Protein AF-0000000069296517 (afdb_homodimer)

InterPro domains:
  IPR014030 Beta-ketoacyl synthase-like, N-terminal domain [PF00109] (339-591)
  IPR014031 Beta-ketoacyl synthase, C-terminal domain [PF02801] (610-728)
  IPR016039 Thiolase-like [G3DSA:3.40.47.10] (337-783)
  IPR016039 Thiolase-like [SSF53901] (339-593)
  IPR016039 Thiolase-like [SSF53901] (563-756)
  IPR020841 Polyketide synthase, beta-ketoacyl synthase domain [PS52004] (337-777)
  IPR020841 Polyketide synthase, beta-ketoacyl synthase domain [SM00825] (340-751)
  IPR050091 Polyketide and Nonribosomal Peptide Biosynthesis Enzymes [PTHR43775] (225-770)

Structure (mmCIF, N/CA/C/O backbone):
data_AF-0000000069296517-model_v1
#
loop_
_entity.id
_entity.type
_entity.pdbx_description
1 polymer 'Ketosynthase family 3 (KS3) domain-containing protein'
#
loop_
_atom_site.group_PDB
_atom_site.id
_atom_site.type_symbol
_atom_site.label_atom_id
_atom_site.label_alt_id
_atom_site.label_comp_id
_atom_site.label_asym_id
_atom_site.label_entity_id
_atom_site.label_seq_id
_atom_site.pdbx_PDB_ins_code
_atom_site.Cartn_x
_atom_site.Cartn_y
_atom_site.Cartn_z
_atom_site.occupancy
_atom_site.B_iso_or_equiv
_atom_site.auth_seq_id
_atom_site.auth_comp_id
_atom_site.auth_asym_id
_atom_site.auth_atom_id
_atom_site.pdbx_PDB_model_num
ATOM 1 N N . MET A 1 1 ? -37.844 25.188 22.344 1 18.52 1 MET A N 1
ATOM 2 C CA . MET A 1 1 ? -36.875 25.047 21.25 1 18.52 1 MET A CA 1
ATOM 3 C C . MET A 1 1 ? -37.094 26.125 20.203 1 18.52 1 MET A C 1
ATOM 5 O O . MET A 1 1 ? -38.156 26.188 19.578 1 18.52 1 MET A O 1
ATOM 9 N N . CYS A 1 2 ? -36.5 27.344 20.469 1 19.42 2 CYS A N 1
ATOM 10 C CA . CYS A 1 2 ? -36.688 28.625 19.797 1 19.42 2 CYS A CA 1
ATOM 11 C C . CYS A 1 2 ? -36.219 28.547 18.344 1 19.42 2 CYS A C 1
ATOM 13 O O . CYS A 1 2 ? -35.25 27.875 18.047 1 19.42 2 CYS A O 1
ATOM 15 N N . ARG A 1 3 ? -37.156 28.672 17.469 1 21.28 3 ARG A N 1
ATOM 16 C CA . ARG A 1 3 ? -37 28.641 16.016 1 21.28 3 ARG A CA 1
ATOM 17 C C . ARG A 1 3 ? -36.062 29.75 15.547 1 21.28 3 ARG A C 1
ATOM 19 O O . ARG A 1 3 ? -36.438 30.922 15.547 1 21.28 3 ARG A O 1
ATOM 26 N N . SER A 1 4 ? -34.844 29.766 15.977 1 22.08 4 SER A N 1
ATOM 27 C CA . SER A 1 4 ? -34.094 30.922 15.516 1 22.08 4 SER A CA 1
ATOM 28 C C . SER A 1 4 ? -33.812 30.844 14.023 1 22.08 4 SER A C 1
ATOM 30 O O . SER A 1 4 ? -33.219 29.875 13.555 1 22.08 4 SER A O 1
ATOM 32 N N . THR A 1 5 ? -34.719 31.266 13.148 1 23.8 5 THR A N 1
ATOM 33 C CA . THR A 1 5 ? -34.562 31.391 11.703 1 23.8 5 THR A CA 1
ATOM 34 C C . THR A 1 5 ? -33.469 32.375 11.336 1 23.8 5 THR A C 1
ATOM 36 O O . THR A 1 5 ? -33.344 32.812 10.195 1 23.8 5 THR A O 1
ATOM 39 N N . ARG A 1 6 ? -32.375 32.531 12.062 1 23.83 6 ARG A N 1
ATOM 40 C CA . ARG A 1 6 ? -31.547 33.688 11.719 1 23.83 6 ARG A CA 1
ATOM 41 C C . ARG A 1 6 ? -30.75 33.406 10.445 1 23.83 6 ARG A C 1
ATOM 43 O O . ARG A 1 6 ? -29.625 32.938 10.508 1 23.83 6 ARG A O 1
ATOM 50 N N . THR A 1 7 ? -31.109 32.938 9.406 1 24.09 7 THR A N 1
ATOM 51 C CA . THR A 1 7 ? -29.969 32.812 8.516 1 24.09 7 THR A CA 1
ATOM 52 C C . THR A 1 7 ? -29.234 34.156 8.406 1 24.09 7 THR A C 1
ATOM 54 O O . THR A 1 7 ? -28.078 34.281 8.789 1 24.09 7 THR A O 1
ATOM 57 N N . GLY A 1 8 ? -28.828 34.719 7.145 1 23.69 8 GLY A N 1
ATOM 58 C CA . GLY A 1 8 ? -28.156 35.938 6.668 1 23.69 8 GLY A CA 1
ATOM 59 C C . GLY A 1 8 ? -28.781 37.219 7.172 1 23.69 8 GLY A C 1
ATOM 60 O O . GLY A 1 8 ? -29.781 37.188 7.902 1 23.69 8 GLY A O 1
ATOM 61 N N . ALA A 1 9 ? -28.562 38.625 6.586 1 23 9 ALA A N 1
ATOM 62 C CA . ALA A 1 9 ? -29.422 39.781 6.84 1 23 9 ALA A CA 1
ATOM 63 C C . ALA A 1 9 ? -30.891 39.406 6.762 1 23 9 ALA A C 1
ATOM 65 O O . ALA A 1 9 ? -31.484 39.406 5.676 1 23 9 ALA A O 1
ATOM 66 N N . ALA A 1 10 ? -31.328 38.312 7.035 1 21.94 10 ALA A N 1
ATOM 67 C CA . ALA A 1 10 ? -32.781 38.062 6.883 1 21.94 10 ALA A CA 1
ATOM 68 C C . ALA A 1 10 ? -33.562 39.188 7.531 1 21.94 10 ALA A C 1
ATOM 70 O O . ALA A 1 10 ? -33.281 39.594 8.664 1 21.94 10 ALA A O 1
ATOM 71 N N . GLU A 1 11 ? -34.219 40.156 6.691 1 23 11 GLU A N 1
ATOM 72 C CA . GLU A 1 11 ? -35.406 40.938 7.039 1 23 11 GLU A CA 1
ATOM 73 C C . GLU A 1 11 ? -36.344 40.188 7.98 1 23 11 GLU A C 1
ATOM 75 O O . GLU A 1 11 ? -36.562 38.969 7.801 1 23 11 GLU A O 1
ATOM 80 N N . LEU A 1 12 ? -36.375 40.5 9.289 1 23.28 12 LEU A N 1
ATOM 81 C CA . LEU A 1 12 ? -37.375 40.25 10.297 1 23.28 12 LEU A CA 1
ATOM 82 C C . LEU A 1 12 ? -38.75 40.125 9.656 1 23.28 12 LEU A C 1
ATOM 84 O O . LEU A 1 12 ? -39.438 41.125 9.398 1 23.28 12 LEU A O 1
ATOM 88 N N . ALA A 1 13 ? -38.812 39.438 8.438 1 23.42 13 ALA A N 1
ATOM 89 C CA . ALA A 1 13 ? -40.188 39.438 7.926 1 23.42 13 ALA A CA 1
ATOM 90 C C . ALA A 1 13 ? -41.156 38.969 8.984 1 23.42 13 ALA A C 1
ATOM 92 O O . ALA A 1 13 ? -41.094 37.844 9.469 1 23.42 13 ALA A O 1
ATOM 93 N N . TRP A 1 14 ? -41.594 39.969 9.867 1 21.88 14 TRP A N 1
ATOM 94 C CA . TRP A 1 14 ? -42.812 40 10.633 1 21.88 14 TRP A CA 1
ATOM 95 C C . TRP A 1 14 ? -43.969 39.438 9.812 1 21.88 14 TRP A C 1
ATOM 97 O O . TRP A 1 14 ? -44.344 39.969 8.766 1 21.88 14 TRP A O 1
ATOM 107 N N . THR A 1 15 ? -43.969 38.156 9.43 1 24.09 15 THR A N 1
ATOM 108 C CA . THR A 1 15 ? -45.312 37.875 8.906 1 24.09 15 THR A CA 1
ATOM 109 C C . THR A 1 15 ? -46.375 38.281 9.914 1 24.09 15 THR A C 1
ATOM 111 O O . THR A 1 15 ? -46.406 37.781 11.047 1 24.09 15 THR A O 1
ATOM 114 N N . PRO A 1 16 ? -46.906 39.5 9.875 1 22.8 16 PRO A N 1
ATOM 115 C CA . PRO A 1 16 ? -48.062 39.906 10.688 1 22.8 16 PRO A CA 1
ATOM 116 C C . PRO A 1 16 ? -49.094 38.781 10.875 1 22.8 16 PRO A C 1
ATOM 118 O O . PRO A 1 16 ? -49.25 37.969 9.992 1 22.8 16 PRO A O 1
ATOM 121 N N . CYS A 1 17 ? -49.125 38.281 12.109 1 21.25 17 CYS A N 1
ATOM 122 C CA . CYS A 1 17 ? -50.312 37.531 12.398 1 21.25 17 CYS A CA 1
ATOM 123 C C . CYS A 1 17 ? -51.531 38.094 11.664 1 21.25 17 CYS A C 1
ATOM 125 O O . CYS A 1 17 ? -51.781 39.312 11.719 1 21.25 17 CYS A O 1
ATOM 127 N N . ARG A 1 18 ? -51.812 37.625 10.461 1 22.52 18 ARG A N 1
ATOM 128 C CA . ARG A 1 18 ? -53.031 37.969 9.773 1 22.52 18 ARG A CA 1
ATOM 129 C C . ARG A 1 18 ? -54.219 38.062 10.742 1 22.52 18 ARG A C 1
ATOM 131 O O . ARG A 1 18 ? -54.656 37.031 11.266 1 22.52 18 ARG A O 1
ATOM 138 N N . SER A 1 19 ? -54.031 38.969 11.82 1 19.86 19 SER A N 1
ATOM 139 C CA . SER A 1 19 ? -55.312 39.312 12.438 1 19.86 19 SER A CA 1
ATOM 140 C C . SER A 1 19 ? -56.406 39.469 11.383 1 19.86 19 SER A C 1
ATOM 142 O O . SER A 1 19 ? -56.25 40.25 10.43 1 19.86 19 SER A O 1
ATOM 144 N N . ASN A 1 20 ? -57.031 38.344 11.062 1 21.66 20 ASN A N 1
ATOM 145 C CA . ASN A 1 20 ? -58.312 38.406 10.398 1 21.66 20 ASN A CA 1
ATOM 146 C C . ASN A 1 20 ? -59.219 39.5 11 1 21.66 20 ASN A C 1
ATOM 148 O O . ASN A 1 20 ? -59.906 39.25 11.977 1 21.66 20 ASN A O 1
ATOM 152 N N . ILE A 1 21 ? -58.469 40.688 11.305 1 19.72 21 ILE A N 1
ATOM 153 C CA . ILE A 1 21 ? -59.469 41.719 11.602 1 19.72 21 ILE A CA 1
ATOM 154 C C . ILE A 1 21 ? -60.5 41.781 10.477 1 19.72 21 ILE A C 1
ATOM 156 O O . ILE A 1 21 ? -60.125 42.031 9.32 1 19.72 21 ILE A O 1
ATOM 160 N N . ASN A 1 22 ? -61.469 40.969 10.672 1 20.16 22 ASN A N 1
ATOM 161 C CA . ASN A 1 22 ? -62.688 41 9.914 1 20.16 22 ASN A CA 1
ATOM 162 C C . ASN A 1 22 ? -63.156 42.469 9.719 1 20.16 22 ASN A C 1
ATOM 164 O O . ASN A 1 22 ? -63.625 43.094 10.664 1 20.16 22 ASN A O 1
ATOM 168 N N . ASN A 1 23 ? -62.156 43.312 9.062 1 20.17 23 ASN A N 1
ATOM 169 C CA . ASN A 1 23 ? -62.781 44.562 8.672 1 20.17 23 ASN A CA 1
ATOM 170 C C . ASN A 1 23 ? -64.062 44.344 7.891 1 20.17 23 ASN A C 1
ATOM 172 O O . ASN A 1 23 ? -64.062 43.719 6.82 1 20.17 23 ASN A O 1
ATOM 176 N N . SER A 1 24 ? -65.062 44.094 8.602 1 20.62 24 SER A N 1
ATOM 177 C CA . SER A 1 24 ? -66.438 44.188 8.047 1 20.62 24 SER A CA 1
ATOM 178 C C . SER A 1 24 ? -66.625 45.469 7.215 1 20.62 24 SER A C 1
ATOM 180 O O . SER A 1 24 ? -67.625 46.156 7.352 1 20.62 24 SER A O 1
ATOM 182 N N . ASN A 1 25 ? -65.438 45.875 6.457 1 19.34 25 ASN A N 1
ATOM 183 C CA . ASN A 1 25 ? -65.688 47.031 5.598 1 19.34 25 ASN A CA 1
ATOM 184 C C . ASN A 1 25 ? -66.938 46.75 4.719 1 19.34 25 ASN A C 1
ATOM 186 O O . ASN A 1 25 ? -67.062 45.656 4.152 1 19.34 25 ASN A O 1
ATOM 190 N N . ASN A 1 26 ? -67.938 47.5 4.988 1 19.67 26 ASN A N 1
ATOM 191 C CA . ASN A 1 26 ? -69.188 47.844 4.242 1 19.67 26 ASN A CA 1
ATOM 192 C C . ASN A 1 26 ? -68.875 48.125 2.777 1 19.67 26 ASN A C 1
ATOM 194 O O . ASN A 1 26 ? -67.75 48.5 2.438 1 19.67 26 ASN A O 1
ATOM 198 N N . ASN A 1 27 ? -69.75 47.844 1.812 1 19.52 27 ASN A N 1
ATOM 199 C CA . ASN A 1 27 ? -69.938 47.688 0.381 1 19.52 27 ASN A CA 1
ATOM 200 C C . ASN A 1 27 ? -69.562 48.938 -0.391 1 19.52 27 ASN A C 1
ATOM 202 O O . ASN A 1 27 ? -69.875 49.062 -1.572 1 19.52 27 ASN A O 1
ATOM 206 N N . SER A 1 28 ? -69.188 50.094 0.372 1 20.52 28 SER A N 1
ATOM 207 C CA . SER A 1 28 ? -69.562 51.094 -0.639 1 20.52 28 SER A CA 1
ATOM 208 C C . SER A 1 28 ? -68.625 51.031 -1.847 1 20.52 28 SER A C 1
ATOM 210 O O . SER A 1 28 ? -67.625 50.281 -1.823 1 20.52 28 SER A O 1
ATOM 212 N N . ASN A 1 29 ? -68.188 52.219 -2.344 1 21.2 29 ASN A N 1
ATOM 213 C CA . ASN A 1 29 ? -68.062 52.781 -3.682 1 21.2 29 ASN A CA 1
ATOM 214 C C . ASN A 1 29 ? -66.75 52.344 -4.336 1 21.2 29 ASN A C 1
ATOM 216 O O . ASN A 1 29 ? -65.75 52.094 -3.646 1 21.2 29 ASN A O 1
ATOM 220 N N . ASN A 1 30 ? -66.688 51.906 -5.668 1 22.06 30 ASN A N 1
ATOM 221 C CA . ASN A 1 30 ? -65.938 51.125 -6.66 1 22.06 30 ASN A CA 1
ATOM 222 C C . ASN A 1 30 ? -64.5 51.594 -6.82 1 22.06 30 ASN A C 1
ATOM 224 O O . ASN A 1 30 ? -63.656 50.812 -7.23 1 22.06 30 ASN A O 1
ATOM 228 N N . ASN A 1 31 ? -64.25 52.938 -6.887 1 21.8 31 ASN A N 1
ATOM 229 C CA . ASN A 1 31 ? -63.375 53.312 -8.008 1 21.8 31 ASN A CA 1
ATOM 230 C C . ASN A 1 31 ? -61.906 53.094 -7.691 1 21.8 31 ASN A C 1
ATOM 232 O O . ASN A 1 31 ? -61.156 52.562 -8.523 1 21.8 31 ASN A O 1
ATOM 236 N N . ASN A 1 32 ? -61.219 53.938 -6.754 1 22.22 32 ASN A N 1
ATOM 237 C CA . ASN A 1 32 ? -59.906 54.5 -6.965 1 22.22 32 ASN A CA 1
ATOM 238 C C . ASN A 1 32 ? -58.812 53.562 -6.398 1 22.22 32 ASN A C 1
ATOM 240 O O . ASN A 1 32 ? -58.469 53.656 -5.219 1 22.22 32 ASN A O 1
ATOM 244 N N . ASN A 1 33 ? -58.719 52.25 -6.699 1 23.66 33 ASN A N 1
ATOM 245 C CA . ASN A 1 33 ? -58.062 51.219 -5.91 1 23.66 33 ASN A CA 1
ATOM 246 C C . ASN A 1 33 ? -56.562 51.219 -6.07 1 23.66 33 ASN A C 1
ATOM 248 O O . ASN A 1 33 ? -55.875 50.281 -5.656 1 23.66 33 ASN A O 1
ATOM 252 N N . ASN A 1 34 ? -56 52.062 -7.031 1 25.16 34 ASN A N 1
ATOM 253 C CA . ASN A 1 34 ? -54.656 51.719 -7.496 1 25.16 34 ASN A CA 1
ATOM 254 C C . ASN A 1 34 ? -53.594 52.031 -6.445 1 25.16 34 ASN A C 1
ATOM 256 O O . ASN A 1 34 ? -52.438 51.562 -6.555 1 25.16 34 ASN A O 1
ATOM 260 N N . ASN A 1 35 ? -53.75 53.125 -5.574 1 25 35 ASN A N 1
ATOM 261 C CA . ASN A 1 35 ? -52.625 53.75 -4.906 1 25 35 ASN A CA 1
ATOM 262 C C . ASN A 1 35 ? -52.156 52.938 -3.705 1 25 35 ASN A C 1
ATOM 264 O O . ASN A 1 35 ? -51.281 53.375 -2.943 1 25 35 ASN A O 1
ATOM 268 N N . ASN A 1 36 ? -52.875 51.844 -3.283 1 27.33 36 ASN A N 1
ATOM 269 C CA . ASN A 1 36 ? -52.688 51.375 -1.91 1 27.33 36 ASN A CA 1
ATOM 270 C C . ASN A 1 36 ? -51.5 50.406 -1.784 1 27.33 36 ASN A C 1
ATOM 272 O O . ASN A 1 36 ? -51.281 49.844 -0.713 1 27.33 36 ASN A O 1
ATOM 276 N N . ASN A 1 37 ? -50.938 49.969 -2.941 1 30.92 37 ASN A N 1
ATOM 277 C CA . ASN A 1 37 ? -50 48.875 -2.779 1 30.92 37 ASN A CA 1
ATOM 278 C C . ASN A 1 37 ? -48.656 49.344 -2.25 1 30.92 37 ASN A C 1
ATOM 280 O O . ASN A 1 37 ? -47.844 48.562 -1.763 1 30.92 37 ASN A O 1
ATOM 284 N N . ASN A 1 38 ? -48.219 50.688 -2.58 1 31.02 38 ASN A N 1
ATOM 285 C CA . ASN A 1 38 ? -46.875 51.125 -2.24 1 31.02 38 ASN A CA 1
ATOM 286 C C . ASN A 1 38 ? -46.719 51.344 -0.737 1 31.02 38 ASN A C 1
ATOM 288 O O . ASN A 1 38 ? -45.594 51.469 -0.239 1 31.02 38 ASN A O 1
ATOM 292 N N . ASN A 1 39 ? -47.812 51.625 -0.039 1 29.39 39 ASN A N 1
ATOM 293 C CA . ASN A 1 39 ? -47.656 52.031 1.358 1 29.39 39 ASN A CA 1
ATOM 294 C C . ASN A 1 39 ? -47.406 50.812 2.258 1 29.39 39 ASN A C 1
ATOM 296 O O . ASN A 1 39 ? -47.062 50.969 3.434 1 29.39 39 ASN A O 1
ATOM 300 N N . LYS A 1 40 ? -47.719 49.625 1.886 1 34.75 40 LYS A N 1
ATOM 301 C CA . LYS A 1 40 ? -47.562 48.438 2.758 1 34.75 40 LYS A CA 1
ATOM 302 C C . LYS A 1 40 ? -46.125 48 2.84 1 34.75 40 LYS A C 1
ATOM 304 O O . LYS A 1 40 ? -45.656 47.5 3.885 1 34.75 40 LYS A O 1
ATOM 309 N N . GLN A 1 41 ? -45.344 48.094 1.809 1 34.84 41 GLN A N 1
ATOM 310 C CA . GLN A 1 41 ? -43.969 47.656 1.841 1 34.84 41 GLN A CA 1
ATOM 311 C C . GLN A 1 41 ? -43.125 48.594 2.734 1 34.84 41 GLN A C 1
ATOM 313 O O . GLN A 1 41 ? -42.219 48.125 3.42 1 34.84 41 GLN A O 1
ATOM 318 N N . LEU A 1 42 ? -43.406 49.906 2.875 1 36.59 42 LEU A N 1
ATOM 319 C CA . LEU A 1 42 ? -42.656 50.875 3.656 1 36.59 42 LEU A CA 1
ATOM 320 C C . LEU A 1 42 ? -42.906 50.656 5.148 1 36.59 42 LEU A C 1
ATOM 322 O O . LEU A 1 42 ? -41.969 50.812 5.957 1 36.59 42 LEU A O 1
ATOM 326 N N . THR A 1 43 ? -44 50.188 5.57 1 39.34 43 THR A N 1
ATOM 327 C CA . THR A 1 43 ? -44.344 50.062 6.984 1 39.34 43 THR A CA 1
ATOM 328 C C . THR A 1 43 ? -43.656 48.812 7.57 1 39.34 43 THR A C 1
ATOM 330 O O . THR A 1 43 ? -43.188 48.844 8.711 1 39.34 43 THR A O 1
ATOM 333 N N . THR A 1 44 ? -43.594 47.75 6.922 1 43.47 44 THR A N 1
ATOM 334 C CA . THR A 1 44 ? -42.938 46.531 7.422 1 43.47 44 THR A CA 1
ATOM 335 C C . THR A 1 44 ? -41.438 46.75 7.543 1 43.47 44 THR A C 1
ATOM 337 O O . THR A 1 44 ? -40.812 46.281 8.5 1 43.47 44 THR A O 1
ATOM 340 N N . THR A 1 45 ? -40.844 47.531 6.656 1 47.75 45 THR A N 1
ATOM 341 C CA . THR A 1 45 ? -39.438 47.812 6.711 1 47.75 45 THR A CA 1
ATOM 342 C C . THR A 1 45 ? -39.125 48.781 7.863 1 47.75 45 THR A C 1
ATOM 344 O O . THR A 1 45 ? -38.094 48.594 8.555 1 47.75 45 THR A O 1
ATOM 347 N N . LYS A 1 46 ? -40.062 49.75 8.086 1 49.12 46 LYS A N 1
ATOM 348 C CA . LYS A 1 46 ? -39.812 50.719 9.156 1 49.12 46 LYS A CA 1
ATOM 349 C C . LYS A 1 46 ? -39.969 50.094 10.531 1 49.12 46 LYS A C 1
ATOM 351 O O . LYS A 1 46 ? -39.156 50.344 11.438 1 49.12 46 LYS A O 1
ATOM 356 N N . THR A 1 47 ? -40.969 49.25 10.641 1 48.66 47 THR A N 1
ATOM 357 C CA . THR A 1 47 ? -41.156 48.562 11.906 1 48.66 47 THR A CA 1
ATOM 358 C C . THR A 1 47 ? -40 47.594 12.188 1 48.66 47 THR A C 1
ATOM 360 O O . THR A 1 47 ? -39.5 47.5 13.32 1 48.66 47 THR A O 1
ATOM 363 N N . THR A 1 48 ? -39.531 47.031 11.195 1 54.88 48 THR A N 1
ATOM 364 C CA . THR A 1 48 ? -38.406 46.125 11.375 1 54.88 48 THR A CA 1
ATOM 365 C C . THR A 1 48 ? -37.125 46.906 11.75 1 54.88 48 THR A C 1
ATOM 367 O O . THR A 1 48 ? -36.344 46.438 12.586 1 54.88 48 THR A O 1
ATOM 370 N N . THR A 1 49 ? -37.062 48.031 11.156 1 58.22 49 THR A N 1
ATOM 371 C CA . THR A 1 49 ? -35.906 48.844 11.469 1 58.22 49 THR A CA 1
ATOM 372 C C . THR A 1 49 ? -35.969 49.375 12.898 1 58.22 49 THR A C 1
ATOM 374 O O . THR A 1 49 ? -34.969 49.406 13.602 1 58.22 49 THR A O 1
ATOM 377 N N . ILE A 1 50 ? -37.188 49.812 13.281 1 56.66 50 ILE A N 1
ATOM 378 C CA . ILE A 1 50 ? -37.344 50.312 14.633 1 56.66 50 ILE A CA 1
ATOM 379 C C . ILE A 1 50 ? -37.062 49.188 15.641 1 56.66 50 ILE A C 1
ATOM 381 O O . ILE A 1 50 ? -36.406 49.406 16.672 1 56.66 50 ILE A O 1
ATOM 385 N N . ILE A 1 51 ? -37.562 48.094 15.305 1 59.94 51 ILE A N 1
ATOM 386 C CA . ILE A 1 51 ? -37.312 46.969 16.188 1 59.94 51 ILE A CA 1
ATOM 387 C C . ILE A 1 51 ? -35.812 46.656 16.25 1 59.94 51 ILE A C 1
ATOM 389 O O . ILE A 1 51 ? -35.281 46.438 17.344 1 59.94 51 ILE A O 1
ATOM 393 N N . LEU A 1 52 ? -35.219 46.844 15.188 1 65.12 52 LEU A N 1
ATOM 394 C CA . LEU A 1 52 ? -33.781 46.531 15.156 1 65.12 52 LEU A CA 1
ATOM 395 C C . LEU A 1 52 ? -32.969 47.562 15.906 1 65.12 52 LEU A C 1
ATOM 397 O O . LEU A 1 52 ? -32.031 47.219 16.625 1 65.12 52 LEU A O 1
ATOM 401 N N . ASP A 1 53 ? -33.406 48.781 15.672 1 67.38 53 ASP A N 1
ATOM 402 C CA . ASP A 1 53 ? -32.75 49.875 16.391 1 67.38 53 ASP A CA 1
ATOM 403 C C . ASP A 1 53 ? -32.938 49.719 17.906 1 67.38 53 ASP A C 1
ATOM 405 O O . ASP A 1 53 ? -31.984 49.906 18.672 1 67.38 53 ASP A O 1
ATOM 409 N N . THR A 1 54 ? -34.062 49.375 18.25 1 66.56 54 THR A N 1
ATOM 410 C CA . THR A 1 54 ? -34.375 49.156 19.672 1 66.56 54 THR A CA 1
ATOM 411 C C . THR A 1 54 ? -33.562 48 20.234 1 66.56 54 THR A C 1
ATOM 413 O O . THR A 1 54 ? -33.062 48.062 21.344 1 66.56 54 THR A O 1
ATOM 416 N N . LEU A 1 55 ? -33.5 47.031 19.484 1 72.38 55 LEU A N 1
ATOM 417 C CA . LEU A 1 55 ? -32.719 45.844 19.938 1 72.38 55 LEU A CA 1
ATOM 418 C C . LEU A 1 55 ? -31.25 46.188 20.094 1 72.38 55 LEU A C 1
ATOM 420 O O . LEU A 1 55 ? -30.594 45.719 21.031 1 72.38 55 LEU A O 1
ATOM 424 N N . GLN A 1 56 ? -30.812 47.062 19.234 1 73.75 56 GLN A N 1
ATOM 425 C CA . GLN A 1 56 ? -29.422 47.5 19.359 1 73.75 56 GLN A CA 1
ATOM 426 C C . GLN A 1 56 ? -29.203 48.312 20.625 1 73.75 56 GLN A C 1
ATOM 428 O O . GLN A 1 56 ? -28.172 48.156 21.297 1 73.75 56 GLN A O 1
ATOM 433 N N . GLU A 1 57 ? -30.172 49.094 20.875 1 75.06 57 GLU A N 1
ATOM 434 C CA . GLU A 1 57 ? -30.094 49.906 22.094 1 75.06 57 GLU A CA 1
ATOM 435 C C . GLU A 1 57 ? -30.141 49 23.328 1 75.06 57 GLU A C 1
ATOM 437 O O . GLU A 1 57 ? -29.438 49.25 24.312 1 75.06 57 GLU A O 1
ATOM 442 N N . LEU A 1 58 ? -30.859 48 23.234 1 76.19 58 LEU A N 1
ATOM 443 C CA . LEU A 1 58 ? -30.969 47.094 24.359 1 76.19 58 LEU A CA 1
ATOM 444 C C . LEU A 1 58 ? -29.672 46.281 24.516 1 76.19 58 LEU A C 1
ATOM 446 O O . LEU A 1 58 ? -29.25 46 25.641 1 76.19 58 LEU A O 1
ATOM 450 N N . ASP A 1 59 ? -29.047 45.969 23.469 1 82.25 59 ASP A N 1
ATOM 451 C CA . ASP A 1 59 ? -27.734 45.312 23.516 1 82.25 59 ASP A CA 1
ATOM 452 C C . ASP A 1 59 ? -26.719 46.188 24.25 1 82.25 59 ASP A C 1
ATOM 454 O O . ASP A 1 59 ? -25.953 45.688 25.078 1 82.25 59 ASP A O 1
ATOM 458 N N . GLU A 1 60 ? -26.812 47.469 23.922 1 78.88 60 GLU A N 1
ATOM 459 C CA . GLU A 1 60 ? -25.891 48.406 24.562 1 78.88 60 GLU A CA 1
ATOM 460 C C . GLU A 1 60 ? -26.203 48.531 26.047 1 78.88 60 GLU A C 1
ATOM 462 O O . GLU A 1 60 ? -25.297 48.625 26.875 1 78.88 60 GLU A O 1
ATOM 467 N N . LEU A 1 61 ? -27.391 48.562 26.344 1 75.56 61 LEU A N 1
ATOM 468 C CA . LEU A 1 61 ? -27.812 48.656 27.734 1 75.56 61 LEU A CA 1
ATOM 469 C C . LEU A 1 61 ? -27.359 47.438 28.531 1 75.56 61 LEU A C 1
ATOM 471 O O . LEU A 1 61 ? -26.875 47.594 29.656 1 75.56 61 LEU A O 1
ATOM 475 N N . THR A 1 62 ? -27.531 46.344 27.922 1 79.75 62 THR A N 1
ATOM 476 C CA . THR A 1 62 ? -27.141 45.125 28.625 1 79.75 62 THR A CA 1
ATOM 477 C C . THR A 1 62 ? -25.625 45.094 28.844 1 79.75 62 THR A C 1
ATOM 479 O O . THR A 1 62 ? -25.156 44.625 29.875 1 79.75 62 THR A O 1
ATOM 482 N N . ALA A 1 63 ? -24.906 45.594 27.922 1 80.25 63 ALA A N 1
ATOM 483 C CA . ALA A 1 63 ? -23.453 45.688 28.078 1 80.25 63 ALA A CA 1
ATOM 484 C C . ALA A 1 63 ? -23.094 46.531 29.281 1 80.25 63 ALA A C 1
ATOM 486 O O . ALA A 1 63 ? -22.172 46.219 30.031 1 80.25 63 ALA A O 1
ATOM 487 N N . ARG A 1 64 ? -23.891 47.562 29.484 1 76.31 64 ARG A N 1
ATOM 488 C CA . ARG A 1 64 ? -23.641 48.438 30.609 1 76.31 64 ARG A CA 1
ATOM 489 C C . ARG A 1 64 ? -24 47.781 31.922 1 76.31 64 ARG A C 1
ATOM 491 O O . ARG A 1 64 ? -23.312 47.969 32.938 1 76.31 64 ARG A O 1
ATOM 498 N N . ILE A 1 65 ? -25 47.031 31.812 1 76.69 65 ILE A N 1
ATOM 499 C CA . ILE A 1 65 ? -25.422 46.312 33 1 76.69 65 ILE A CA 1
ATOM 500 C C . ILE A 1 65 ? -24.359 45.281 33.406 1 76.69 65 ILE A C 1
ATOM 502 O O . ILE A 1 65 ? -24.031 45.156 34.594 1 76.69 65 ILE A O 1
ATOM 506 N N . VAL A 1 66 ? -23.812 44.625 32.469 1 80.62 66 VAL A N 1
ATOM 507 C CA . VAL A 1 66 ? -22.797 43.594 32.719 1 80.62 66 VAL A CA 1
ATOM 508 C C . VAL A 1 66 ? -21.531 44.25 33.281 1 80.62 66 VAL A C 1
ATOM 510 O O . VAL A 1 66 ? -20.906 43.719 34.188 1 80.62 66 VAL A O 1
ATOM 513 N N . GLU A 1 67 ? -21.203 45.375 32.688 1 78.38 67 GLU A N 1
ATOM 514 C CA . GLU A 1 67 ? -20.047 46.125 33.219 1 78.38 67 GLU A CA 1
ATOM 515 C C . GLU A 1 67 ? -20.25 46.5 34.688 1 78.38 67 GLU A C 1
ATOM 517 O O . GLU A 1 67 ? -19.344 46.375 35.5 1 78.38 67 GLU A O 1
ATOM 522 N N . ALA A 1 68 ? -21.469 46.906 34.969 1 76.44 68 ALA A N 1
ATOM 523 C CA . ALA A 1 68 ? -21.781 47.344 36.312 1 76.44 68 ALA A CA 1
ATOM 524 C C . ALA A 1 68 ? -21.828 46.156 37.281 1 76.44 68 ALA A C 1
ATOM 526 O O . ALA A 1 68 ? -21.453 46.25 38.438 1 76.44 68 ALA A O 1
ATOM 527 N N . ALA A 1 69 ? -22.219 45.094 36.688 1 76.25 69 ALA A N 1
ATOM 528 C CA . ALA A 1 69 ? -22.406 43.906 37.5 1 76.25 69 ALA A CA 1
ATOM 529 C C . ALA A 1 69 ? -21.141 43.062 37.562 1 76.25 69 ALA A C 1
ATOM 531 O O . ALA A 1 69 ? -21.094 42.031 38.219 1 76.25 69 ALA A O 1
ATOM 532 N N . SER A 1 70 ? -20.125 43.406 36.812 1 79.12 70 SER A N 1
ATOM 533 C CA . SER A 1 70 ? -18.906 42.625 36.625 1 79.12 70 SER A CA 1
ATOM 534 C C . SER A 1 70 ? -18.312 42.156 37.969 1 79.12 70 SER A C 1
ATOM 536 O O . SER A 1 70 ? -17.953 41 38.125 1 79.12 70 SER A O 1
ATOM 538 N N . PRO A 1 71 ? -18.234 43.094 38.969 1 76.44 71 PRO A N 1
ATOM 539 C CA . PRO A 1 71 ? -17.688 42.625 40.25 1 76.44 71 PRO A CA 1
ATOM 540 C C . PRO A 1 71 ? -18.562 41.562 40.906 1 76.44 71 PRO A C 1
ATOM 542 O O . PRO A 1 71 ? -18.031 40.594 41.5 1 76.44 71 PRO A O 1
ATOM 545 N N . PHE A 1 72 ? -19.797 41.75 40.812 1 75.94 72 PHE A N 1
ATOM 546 C CA . PHE A 1 72 ? -20.75 40.781 41.375 1 75.94 72 PHE A CA 1
ATOM 547 C C . PHE A 1 72 ? -20.656 39.469 40.625 1 75.94 72 PHE A C 1
ATOM 549 O O . PHE A 1 72 ? -20.688 38.406 41.25 1 75.94 72 PHE A O 1
ATOM 556 N N . LEU A 1 73 ? -20.562 39.469 39.344 1 79.44 73 LEU A N 1
ATOM 557 C CA . LEU A 1 73 ? -20.5 38.25 38.531 1 79.44 73 LEU A CA 1
ATOM 558 C C . LEU A 1 73 ? -19.219 37.469 38.812 1 79.44 73 LEU A C 1
ATOM 560 O O . LEU A 1 73 ? -19.234 36.25 38.875 1 79.44 73 LEU A O 1
ATOM 564 N N . ALA A 1 74 ? -18.172 38.188 38.938 1 76.88 74 ALA A N 1
ATOM 565 C CA . ALA A 1 74 ? -16.891 37.562 39.25 1 76.88 74 ALA A CA 1
ATOM 566 C C . ALA A 1 74 ? -16.922 36.906 40.625 1 76.88 74 ALA A C 1
ATOM 568 O O . ALA A 1 74 ? -16.438 35.781 40.781 1 76.88 74 ALA A O 1
ATOM 569 N N . ASP A 1 75 ? -17.562 37.562 41.531 1 74.12 75 ASP A N 1
ATOM 570 C CA . ASP A 1 75 ? -17.562 37.094 42.938 1 74.12 75 ASP A CA 1
ATOM 571 C C . ASP A 1 75 ? -18.594 36 43.125 1 74.12 75 ASP A C 1
ATOM 573 O O . ASP A 1 75 ? -18.297 34.969 43.75 1 74.12 75 ASP A O 1
ATOM 577 N N . THR A 1 76 ? -19.719 36.188 42.531 1 73.75 76 THR A N 1
ATOM 578 C CA . THR A 1 76 ? -20.844 35.312 42.844 1 73.75 76 THR A CA 1
ATOM 579 C C . THR A 1 76 ? -20.938 34.188 41.812 1 73.75 76 THR A C 1
ATOM 581 O O . THR A 1 76 ? -21.219 33.031 42.156 1 73.75 76 THR A O 1
ATOM 584 N N . CYS A 1 77 ? -20.672 34.531 40.594 1 73.81 77 CYS A N 1
ATOM 585 C CA . CYS A 1 77 ? -20.859 33.562 39.531 1 73.81 77 CYS A CA 1
ATOM 586 C C . CYS A 1 77 ? -19.531 33 39.031 1 73.81 77 CYS A C 1
ATOM 588 O O . CYS A 1 77 ? -19.5 32.094 38.219 1 73.81 77 CYS A O 1
ATOM 590 N N . HIS A 1 78 ? -18.453 33.594 39.562 1 75.44 78 HIS A N 1
ATOM 591 C CA . HIS A 1 78 ? -17.109 33.188 39.156 1 75.44 78 HIS A CA 1
ATOM 592 C C . HIS A 1 78 ? -16.969 33.219 37.656 1 75.44 78 HIS A C 1
ATOM 594 O O . HIS A 1 78 ? -16.453 32.25 37.062 1 75.44 78 HIS A O 1
ATOM 600 N N . PHE A 1 79 ? -17.484 34.281 37.094 1 77.69 79 PHE A N 1
ATOM 601 C CA . PHE A 1 79 ? -17.484 34.406 35.656 1 77.69 79 PHE A CA 1
ATOM 602 C C . PHE A 1 79 ? -17.047 35.781 35.219 1 77.69 79 PHE A C 1
ATOM 604 O O . PHE A 1 79 ? -17.578 36.781 35.688 1 77.69 79 PHE A O 1
ATOM 611 N N . GLU A 1 80 ? -15.977 35.75 34.406 1 79.25 80 GLU A N 1
ATOM 612 C CA . GLU A 1 80 ? -15.578 37 33.719 1 79.25 80 GLU A CA 1
ATOM 613 C C . GLU A 1 80 ? -16.062 37.031 32.281 1 79.25 80 GLU A C 1
ATOM 615 O O . GLU A 1 80 ? -15.75 36.125 31.5 1 79.25 80 GLU A O 1
ATOM 620 N N . VAL A 1 81 ? -16.844 38.062 31.984 1 79.5 81 VAL A N 1
ATOM 621 C CA . VAL A 1 81 ? -17.484 38.156 30.688 1 79.5 81 VAL A CA 1
ATOM 622 C C . VAL A 1 81 ? -16.453 38.562 29.625 1 79.5 81 VAL A C 1
ATOM 624 O O . VAL A 1 81 ? -15.758 39.562 29.797 1 79.5 81 VAL A O 1
ATOM 627 N N . GLY A 1 82 ? -16.297 37.781 28.656 1 77.94 82 GLY A N 1
ATOM 628 C CA . GLY A 1 82 ? -15.445 38.094 27.516 1 77.94 82 GLY A CA 1
ATOM 629 C C . GLY A 1 82 ? -16.203 38.719 26.359 1 77.94 82 GLY A C 1
ATOM 630 O O . GLY A 1 82 ? -15.82 39.781 25.844 1 77.94 82 GLY A O 1
ATOM 631 N N . ALA A 1 83 ? -17.312 38 25.938 1 78.88 83 ALA A N 1
ATOM 632 C CA . ALA A 1 83 ? -18.109 38.469 24.812 1 78.88 83 ALA A CA 1
ATOM 633 C C . ALA A 1 83 ? -19.594 38.281 25.062 1 78.88 83 ALA A C 1
ATOM 635 O O . ALA A 1 83 ? -20 37.406 25.844 1 78.88 83 ALA A O 1
ATOM 636 N N . GLN A 1 84 ? -20.375 39.25 24.453 1 81.06 84 GLN A N 1
ATOM 637 C CA . GLN A 1 84 ? -21.844 39.219 24.5 1 81.06 84 GLN A CA 1
ATOM 638 C C . GLN A 1 84 ? -22.438 39 23.125 1 81.06 84 GLN A C 1
ATOM 640 O O . GLN A 1 84 ? -21.938 39.531 22.125 1 81.06 84 GLN A O 1
ATOM 645 N N . THR A 1 85 ? -23.469 38.188 23.141 1 78 85 THR A N 1
ATOM 646 C CA . THR A 1 85 ? -24.188 38.031 21.875 1 78 85 THR A CA 1
ATOM 647 C C . THR A 1 85 ? -25.188 39.156 21.672 1 78 85 THR A C 1
ATOM 649 O O . THR A 1 85 ? -25.5 39.875 22.609 1 78 85 THR A O 1
ATOM 652 N N . ALA A 1 86 ? -25.688 39.156 20.375 1 77.5 86 ALA A N 1
ATOM 653 C CA . ALA A 1 86 ? -26.859 40 20.125 1 77.5 86 ALA A CA 1
ATOM 654 C C . ALA A 1 86 ? -28.094 39.406 20.797 1 77.5 86 ALA A C 1
ATOM 656 O O . ALA A 1 86 ? -28.172 38.188 21.031 1 77.5 86 ALA A O 1
ATOM 657 N N . CYS A 1 87 ? -28.953 40.281 21.188 1 82 87 CYS A N 1
ATOM 658 C CA . CYS A 1 87 ? -30.172 39.844 21.859 1 82 87 CYS A CA 1
ATOM 659 C C . CYS A 1 87 ? -31.062 39.031 20.906 1 82 87 CYS A C 1
ATOM 661 O O . CYS A 1 87 ? -31.125 39.344 19.703 1 82 87 CYS A O 1
ATOM 663 N N . LEU A 1 88 ? -31.703 38.031 21.438 1 79.44 88 LEU A N 1
ATOM 664 C CA . LEU A 1 88 ? -32.688 37.219 20.703 1 79.44 88 LEU A CA 1
ATOM 665 C C . LEU A 1 88 ? -34.094 37.469 21.234 1 79.44 88 LEU A C 1
ATOM 667 O O . LEU A 1 88 ? -34.344 37.344 22.438 1 79.44 88 LEU A O 1
ATOM 671 N N . LEU A 1 89 ? -34.906 37.938 20.281 1 78.44 89 LEU A N 1
ATOM 672 C CA . LEU A 1 89 ? -36.312 38.062 20.625 1 78.44 89 LEU A CA 1
ATOM 673 C C . LEU A 1 89 ? -37.062 36.75 20.297 1 78.44 89 LEU A C 1
ATOM 675 O O . LEU A 1 89 ? -37.031 36.312 19.156 1 78.44 89 LEU A O 1
ATOM 679 N N . HIS A 1 90 ? -37.562 36.156 21.281 1 76.81 90 HIS A N 1
ATOM 680 C CA . HIS A 1 90 ? -38.312 34.938 20.969 1 76.81 90 HIS A CA 1
ATOM 681 C C . HIS A 1 90 ? -39.656 34.938 21.688 1 76.81 90 HIS A C 1
ATOM 683 O O . HIS A 1 90 ? -39.812 35.562 22.75 1 76.81 90 HIS A O 1
ATOM 689 N N . GLU A 1 91 ? -40.625 34.375 21.016 1 73.94 91 GLU A N 1
ATOM 690 C CA . GLU A 1 91 ? -41.969 34.25 21.531 1 73.94 91 GLU A CA 1
ATOM 691 C C . GLU A 1 91 ? -42.125 33 22.406 1 73.94 91 GLU A C 1
ATOM 693 O O . GLU A 1 91 ? -41.594 31.938 22.078 1 73.94 91 GLU A O 1
ATOM 698 N N . THR A 1 92 ? -42.719 33.312 23.531 1 67 92 THR A N 1
ATOM 699 C CA . THR A 1 92 ? -43.031 32.156 24.391 1 67 92 THR A CA 1
ATOM 700 C C . THR A 1 92 ? -44.312 31.453 23.906 1 67 92 THR A C 1
ATOM 702 O O . THR A 1 92 ? -45.062 32 23.125 1 67 92 THR A O 1
ATOM 705 N N . GLY A 1 93 ? -44.5 29.969 23.875 1 60.94 93 GLY A N 1
ATOM 706 C CA . GLY A 1 93 ? -45.688 29.219 23.453 1 60.94 93 GLY A CA 1
ATOM 707 C C . GLY A 1 93 ? -45.406 27.734 23.266 1 60.94 93 GLY A C 1
ATOM 708 O O . GLY A 1 93 ? -44.281 27.281 23.422 1 60.94 93 GLY A O 1
ATOM 709 N N . ALA A 1 94 ? -46.594 26.969 22.969 1 55.31 94 ALA A N 1
ATOM 710 C CA . ALA A 1 94 ? -46.531 25.516 22.828 1 55.31 94 ALA A CA 1
ATOM 711 C C . ALA A 1 94 ? -45.688 25.109 21.625 1 55.31 94 ALA A C 1
ATOM 713 O O . ALA A 1 94 ? -45.906 25.609 20.516 1 55.31 94 ALA A O 1
ATOM 714 N N . TRP A 1 95 ? -44.594 24.781 21.906 1 53.28 95 TRP A N 1
ATOM 715 C CA . TRP A 1 95 ? -43.781 24.156 20.875 1 53.28 95 TRP A CA 1
ATOM 716 C C . TRP A 1 95 ? -44.406 22.891 20.344 1 53.28 95 TRP A C 1
ATOM 718 O O . TRP A 1 95 ? -44.781 22 21.125 1 53.28 95 TRP A O 1
ATOM 728 N N . ASP A 1 96 ? -44.938 22.844 19.094 1 52.72 96 ASP A N 1
ATOM 729 C CA . ASP A 1 96 ? -45.406 21.641 18.406 1 52.72 96 ASP A CA 1
ATOM 730 C C . ASP A 1 96 ? -44.312 21.062 17.531 1 52.72 96 ASP A C 1
ATOM 732 O O . ASP A 1 96 ? -43.938 21.656 16.516 1 52.72 96 ASP A O 1
ATOM 736 N N . SER A 1 97 ? -43.688 20.109 18 1 54.56 97 SER A N 1
ATOM 737 C CA . SER A 1 97 ? -42.594 19.438 17.297 1 54.56 97 SER A CA 1
ATOM 738 C C . SER A 1 97 ? -42.969 19.094 15.867 1 54.56 97 SER A C 1
ATOM 740 O O . SER A 1 97 ? -42.094 18.891 15.016 1 54.56 97 SER A O 1
ATOM 742 N N . ARG A 1 98 ? -44.281 18.938 15.648 1 51.34 98 ARG A N 1
ATOM 743 C CA . ARG A 1 98 ? -44.781 18.516 14.328 1 51.34 98 ARG A CA 1
ATOM 744 C C . ARG A 1 98 ? -44.625 19.656 13.32 1 51.34 98 ARG A C 1
ATOM 746 O O . ARG A 1 98 ? -44.531 19.406 12.117 1 51.34 98 ARG A O 1
ATOM 753 N N . VAL A 1 99 ? -44.656 20.844 13.828 1 50.53 99 VAL A N 1
ATOM 754 C CA . VAL A 1 99 ? -44.688 21.969 12.914 1 50.53 99 VAL A CA 1
ATOM 755 C C . VAL A 1 99 ? -43.344 22.734 13.031 1 50.53 99 VAL A C 1
ATOM 757 O O . VAL A 1 99 ? -43.094 23.672 12.266 1 50.53 99 VAL A O 1
ATOM 760 N N . ALA A 1 100 ? -42.562 22.453 13.969 1 59.12 100 ALA A N 1
ATOM 761 C CA . ALA A 1 100 ? -41.281 23.141 14.125 1 59.12 100 ALA A CA 1
ATOM 762 C C . ALA A 1 100 ? -40.406 22.953 12.891 1 59.12 100 ALA A C 1
ATOM 764 O O . ALA A 1 100 ? -40.375 21.859 12.312 1 59.12 100 ALA A O 1
ATOM 765 N N . PRO A 1 101 ? -39.938 24.141 12.484 1 64.06 101 PRO A N 1
ATOM 766 C CA . PRO A 1 101 ? -39 23.969 11.367 1 64.06 101 PRO A CA 1
ATOM 767 C C . PRO A 1 101 ? -37.844 23.031 11.703 1 64.06 101 PRO A C 1
ATOM 769 O O . PRO A 1 101 ? -37.375 23.016 12.852 1 64.06 101 PRO A O 1
ATOM 772 N N . PRO A 1 102 ? -37.531 22.266 10.797 1 68.56 102 PRO A N 1
ATOM 773 C CA . PRO A 1 102 ? -36.406 21.375 11.062 1 68.56 102 PRO A CA 1
ATOM 774 C C . PRO A 1 102 ? -35.125 22.125 11.328 1 68.56 102 PRO A C 1
ATOM 776 O O . PRO A 1 102 ? -34.906 23.219 10.805 1 68.56 102 PRO A O 1
ATOM 779 N N . LEU A 1 103 ? -34.375 21.641 12.242 1 73.62 103 LEU A N 1
ATOM 780 C CA . LEU A 1 103 ? -33.031 22.156 12.516 1 73.62 103 LEU A CA 1
ATOM 781 C C . LEU A 1 103 ? -32.156 22.109 11.266 1 73.62 103 LEU A C 1
ATOM 783 O O . LEU A 1 103 ? -32.188 21.125 10.516 1 73.62 103 LEU A O 1
ATOM 787 N N . THR A 1 104 ? -31.531 23.219 10.961 1 73.62 104 THR A N 1
ATOM 788 C CA . THR A 1 104 ? -30.641 23.281 9.812 1 73.62 104 THR A CA 1
ATOM 789 C C . THR A 1 104 ? -29.188 23.422 10.266 1 73.62 104 THR A C 1
ATOM 791 O O . THR A 1 104 ? -28.922 23.719 11.43 1 73.62 104 THR A O 1
ATOM 794 N N . GLU A 1 105 ? -28.312 23.234 9.367 1 75.88 105 GLU A N 1
ATOM 795 C CA . GLU A 1 105 ? -26.875 23.375 9.648 1 75.88 105 GLU A CA 1
ATOM 796 C C . GLU A 1 105 ? -26.547 24.812 10.055 1 75.88 105 GLU A C 1
ATOM 798 O O . GLU A 1 105 ? -25.688 25.031 10.906 1 75.88 105 GLU A O 1
ATOM 803 N N . VAL A 1 106 ? -27.203 25.75 9.508 1 72.88 106 VAL A N 1
ATOM 804 C CA . VAL A 1 106 ? -27 27.156 9.836 1 72.88 106 VAL A CA 1
ATOM 805 C C . VAL A 1 106 ? -27.422 27.422 11.273 1 72.88 106 VAL A C 1
ATOM 807 O O . VAL A 1 106 ? -26.75 28.172 11.992 1 72.88 106 VAL A O 1
ATOM 810 N N . ASP A 1 107 ? -28.469 26.766 11.656 1 74 107 ASP A N 1
ATOM 811 C CA . ASP A 1 107 ? -28.922 26.891 13.039 1 74 107 ASP A CA 1
ATOM 812 C C . ASP A 1 107 ? -27.875 26.359 14.016 1 74 107 ASP A C 1
ATOM 814 O O . ASP A 1 107 ? -27.562 27.016 15.016 1 74 107 ASP A O 1
ATOM 818 N N . VAL A 1 108 ? -27.438 25.297 13.703 1 79.31 108 VAL A N 1
ATOM 819 C CA . VAL A 1 108 ? -26.484 24.641 14.594 1 79.31 108 VAL A CA 1
ATOM 820 C C . VAL A 1 108 ? -25.188 25.422 14.648 1 79.31 108 VAL A C 1
ATOM 822 O O . VAL A 1 108 ? -24.578 25.578 15.711 1 79.31 108 VAL A O 1
ATOM 825 N N . GLN A 1 109 ? -24.766 25.938 13.547 1 74.62 109 GLN A N 1
ATOM 826 C CA . GLN A 1 109 ? -23.562 26.75 13.484 1 74.62 109 GLN A CA 1
ATOM 827 C C . GLN A 1 109 ? -23.688 28 14.367 1 74.62 109 GLN A C 1
ATOM 829 O O . GLN A 1 109 ? -22.703 28.453 14.953 1 74.62 109 GLN A O 1
ATOM 834 N N . PHE A 1 110 ? -24.797 28.438 14.383 1 71.81 110 PHE A N 1
ATOM 835 C CA . PHE A 1 110 ? -25.016 29.641 15.172 1 71.81 110 PHE A CA 1
ATOM 836 C C . PHE A 1 110 ? -25.156 29.297 16.656 1 71.81 110 PHE A C 1
ATOM 838 O O . PHE A 1 110 ? -24.516 29.922 17.5 1 71.81 110 PHE A O 1
ATOM 845 N N . TRP A 1 111 ? -25.859 28.266 16.969 1 75.25 111 TRP A N 1
ATOM 846 C CA . TRP A 1 111 ? -26.266 28.031 18.359 1 75.25 111 TRP A CA 1
ATOM 847 C C . TRP A 1 111 ? -25.234 27.203 19.094 1 75.25 111 TRP A C 1
ATOM 849 O O . TRP A 1 111 ? -25.016 27.375 20.297 1 75.25 111 TRP A O 1
ATOM 859 N N . LEU A 1 112 ? -24.672 26.266 18.469 1 77.81 112 LEU A N 1
ATOM 860 C CA . LEU A 1 112 ? -23.812 25.312 19.172 1 77.81 112 LEU A CA 1
ATOM 861 C C . LEU A 1 112 ? -22.672 26.047 19.859 1 77.81 112 LEU A C 1
ATOM 863 O O . LEU A 1 112 ? -22.453 25.859 21.062 1 77.81 112 LEU A O 1
ATOM 867 N N . PRO A 1 113 ? -21.953 26.922 19.188 1 70.88 113 PRO A N 1
ATOM 868 C CA . PRO A 1 113 ? -20.891 27.641 19.906 1 70.88 113 PRO A CA 1
ATOM 869 C C . PRO A 1 113 ? -21.422 28.438 21.094 1 70.88 113 PRO A C 1
ATOM 871 O O . PRO A 1 113 ? -20.766 28.516 22.125 1 70.88 113 PRO A O 1
ATOM 874 N N . GLN A 1 114 ? -22.547 28.953 20.938 1 71.38 114 GLN A N 1
ATOM 875 C CA . GLN A 1 114 ? -23.141 29.734 22.016 1 71.38 114 GLN A CA 1
ATOM 876 C C . GLN A 1 114 ? -23.438 28.844 23.219 1 71.38 114 GLN A C 1
ATOM 878 O O . GLN A 1 114 ? -23.172 29.234 24.359 1 71.38 114 GLN A O 1
ATOM 883 N N . LEU A 1 115 ? -23.859 27.719 22.875 1 75.69 115 LEU A N 1
ATOM 884 C CA . LEU A 1 115 ? -24.25 26.812 23.953 1 75.69 115 LEU A CA 1
ATOM 885 C C . LEU A 1 115 ? -23.016 26.172 24.594 1 75.69 115 LEU A C 1
ATOM 887 O O . LEU A 1 115 ? -23.078 25.719 25.734 1 75.69 115 LEU A O 1
ATOM 891 N N . ILE A 1 116 ? -22.031 26.141 23.891 1 73.56 116 ILE A N 1
ATOM 892 C CA . ILE A 1 116 ? -20.797 25.562 24.422 1 73.56 116 ILE A CA 1
ATOM 893 C C . ILE A 1 116 ? -20.094 26.578 25.312 1 73.56 116 ILE A C 1
ATOM 895 O O . ILE A 1 116 ? -19.594 26.234 26.391 1 73.56 116 ILE A O 1
ATOM 899 N N . TRP A 1 117 ? -20.062 27.812 24.891 1 73.12 117 TRP A N 1
ATOM 900 C CA . TRP A 1 117 ? -19.172 28.781 25.531 1 73.12 117 TRP A CA 1
ATOM 901 C C . TRP A 1 117 ? -19.938 29.641 26.531 1 73.12 117 TRP A C 1
ATOM 903 O O . TRP A 1 117 ? -19.344 30.141 27.5 1 73.12 117 TRP A O 1
ATOM 913 N N . HIS A 1 118 ? -21.172 29.781 26.266 1 75.75 118 HIS A N 1
ATOM 914 C CA . HIS A 1 118 ? -21.875 30.703 27.156 1 75.75 118 HIS A CA 1
ATOM 915 C C . HIS A 1 118 ? -22.062 30.094 28.547 1 75.75 118 HIS A C 1
ATOM 917 O O . HIS A 1 118 ? -22.328 28.891 28.672 1 75.75 118 HIS A O 1
ATOM 923 N N . ARG A 1 119 ? -21.75 30.859 29.438 1 78.31 119 ARG A N 1
ATOM 924 C CA . ARG A 1 119 ? -21.891 30.438 30.828 1 78.31 119 ARG A CA 1
ATOM 925 C C . ARG A 1 119 ? -22.906 31.297 31.578 1 78.31 119 ARG A C 1
ATOM 927 O O . ARG A 1 119 ? -23.312 30.969 32.688 1 78.31 119 ARG A O 1
ATOM 934 N N . LEU A 1 120 ? -23.188 32.406 31.031 1 82.69 120 LEU A N 1
ATOM 935 C CA . LEU A 1 120 ? -24.125 33.375 31.609 1 82.69 120 LEU A CA 1
ATOM 936 C C . LEU A 1 120 ? -25.203 33.75 30.609 1 82.69 120 LEU A C 1
ATOM 938 O O . LEU A 1 120 ? -24.922 33.875 29.406 1 82.69 120 LEU A O 1
ATOM 942 N N . MET A 1 121 ? -26.375 33.844 31.094 1 87.56 121 MET A N 1
ATOM 943 C CA . MET A 1 121 ? -27.5 34.219 30.25 1 87.56 121 MET A CA 1
ATOM 944 C C . MET A 1 121 ? -28.406 35.219 30.953 1 87.56 121 MET A C 1
ATOM 946 O O . MET A 1 121 ? -28.625 35.125 32.156 1 87.56 121 MET A O 1
ATOM 950 N N . PHE A 1 122 ? -28.844 36.25 30.203 1 87.44 122 PHE A N 1
ATOM 951 C CA . PHE A 1 122 ? -29.859 37.188 30.641 1 87.44 122 PHE A CA 1
ATOM 952 C C . PHE A 1 122 ? -31.188 36.938 29.922 1 87.44 122 PHE A C 1
ATOM 954 O O . PHE A 1 122 ? -31.203 36.781 28.703 1 87.44 122 PHE A O 1
ATOM 961 N N . ILE A 1 123 ? -32.25 36.875 30.656 1 87.56 123 ILE A N 1
ATOM 962 C CA . ILE A 1 123 ? -33.594 36.781 30.094 1 87.56 123 ILE A CA 1
ATOM 963 C C . ILE A 1 123 ? -34.438 37.938 30.594 1 87.56 123 ILE A C 1
ATOM 965 O O . ILE A 1 123 ? -34.688 38.031 31.797 1 87.56 123 ILE A O 1
ATOM 969 N N . LEU A 1 124 ? -34.875 38.75 29.641 1 86 124 LEU A N 1
ATOM 970 C CA . LEU A 1 124 ? -35.812 39.844 29.953 1 86 124 LEU A CA 1
ATOM 971 C C . LEU A 1 124 ? -37.219 39.5 29.484 1 86 124 LEU A C 1
ATOM 973 O O . LEU A 1 124 ? -37.469 39.312 28.297 1 86 124 LEU A O 1
ATOM 977 N N . VAL A 1 125 ? -38.125 39.5 30.391 1 86.25 125 VAL A N 1
ATOM 978 C CA . VAL A 1 125 ? -39.5 39.219 30.062 1 86.25 125 VAL A CA 1
ATOM 979 C C . VAL A 1 125 ? -40.188 40.5 29.594 1 86.25 125 VAL A C 1
ATOM 981 O O . VAL A 1 125 ? -40.312 41.438 30.359 1 86.25 125 VAL A O 1
ATOM 984 N N . LEU A 1 126 ? -40.594 40.406 28.375 1 82.88 126 LEU A N 1
ATOM 985 C CA . LEU A 1 126 ? -41.281 41.594 27.844 1 82.88 126 LEU A CA 1
ATOM 986 C C . LEU A 1 126 ? -42.781 41.5 28.125 1 82.88 126 LEU A C 1
ATOM 988 O O . LEU A 1 126 ? -43.438 42.531 28.297 1 82.88 126 LEU A O 1
ATOM 992 N N . GLY A 1 127 ? -43.344 40.344 28.328 1 78.88 127 GLY A N 1
ATOM 993 C CA . GLY A 1 127 ? -44.75 40.125 28.562 1 78.88 127 GLY A CA 1
ATOM 994 C C . GLY A 1 127 ? -45.562 40.094 27.281 1 78.88 127 GLY A C 1
ATOM 995 O O . GLY A 1 127 ? -45.062 39.656 26.234 1 78.88 127 GLY A O 1
ATOM 996 N N . PRO A 1 128 ? -46.812 40.312 27.281 1 76.94 128 PRO A N 1
ATOM 997 C CA . PRO A 1 128 ? -47.594 40.969 28.312 1 76.94 128 PRO A CA 1
ATOM 998 C C . PRO A 1 128 ? -47.969 40.031 29.469 1 76.94 128 PRO A C 1
ATOM 1000 O O . PRO A 1 128 ? -48.312 40.5 30.547 1 76.94 128 PRO A O 1
ATOM 1003 N N . GLY A 1 129 ? -48.062 38.781 29.188 1 77.69 129 GLY A N 1
ATOM 1004 C CA . GLY A 1 129 ? -48.438 37.844 30.234 1 77.69 129 GLY A CA 1
ATOM 1005 C C . GLY A 1 129 ? -47.25 37.375 31.062 1 77.69 129 GLY A C 1
ATOM 1006 O O . GLY A 1 129 ? -46.125 37.875 30.891 1 77.69 129 GLY A O 1
ATOM 1007 N N . ASP A 1 130 ? -47.625 36.531 32.031 1 79.69 130 ASP A N 1
ATOM 1008 C CA . ASP A 1 130 ? -46.594 35.969 32.875 1 79.69 130 ASP A CA 1
ATOM 1009 C C . ASP A 1 130 ? -45.812 34.875 32.156 1 79.69 130 ASP A C 1
ATOM 1011 O O . ASP A 1 130 ? -46.344 34.219 31.266 1 79.69 130 ASP A O 1
ATOM 1015 N N . THR A 1 131 ? -44.562 34.844 32.406 1 85.06 131 THR A N 1
ATOM 1016 C CA . THR A 1 131 ? -43.688 33.812 31.922 1 85.06 131 THR A CA 1
ATOM 1017 C C . THR A 1 131 ? -43.219 32.906 33.062 1 85.06 131 THR A C 1
ATOM 1019 O O . THR A 1 131 ? -42.875 33.406 34.156 1 85.06 131 THR A O 1
ATOM 1022 N N . GLU A 1 132 ? -43.344 31.641 32.812 1 86.75 132 GLU A N 1
ATOM 1023 C CA . GLU A 1 132 ? -42.875 30.672 33.812 1 86.75 132 GLU A CA 1
ATOM 1024 C C . GLU A 1 132 ? -41.531 30.094 33.406 1 86.75 132 GLU A C 1
ATOM 1026 O O . GLU A 1 132 ? -41.281 29.797 32.25 1 86.75 132 GLU A O 1
ATOM 1031 N N . VAL A 1 133 ? -40.656 30.047 34.438 1 85.69 133 VAL A N 1
ATOM 1032 C CA . VAL A 1 133 ? -39.344 29.469 34.188 1 85.69 133 VAL A CA 1
ATOM 1033 C C . VAL A 1 133 ? -39.094 28.281 35.125 1 85.69 133 VAL A C 1
ATOM 1035 O O . VAL A 1 133 ? -39.281 28.406 36.344 1 85.69 133 VAL A O 1
ATOM 1038 N N . GLU A 1 134 ? -38.812 27.219 34.531 1 85.94 134 GLU A N 1
ATOM 1039 C CA . GLU A 1 134 ? -38.438 26.047 35.281 1 85.94 134 GLU A CA 1
ATOM 1040 C C . GLU A 1 134 ? -36.906 25.844 35.281 1 85.94 134 GLU A C 1
ATOM 1042 O O . GLU A 1 134 ? -36.281 25.891 34.25 1 85.94 134 GLU A O 1
ATOM 1047 N N . LEU A 1 135 ? -36.406 25.766 36.469 1 83.25 135 LEU A N 1
ATOM 1048 C CA . LEU A 1 135 ? -34.969 25.562 36.625 1 83.25 135 LEU A CA 1
ATOM 1049 C C . LEU A 1 135 ? -34.656 24.172 37.188 1 83.25 135 LEU A C 1
ATOM 1051 O O . LEU A 1 135 ? -35.344 23.734 38.125 1 83.25 135 LEU A O 1
ATOM 1055 N N . GLN A 1 136 ? -33.875 23.5 36.5 1 79.81 136 GLN A N 1
ATOM 1056 C CA . GLN A 1 136 ? -33.5 22.172 36.938 1 79.81 136 GLN A CA 1
ATOM 1057 C C . GLN A 1 136 ? -31.984 22 36.969 1 79.81 136 GLN A C 1
ATOM 1059 O O . GLN A 1 136 ? -31.297 22.469 36.062 1 79.81 136 GLN A O 1
ATOM 1064 N N . ASN A 1 137 ? -31.469 21.453 37.969 1 72 137 ASN A N 1
ATOM 1065 C CA . ASN A 1 137 ? -30.047 21.156 38.062 1 72 137 ASN A CA 1
ATOM 1066 C C . ASN A 1 137 ? -29.641 20.031 37.125 1 72 137 ASN A C 1
ATOM 1068 O O . ASN A 1 137 ? -30.375 19.062 36.969 1 72 137 ASN A O 1
ATOM 1072 N N . PHE A 1 138 ? -28.609 20.281 36.219 1 66.38 138 PHE A N 1
ATOM 1073 C CA . PHE A 1 138 ? -28.062 19.188 35.406 1 66.38 138 PHE A CA 1
ATOM 1074 C C . PHE A 1 138 ? -27.453 18.109 36.312 1 66.38 138 PHE A C 1
ATOM 1076 O O . PHE A 1 138 ? -26.812 18.422 37.312 1 66.38 138 PHE A O 1
ATOM 1083 N N . PRO A 1 139 ? -27.922 16.859 36.125 1 52.34 139 PRO A N 1
ATOM 1084 C CA . PRO A 1 139 ? -27.25 15.828 36.938 1 52.34 139 PRO A CA 1
ATOM 1085 C C . PRO A 1 139 ? -25.734 15.875 36.781 1 52.34 139 PRO A C 1
ATOM 1087 O O . PRO A 1 139 ? -25.219 16.141 35.688 1 52.34 139 PRO A O 1
ATOM 1090 N N . GLY A 1 140 ? -24.984 16.203 37.812 1 46.97 140 GLY A N 1
ATOM 1091 C CA . GLY A 1 140 ? -23.547 16.141 37.781 1 46.97 140 GLY A CA 1
ATOM 1092 C C . GLY A 1 140 ? -23.016 14.922 37.031 1 46.97 140 GLY A C 1
ATOM 1093 O O . GLY A 1 140 ? -23.719 13.914 36.906 1 46.97 140 GLY A O 1
ATOM 1094 N N . ASP A 1 141 ? -22.141 15.039 36.156 1 43.69 141 ASP A N 1
ATOM 1095 C CA . ASP A 1 141 ? -21.469 13.844 35.656 1 43.69 141 ASP A CA 1
ATOM 1096 C C . ASP A 1 141 ? -21.266 12.812 36.75 1 43.69 141 ASP A C 1
ATOM 1098 O O . ASP A 1 141 ? -21.297 13.148 37.938 1 43.69 141 ASP A O 1
ATOM 1102 N N . GLY A 1 142 ? -21.25 11.43 36.594 1 39.19 142 GLY A N 1
ATOM 1103 C CA . GLY A 1 142 ? -21.109 10.234 37.406 1 39.19 142 GLY A CA 1
ATOM 1104 C C . GLY A 1 142 ? -20.141 10.398 38.594 1 39.19 142 GLY A C 1
ATOM 1105 O O . GLY A 1 142 ? -19.766 9.422 39.219 1 39.19 142 GLY A O 1
ATOM 1106 N N . SER A 1 143 ? -19.172 11.266 38.75 1 36.72 143 SER A N 1
ATOM 1107 C CA . SER A 1 143 ? -18.406 10.695 39.875 1 36.72 143 SER A CA 1
ATOM 1108 C C . SER A 1 143 ? -19.297 10.406 41.062 1 36.72 143 SER A C 1
ATOM 1110 O O . SER A 1 143 ? -19.281 9.297 41.594 1 36.72 143 SER A O 1
ATOM 1112 N N . GLU A 1 144 ? -19.266 11.297 42.188 1 36.44 144 GLU A N 1
ATOM 1113 C CA . GLU A 1 144 ? -19.75 10.945 43.5 1 36.44 144 GLU A CA 1
ATOM 1114 C C . GLU A 1 144 ? -21.281 10.914 43.562 1 36.44 144 GLU A C 1
ATOM 1116 O O . GLU A 1 144 ? -21.938 11.922 43.281 1 36.44 144 GLU A O 1
ATOM 1121 N N . ARG A 1 145 ? -21.797 9.742 43.312 1 37.28 145 ARG A N 1
ATOM 1122 C CA . ARG A 1 145 ? -23.141 9.312 43.688 1 37.28 145 ARG A CA 1
ATOM 1123 C C . ARG A 1 145 ? -23.5 9.797 45.094 1 37.28 145 ARG A C 1
ATOM 1125 O O . ARG A 1 145 ? -23.297 9.07 46.062 1 37.28 145 ARG A O 1
ATOM 1132 N N . GLU A 1 146 ? -23.016 10.867 45.594 1 36.53 146 GLU A N 1
ATOM 1133 C CA . GLU A 1 146 ? -23.797 11.117 46.812 1 36.53 146 GLU A CA 1
ATOM 1134 C C . GLU A 1 146 ? -25.297 11.008 46.531 1 36.53 146 GLU A C 1
ATOM 1136 O O . GLU A 1 146 ? -25.75 11.336 45.406 1 36.53 146 GLU A O 1
ATOM 1141 N N . GLU A 1 147 ? -26 10.164 47.344 1 37.62 147 GLU A N 1
ATOM 1142 C CA . GLU A 1 147 ? -27.438 10.047 47.562 1 37.62 147 GLU A CA 1
ATOM 1143 C C . GLU A 1 147 ? -28.141 11.383 47.375 1 37.62 147 GLU A C 1
ATOM 1145 O O . GLU A 1 147 ? -28.125 12.242 48.281 1 37.62 147 GLU A O 1
ATOM 1150 N N . VAL A 1 148 ? -27.906 12.078 46.375 1 37.75 148 VAL A N 1
ATOM 1151 C CA . VAL A 1 148 ? -28.781 13.25 46.312 1 37.75 148 VAL A CA 1
ATOM 1152 C C . VAL A 1 148 ? -30.219 12.844 46.656 1 37.75 148 VAL A C 1
ATOM 1154 O O . VAL A 1 148 ? -30.75 11.883 46.125 1 37.75 148 VAL A O 1
ATOM 1157 N N . ASP A 1 149 ? -30.672 13.148 47.844 1 38.34 149 ASP A N 1
ATOM 1158 C CA . ASP A 1 149 ? -32.031 13.023 48.375 1 38.34 149 ASP A CA 1
ATOM 1159 C C . ASP A 1 149 ? -33.062 13.227 47.281 1 38.34 149 ASP A C 1
ATOM 1161 O O . ASP A 1 149 ? -32.875 14.023 46.375 1 38.34 149 ASP A O 1
ATOM 1165 N N . SER A 1 150 ? -34.062 12.344 47.094 1 43.97 150 SER A N 1
ATOM 1166 C CA . SER A 1 150 ? -35.281 12.25 46.312 1 43.97 150 SER A CA 1
ATOM 1167 C C . SER A 1 150 ? -35.844 13.625 46.031 1 43.97 150 SER A C 1
ATOM 1169 O O . SER A 1 150 ? -36.562 13.82 45.031 1 43.97 150 SER A O 1
ATOM 1171 N N . GLU A 1 151 ? -35.812 14.562 47 1 43.19 151 GLU A N 1
ATOM 1172 C CA . GLU A 1 151 ? -36.469 15.859 46.969 1 43.19 151 GLU A CA 1
ATOM 1173 C C . GLU A 1 151 ? -35.781 16.812 46 1 43.19 151 GLU A C 1
ATOM 1175 O O . GLU A 1 151 ? -36.344 17.859 45.656 1 43.19 151 GLU A O 1
ATOM 1180 N N . SER A 1 152 ? -34.562 16.672 45.656 1 48.19 152 SER A N 1
ATOM 1181 C CA . SER A 1 152 ? -33.719 17.594 44.938 1 48.19 152 SER A CA 1
ATOM 1182 C C . SER A 1 152 ? -33.969 17.484 43.438 1 48.19 152 SER A C 1
ATOM 1184 O O . SER A 1 152 ? -33.312 18.188 42.656 1 48.19 152 SER A O 1
ATOM 1186 N N . THR A 1 153 ? -34.688 16.672 43 1 56.09 153 THR A N 1
ATOM 1187 C CA . THR A 1 153 ? -34.969 16.438 41.594 1 56.09 153 THR A CA 1
ATOM 1188 C C . THR A 1 153 ? -36.125 17.297 41.094 1 56.09 153 THR A C 1
ATOM 1190 O O . THR A 1 153 ? -36.531 17.219 39.938 1 56.09 153 THR A O 1
ATOM 1193 N N . VAL A 1 154 ? -36.781 18.047 41.969 1 65.19 154 VAL A N 1
ATOM 1194 C CA . VAL A 1 154 ? -37.938 18.828 41.531 1 65.19 154 VAL A CA 1
ATOM 1195 C C . VAL A 1 154 ? -37.469 20.141 40.938 1 65.19 154 VAL A C 1
ATOM 1197 O O . VAL A 1 154 ? -36.688 20.891 41.531 1 65.19 154 VAL A O 1
ATOM 1200 N N . PRO A 1 155 ? -37.844 20.453 39.781 1 75.69 155 PRO A N 1
ATOM 1201 C CA . PRO A 1 155 ? -37.5 21.719 39.156 1 75.69 155 PRO A CA 1
ATOM 1202 C C . PRO A 1 155 ? -38 22.938 39.906 1 75.69 155 PRO A C 1
ATOM 1204 O O . PRO A 1 155 ? -39.094 22.875 40.5 1 75.69 155 PRO A O 1
ATOM 1207 N N . PHE A 1 156 ? -37.156 23.844 40.156 1 82.38 156 PHE A N 1
ATOM 1208 C CA . PHE A 1 156 ? -37.562 25.109 40.719 1 82.38 156 PHE A CA 1
ATOM 1209 C C . PHE A 1 156 ? -38.375 25.938 39.719 1 82.38 156 PHE A C 1
ATOM 1211 O O . PHE A 1 156 ? -37.969 26.078 38.562 1 82.38 156 PHE A O 1
ATOM 1218 N N . GLN A 1 157 ? -39.531 26.312 40.125 1 86.12 157 GLN A N 1
ATOM 1219 C CA . GLN A 1 157 ? -40.406 27.094 39.281 1 86.12 157 GLN A CA 1
ATOM 1220 C C . GLN A 1 157 ? -40.406 28.562 39.688 1 86.12 157 GLN A C 1
ATOM 1222 O O . GLN A 1 157 ? -40.531 28.891 40.844 1 86.12 157 GLN A O 1
ATOM 1227 N N . LEU A 1 158 ? -40.219 29.422 38.719 1 86.81 158 LEU A N 1
ATOM 1228 C CA . LEU A 1 158 ? -40.281 30.875 38.906 1 86.81 158 LEU A CA 1
ATOM 1229 C C . LEU A 1 158 ? -41.344 31.484 38 1 86.81 158 LEU A C 1
ATOM 1231 O O . LEU A 1 158 ? -41.5 31.078 36.844 1 86.81 158 LEU A O 1
ATOM 1235 N N . LYS A 1 159 ? -42.156 32.312 38.531 1 86.5 159 LYS A N 1
ATOM 1236 C CA . LYS A 1 159 ? -43.062 33.125 37.719 1 86.5 159 LYS A CA 1
ATOM 1237 C C . LYS A 1 159 ? -42.562 34.562 37.594 1 86.5 159 LYS A C 1
ATOM 1239 O O . LYS A 1 159 ? -42.312 35.25 38.594 1 86.5 159 LYS A O 1
ATOM 1244 N N . LEU A 1 160 ? -42.406 34.969 36.438 1 87.44 160 LEU A N 1
ATOM 1245 C CA . LEU A 1 160 ? -41.844 36.281 36.156 1 87.44 160 LEU A CA 1
ATOM 1246 C C . LEU A 1 160 ? -42.844 37.156 35.406 1 87.44 160 LEU A C 1
ATOM 1248 O O . LEU A 1 160 ? -43.469 36.719 34.438 1 87.44 160 LEU A O 1
ATOM 1252 N N . GLY A 1 161 ? -43.031 38.375 35.906 1 82.94 161 GLY A N 1
ATOM 1253 C CA . GLY A 1 161 ? -43.875 39.312 35.219 1 82.94 161 GLY A CA 1
ATOM 1254 C C . GLY A 1 161 ? -43.125 40.188 34.219 1 82.94 161 GLY A C 1
ATOM 1255 O O . GLY A 1 161 ? -41.906 40.094 34.125 1 82.94 161 GLY A O 1
ATOM 1256 N N . ALA A 1 162 ? -43.906 40.938 33.438 1 83.88 162 ALA A N 1
ATOM 1257 C CA . ALA A 1 162 ? -43.312 41.812 32.438 1 83.88 162 ALA A CA 1
ATOM 1258 C C . ALA A 1 162 ? -42.312 42.781 33.062 1 83.88 162 ALA A C 1
ATOM 1260 O O . ALA A 1 162 ? -42.594 43.344 34.125 1 83.88 162 ALA A O 1
ATOM 1261 N N . GLY A 1 163 ? -41.062 42.875 32.5 1 81 163 GLY A N 1
ATOM 1262 C CA . GLY A 1 163 ? -40.031 43.781 33 1 81 163 GLY A CA 1
ATOM 1263 C C . GLY A 1 163 ? -39 43.062 33.875 1 81 163 GLY A C 1
ATOM 1264 O O . GLY A 1 163 ? -37.969 43.656 34.219 1 81 163 GLY A O 1
ATOM 1265 N N . SER A 1 164 ? -39.312 41.844 34.219 1 85.06 164 SER A N 1
ATOM 1266 C CA . SER A 1 164 ? -38.375 41.094 35.031 1 85.06 164 SER A CA 1
ATOM 1267 C C . SER A 1 164 ? -37.125 40.688 34.25 1 85.06 164 SER A C 1
ATOM 1269 O O . SER A 1 164 ? -37.25 40.312 33.062 1 85.06 164 SER A O 1
ATOM 1271 N N . LEU A 1 165 ? -35.938 40.812 34.875 1 85.19 165 LEU A N 1
ATOM 1272 C CA . LEU A 1 165 ? -34.688 40.312 34.312 1 85.19 165 LEU A CA 1
ATOM 1273 C C . LEU A 1 165 ? -34.156 39.125 35.094 1 85.19 165 LEU A C 1
ATOM 1275 O O . LEU A 1 165 ? -33.906 39.219 36.312 1 85.19 165 LEU A O 1
ATOM 1279 N N . LEU A 1 166 ? -34.062 38 34.438 1 86.19 166 LEU A N 1
ATOM 1280 C CA . LEU A 1 166 ? -33.5 36.812 35.031 1 86.19 166 LEU A CA 1
ATOM 1281 C C . LEU A 1 166 ? -32.062 36.625 34.562 1 86.19 166 LEU A C 1
ATOM 1283 O O . LEU A 1 166 ? -31.766 36.625 33.375 1 86.19 166 LEU A O 1
ATOM 1287 N N . ILE A 1 167 ? -31.156 36.562 35.531 1 84.5 167 ILE A N 1
ATOM 1288 C CA . ILE A 1 167 ? -29.766 36.219 35.281 1 84.5 167 ILE A CA 1
ATOM 1289 C C . ILE A 1 167 ? -29.469 34.812 35.719 1 84.5 167 ILE A C 1
ATOM 1291 O O . ILE A 1 167 ? -29.703 34.438 36.906 1 84.5 167 ILE A O 1
ATOM 1295 N N . LEU A 1 168 ? -29.094 33.969 34.781 1 83.25 168 LEU A N 1
ATOM 1296 C CA . LEU A 1 168 ? -28.875 32.562 35.156 1 83.25 168 LEU A CA 1
ATOM 1297 C C . LEU A 1 168 ? -27.609 32.031 34.531 1 83.25 168 LEU A C 1
ATOM 1299 O O . LEU A 1 168 ? -27.141 32.562 33.5 1 83.25 168 LEU A O 1
ATOM 1303 N N . ARG A 1 169 ? -27.047 30.984 35.094 1 80.56 169 ARG A N 1
ATOM 1304 C CA . ARG A 1 169 ? -25.953 30.172 34.594 1 80.56 169 ARG A CA 1
ATOM 1305 C C . ARG A 1 169 ? -26.484 28.906 33.906 1 80.56 169 ARG A C 1
ATOM 1307 O O . ARG A 1 169 ? -26.703 27.891 34.531 1 80.56 169 ARG A O 1
ATOM 1314 N N . PRO A 1 170 ? -26.594 29.109 32.562 1 79 170 PRO A N 1
ATOM 1315 C CA . PRO A 1 170 ? -27.219 28 31.859 1 79 170 PRO A CA 1
ATOM 1316 C C . PRO A 1 170 ? -26.328 26.75 31.812 1 79 170 PRO A C 1
ATOM 1318 O O . PRO A 1 170 ? -26.797 25.672 31.453 1 79 170 PRO A O 1
ATOM 1321 N N . ASP A 1 171 ? -25.062 26.859 32.125 1 72.5 171 ASP A N 1
ATOM 1322 C CA . ASP A 1 171 ? -24.172 25.703 32.156 1 72.5 171 ASP A CA 1
ATOM 1323 C C . ASP A 1 171 ? -24.359 24.875 33.406 1 72.5 171 ASP A C 1
ATOM 1325 O O . ASP A 1 171 ? -23.969 23.703 33.469 1 72.5 171 ASP A O 1
ATOM 1329 N N . LEU A 1 172 ? -25.016 25.547 34.406 1 72.25 172 LEU A N 1
ATOM 1330 C CA . LEU A 1 172 ? -25.234 24.875 35.688 1 72.25 172 LEU A CA 1
ATOM 1331 C C . LEU A 1 172 ? -26.688 24.453 35.844 1 72.25 172 LEU A C 1
ATOM 1333 O O . LEU A 1 172 ? -26.969 23.422 36.469 1 72.25 172 LEU A O 1
ATOM 1337 N N . LEU A 1 173 ? -27.547 25.281 35.312 1 76.75 173 LEU A N 1
ATOM 1338 C CA . LEU A 1 173 ? -28.984 25.062 35.5 1 76.75 173 LEU A CA 1
ATOM 1339 C C . LEU A 1 173 ? -29.719 24.938 34.188 1 76.75 173 LEU A C 1
ATOM 1341 O O . LEU A 1 173 ? -29.672 25.844 33.344 1 76.75 173 LEU A O 1
ATOM 1345 N N . GLY A 1 174 ? -30.344 23.766 34.062 1 79.44 174 GLY A N 1
ATOM 1346 C CA . GLY A 1 174 ? -31.297 23.688 32.969 1 79.44 174 GLY A CA 1
ATOM 1347 C C . GLY A 1 174 ? -32.5 24.609 33.156 1 79.44 174 GLY A C 1
ATOM 1348 O O . GLY A 1 174 ? -32.875 24.906 34.281 1 79.44 174 GLY A O 1
ATOM 1349 N N . HIS A 1 175 ? -32.969 25.125 32.031 1 79.88 175 HIS A N 1
ATOM 1350 C CA . HIS A 1 175 ? -34.094 26.031 32.188 1 79.88 175 HIS A CA 1
ATOM 1351 C C . HIS A 1 175 ? -35.125 25.828 31.062 1 79.88 175 HIS A C 1
ATOM 1353 O O . HIS A 1 175 ? -34.75 25.422 29.953 1 79.88 175 HIS A O 1
ATOM 1359 N N . LEU A 1 176 ? -36.281 25.906 31.406 1 79.38 176 LEU A N 1
ATOM 1360 C CA . LEU A 1 176 ? -37.406 25.922 30.484 1 79.38 176 LEU A CA 1
ATOM 1361 C C . LEU A 1 176 ? -38.25 27.172 30.672 1 79.38 176 LEU A C 1
ATOM 1363 O O . LEU A 1 176 ? -38.719 27.453 31.781 1 79.38 176 LEU A O 1
ATOM 1367 N N . VAL A 1 177 ? -38.312 27.922 29.578 1 79.94 177 VAL A N 1
ATOM 1368 C CA . VAL A 1 177 ? -39.125 29.141 29.609 1 79.94 177 VAL A CA 1
ATOM 1369 C C . VAL A 1 177 ? -40.438 28.906 28.875 1 79.94 177 VAL A C 1
ATOM 1371 O O . VAL A 1 177 ? -40.469 28.594 27.688 1 79.94 177 VAL A O 1
ATOM 1374 N N . THR A 1 178 ? -41.438 29 29.578 1 79.69 178 THR A N 1
ATOM 1375 C CA . THR A 1 178 ? -42.781 28.766 29 1 79.69 178 THR A CA 1
ATOM 1376 C C . THR A 1 178 ? -43.688 29.969 29.25 1 79.69 178 THR A C 1
ATOM 1378 O O . THR A 1 178 ? -43.469 30.719 30.203 1 79.69 178 THR A O 1
ATOM 1381 N N . GLY A 1 179 ? -44.531 30.125 28.266 1 76.06 179 GLY A N 1
ATOM 1382 C CA . GLY A 1 179 ? -45.562 31.156 28.344 1 76.06 179 GLY A CA 1
ATOM 1383 C C . GLY A 1 179 ? -46.625 31.016 27.281 1 76.06 179 GLY A C 1
ATOM 1384 O O . GLY A 1 179 ? -46.625 30.094 26.484 1 76.06 179 GLY A O 1
ATOM 1385 N N . ASP A 1 180 ? -47.594 31.844 27.391 1 71.88 180 ASP A N 1
ATOM 1386 C CA . ASP A 1 180 ? -48.688 31.828 26.422 1 71.88 180 ASP A CA 1
ATOM 1387 C C . ASP A 1 180 ? -48.219 32.344 25.062 1 71.88 180 ASP A C 1
ATOM 1389 O O . ASP A 1 180 ? -47.25 33.062 24.969 1 71.88 180 ASP A O 1
ATOM 1393 N N . ALA A 1 181 ? -48.906 31.891 24.078 1 71.06 181 ALA A N 1
ATOM 1394 C CA . ALA A 1 181 ? -48.656 32.438 22.75 1 71.06 181 ALA A CA 1
ATOM 1395 C C . ALA A 1 181 ? -48.875 33.969 22.75 1 71.06 181 ALA A C 1
ATOM 1397 O O . ALA A 1 181 ? -49.812 34.469 23.359 1 71.06 181 ALA A O 1
ATOM 1398 N N . GLY A 1 182 ? -47.906 34.594 22.25 1 71.75 182 GLY A N 1
ATOM 1399 C CA . GLY A 1 182 ? -47.969 36.062 22.188 1 71.75 182 GLY A CA 1
ATOM 1400 C C . GLY A 1 182 ? -47.062 36.719 23.219 1 71.75 182 GLY A C 1
ATOM 1401 O O . GLY A 1 182 ? -46.844 37.938 23.172 1 71.75 182 GLY A O 1
ATOM 1402 N N . ASN A 1 183 ? -46.562 35.938 24.141 1 79.75 183 ASN A N 1
ATOM 1403 C CA . ASN A 1 183 ? -45.594 36.469 25.078 1 79.75 183 ASN A CA 1
ATOM 1404 C C . ASN A 1 183 ? -44.188 36.438 24.469 1 79.75 183 ASN A C 1
ATOM 1406 O O . ASN A 1 183 ? -43.812 35.5 23.781 1 79.75 183 ASN A O 1
ATOM 1410 N N . PHE A 1 184 ? -43.438 37.594 24.781 1 81.81 184 PHE A N 1
ATOM 1411 C CA . PHE A 1 184 ? -42.094 37.688 24.203 1 81.81 184 PHE A CA 1
ATOM 1412 C C . PHE A 1 184 ? -41.062 37.812 25.297 1 81.81 184 PHE A C 1
ATOM 1414 O O . PHE A 1 184 ? -41.312 38.406 26.344 1 81.81 184 PHE A O 1
ATOM 1421 N N . VAL A 1 185 ? -39.938 37.25 25.031 1 85.44 185 VAL A N 1
ATOM 1422 C CA . VAL A 1 185 ? -38.75 37.375 25.891 1 85.44 185 VAL A CA 1
ATOM 1423 C C . VAL A 1 185 ? -37.531 37.75 25.047 1 85.44 185 VAL A C 1
ATOM 1425 O O . VAL A 1 185 ? -37.469 37.406 23.875 1 85.44 185 VAL A O 1
ATOM 1428 N N . LEU A 1 186 ? -36.656 38.531 25.703 1 84.62 186 LEU A N 1
ATOM 1429 C CA . LEU A 1 186 ? -35.344 38.812 25.125 1 84.62 186 LEU A CA 1
ATOM 1430 C C . LEU A 1 186 ? -34.25 38.062 25.875 1 84.62 186 LEU A C 1
ATOM 1432 O O . LEU A 1 186 ? -34.25 38.031 27.109 1 84.62 186 LEU A O 1
ATOM 1436 N N . SER A 1 187 ? -33.406 37.438 25.141 1 85.75 187 SER A N 1
ATOM 1437 C CA . SER A 1 187 ? -32.312 36.688 25.781 1 85.75 187 SER A CA 1
ATOM 1438 C C . SER A 1 187 ? -30.953 37.094 25.234 1 85.75 187 SER A C 1
ATOM 1440 O O . SER A 1 187 ? -30.812 37.406 24.047 1 85.75 187 SER A O 1
ATOM 1442 N N . TRP A 1 188 ? -29.906 37.25 26.188 1 85.31 188 TRP A N 1
ATOM 1443 C CA . TRP A 1 188 ? -28.5 37.469 25.875 1 85.31 188 TRP A CA 1
ATOM 1444 C C . TRP A 1 188 ? -27.641 36.344 26.438 1 85.31 188 TRP A C 1
ATOM 1446 O O . TRP A 1 188 ? -27.906 35.812 27.531 1 85.31 188 TRP A O 1
ATOM 1456 N N . TRP A 1 189 ? -26.656 35.969 25.656 1 84.75 189 TRP A N 1
ATOM 1457 C CA . TRP A 1 189 ? -25.656 34.969 26.109 1 84.75 189 TRP A CA 1
ATOM 1458 C C . TRP A 1 189 ? -24.281 35.625 26.234 1 84.75 189 TRP A C 1
ATOM 1460 O O . TRP A 1 189 ? -23.922 36.5 25.453 1 84.75 189 TRP A O 1
ATOM 1470 N N . PHE A 1 190 ? -23.5 35.219 27.25 1 82.94 190 PHE A N 1
ATOM 1471 C CA . PHE A 1 190 ? -22.172 35.781 27.531 1 82.94 190 PHE A CA 1
ATOM 1472 C C . PHE A 1 190 ? -21.141 34.656 27.625 1 82.94 190 PHE A C 1
ATOM 1474 O O . PHE A 1 190 ? -21.359 33.656 28.266 1 82.94 190 PHE A O 1
ATOM 1481 N N . SER A 1 191 ? -20.047 34.844 26.875 1 76.94 191 SER A N 1
ATOM 1482 C CA . SER A 1 191 ? -18.953 33.906 26.844 1 76.94 191 SER A CA 1
ATOM 1483 C C . SER A 1 191 ? -17.75 34.406 27.656 1 76.94 191 SER A C 1
ATOM 1485 O O . SER A 1 191 ? -17.625 35.594 27.891 1 76.94 191 SER A O 1
ATOM 1487 N N . PRO A 1 192 ? -16.891 33.406 28.062 1 73.38 192 PRO A N 1
ATOM 1488 C CA . PRO A 1 192 ? -15.68 33.812 28.781 1 73.38 192 PRO A CA 1
ATOM 1489 C C . PRO A 1 192 ? -14.633 34.438 27.875 1 73.38 192 PRO A C 1
ATOM 1491 O O . PRO A 1 192 ? -14.773 34.375 26.641 1 73.38 192 PRO A O 1
ATOM 1494 N N . VAL A 1 193 ? -13.508 34.969 28.422 1 65.5 193 VAL A N 1
ATOM 1495 C CA . VAL A 1 193 ? -12.438 35.656 27.719 1 65.5 193 VAL A CA 1
ATOM 1496 C C . VAL A 1 193 ? -11.672 34.688 26.828 1 65.5 193 VAL A C 1
ATOM 1498 O O . VAL A 1 193 ? -11.305 35.031 25.703 1 65.5 193 VAL A O 1
ATOM 1501 N N . HIS A 1 194 ? -11.273 33.562 27.25 1 57.06 194 HIS A N 1
ATOM 1502 C CA . HIS A 1 194 ? -10.508 32.594 26.484 1 57.06 194 HIS A CA 1
ATOM 1503 C C . HIS A 1 194 ? -11.422 31.547 25.844 1 57.06 194 HIS A C 1
ATOM 1505 O O . HIS A 1 194 ? -12.195 30.891 26.547 1 57.06 194 HIS A O 1
ATOM 1511 N N . ARG A 1 195 ? -11.664 31.703 24.516 1 53.38 195 ARG A N 1
ATOM 1512 C CA . ARG A 1 195 ? -12.539 30.812 23.766 1 53.38 195 ARG A CA 1
ATOM 1513 C C . ARG A 1 195 ? -11.758 30.016 22.719 1 53.38 195 ARG A C 1
ATOM 1515 O O . ARG A 1 195 ? -11.031 30.609 21.906 1 53.38 195 ARG A O 1
ATOM 1522 N N . VAL A 1 196 ? -11.289 28.828 23 1 48.47 196 VAL A N 1
ATOM 1523 C CA . VAL A 1 196 ? -10.805 28.031 21.875 1 48.47 196 VAL A CA 1
ATOM 1524 C C . VAL A 1 196 ? -11.984 27.391 21.156 1 48.47 196 VAL A C 1
ATOM 1526 O O . VAL A 1 196 ? -12.93 26.922 21.781 1 48.47 196 VAL A O 1
ATOM 1529 N N . ALA A 1 197 ? -12.219 27.797 20.062 1 51.81 197 ALA A N 1
ATOM 1530 C CA . ALA A 1 197 ? -13.359 27.281 19.297 1 51.81 197 ALA A CA 1
ATOM 1531 C C . ALA A 1 197 ? -13.43 25.75 19.375 1 51.81 197 ALA A C 1
ATOM 1533 O O . ALA A 1 197 ? -12.422 25.078 19.172 1 51.81 197 ALA A O 1
ATOM 1534 N N . PRO A 1 198 ? -14.406 25.297 20.203 1 45.22 198 PRO A N 1
ATOM 1535 C CA . PRO A 1 198 ? -14.492 23.891 20.594 1 45.22 198 PRO A CA 1
ATOM 1536 C C . PRO A 1 198 ? -14.234 22.938 19.438 1 45.22 198 PRO A C 1
ATOM 1538 O O . PRO A 1 198 ? -13.555 21.922 19.609 1 45.22 198 PRO A O 1
ATOM 1541 N N . THR A 1 199 ? -15.438 22.5 18.578 1 47.56 199 THR A N 1
ATOM 1542 C CA . THR A 1 199 ? -15.75 21.156 18.094 1 47.56 199 THR A CA 1
ATOM 1543 C C . THR A 1 199 ? -15.156 20.938 16.703 1 47.56 199 THR A C 1
ATOM 1545 O O . THR A 1 199 ? -15.578 21.562 15.734 1 47.56 199 THR A O 1
ATOM 1548 N N . ARG A 1 200 ? -14.055 21 16.359 1 43.34 200 ARG A N 1
ATOM 1549 C CA . ARG A 1 200 ? -13.977 20.453 15.008 1 43.34 200 ARG A CA 1
ATOM 1550 C C . ARG A 1 200 ? -14.125 18.938 15.031 1 43.34 200 ARG A C 1
ATOM 1552 O O . ARG A 1 200 ? -13.672 18.234 14.117 1 43.34 200 ARG A O 1
ATOM 1559 N N . GLY A 1 201 ? -14.883 18.516 15.969 1 42.5 201 GLY A N 1
ATOM 1560 C CA . GLY A 1 201 ? -15.18 17.094 15.922 1 42.5 201 GLY A CA 1
ATOM 1561 C C . GLY A 1 201 ? -14.82 16.359 17.203 1 42.5 201 GLY A C 1
ATOM 1562 O O . GLY A 1 201 ? -15.156 15.195 17.375 1 42.5 201 GLY A O 1
ATOM 1563 N N . ALA A 1 202 ? -13.898 16.922 17.844 1 44.12 202 ALA A N 1
ATOM 1564 C CA . ALA A 1 202 ? -13.516 16.203 19.062 1 44.12 202 ALA A CA 1
ATOM 1565 C C . ALA A 1 202 ? -14.516 16.438 20.188 1 44.12 202 ALA A C 1
ATOM 1567 O O . ALA A 1 202 ? -15.109 17.516 20.266 1 44.12 202 ALA A O 1
ATOM 1568 N N . PRO A 1 203 ? -14.781 15.32 20.844 1 45.78 203 PRO A N 1
ATOM 1569 C CA . PRO A 1 203 ? -15.727 15.453 21.953 1 45.78 203 PRO A CA 1
ATOM 1570 C C . PRO A 1 203 ? -15.297 16.516 22.969 1 45.78 203 PRO A C 1
ATOM 1572 O O . PRO A 1 203 ? -14.109 16.656 23.25 1 45.78 203 PRO A O 1
ATOM 1575 N N . VAL A 1 204 ? -15.977 17.547 23.125 1 49.94 204 VAL A N 1
ATOM 1576 C CA . VAL A 1 204 ? -15.82 18.5 24.203 1 49.94 204 VAL A CA 1
ATOM 1577 C C . VAL A 1 204 ? -16.312 17.891 25.516 1 49.94 204 VAL A C 1
ATOM 1579 O O . VAL A 1 204 ? -17.422 17.359 25.578 1 49.94 204 VAL A O 1
ATOM 1582 N N . PRO A 1 205 ? -15.391 17.516 26.438 1 48.66 205 PRO A N 1
ATOM 1583 C CA . PRO A 1 205 ? -15.719 16.781 27.656 1 48.66 205 PRO A CA 1
ATOM 1584 C C . PRO A 1 205 ? -16.984 17.297 28.344 1 48.66 205 PRO A C 1
ATOM 1586 O O . PRO A 1 205 ? -17.75 16.5 28.906 1 48.66 205 PRO A O 1
ATOM 1589 N N . ARG A 1 206 ? -17.172 18.578 28.484 1 57.25 206 ARG A N 1
ATOM 1590 C CA . ARG A 1 206 ? -18.297 18.969 29.312 1 57.25 206 ARG A CA 1
ATOM 1591 C C . ARG A 1 206 ? -19.25 19.875 28.547 1 57.25 206 ARG A C 1
ATOM 1593 O O . ARG A 1 206 ? -18.938 21.047 28.281 1 57.25 206 ARG A O 1
ATOM 1600 N N . LEU A 1 207 ? -20.281 19.188 27.953 1 66 207 LEU A N 1
ATOM 1601 C CA . LEU A 1 207 ? -21.297 19.938 27.234 1 66 207 LEU A CA 1
ATOM 1602 C C . LEU A 1 207 ? -22.594 20.016 28.047 1 66 207 LEU A C 1
ATOM 1604 O O . LEU A 1 207 ? -22.938 19.078 28.766 1 66 207 LEU A O 1
ATOM 1608 N N . THR A 1 208 ? -23.172 21.234 28.031 1 68.69 208 THR A N 1
ATOM 1609 C CA . THR A 1 208 ? -24.531 21.328 28.547 1 68.69 208 THR A CA 1
ATOM 1610 C C . THR A 1 208 ? -25.453 20.359 27.812 1 68.69 208 THR A C 1
ATOM 1612 O O . THR A 1 208 ? -25.156 19.938 26.703 1 68.69 208 THR A O 1
ATOM 1615 N N . PRO A 1 209 ? -26.453 19.953 28.406 1 68.94 209 PRO A N 1
ATOM 1616 C CA . PRO A 1 209 ? -27.375 19.031 27.734 1 68.94 209 PRO A CA 1
ATOM 1617 C C . PRO A 1 209 ? -27.828 19.531 26.359 1 68.94 209 PRO A C 1
ATOM 1619 O O . PRO A 1 209 ? -27.922 18.766 25.406 1 68.94 209 PRO A O 1
ATOM 1622 N N . ALA A 1 210 ? -28.141 20.844 26.328 1 72.62 210 ALA A N 1
ATOM 1623 C CA . ALA A 1 210 ? -28.562 21.406 25.047 1 72.62 210 ALA A CA 1
ATOM 1624 C C . ALA A 1 210 ? -27.453 21.328 24.016 1 72.62 210 ALA A C 1
ATOM 1626 O O . ALA A 1 210 ? -27.703 20.984 22.844 1 72.62 210 ALA A O 1
ATOM 1627 N N . ALA A 1 211 ? -26.312 21.656 24.453 1 75 211 ALA A N 1
ATOM 1628 C CA . ALA A 1 211 ? -25.172 21.594 23.547 1 75 211 ALA A CA 1
ATOM 1629 C C . ALA A 1 211 ? -24.906 20.156 23.109 1 75 211 ALA A C 1
ATOM 1631 O O . ALA A 1 211 ? -24.562 19.906 21.953 1 75 211 ALA A O 1
ATOM 1632 N N . LYS A 1 212 ? -25.125 19.281 23.984 1 74.12 212 LYS A N 1
ATOM 1633 C CA . LYS A 1 212 ? -24.922 17.875 23.672 1 74.12 212 LYS A CA 1
ATOM 1634 C C . LYS A 1 212 ? -25.906 17.391 22.594 1 74.12 212 LYS A C 1
ATOM 1636 O O . LYS A 1 212 ? -25.516 16.656 21.688 1 74.12 212 LYS A O 1
ATOM 1641 N N . LEU A 1 213 ? -27.094 17.844 22.781 1 75.94 213 LEU A N 1
ATOM 1642 C CA . LEU A 1 213 ? -28.125 17.453 21.812 1 75.94 213 LEU A CA 1
ATOM 1643 C C . LEU A 1 213 ? -27.812 18.016 20.438 1 75.94 213 LEU A C 1
ATOM 1645 O O . LEU A 1 213 ? -27.969 17.328 19.422 1 75.94 213 LEU A O 1
ATOM 1649 N N . LEU A 1 214 ? -27.406 19.203 20.422 1 79.06 214 LEU A N 1
ATOM 1650 C CA . LEU A 1 214 ? -27.078 19.828 19.141 1 79.06 214 LEU A CA 1
ATOM 1651 C C . LEU A 1 214 ? -25.828 19.203 18.531 1 79.06 214 LEU A C 1
ATOM 1653 O O . LEU A 1 214 ? -25.75 19.016 17.312 1 79.06 214 LEU A O 1
ATOM 1657 N N . ASP A 1 215 ? -24.953 18.938 19.422 1 74.25 215 ASP A N 1
ATOM 1658 C CA . ASP A 1 215 ? -23.734 18.297 18.969 1 74.25 215 ASP A CA 1
ATOM 1659 C C . ASP A 1 215 ? -24.031 16.922 18.375 1 74.25 215 ASP A C 1
ATOM 1661 O O . ASP A 1 215 ? -23.484 16.547 17.328 1 74.25 215 ASP A O 1
ATOM 1665 N N . GLN A 1 216 ? -24.812 16.219 19.031 1 73.88 216 GLN A N 1
ATOM 1666 C CA . GLN A 1 216 ? -25.203 14.906 18.547 1 73.88 216 GLN A CA 1
ATOM 1667 C C . GLN A 1 216 ? -25.922 15.008 17.203 1 73.88 216 GLN A C 1
ATOM 1669 O O . GLN A 1 216 ? -25.703 14.195 16.312 1 73.88 216 GLN A O 1
ATOM 1674 N N . TRP A 1 217 ? -26.781 15.945 17.188 1 78.25 217 TRP A N 1
ATOM 1675 C CA . TRP A 1 217 ? -27.484 16.172 15.93 1 78.25 217 TRP A CA 1
ATOM 1676 C C . TRP A 1 217 ? -26.5 16.453 14.797 1 78.25 217 TRP A C 1
ATOM 1678 O O . TRP A 1 217 ? -26.641 15.914 13.695 1 78.25 217 TRP A O 1
ATOM 1688 N N . ALA A 1 218 ? -25.609 17.297 15.047 1 76.38 218 ALA A N 1
ATOM 1689 C CA . ALA A 1 218 ? -24.609 17.656 14.055 1 76.38 218 ALA A CA 1
ATOM 1690 C C . ALA A 1 218 ? -23.812 16.438 13.625 1 76.38 218 ALA A C 1
ATOM 1692 O O . ALA A 1 218 ? -23.562 16.219 12.43 1 76.38 218 ALA A O 1
ATOM 1693 N N . LEU A 1 219 ? -23.453 15.664 14.555 1 72.12 219 LEU A N 1
ATOM 1694 C CA . LEU A 1 219 ? -22.672 14.461 14.273 1 72.12 219 LEU A CA 1
ATOM 1695 C C . LEU A 1 219 ? -23.484 13.484 13.414 1 72.12 219 LEU A C 1
ATOM 1697 O O . LEU A 1 219 ? -22.938 12.898 12.477 1 72.12 219 LEU A O 1
ATOM 1701 N N . ASP A 1 220 ? -24.672 13.328 13.812 1 72.5 220 ASP A N 1
ATOM 1702 C CA . ASP A 1 220 ? -25.531 12.422 13.062 1 72.5 220 ASP A CA 1
ATOM 1703 C C . ASP A 1 220 ? -25.734 12.906 11.625 1 72.5 220 ASP A C 1
ATOM 1705 O O . ASP A 1 220 ? -25.75 12.102 10.695 1 72.5 220 ASP A O 1
ATOM 1709 N N . ARG A 1 221 ? -25.938 14.125 11.594 1 74.44 221 ARG A N 1
ATOM 1710 C CA . ARG A 1 221 ? -26.094 14.742 10.281 1 74.44 221 ARG A CA 1
ATOM 1711 C C . ARG A 1 221 ? -24.859 14.547 9.422 1 74.44 221 ARG A C 1
ATOM 1713 O O . ARG A 1 221 ? -24.953 14.188 8.242 1 74.44 221 ARG A O 1
ATOM 1720 N N . MET A 1 222 ? -23.766 14.742 9.93 1 73.31 222 MET A N 1
ATOM 1721 C CA . MET A 1 222 ? -22.516 14.594 9.203 1 73.31 222 MET A CA 1
ATOM 1722 C C . MET A 1 222 ? -22.266 13.133 8.836 1 73.31 222 MET A C 1
ATOM 1724 O O . MET A 1 222 ? -21.766 12.836 7.75 1 73.31 222 MET A O 1
ATOM 1728 N N . ARG A 1 223 ? -22.547 12.336 9.688 1 69.5 223 ARG A N 1
ATOM 1729 C CA . ARG A 1 223 ? -22.391 10.906 9.422 1 69.5 223 ARG A CA 1
ATOM 1730 C C . ARG A 1 223 ? -23.266 10.477 8.25 1 69.5 223 ARG A C 1
ATOM 1732 O O . ARG A 1 223 ? -22.844 9.664 7.426 1 69.5 223 ARG A O 1
ATOM 1739 N N . GLU A 1 224 ? -24.438 10.945 8.289 1 69.81 224 GLU A N 1
ATOM 1740 C CA . GLU A 1 224 ? -25.328 10.664 7.172 1 69.81 224 GLU A CA 1
ATOM 1741 C C . GLU A 1 224 ? -24.75 11.164 5.855 1 69.81 224 GLU A C 1
ATOM 1743 O O . GLU A 1 224 ? -24.828 10.492 4.828 1 69.81 224 GLU A O 1
ATOM 1748 N N . MET A 1 225 ? -24.234 12.281 5.914 1 70.25 225 MET A N 1
ATOM 1749 C CA . MET A 1 225 ? -23.609 12.859 4.73 1 70.25 225 MET A CA 1
ATOM 1750 C C . MET A 1 225 ? -22.422 12.008 4.277 1 70.25 225 MET A C 1
ATOM 1752 O O . MET A 1 225 ? -22.25 11.766 3.082 1 70.25 225 MET A O 1
ATOM 1756 N N . ALA A 1 226 ? -21.672 11.609 5.223 1 68.12 226 ALA A N 1
ATOM 1757 C CA . ALA A 1 226 ? -20.484 10.812 4.926 1 68.12 226 ALA A CA 1
ATOM 1758 C C . ALA A 1 226 ? -20.875 9.477 4.293 1 68.12 226 ALA A C 1
ATOM 1760 O O . ALA A 1 226 ? -20.188 8.992 3.385 1 68.12 226 ALA A O 1
ATOM 1761 N N . ARG A 1 227 ? -21.875 8.945 4.742 1 66.19 227 ARG A N 1
ATOM 1762 C CA . ARG A 1 227 ? -22.359 7.684 4.203 1 66.19 227 ARG A CA 1
ATOM 1763 C C . ARG A 1 227 ? -22.734 7.82 2.729 1 66.19 227 ARG A C 1
ATOM 1765 O O . ARG A 1 227 ? -22.406 6.949 1.921 1 66.19 227 ARG A O 1
ATOM 1772 N N . VAL A 1 228 ? -23.359 8.781 2.453 1 67 228 VAL A N 1
ATOM 1773 C CA . VAL A 1 228 ? -23.797 9.016 1.079 1 67 228 VAL A CA 1
ATOM 1774 C C . VAL A 1 228 ? -22.578 9.305 0.2 1 67 228 VAL A C 1
ATOM 1776 O O . VAL A 1 228 ? -22.469 8.781 -0.91 1 67 228 VAL A O 1
ATOM 1779 N N . GLN A 1 229 ? -21.703 10.062 0.724 1 66.56 229 GLN A N 1
ATOM 1780 C CA . GLN A 1 229 ? -20.531 10.461 -0.042 1 66.56 229 GLN A CA 1
ATOM 1781 C C . GLN A 1 229 ? -19.625 9.266 -0.35 1 66.56 229 GLN A C 1
ATOM 1783 O O . GLN A 1 229 ? -19.031 9.188 -1.428 1 66.56 229 GLN A O 1
ATOM 1788 N N . SER A 1 230 ? -19.516 8.406 0.557 1 63.47 230 SER A N 1
ATOM 1789 C CA . SER A 1 230 ? -18.625 7.254 0.389 1 63.47 230 SER A CA 1
ATOM 1790 C C . SER A 1 230 ? -19.125 6.352 -0.738 1 63.47 230 SER A C 1
ATOM 1792 O O . SER A 1 230 ? -18.328 5.617 -1.336 1 63.47 230 SER A O 1
ATOM 1794 N N . ARG A 1 231 ? -20.328 6.445 -1.057 1 64.06 231 ARG A N 1
ATOM 1795 C CA . ARG A 1 231 ? -20.906 5.559 -2.061 1 64.06 231 ARG A CA 1
ATOM 1796 C C . ARG A 1 231 ? -21.031 6.262 -3.41 1 64.06 231 ARG A C 1
ATOM 1798 O O . ARG A 1 231 ? -21.031 5.609 -4.457 1 64.06 231 ARG A O 1
ATOM 1805 N N . LEU A 1 232 ? -21.078 7.602 -3.162 1 61.75 232 LEU A N 1
ATOM 1806 C CA . LEU A 1 232 ? -21.266 8.391 -4.375 1 61.75 232 LEU A CA 1
ATOM 1807 C C . LEU A 1 232 ? -19.906 8.727 -5.008 1 61.75 232 LEU A C 1
ATOM 1809 O O . LEU A 1 232 ? -19 9.172 -4.324 1 61.75 232 LEU A O 1
ATOM 1813 N N . ARG A 1 233 ? -19.438 8.227 -6.059 1 57.44 233 ARG A N 1
ATOM 1814 C CA . ARG A 1 233 ? -18.203 8.555 -6.738 1 57.44 233 ARG A CA 1
ATOM 1815 C C . ARG A 1 233 ? -18.297 9.922 -7.418 1 57.44 233 ARG A C 1
ATOM 1817 O O . ARG A 1 233 ? -17.359 10.344 -8.109 1 57.44 233 ARG A O 1
ATOM 1824 N N . GLU A 1 234 ? -19.531 10.578 -7.285 1 60.47 234 GLU A N 1
ATOM 1825 C CA . GLU A 1 234 ? -19.797 11.859 -7.926 1 60.47 234 GLU A CA 1
ATOM 1826 C C . GLU A 1 234 ? -19.953 12.969 -6.891 1 60.47 234 GLU A C 1
ATOM 1828 O O . GLU A 1 234 ? -19.953 12.703 -5.688 1 60.47 234 GLU A O 1
ATOM 1833 N N . HIS A 1 235 ? -19.953 14.172 -7.484 1 64.88 235 HIS A N 1
ATOM 1834 C CA . HIS A 1 235 ? -20.188 15.344 -6.645 1 64.88 235 HIS A CA 1
ATOM 1835 C C . HIS A 1 235 ? -21.516 15.234 -5.91 1 64.88 235 HIS A C 1
ATOM 1837 O O . HIS A 1 235 ? -22.547 14.969 -6.523 1 64.88 235 HIS A O 1
ATOM 1843 N N . MET A 1 236 ? -21.422 15.297 -4.672 1 73.62 236 MET A N 1
ATOM 1844 C CA . MET A 1 236 ? -22.625 15.18 -3.83 1 73.62 236 MET A CA 1
ATOM 1845 C C . MET A 1 236 ? -23.25 16.547 -3.598 1 73.62 236 MET A C 1
ATOM 1847 O O . MET A 1 236 ? -22.547 17.531 -3.395 1 73.62 236 MET A O 1
ATOM 1851 N N . GLU A 1 237 ? -24.562 16.625 -3.822 1 78.25 237 GLU A N 1
ATOM 1852 C CA . GLU A 1 237 ? -25.359 17.797 -3.475 1 78.25 237 GLU A CA 1
ATOM 1853 C C . GLU A 1 237 ? -26.438 17.438 -2.439 1 78.25 237 GLU A C 1
ATOM 1855 O O . GLU A 1 237 ? -26.781 16.266 -2.285 1 78.25 237 GLU A O 1
ATOM 1860 N N . GLU A 1 238 ? -26.766 18.438 -1.713 1 82.19 238 GLU A N 1
ATOM 1861 C CA . GLU A 1 238 ? -27.828 18.266 -0.729 1 82.19 238 GLU A CA 1
ATOM 1862 C C . GLU A 1 238 ? -29.109 18.969 -1.161 1 82.19 238 GLU A C 1
ATOM 1864 O O . GLU A 1 238 ? -29.062 20.094 -1.655 1 82.19 238 GLU A O 1
ATOM 1869 N N . TRP A 1 239 ? -30.234 18.25 -1.069 1 83.5 239 TRP A N 1
ATOM 1870 C CA . TRP A 1 239 ? -31.547 18.75 -1.457 1 83.5 239 TRP A CA 1
ATOM 1871 C C . TRP A 1 239 ? -32.562 18.5 -0.351 1 83.5 239 TRP A C 1
ATOM 1873 O O . TRP A 1 239 ? -32.594 17.422 0.244 1 83.5 239 TRP A O 1
ATOM 1883 N N . ARG A 1 240 ? -33.25 19.5 -0.01 1 80.38 240 ARG A N 1
ATOM 1884 C CA . ARG A 1 240 ? -34.281 19.391 1.011 1 80.38 240 ARG A CA 1
ATOM 1885 C C . ARG A 1 240 ? -35.656 19.125 0.381 1 80.38 240 ARG A C 1
ATOM 1887 O O . ARG A 1 240 ? -36.031 19.75 -0.616 1 80.38 240 ARG A O 1
ATOM 1894 N N . VAL A 1 241 ? -36.375 18.219 0.988 1 81.19 241 VAL A N 1
ATOM 1895 C CA . VAL A 1 241 ? -37.75 17.922 0.552 1 81.19 241 VAL A CA 1
ATOM 1896 C C . VAL A 1 241 ? -38.688 19.062 0.951 1 81.19 241 VAL A C 1
ATOM 1898 O O . VAL A 1 241 ? -38.75 19.438 2.127 1 81.19 241 VAL A O 1
ATOM 1901 N N . VAL A 1 242 ? -39.375 19.625 0.035 1 76.69 242 VAL A N 1
ATOM 1902 C CA . VAL A 1 242 ? -40.219 20.766 0.33 1 76.69 242 VAL A CA 1
ATOM 1903 C C . VAL A 1 242 ? -41.688 20.375 0.2 1 76.69 242 VAL A C 1
ATOM 1905 O O . VAL A 1 242 ? -42.562 21.188 0.485 1 76.69 242 VAL A O 1
ATOM 1908 N N . VAL A 1 243 ? -41.938 19.125 -0.258 1 73.81 243 VAL A N 1
ATOM 1909 C CA . VAL A 1 243 ? -43.281 18.578 -0.318 1 73.81 243 VAL A CA 1
ATOM 1910 C C . VAL A 1 243 ? -43.5 17.656 0.879 1 73.81 243 VAL A C 1
ATOM 1912 O O . VAL A 1 243 ? -42.562 17.297 1.591 1 73.81 243 VAL A O 1
ATOM 1915 N N . PRO A 1 244 ? -44.719 17.375 1.098 1 66.31 244 PRO A N 1
ATOM 1916 C CA . PRO A 1 244 ? -44.969 16.516 2.258 1 66.31 244 PRO A CA 1
ATOM 1917 C C . PRO A 1 244 ? -44.156 15.219 2.201 1 66.31 244 PRO A C 1
ATOM 1919 O O . PRO A 1 244 ? -43.594 14.789 3.217 1 66.31 244 PRO A O 1
ATOM 1922 N N . TYR A 1 245 ? -44.156 14.609 0.968 1 76.81 245 TYR A N 1
ATOM 1923 C CA . TYR A 1 245 ? -43.344 13.414 0.774 1 76.81 245 TYR A CA 1
ATOM 1924 C C . TYR A 1 245 ? -42.75 13.375 -0.627 1 76.81 245 TYR A C 1
ATOM 1926 O O . TYR A 1 245 ? -43.406 13.75 -1.6 1 76.81 245 TYR A O 1
ATOM 1934 N N . ALA A 1 246 ? -41.531 13.055 -0.643 1 80.88 246 ALA A N 1
ATOM 1935 C CA . ALA A 1 246 ? -40.875 12.758 -1.909 1 80.88 246 ALA A CA 1
ATOM 1936 C C . ALA A 1 246 ? -40.594 11.266 -2.045 1 80.88 246 ALA A C 1
ATOM 1938 O O . ALA A 1 246 ? -40.156 10.617 -1.088 1 80.88 246 ALA A O 1
ATOM 1939 N N . TYR A 1 247 ? -40.875 10.656 -3.188 1 77.38 247 TYR A N 1
ATOM 1940 C CA . TYR A 1 247 ? -40.688 9.227 -3.41 1 77.38 247 TYR A CA 1
ATOM 1941 C C . TYR A 1 247 ? -39.281 8.914 -3.93 1 77.38 247 TYR A C 1
ATOM 1943 O O . TYR A 1 247 ? -38.781 9.625 -4.793 1 77.38 247 TYR A O 1
ATOM 1951 N N . LYS A 1 248 ? -38.688 7.914 -3.318 1 81.44 248 LYS A N 1
ATOM 1952 C CA . LYS A 1 248 ? -37.438 7.344 -3.855 1 81.44 248 LYS A CA 1
ATOM 1953 C C . LYS A 1 248 ? -37.75 6.164 -4.777 1 81.44 248 LYS A C 1
ATOM 1955 O O . LYS A 1 248 ? -38.25 5.133 -4.332 1 81.44 248 LYS A O 1
ATOM 1960 N N . ILE A 1 249 ? -37.438 6.277 -6.051 1 76.75 249 ILE A N 1
ATOM 1961 C CA . ILE A 1 249 ? -37.75 5.238 -7.023 1 76.75 249 ILE A CA 1
ATOM 1962 C C . ILE A 1 249 ? -36.469 4.555 -7.488 1 76.75 249 ILE A C 1
ATOM 1964 O O . ILE A 1 249 ? -35.375 5.117 -7.363 1 76.75 249 ILE A O 1
ATOM 1968 N N . ASP A 1 250 ? -36.469 3.332 -7.984 1 73.88 250 ASP A N 1
ATOM 1969 C CA . ASP A 1 250 ? -35.281 2.52 -8.336 1 73.88 250 ASP A CA 1
ATOM 1970 C C . ASP A 1 250 ? -34.625 3.043 -9.602 1 73.88 250 ASP A C 1
ATOM 1972 O O . ASP A 1 250 ? -33.406 2.857 -9.797 1 73.88 250 ASP A O 1
ATOM 1976 N N . SER A 1 251 ? -35.344 3.498 -10.594 1 75.19 251 SER A N 1
ATOM 1977 C CA . SER A 1 251 ? -34.812 4.047 -11.836 1 75.19 251 SER A CA 1
ATOM 1978 C C . SER A 1 251 ? -35.625 5.27 -12.289 1 75.19 251 SER A C 1
ATOM 1980 O O . SER A 1 251 ? -36.812 5.371 -12.023 1 75.19 251 SER A O 1
ATOM 1982 N N . PRO A 1 252 ? -34.781 6.098 -12.945 1 73.56 252 PRO A N 1
ATOM 1983 C CA . PRO A 1 252 ? -35.531 7.254 -13.461 1 73.56 252 PRO A CA 1
ATOM 1984 C C . PRO A 1 252 ? -36.656 6.859 -14.398 1 73.56 252 PRO A C 1
ATOM 1986 O O . PRO A 1 252 ? -36.5 5.938 -15.203 1 73.56 252 PRO A O 1
ATOM 1989 N N . ARG A 1 253 ? -37.75 7.414 -14.477 1 58.41 253 ARG A N 1
ATOM 1990 C CA . ARG A 1 253 ? -38.938 7.324 -15.312 1 58.41 253 ARG A CA 1
ATOM 1991 C C . ARG A 1 253 ? -39.594 5.953 -15.188 1 58.41 253 ARG A C 1
ATOM 1993 O O . ARG A 1 253 ? -40.625 5.688 -15.82 1 58.41 253 ARG A O 1
ATOM 2000 N N . HIS A 1 254 ? -38.812 4.926 -14.828 1 54.16 254 HIS A N 1
ATOM 2001 C CA . HIS A 1 254 ? -39.531 3.666 -14.664 1 54.16 254 HIS A CA 1
ATOM 2002 C C . HIS A 1 254 ? -40.156 3.57 -13.289 1 54.16 254 HIS A C 1
ATOM 2004 O O . HIS A 1 254 ? -39.469 3.535 -12.273 1 54.16 254 HIS A O 1
ATOM 2010 N N . LEU A 1 255 ? -41.156 4.215 -13.25 1 42.5 255 LEU A N 1
ATOM 2011 C CA . LEU A 1 255 ? -41.875 4.012 -12 1 42.5 255 LEU A CA 1
ATOM 2012 C C . LEU A 1 255 ? -41.875 2.539 -11.602 1 42.5 255 LEU A C 1
ATOM 2014 O O . LEU A 1 255 ? -42.062 1.663 -12.445 1 42.5 255 LEU A O 1
ATOM 2018 N N . THR A 1 256 ? -41.094 2.133 -10.758 1 42.38 256 THR A N 1
ATOM 2019 C CA . THR A 1 256 ? -41.156 0.756 -10.281 1 42.38 256 THR A CA 1
ATOM 2020 C C . THR A 1 256 ? -42.625 0.287 -10.195 1 42.38 256 THR A C 1
ATOM 2022 O O . THR A 1 256 ? -43.406 0.792 -9.383 1 42.38 256 THR A O 1
ATOM 2025 N N . ARG A 1 257 ? -43.406 0.229 -11.227 1 36.16 257 ARG A N 1
ATOM 2026 C CA . ARG A 1 257 ? -44.781 -0.298 -11.273 1 36.16 257 ARG A CA 1
ATOM 2027 C C . ARG A 1 257 ? -44.875 -1.644 -10.555 1 36.16 257 ARG A C 1
ATOM 2029 O O . ARG A 1 257 ? -45.969 -2.1 -10.219 1 36.16 257 ARG A O 1
ATOM 2036 N N . GLY A 1 258 ? -44.312 -2.193 -9.695 1 36.94 258 GLY A N 1
ATOM 2037 C CA . GLY A 1 258 ? -44.438 -3.416 -8.922 1 36.94 258 GLY A CA 1
ATOM 2038 C C . GLY A 1 258 ? -43.438 -3.512 -7.781 1 36.94 258 GLY A C 1
ATOM 2039 O O . GLY A 1 258 ? -43.25 -4.574 -7.18 1 36.94 258 GLY A O 1
ATOM 2040 N N . GLY A 1 259 ? -42.562 -2.688 -7.746 1 39.28 259 GLY A N 1
ATOM 2041 C CA . GLY A 1 259 ? -41.562 -2.865 -6.68 1 39.28 259 GLY A CA 1
ATOM 2042 C C . GLY A 1 259 ? -42.156 -2.633 -5.297 1 39.28 259 GLY A C 1
ATOM 2043 O O . GLY A 1 259 ? -43.188 -1.966 -5.152 1 39.28 259 GLY A O 1
ATOM 2044 N N . GLN A 1 260 ? -42.094 -3.66 -4.367 1 43.97 260 GLN A N 1
ATOM 2045 C CA . GLN A 1 260 ? -42.719 -3.701 -3.055 1 43.97 260 GLN A CA 1
ATOM 2046 C C . GLN A 1 260 ? -42.719 -2.326 -2.396 1 43.97 260 GLN A C 1
ATOM 2048 O O . GLN A 1 260 ? -43.781 -1.796 -2.043 1 43.97 260 GLN A O 1
ATOM 2053 N N . ARG A 1 261 ? -41.781 -2.045 -1.427 1 48.91 261 ARG A N 1
ATOM 2054 C CA . ARG A 1 261 ? -41.844 -0.99 -0.42 1 48.91 261 ARG A CA 1
ATOM 2055 C C . ARG A 1 261 ? -41.188 0.294 -0.934 1 48.91 261 ARG A C 1
ATOM 2057 O O . ARG A 1 261 ? -40.031 0.278 -1.403 1 48.91 261 ARG A O 1
ATOM 2064 N N . LEU A 1 262 ? -42.094 1.214 -1.482 1 56.38 262 LEU A N 1
ATOM 2065 C CA . LEU A 1 262 ? -41.688 2.576 -1.82 1 56.38 262 LEU A CA 1
ATOM 2066 C C . LEU A 1 262 ? -41.125 3.297 -0.601 1 56.38 262 LEU A C 1
ATOM 2068 O O . LEU A 1 262 ? -41.781 3.34 0.452 1 56.38 262 LEU A O 1
ATOM 2072 N N . GLU A 1 263 ? -39.938 3.727 -0.696 1 74.44 263 GLU A N 1
ATOM 2073 C CA . GLU A 1 263 ? -39.344 4.559 0.348 1 74.44 263 GLU A CA 1
ATOM 2074 C C . GLU A 1 263 ? -39.625 6.039 0.101 1 74.44 263 GLU A C 1
ATOM 2076 O O . GLU A 1 263 ? -39.562 6.504 -1.039 1 74.44 263 GLU A O 1
ATOM 2081 N N . VAL A 1 264 ? -40.25 6.711 1.184 1 76.5 264 VAL A N 1
ATOM 2082 C CA . VAL A 1 264 ? -40.531 8.133 1.075 1 76.5 264 VAL A CA 1
ATOM 2083 C C . VAL A 1 264 ? -39.656 8.93 2.021 1 76.5 264 VAL A C 1
ATOM 2085 O O . VAL A 1 264 ? -39.188 8.406 3.051 1 76.5 264 VAL A O 1
ATOM 2088 N N . ALA A 1 265 ? -39.406 10.109 1.574 1 80.88 265 ALA A N 1
ATOM 2089 C CA . ALA A 1 265 ? -38.719 11.086 2.422 1 80.88 265 ALA A CA 1
ATOM 2090 C C . ALA A 1 265 ? -39.688 12.203 2.844 1 80.88 265 ALA A C 1
ATOM 2092 O O . ALA A 1 265 ? -40.312 12.82 2 1 80.88 265 ALA A O 1
ATOM 2093 N N . PRO A 1 266 ? -39.844 12.422 4.133 1 76.81 266 PRO A N 1
ATOM 2094 C CA . PRO A 1 266 ? -40.781 13.453 4.605 1 76.81 266 PRO A CA 1
ATOM 2095 C C . PRO A 1 266 ? -40.25 14.867 4.344 1 76.81 266 PRO A C 1
ATOM 2097 O O . PRO A 1 266 ? -39.062 15.055 4.078 1 76.81 266 PRO A O 1
ATOM 2100 N N . LYS A 1 267 ? -41.156 15.82 4.512 1 71.69 267 LYS A N 1
ATOM 2101 C CA . LYS A 1 267 ? -40.844 17.234 4.34 1 71.69 267 LYS A CA 1
ATOM 2102 C C . LYS A 1 267 ? -39.75 17.672 5.316 1 71.69 267 LYS A C 1
ATOM 2104 O O . LYS A 1 267 ? -39.781 17.328 6.496 1 71.69 267 LYS A O 1
ATOM 2109 N N . GLY A 1 268 ? -38.812 18.422 4.766 1 72.38 268 GLY A N 1
ATOM 2110 C CA . GLY A 1 268 ? -37.75 18.953 5.598 1 72.38 268 GLY A CA 1
ATOM 2111 C C . GLY A 1 268 ? -36.5 18.078 5.602 1 72.38 268 GLY A C 1
ATOM 2112 O O . GLY A 1 268 ? -35.438 18.531 5.973 1 72.38 268 GLY A O 1
ATOM 2113 N N . GLU A 1 269 ? -36.719 16.812 5.156 1 76.56 269 GLU A N 1
ATOM 2114 C CA . GLU A 1 269 ? -35.562 15.93 5.113 1 76.56 269 GLU A CA 1
ATOM 2115 C C . GLU A 1 269 ? -34.562 16.391 4.055 1 76.56 269 GLU A C 1
ATOM 2117 O O . GLU A 1 269 ? -34.969 16.812 2.963 1 76.56 269 GLU A O 1
ATOM 2122 N N . VAL A 1 270 ? -33.375 16.375 4.48 1 79 270 VAL A N 1
ATOM 2123 C CA . VAL A 1 270 ? -32.312 16.703 3.531 1 79 270 VAL A CA 1
ATOM 2124 C C . VAL A 1 270 ? -31.734 15.414 2.941 1 79 270 VAL A C 1
ATOM 2126 O O . VAL A 1 270 ? -31.359 14.5 3.678 1 79 270 VAL A O 1
ATOM 2129 N N . LEU A 1 271 ? -31.828 15.305 1.651 1 82.19 271 LEU A N 1
ATOM 2130 C CA . LEU A 1 271 ? -31.281 14.172 0.907 1 82.19 271 LEU A CA 1
ATOM 2131 C C . LEU A 1 271 ? -29.953 14.531 0.254 1 82.19 271 LEU A C 1
ATOM 2133 O O . LEU A 1 271 ? -29.812 15.609 -0.328 1 82.19 271 LEU A O 1
ATOM 2137 N N . ALA A 1 272 ? -29.047 13.656 0.56 1 82.75 272 ALA A N 1
ATOM 2138 C CA . ALA A 1 272 ? -27.75 13.805 -0.097 1 82.75 272 ALA A CA 1
ATOM 2139 C C . ALA A 1 272 ? -27.641 12.891 -1.313 1 82.75 272 ALA A C 1
ATOM 2141 O O . ALA A 1 272 ? -28.109 11.75 -1.282 1 82.75 272 ALA A O 1
ATOM 2142 N N . GLY A 1 273 ? -27.141 13.344 -2.424 1 82.06 273 GLY A N 1
ATOM 2143 C CA . GLY A 1 273 ? -26.984 12.539 -3.623 1 82.06 273 GLY A CA 1
ATOM 2144 C C . GLY A 1 273 ? -26.375 13.305 -4.781 1 82.06 273 GLY A C 1
ATOM 2145 O O . GLY A 1 273 ? -25.859 14.414 -4.598 1 82.06 273 GLY A O 1
ATOM 2146 N N . SER A 1 274 ? -26.297 12.617 -5.938 1 84.75 274 SER A N 1
ATOM 2147 C CA . SER A 1 274 ? -25.828 13.242 -7.168 1 84.75 274 SER A CA 1
ATOM 2148 C C . SER A 1 274 ? -26.969 13.477 -8.148 1 84.75 274 SER A C 1
ATOM 2150 O O . SER A 1 274 ? -27.906 12.68 -8.211 1 84.75 274 SER A O 1
ATOM 2152 N N . VAL A 1 275 ? -26.859 14.625 -8.867 1 83.31 275 VAL A N 1
ATOM 2153 C CA . VAL A 1 275 ? -27.922 14.977 -9.805 1 83.31 275 VAL A CA 1
ATOM 2154 C C . VAL A 1 275 ? -27.641 14.32 -11.156 1 83.31 275 VAL A C 1
ATOM 2156 O O . VAL A 1 275 ? -26.516 14.383 -11.664 1 83.31 275 VAL A O 1
ATOM 2159 N N . GLU A 1 276 ? -28.531 13.586 -11.586 1 82.56 276 GLU A N 1
ATOM 2160 C CA . GLU A 1 276 ? -28.484 12.992 -12.914 1 82.56 276 GLU A CA 1
ATOM 2161 C C . GLU A 1 276 ? -29.641 13.492 -13.781 1 82.56 276 GLU A C 1
ATOM 2163 O O . GLU A 1 276 ? -30.766 13.672 -13.289 1 82.56 276 GLU A O 1
ATOM 2168 N N . VAL A 1 277 ? -29.344 13.789 -15.023 1 80.12 277 VAL A N 1
ATOM 2169 C CA . VAL A 1 277 ? -30.391 14.234 -15.945 1 80.12 277 VAL A CA 1
ATOM 2170 C C . VAL A 1 277 ? -30.797 13.094 -16.875 1 80.12 277 VAL A C 1
ATOM 2172 O O . VAL A 1 277 ? -29.953 12.547 -17.594 1 80.12 277 VAL A O 1
ATOM 2175 N N . VAL A 1 278 ? -31.891 12.656 -16.688 1 77.62 278 VAL A N 1
ATOM 2176 C CA . VAL A 1 278 ? -32.438 11.609 -17.547 1 77.62 278 VAL A CA 1
ATOM 2177 C C . VAL A 1 278 ? -33.656 12.148 -18.281 1 77.62 278 VAL A C 1
ATOM 2179 O O . VAL A 1 278 ? -34.656 12.555 -17.672 1 77.62 278 VAL A O 1
ATOM 2182 N N . ASP A 1 279 ? -33.688 12.148 -19.625 1 71.75 279 ASP A N 1
ATOM 2183 C CA . ASP A 1 279 ? -34.75 12.594 -20.5 1 71.75 279 ASP A CA 1
ATOM 2184 C C . ASP A 1 279 ? -35.188 14.008 -20.156 1 71.75 279 ASP A C 1
ATOM 2186 O O . ASP A 1 279 ? -36.406 14.281 -20.047 1 71.75 279 ASP A O 1
ATOM 2190 N N . GLY A 1 280 ? -34.25 14.883 -19.75 1 70.62 280 GLY A N 1
ATOM 2191 C CA . GLY A 1 280 ? -34.531 16.297 -19.5 1 70.62 280 GLY A CA 1
ATOM 2192 C C . GLY A 1 280 ? -34.969 16.562 -18.078 1 70.62 280 GLY A C 1
ATOM 2193 O O . GLY A 1 280 ? -35.219 17.703 -17.719 1 70.62 280 GLY A O 1
ATOM 2194 N N . LEU A 1 281 ? -35.219 15.469 -17.391 1 75.88 281 LEU A N 1
ATOM 2195 C CA . LEU A 1 281 ? -35.594 15.625 -15.992 1 75.88 281 LEU A CA 1
ATOM 2196 C C . LEU A 1 281 ? -34.406 15.398 -15.078 1 75.88 281 LEU A C 1
ATOM 2198 O O . LEU A 1 281 ? -33.562 14.539 -15.352 1 75.88 281 LEU A O 1
ATOM 2202 N N . ARG A 1 282 ? -34.312 16.281 -13.992 1 85.25 282 ARG A N 1
ATOM 2203 C CA . ARG A 1 282 ? -33.219 16.125 -13.016 1 85.25 282 ARG A CA 1
ATOM 2204 C C . ARG A 1 282 ? -33.656 15.172 -11.898 1 85.25 282 ARG A C 1
ATOM 2206 O O . ARG A 1 282 ? -34.719 15.328 -11.305 1 85.25 282 ARG A O 1
ATOM 2213 N N . TRP A 1 283 ? -32.875 14.273 -11.703 1 85.44 283 TRP A N 1
ATOM 2214 C CA . TRP A 1 283 ? -33.062 13.297 -10.641 1 85.44 283 TRP A CA 1
ATOM 2215 C C . TRP A 1 283 ? -31.906 13.312 -9.656 1 85.44 283 TRP A C 1
ATOM 2217 O O . TRP A 1 283 ? -30.75 13.453 -10.055 1 85.44 283 TRP A O 1
ATOM 2227 N N . LEU A 1 284 ? -32.281 13.273 -8.398 1 87.12 284 LEU A N 1
ATOM 2228 C CA . LEU A 1 284 ? -31.266 13.07 -7.375 1 87.12 284 LEU A CA 1
ATOM 2229 C C . LEU A 1 284 ? -31.031 11.586 -7.133 1 87.12 284 LEU A C 1
ATOM 2231 O O . LEU A 1 284 ? -31.922 10.867 -6.68 1 87.12 284 LEU A O 1
ATOM 2235 N N . LYS A 1 285 ? -29.922 11.141 -7.535 1 85.69 285 LYS A N 1
ATOM 2236 C CA . LYS A 1 285 ? -29.5 9.789 -7.188 1 85.69 285 LYS A CA 1
ATOM 2237 C C . LYS A 1 285 ? -29.031 9.719 -5.734 1 85.69 285 LYS A C 1
ATOM 2239 O O . LYS A 1 285 ? -28.047 10.359 -5.359 1 85.69 285 LYS A O 1
ATOM 2244 N N . THR A 1 286 ? -29.75 9.016 -4.879 1 84.69 286 THR A N 1
ATOM 2245 C CA . THR A 1 286 ? -29.484 8.938 -3.447 1 84.69 286 THR A CA 1
ATOM 2246 C C . THR A 1 286 ? -29.562 7.492 -2.963 1 84.69 286 THR A C 1
ATOM 2248 O O . THR A 1 286 ? -29.984 6.602 -3.705 1 84.69 286 THR A O 1
ATOM 2251 N N . LEU A 1 287 ? -29.125 7.273 -1.787 1 79.12 287 LEU A N 1
ATOM 2252 C CA . LEU A 1 287 ? -29.156 5.93 -1.221 1 79.12 287 LEU A CA 1
ATOM 2253 C C . LEU A 1 287 ? -30.531 5.605 -0.646 1 79.12 287 LEU A C 1
ATOM 2255 O O . LEU A 1 287 ? -31.172 6.477 -0.065 1 79.12 287 LEU A O 1
ATOM 2259 N N . THR A 1 288 ? -30.953 4.387 -0.92 1 75.62 288 THR A N 1
ATOM 2260 C CA . THR A 1 288 ? -32.188 3.891 -0.352 1 75.62 288 THR A CA 1
ATOM 2261 C C . THR A 1 288 ? -31.922 2.979 0.84 1 75.62 288 THR A C 1
ATOM 2263 O O . THR A 1 288 ? -30.766 2.717 1.177 1 75.62 288 THR A O 1
ATOM 2266 N N . ASN A 1 289 ? -32.906 2.646 1.486 1 65.06 289 ASN A N 1
ATOM 2267 C CA . ASN A 1 289 ? -32.781 1.704 2.594 1 65.06 289 ASN A CA 1
ATOM 2268 C C . ASN A 1 289 ? -32.875 0.259 2.111 1 65.06 289 ASN A C 1
ATOM 2270 O O . ASN A 1 289 ? -32.938 -0.667 2.922 1 65.06 289 ASN A O 1
ATOM 2274 N N . VAL A 1 290 ? -32.875 0.094 0.817 1 64.31 290 VAL A N 1
ATOM 2275 C CA . VAL A 1 290 ? -32.938 -1.244 0.236 1 64.31 290 VAL A CA 1
ATOM 2276 C C . VAL A 1 290 ? -31.5 -1.732 -0.026 1 64.31 290 VAL A C 1
ATOM 2278 O O . VAL A 1 290 ? -30.656 -0.979 -0.523 1 64.31 290 VAL A O 1
ATOM 2281 N N . LEU A 1 291 ? -31.281 -2.932 0.311 1 59 291 LEU A N 1
ATOM 2282 C CA . LEU A 1 291 ? -29.938 -3.48 0.194 1 59 291 LEU A CA 1
ATOM 2283 C C . LEU A 1 291 ? -29.766 -4.25 -1.114 1 59 291 LEU A C 1
ATOM 2285 O O . LEU A 1 291 ? -30.719 -4.852 -1.606 1 59 291 LEU A O 1
ATOM 2289 N N . ASP A 1 292 ? -28.703 -4.043 -1.679 1 60.47 292 ASP A N 1
ATOM 2290 C CA . ASP A 1 292 ? -28.359 -4.844 -2.85 1 60.47 292 ASP A CA 1
ATOM 2291 C C . ASP A 1 292 ? -27.812 -6.215 -2.439 1 60.47 292 ASP A C 1
ATOM 2293 O O . ASP A 1 292 ? -27.875 -6.578 -1.263 1 60.47 292 ASP A O 1
ATOM 2297 N N . GLN A 1 293 ? -27.531 -7.012 -3.475 1 51.59 293 GLN A N 1
ATOM 2298 C CA . GLN A 1 293 ? -27.109 -8.391 -3.275 1 51.59 293 GLN A CA 1
ATOM 2299 C C . GLN A 1 293 ? -25.891 -8.461 -2.361 1 51.59 293 GLN A C 1
ATOM 2301 O O . GLN A 1 293 ? -25.656 -9.461 -1.686 1 51.59 293 GLN A O 1
ATOM 2306 N N . ASP A 1 294 ? -25.281 -7.305 -2.361 1 50.94 294 ASP A N 1
ATOM 2307 C CA . ASP A 1 294 ? -24.047 -7.312 -1.588 1 50.94 294 ASP A CA 1
ATOM 2308 C C . ASP A 1 294 ? -24.25 -6.688 -0.209 1 50.94 294 ASP A C 1
ATOM 2310 O O . ASP A 1 294 ? -23.297 -6.492 0.542 1 50.94 294 ASP A O 1
ATOM 2314 N N . GLY A 1 295 ? -25.562 -6.367 0.054 1 54.06 295 GLY A N 1
ATOM 2315 C CA . GLY A 1 295 ? -25.906 -5.824 1.358 1 54.06 295 GLY A CA 1
ATOM 2316 C C . GLY A 1 295 ? -25.703 -4.324 1.452 1 54.06 295 GLY A C 1
ATOM 2317 O O . GLY A 1 295 ? -25.672 -3.764 2.551 1 54.06 295 GLY A O 1
ATOM 2318 N N . HIS A 1 296 ? -25.344 -3.801 0.388 1 61.06 296 HIS A N 1
ATOM 2319 C CA . HIS A 1 296 ? -25.203 -2.35 0.397 1 61.06 296 HIS A CA 1
ATOM 2320 C C . HIS A 1 296 ? -26.5 -1.664 -0.013 1 61.06 296 HIS A C 1
ATOM 2322 O O . HIS A 1 296 ? -27.297 -2.23 -0.768 1 61.06 296 HIS A O 1
ATOM 2328 N N . ALA A 1 297 ? -26.766 -0.489 0.615 1 66.06 297 ALA A N 1
ATOM 2329 C CA . ALA A 1 297 ? -27.938 0.294 0.221 1 66.06 297 ALA A CA 1
ATOM 2330 C C . ALA A 1 297 ? -27.922 0.58 -1.278 1 66.06 297 ALA A C 1
ATOM 2332 O O . ALA A 1 297 ? -26.906 0.974 -1.834 1 66.06 297 ALA A O 1
ATOM 2333 N N . LYS A 1 298 ? -28.938 0.225 -1.9 1 74.25 298 LYS A N 1
ATOM 2334 C CA . LYS A 1 298 ? -29.109 0.517 -3.32 1 74.25 298 LYS A CA 1
ATOM 2335 C C . LYS A 1 298 ? -29.312 2.01 -3.555 1 74.25 298 LYS A C 1
ATOM 2337 O O . LYS A 1 298 ? -29.828 2.717 -2.684 1 74.25 298 LYS A O 1
ATOM 2342 N N . PHE A 1 299 ? -28.859 2.365 -4.691 1 78 299 PHE A N 1
ATOM 2343 C CA . PHE A 1 299 ? -29.172 3.736 -5.07 1 78 299 PHE A CA 1
ATOM 2344 C C . PHE A 1 299 ? -30.625 3.857 -5.52 1 78 299 PHE A C 1
ATOM 2346 O O . PHE A 1 299 ? -31.172 2.932 -6.117 1 78 299 PHE A O 1
ATOM 2353 N N . GLY A 1 300 ? -31.359 4.871 -5.152 1 80.56 300 GLY A N 1
ATOM 2354 C CA . GLY A 1 300 ? -32.656 5.309 -5.648 1 80.56 300 GLY A CA 1
ATOM 2355 C C . GLY A 1 300 ? -32.625 6.715 -6.223 1 80.56 300 GLY A C 1
ATOM 2356 O O . GLY A 1 300 ? -31.609 7.395 -6.16 1 80.56 300 GLY A O 1
ATOM 2357 N N . TYR A 1 301 ? -33.719 7.043 -6.852 1 84.75 301 TYR A N 1
ATOM 2358 C CA . TYR A 1 301 ? -33.812 8.344 -7.512 1 84.75 301 TYR A CA 1
ATOM 2359 C C . TYR A 1 301 ? -35 9.141 -6.992 1 84.75 301 TYR A C 1
ATOM 2361 O O . TYR A 1 301 ? -36.094 8.586 -6.777 1 84.75 301 TYR A O 1
ATOM 2369 N N . VAL A 1 302 ? -34.812 10.383 -6.734 1 85.25 302 VAL A N 1
ATOM 2370 C CA . VAL A 1 302 ? -35.844 11.328 -6.352 1 85.25 302 VAL A CA 1
ATOM 2371 C C . VAL A 1 302 ? -35.938 12.438 -7.391 1 85.25 302 VAL A C 1
ATOM 2373 O O . VAL A 1 302 ? -34.938 13.039 -7.766 1 85.25 302 VAL A O 1
ATOM 2376 N N . LEU A 1 303 ? -37.125 12.711 -7.797 1 82.06 303 LEU A N 1
ATOM 2377 C CA . LEU A 1 303 ? -37.344 13.75 -8.797 1 82.06 303 LEU A CA 1
ATOM 2378 C C . LEU A 1 303 ? -37.094 15.133 -8.203 1 82.06 303 LEU A C 1
ATOM 2380 O O . LEU A 1 303 ? -37.656 15.445 -7.137 1 82.06 303 LEU A O 1
ATOM 2384 N N . ILE A 1 304 ? -36.125 15.922 -8.648 1 81.38 304 ILE A N 1
ATOM 2385 C CA . ILE A 1 304 ? -35.844 17.266 -8.18 1 81.38 304 ILE A CA 1
ATOM 2386 C C . ILE A 1 304 ? -36.875 18.234 -8.758 1 81.38 304 ILE A C 1
ATOM 2388 O O . ILE A 1 304 ? -37.562 18.938 -8.016 1 81.38 304 ILE A O 1
ATOM 2392 N N . ASP A 1 305 ? -36.688 18.688 -9.961 1 68.75 305 ASP A N 1
ATOM 2393 C CA . ASP A 1 305 ? -37.594 19.609 -10.625 1 68.75 305 ASP A CA 1
ATOM 2394 C C . ASP A 1 305 ? -37.938 19.156 -12.047 1 68.75 305 ASP A C 1
ATOM 2396 O O . ASP A 1 305 ? -37.188 18.359 -12.633 1 68.75 305 ASP A O 1
ATOM 2400 N N . GLY A 1 306 ? -39.094 18.891 -12.273 1 52.31 306 GLY A N 1
ATOM 2401 C CA . GLY A 1 306 ? -39.469 18.812 -13.672 1 52.31 306 GLY A CA 1
ATOM 2402 C C . GLY A 1 306 ? -39.469 20.172 -14.375 1 52.31 306 GLY A C 1
ATOM 2403 O O . GLY A 1 306 ? -40.5 20.781 -14.57 1 52.31 306 GLY A O 1
ATOM 2404 N N . GLU A 1 307 ? -38.531 20.906 -14.227 1 48.22 307 GLU A N 1
ATOM 2405 C CA . GLU A 1 307 ? -38.656 22.156 -14.984 1 48.22 307 GLU A CA 1
ATOM 2406 C C . GLU A 1 307 ? -39.344 21.922 -16.328 1 48.22 307 GLU A C 1
ATOM 2408 O O . GLU A 1 307 ? -40.125 22.734 -16.766 1 48.22 307 GLU A O 1
ATOM 2413 N N . LEU A 1 308 ? -38.844 20.938 -17.109 1 44.59 308 LEU A N 1
ATOM 2414 C CA . LEU A 1 308 ? -39.438 20.828 -18.438 1 44.59 308 LEU A CA 1
ATOM 2415 C C . LEU A 1 308 ? -40.906 20.453 -18.359 1 44.59 308 LEU A C 1
ATOM 2417 O O . LEU A 1 308 ? -41.656 20.688 -19.312 1 44.59 308 LEU A O 1
ATOM 2421 N N . THR A 1 309 ? -41.281 19.75 -17.344 1 44.44 309 THR A N 1
ATOM 2422 C CA . THR A 1 309 ? -42.656 19.281 -17.453 1 44.44 309 THR A CA 1
ATOM 2423 C C . THR A 1 309 ? -43.594 20.094 -16.562 1 44.44 309 THR A C 1
ATOM 2425 O O . THR A 1 309 ? -44.781 19.859 -16.531 1 44.44 309 THR A O 1
ATOM 2428 N N . GLY A 1 310 ? -43.219 21.25 -15.984 1 47.31 310 GLY A N 1
ATOM 2429 C CA . GLY A 1 310 ? -44.094 22.094 -15.195 1 47.31 310 GLY A CA 1
ATOM 2430 C C . GLY A 1 310 ? -44.375 21.531 -13.82 1 47.31 310 GLY A C 1
ATOM 2431 O O . GLY A 1 310 ? -45.25 22.031 -13.102 1 47.31 310 GLY A O 1
ATOM 2432 N N . VAL A 1 311 ? -43.812 20.375 -13.562 1 46.56 311 VAL A N 1
ATOM 2433 C CA . VAL A 1 311 ? -44.125 19.766 -12.266 1 46.56 311 VAL A CA 1
ATOM 2434 C C . VAL A 1 311 ? -43.344 20.484 -11.164 1 46.56 311 VAL A C 1
ATOM 2436 O O . VAL A 1 311 ? -42.281 21.016 -11.406 1 46.56 311 VAL A O 1
ATOM 2439 N N . GLY A 1 312 ? -43.938 21.141 -10.125 1 55.59 312 GLY A N 1
ATOM 2440 C CA . GLY A 1 312 ? -43.438 21.844 -8.953 1 55.59 312 GLY A CA 1
ATOM 2441 C C . GLY A 1 312 ? -42.188 21.219 -8.391 1 55.59 312 GLY A C 1
ATOM 2442 O O . GLY A 1 312 ? -41.75 20.141 -8.828 1 55.59 312 GLY A O 1
ATOM 2443 N N . GLN A 1 313 ? -41.375 22 -7.656 1 67.44 313 GLN A N 1
ATOM 2444 C CA . GLN A 1 313 ? -40.125 21.594 -7.031 1 67.44 313 GLN A CA 1
ATOM 2445 C C . GLN A 1 313 ? -40.375 20.641 -5.863 1 67.44 313 GLN A C 1
ATOM 2447 O O . GLN A 1 313 ? -41.125 20.969 -4.941 1 67.44 313 GLN A O 1
ATOM 2452 N N . PHE A 1 314 ? -40.031 19.391 -5.996 1 76.19 314 PHE A N 1
ATOM 2453 C CA . PHE A 1 314 ? -40.188 18.406 -4.922 1 76.19 314 PHE A CA 1
ATOM 2454 C C . PHE A 1 314 ? -39.125 18.594 -3.867 1 76.19 314 PHE A C 1
ATOM 2456 O O . PHE A 1 314 ? -39.344 18.375 -2.678 1 76.19 314 PHE A O 1
ATOM 2463 N N . ILE A 1 315 ? -38 18.938 -4.363 1 82.44 315 ILE A N 1
ATOM 2464 C CA . ILE A 1 315 ? -36.875 19.156 -3.447 1 82.44 315 ILE A CA 1
ATOM 2465 C C . ILE A 1 315 ? -36.094 20.406 -3.867 1 82.44 315 ILE A C 1
ATOM 2467 O O . ILE A 1 315 ? -36.125 20.797 -5.035 1 82.44 315 ILE A O 1
ATOM 2471 N N . GLU A 1 316 ? -35.594 21.156 -2.922 1 81.44 316 GLU A N 1
ATOM 2472 C CA . GLU A 1 316 ? -34.812 22.359 -3.164 1 81.44 316 GLU A CA 1
ATOM 2473 C C . GLU A 1 316 ? -33.344 22.188 -2.709 1 81.44 316 GLU A C 1
ATOM 2475 O O . GLU A 1 316 ? -33.094 21.5 -1.716 1 81.44 316 GLU A O 1
ATOM 2480 N N . LYS A 1 317 ? -32.531 22.766 -3.467 1 81.56 317 LYS A N 1
ATOM 2481 C CA . LYS A 1 317 ? -31.109 22.672 -3.146 1 81.56 317 LYS A CA 1
ATOM 2482 C C . LYS A 1 317 ? -30.797 23.406 -1.845 1 81.56 317 LYS A C 1
ATOM 2484 O O . LYS A 1 317 ? -31.25 24.531 -1.634 1 81.56 317 LYS A O 1
ATOM 2489 N N . VAL A 1 318 ? -30.219 22.719 -0.892 1 76.31 318 VAL A N 1
ATOM 2490 C CA . VAL A 1 318 ? -29.75 23.328 0.35 1 76.31 318 VAL A CA 1
ATOM 2491 C C . VAL A 1 318 ? -28.453 24.109 0.09 1 76.31 318 VAL A C 1
ATOM 2493 O O . VAL A 1 318 ? -27.625 23.688 -0.706 1 76.31 318 VAL A O 1
ATOM 2496 N N . PRO A 1 319 ? -28.453 25.328 0.671 1 63.25 319 PRO A N 1
ATOM 2497 C CA . PRO A 1 319 ? -27.188 26.031 0.515 1 63.25 319 PRO A CA 1
ATOM 2498 C C . PRO A 1 319 ? -25.984 25.188 0.944 1 63.25 319 PRO A C 1
ATOM 2500 O O . PRO A 1 319 ? -26.141 24.25 1.737 1 63.25 319 PRO A O 1
ATOM 2503 N N . ASP A 1 320 ? -24.891 25.547 0.403 1 64.06 320 ASP A N 1
ATOM 2504 C CA . ASP A 1 320 ? -23.641 24.875 0.754 1 64.06 320 ASP A CA 1
ATOM 2505 C C . ASP A 1 320 ? -23.391 24.922 2.262 1 64.06 320 ASP A C 1
ATOM 2507 O O . ASP A 1 320 ? -23.844 25.859 2.939 1 64.06 320 ASP A O 1
ATOM 2511 N N . LEU A 1 321 ? -22.938 23.891 2.803 1 67.12 321 LEU A N 1
ATOM 2512 C CA . LEU A 1 321 ? -22.562 23.844 4.215 1 67.12 321 LEU A CA 1
ATOM 2513 C C . LEU A 1 321 ? -21.719 25.047 4.602 1 67.12 321 LEU A C 1
ATOM 2515 O O . LEU A 1 321 ? -20.859 25.484 3.834 1 67.12 321 LEU A O 1
ATOM 2519 N N . PRO A 1 322 ? -22.172 25.656 5.762 1 64.81 322 PRO A N 1
ATOM 2520 C CA . PRO A 1 322 ? -21.234 26.656 6.281 1 64.81 322 PRO A CA 1
ATOM 2521 C C . PRO A 1 322 ? -19.797 26.125 6.383 1 64.81 322 PRO A C 1
ATOM 2523 O O . PRO A 1 322 ? -19.594 24.922 6.57 1 64.81 322 PRO A O 1
ATOM 2526 N N . ARG A 1 323 ? -18.906 26.938 6.227 1 65.06 323 ARG A N 1
ATOM 2527 C CA . ARG A 1 323 ? -17.484 26.578 6.16 1 65.06 323 ARG A CA 1
ATOM 2528 C C . ARG A 1 323 ? -17.078 25.75 7.371 1 65.06 323 ARG A C 1
ATOM 2530 O O . ARG A 1 323 ? -16.375 24.75 7.227 1 65.06 323 ARG A O 1
ATOM 2537 N N . GLU A 1 324 ? -17.516 26.203 8.5 1 65.69 324 GLU A N 1
ATOM 2538 C CA . GLU A 1 324 ? -17.125 25.5 9.727 1 65.69 324 GLU A CA 1
ATOM 2539 C C . GLU A 1 324 ? -17.672 24.078 9.742 1 65.69 324 GLU A C 1
ATOM 2541 O O . GLU A 1 324 ? -17 23.172 10.234 1 65.69 324 GLU A O 1
ATOM 2546 N N . TRP A 1 325 ? -18.797 24.016 9.141 1 68.12 325 TRP A N 1
ATOM 2547 C CA . TRP A 1 325 ? -19.406 22.703 9.078 1 68.12 325 TRP A CA 1
ATOM 2548 C C . TRP A 1 325 ? -18.672 21.797 8.086 1 68.12 325 TRP A C 1
ATOM 2550 O O . TRP A 1 325 ? -18.5 20.609 8.336 1 68.12 325 TRP A O 1
ATOM 2560 N N . GLN A 1 326 ? -18.281 22.453 7.137 1 67.31 326 GLN A N 1
ATOM 2561 C CA . GLN A 1 326 ? -17.531 21.688 6.141 1 67.31 326 GLN A CA 1
ATOM 2562 C C . GLN A 1 326 ? -16.234 21.172 6.723 1 67.31 326 GLN A C 1
ATOM 2564 O O . GLN A 1 326 ? -15.852 20.016 6.48 1 67.31 326 GLN A O 1
ATOM 2569 N N . VAL A 1 327 ? -15.656 22 7.426 1 66.5 327 VAL A N 1
ATOM 2570 C CA . VAL A 1 327 ? -14.383 21.609 8.031 1 66.5 327 VAL A CA 1
ATOM 2571 C C . VAL A 1 327 ? -14.609 20.453 9 1 66.5 327 VAL A C 1
ATOM 2573 O O . VAL A 1 327 ? -13.828 19.5 9.031 1 66.5 327 VAL A O 1
ATOM 2576 N N . ALA A 1 328 ? -15.672 20.578 9.766 1 67.75 328 ALA A N 1
ATOM 2577 C CA . ALA A 1 328 ? -16 19.516 10.711 1 67.75 328 ALA A CA 1
ATOM 2578 C C . ALA A 1 328 ? -16.312 18.203 9.984 1 67.75 328 ALA A C 1
ATOM 2580 O O . ALA A 1 328 ? -15.914 17.125 10.43 1 67.75 328 ALA A O 1
ATOM 2581 N N . PHE A 1 329 ? -17 18.359 8.969 1 70.19 329 PHE A N 1
ATOM 2582 C CA . PHE A 1 329 ? -17.375 17.203 8.172 1 70.19 329 PHE A CA 1
ATOM 2583 C C . PHE A 1 329 ? -16.141 16.516 7.594 1 70.19 329 PHE A C 1
ATOM 2585 O O . PHE A 1 329 ? -16.062 15.289 7.598 1 70.19 329 PHE A O 1
ATOM 2592 N N . ASP A 1 330 ? -15.297 17.266 7.195 1 66.56 330 ASP A N 1
ATOM 2593 C CA . ASP A 1 330 ? -14.094 16.734 6.57 1 66.56 330 ASP A CA 1
ATOM 2594 C C . ASP A 1 330 ? -13.266 15.93 7.57 1 66.56 330 ASP A C 1
ATOM 2596 O O . ASP A 1 330 ? -12.523 15.023 7.184 1 66.56 330 ASP A O 1
ATOM 2600 N N . ARG A 1 331 ? -13.547 16.219 8.703 1 62.62 331 ARG A N 1
ATOM 2601 C CA . ARG A 1 331 ? -12.703 15.633 9.742 1 62.62 331 ARG A CA 1
ATOM 2602 C C . ARG A 1 331 ? -13.359 14.391 10.336 1 62.62 331 ARG A C 1
ATOM 2604 O O . ARG A 1 331 ? -12.75 13.688 11.148 1 62.62 331 ARG A O 1
ATOM 2611 N N . LEU A 1 332 ? -14.547 14.32 10.008 1 61.56 332 LEU A N 1
ATOM 2612 C CA . LEU A 1 332 ? -15.25 13.18 10.578 1 61.56 332 LEU A CA 1
ATOM 2613 C C . LEU A 1 332 ? -14.602 11.867 10.148 1 61.56 332 LEU A C 1
ATOM 2615 O O . LEU A 1 332 ? -14.398 11.633 8.961 1 61.56 332 LEU A O 1
ATOM 2619 N N . TRP A 1 333 ? -14.031 11.219 11.164 1 55.59 333 TRP A N 1
ATOM 2620 C CA . TRP A 1 333 ? -13.273 9.992 10.938 1 55.59 333 TRP A CA 1
ATOM 2621 C C . TRP A 1 333 ? -14.125 8.961 10.203 1 55.59 333 TRP A C 1
ATOM 2623 O O . TRP A 1 333 ? -13.586 8.039 9.578 1 55.59 333 TRP A O 1
ATOM 2633 N N . THR A 1 334 ? -15.461 9.016 10.414 1 51.78 334 THR A N 1
ATOM 2634 C CA . THR A 1 334 ? -16.328 8.016 9.797 1 51.78 334 THR A CA 1
ATOM 2635 C C . THR A 1 334 ? -16.219 8.078 8.273 1 51.78 334 THR A C 1
ATOM 2637 O O . THR A 1 334 ? -16.594 7.137 7.582 1 51.78 334 THR A O 1
ATOM 2640 N N . CYS A 1 335 ? -15.969 9.344 7.871 1 48 335 CYS A N 1
ATOM 2641 C CA . CYS A 1 335 ? -16.078 9.492 6.426 1 48 335 CYS A CA 1
ATOM 2642 C C . CYS A 1 335 ? -15.031 8.648 5.707 1 48 335 CYS A C 1
ATOM 2644 O O . CYS A 1 335 ? -15.227 8.266 4.551 1 48 335 CYS A O 1
ATOM 2646 N N . GLY A 1 336 ? -13.953 8.266 6.387 1 52.44 336 GLY A N 1
ATOM 2647 C CA . GLY A 1 336 ? -12.984 7.629 5.512 1 52.44 336 GLY A CA 1
ATOM 2648 C C . GLY A 1 336 ? -12.148 6.574 6.211 1 52.44 336 GLY A C 1
ATOM 2649 O O . GLY A 1 336 ? -11.109 6.887 6.797 1 52.44 336 GLY A O 1
ATOM 2650 N N . GLY A 1 337 ? -12.938 5.414 6.594 1 56.06 337 GLY A N 1
ATOM 2651 C CA . GLY A 1 337 ? -12.305 4.289 7.27 1 56.06 337 GLY A CA 1
ATOM 2652 C C . GLY A 1 337 ? -10.844 4.125 6.922 1 56.06 337 GLY A C 1
ATOM 2653 O O . GLY A 1 337 ? -10.188 3.188 7.383 1 56.06 337 GLY A O 1
ATOM 2654 N N . SER A 1 338 ? -10.203 5.188 6.297 1 73.44 338 SER A N 1
ATOM 2655 C CA . SER A 1 338 ? -8.836 4.926 5.855 1 73.44 338 SER A CA 1
ATOM 2656 C C . SER A 1 338 ? -7.84 5.836 6.566 1 73.44 338 SER A C 1
ATOM 2658 O O . SER A 1 338 ? -6.648 5.84 6.238 1 73.44 338 SER A O 1
ATOM 2660 N N . GLN A 1 339 ? -8.297 6.516 7.734 1 84.88 339 GLN A N 1
ATOM 2661 C CA . GLN A 1 339 ? -7.398 7.418 8.438 1 84.88 339 GLN A CA 1
ATOM 2662 C C . GLN A 1 339 ? -6.461 6.648 9.367 1 84.88 339 GLN A C 1
ATOM 2664 O O . GLN A 1 339 ? -6.797 5.562 9.836 1 84.88 339 GLN A O 1
ATOM 2669 N N . VAL A 1 340 ? -5.277 7.238 9.555 1 90.81 340 VAL A N 1
ATOM 2670 C CA . VAL A 1 340 ? -4.246 6.578 10.344 1 90.81 340 VAL A CA 1
ATOM 2671 C C . VAL A 1 340 ? -3.799 7.488 11.484 1 90.81 340 VAL A C 1
ATOM 2673 O O . VAL A 1 340 ? -3.502 8.664 11.266 1 90.81 340 VAL A O 1
ATOM 2676 N N . ALA A 1 341 ? -3.781 6.961 12.727 1 92.5 341 ALA A N 1
ATOM 2677 C CA . ALA A 1 341 ? -3.363 7.719 13.898 1 92.5 341 ALA A CA 1
ATOM 2678 C C . ALA A 1 341 ? -1.857 7.609 14.117 1 92.5 341 ALA A C 1
ATOM 2680 O O . ALA A 1 341 ? -1.272 6.543 13.922 1 92.5 341 ALA A O 1
ATOM 2681 N N . VAL A 1 342 ? -1.244 8.719 14.414 1 96.06 342 VAL A N 1
ATOM 2682 C CA . VAL A 1 342 ? 0.111 8.711 14.953 1 96.06 342 VAL A CA 1
ATOM 2683 C C . VAL A 1 342 ? 0.06 8.562 16.469 1 96.06 342 VAL A C 1
ATOM 2685 O O . VAL A 1 342 ? -0.374 9.477 17.172 1 96.06 342 VAL A O 1
ATOM 2688 N N . ARG A 1 343 ? 0.591 7.465 16.984 1 92.75 343 ARG A N 1
ATOM 2689 C CA . ARG A 1 343 ? 0.408 7.109 18.391 1 92.75 343 ARG A CA 1
ATOM 2690 C C . ARG A 1 343 ? 1.601 7.559 19.234 1 92.75 343 ARG A C 1
ATOM 2692 O O . ARG A 1 343 ? 1.453 7.863 20.406 1 92.75 343 ARG A O 1
ATOM 2699 N N . SER A 1 344 ? 2.715 7.5 18.641 1 93.81 344 SER A N 1
ATOM 2700 C CA . SER A 1 344 ? 3.959 7.832 19.328 1 93.81 344 SER A CA 1
ATOM 2701 C C . SER A 1 344 ? 5.035 8.273 18.344 1 93.81 344 SER A C 1
ATOM 2703 O O . SER A 1 344 ? 4.902 8.062 17.141 1 93.81 344 SER A O 1
ATOM 2705 N N . ALA A 1 345 ? 6.082 8.93 18.938 1 95.94 345 ALA A N 1
ATOM 2706 C CA . ALA A 1 345 ? 7.188 9.391 18.109 1 95.94 345 ALA A CA 1
ATOM 2707 C C . ALA A 1 345 ? 8.469 9.523 18.922 1 95.94 345 ALA A C 1
ATOM 2709 O O . ALA A 1 345 ? 8.43 9.578 20.156 1 95.94 345 ALA A O 1
ATOM 2710 N N . ALA A 1 346 ? 9.555 9.469 18.234 1 95.94 346 ALA A N 1
ATOM 2711 C CA . ALA A 1 346 ? 10.883 9.789 18.75 1 95.94 346 ALA A CA 1
ATOM 2712 C C . ALA A 1 346 ? 11.742 10.461 17.688 1 95.94 346 ALA A C 1
ATOM 2714 O O . ALA A 1 346 ? 11.469 10.32 16.484 1 95.94 346 ALA A O 1
ATOM 2715 N N . CYS A 1 347 ? 12.742 11.242 18.156 1 96.5 347 CYS A N 1
ATOM 2716 C CA . CYS A 1 347 ? 13.562 11.898 17.156 1 96.5 347 CYS A CA 1
ATOM 2717 C C . CYS A 1 347 ? 14.883 12.367 17.75 1 96.5 347 CYS A C 1
ATOM 2719 O O . CYS A 1 347 ? 15.039 12.406 18.969 1 96.5 347 CYS A O 1
ATOM 2721 N N . LYS A 1 348 ? 15.812 12.562 16.906 1 95.44 348 LYS A N 1
ATOM 2722 C CA . LYS A 1 348 ? 17.062 13.266 17.141 1 95.44 348 LYS A CA 1
ATOM 2723 C C . LYS A 1 348 ? 17.453 14.141 15.953 1 95.44 348 LYS A C 1
ATOM 2725 O O . LYS A 1 348 ? 17.5 13.664 14.82 1 95.44 348 LYS A O 1
ATOM 2730 N N . PHE A 1 349 ? 17.516 15.398 16.188 1 94.69 349 PHE A N 1
ATOM 2731 C CA . PHE A 1 349 ? 17.953 16.359 15.172 1 94.69 349 PHE A CA 1
ATOM 2732 C C . PHE A 1 349 ? 19.062 17.25 15.719 1 94.69 349 PHE A C 1
ATOM 2734 O O . PHE A 1 349 ? 19.594 17 16.797 1 94.69 349 PHE A O 1
ATOM 2741 N N . ALA A 1 350 ? 19.5 18.203 14.875 1 92 350 ALA A N 1
ATOM 2742 C CA . ALA A 1 350 ? 20.531 19.109 15.352 1 92 350 ALA A CA 1
ATOM 2743 C C . ALA A 1 350 ? 20.078 19.844 16.609 1 92 350 ALA A C 1
ATOM 2745 O O . ALA A 1 350 ? 18.969 20.406 16.641 1 92 350 ALA A O 1
ATOM 2746 N N . ALA A 1 351 ? 20.75 19.766 17.562 1 77.44 351 ALA A N 1
ATOM 2747 C CA . ALA A 1 351 ? 20.562 20.453 18.844 1 77.44 351 ALA A CA 1
ATOM 2748 C C . ALA A 1 351 ? 19.328 19.938 19.578 1 77.44 351 ALA A C 1
ATOM 2750 O O . ALA A 1 351 ? 18.875 20.547 20.547 1 77.44 351 ALA A O 1
ATOM 2751 N N . SER A 1 352 ? 18.75 18.828 19.125 1 80.06 352 SER A N 1
ATOM 2752 C CA . SER A 1 352 ? 17.562 18.25 19.734 1 80.06 352 SER A CA 1
ATOM 2753 C C . SER A 1 352 ? 17.688 16.734 19.859 1 80.06 352 SER A C 1
ATOM 2755 O O . SER A 1 352 ? 17.703 16.031 18.844 1 80.06 352 SER A O 1
ATOM 2757 N N . HIS A 1 353 ? 17.641 16.266 21.109 1 83.19 353 HIS A N 1
ATOM 2758 C CA . HIS A 1 353 ? 17.875 14.852 21.344 1 83.19 353 HIS A CA 1
ATOM 2759 C C . HIS A 1 353 ? 16.609 14.141 21.781 1 83.19 353 HIS A C 1
ATOM 2761 O O . HIS A 1 353 ? 16.656 12.992 22.234 1 83.19 353 HIS A O 1
ATOM 2767 N N . SER A 1 354 ? 15.562 14.898 21.734 1 87.12 354 SER A N 1
ATOM 2768 C CA . SER A 1 354 ? 14.273 14.328 22.109 1 87.12 354 SER A CA 1
ATOM 2769 C C . SER A 1 354 ? 13.125 15.102 21.484 1 87.12 354 SER A C 1
ATOM 2771 O O . SER A 1 354 ? 13.32 16.203 20.969 1 87.12 354 SER A O 1
ATOM 2773 N N . LEU A 1 355 ? 11.977 14.531 21.594 1 87.94 355 LEU A N 1
ATOM 2774 C CA . LEU A 1 355 ? 10.789 15.164 21.047 1 87.94 355 LEU A CA 1
ATOM 2775 C C . LEU A 1 355 ? 10.5 16.484 21.766 1 87.94 355 LEU A C 1
ATOM 2777 O O . LEU A 1 355 ? 10.094 17.469 21.125 1 87.94 355 LEU A O 1
ATOM 2781 N N . GLU A 1 356 ? 10.719 16.5 23.031 1 82.75 356 GLU A N 1
ATOM 2782 C CA . GLU A 1 356 ? 10.484 17.672 23.859 1 82.75 356 GLU A CA 1
ATOM 2783 C C . GLU A 1 356 ? 11.453 18.797 23.516 1 82.75 356 GLU A C 1
ATOM 2785 O O . GLU A 1 356 ? 11.055 19.969 23.438 1 82.75 356 GLU A O 1
ATOM 2790 N N . SER A 1 357 ? 12.656 18.406 23.297 1 82.44 357 SER A N 1
ATOM 2791 C CA . SER A 1 357 ? 13.664 19.406 22.969 1 82.44 357 SER A CA 1
ATOM 2792 C C . SER A 1 357 ? 13.57 19.859 21.516 1 82.44 357 SER A C 1
ATOM 2794 O O . SER A 1 357 ? 14.078 20.906 21.156 1 82.44 357 SER A O 1
ATOM 2796 N N . PHE A 1 358 ? 12.984 19.031 20.797 1 82.56 358 PHE A N 1
ATOM 2797 C CA . PHE A 1 358 ? 12.805 19.359 19.391 1 82.56 358 PHE A CA 1
ATOM 2798 C C . PHE A 1 358 ? 11.859 20.531 19.203 1 82.56 358 PHE A C 1
ATOM 2800 O O . PHE A 1 358 ? 12.031 21.344 18.297 1 82.56 358 PHE A O 1
ATOM 2807 N N . TRP A 1 359 ? 10.867 20.562 20.125 1 79.06 359 TRP A N 1
ATOM 2808 C CA . TRP A 1 359 ? 9.844 21.594 19.953 1 79.06 359 TRP A CA 1
ATOM 2809 C C . TRP A 1 359 ? 10.281 22.906 20.609 1 79.06 359 TRP A C 1
ATOM 2811 O O . TRP A 1 359 ? 10.508 22.953 21.812 1 79.06 359 TRP A O 1
ATOM 2821 N N . GLN A 1 360 ? 10.633 23.875 19.844 1 67.06 360 GLN A N 1
ATOM 2822 C CA . GLN A 1 360 ? 10.961 25.203 20.359 1 67.06 360 GLN A CA 1
ATOM 2823 C C . GLN A 1 360 ? 10.391 26.297 19.469 1 67.06 360 GLN A C 1
ATOM 2825 O O . GLN A 1 360 ? 11.141 27.047 18.828 1 67.06 360 GLN A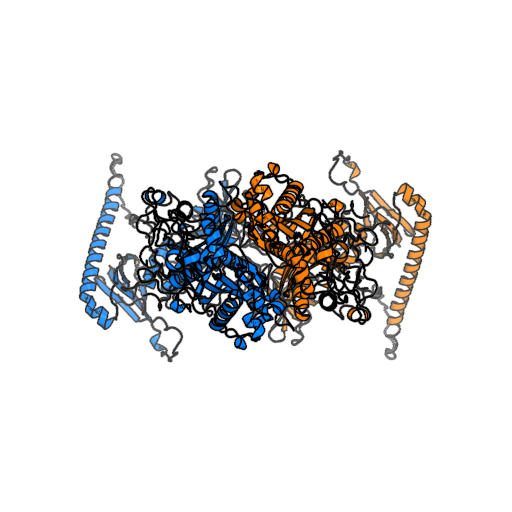 O 1
ATOM 2830 N N . PRO A 1 361 ? 8.977 26.234 19.047 1 57.09 361 PRO A N 1
ATOM 2831 C CA . PRO A 1 361 ? 8.367 27.109 18.031 1 57.09 361 PRO A CA 1
ATOM 2832 C C . PRO A 1 361 ? 8.359 28.578 18.438 1 57.09 361 PRO A C 1
ATOM 2834 O O . PRO A 1 361 ? 8.367 29.453 17.578 1 57.09 361 PRO A O 1
ATOM 2837 N N . PHE A 1 362 ? 8.016 29.016 19.797 1 49.53 362 PHE A N 1
ATOM 2838 C CA . PHE A 1 362 ? 7.637 30.391 20.125 1 49.53 362 PHE A CA 1
ATOM 2839 C C . PHE A 1 362 ? 8.758 31.359 19.766 1 49.53 362 PHE A C 1
ATOM 2841 O O . PHE A 1 362 ? 8.523 32.562 19.609 1 49.53 362 PHE A O 1
ATOM 2848 N N . ALA A 1 363 ? 9.977 30.828 19.875 1 50.28 363 ALA A N 1
ATOM 2849 C CA . ALA A 1 363 ? 10.984 31.859 19.641 1 50.28 363 ALA A CA 1
ATOM 2850 C C . ALA A 1 363 ? 11.344 31.953 18.156 1 50.28 363 ALA A C 1
ATOM 2852 O O . ALA A 1 363 ? 11.07 31.031 17.391 1 50.28 363 ALA A O 1
ATOM 2853 N N . SER A 1 364 ? 11.523 33.281 17.469 1 53.34 364 SER A N 1
ATOM 2854 C CA . SER A 1 364 ? 11.961 33.625 16.109 1 53.34 364 SER A CA 1
ATOM 2855 C C . SER A 1 364 ? 12.695 32.469 15.461 1 53.34 364 SER A C 1
ATOM 2857 O O . SER A 1 364 ? 13.367 32.625 14.438 1 53.34 364 SER A O 1
ATOM 2859 N N . GLY A 1 365 ? 12.391 31.109 15.969 1 61.31 365 GLY A N 1
ATOM 2860 C CA . GLY A 1 365 ? 12.914 29.828 15.547 1 61.31 365 GLY A CA 1
ATOM 2861 C C . GLY A 1 365 ? 14.43 29.766 15.594 1 61.31 365 GLY A C 1
ATOM 2862 O O . GLY A 1 365 ? 15.109 30.719 15.234 1 61.31 365 GLY A O 1
ATOM 2863 N N . PRO A 1 366 ? 15.039 28.906 16.156 1 75.06 366 PRO A N 1
ATOM 2864 C CA . PRO A 1 366 ? 16.5 28.828 16.234 1 75.06 366 PRO A CA 1
ATOM 2865 C C . PRO A 1 366 ? 17.141 28.422 14.906 1 75.06 366 PRO A C 1
ATOM 2867 O O . PRO A 1 366 ? 16.5 27.734 14.102 1 75.06 366 PRO A O 1
ATOM 2870 N N . ASP A 1 367 ? 18.281 28.953 14.555 1 87.5 367 ASP A N 1
ATOM 2871 C CA . ASP A 1 367 ? 19.156 28.516 13.484 1 87.5 367 ASP A CA 1
ATOM 2872 C C . ASP A 1 367 ? 20.172 27.484 13.992 1 87.5 367 ASP A C 1
ATOM 2874 O O . ASP A 1 367 ? 21.094 27.828 14.727 1 87.5 367 ASP A O 1
ATOM 2878 N N . PHE A 1 368 ? 20.031 26.281 13.57 1 90.75 368 PHE A N 1
ATOM 2879 C CA . PHE A 1 368 ? 20.859 25.203 14.117 1 90.75 368 PHE A CA 1
ATOM 2880 C C . PHE A 1 368 ? 22.031 24.906 13.195 1 90.75 368 PHE A C 1
ATOM 2882 O O . PHE A 1 368 ? 22.812 23.984 13.461 1 90.75 368 PHE A O 1
ATOM 2889 N N . CYS A 1 369 ? 22.188 25.625 12.141 1 93.56 369 CYS A N 1
ATOM 2890 C CA . CYS A 1 369 ? 23.297 25.406 11.219 1 93.56 369 CYS A CA 1
ATOM 2891 C C . CYS A 1 369 ? 24.594 25.969 11.773 1 93.56 369 CYS A C 1
ATOM 2893 O O . CYS A 1 369 ? 24.625 27.062 12.336 1 93.56 369 CYS A O 1
ATOM 2895 N N . THR A 1 370 ? 25.656 25.172 11.695 1 94.75 370 THR A N 1
ATOM 2896 C CA . THR A 1 370 ? 27.016 25.547 12.094 1 94.75 370 THR A CA 1
ATOM 2897 C C . THR A 1 370 ? 28.016 25.188 11 1 94.75 370 THR A C 1
ATOM 2899 O O . THR A 1 370 ? 27.672 24.5 10.039 1 94.75 370 THR A O 1
ATOM 2902 N N . GLN A 1 371 ? 29.234 25.734 11.188 1 95.56 371 GLN A N 1
ATOM 2903 C CA . GLN A 1 371 ? 30.297 25.219 10.344 1 95.56 371 GLN A CA 1
ATOM 2904 C C . GLN A 1 371 ? 30.531 23.734 10.594 1 95.56 371 GLN A C 1
ATOM 2906 O O . GLN A 1 371 ? 30.25 23.234 11.688 1 95.56 371 GLN A O 1
ATOM 2911 N N . VAL A 1 372 ? 31.016 22.984 9.531 1 96.31 372 VAL A N 1
ATOM 2912 C CA . VAL A 1 372 ? 31.297 21.562 9.703 1 96.31 372 VAL A CA 1
ATOM 2913 C C . VAL A 1 372 ? 32.219 21.344 10.898 1 96.31 372 VAL A C 1
ATOM 2915 O O . VAL A 1 372 ? 33.312 21.906 10.953 1 96.31 372 VAL A O 1
ATOM 2918 N N . PRO A 1 373 ? 31.734 20.594 11.859 1 94.25 373 PRO A N 1
ATOM 2919 C CA . PRO A 1 373 ? 32.594 20.375 13.039 1 94.25 373 PRO A CA 1
ATOM 2920 C C . PRO A 1 373 ? 33.875 19.641 12.719 1 94.25 373 PRO A C 1
ATOM 2922 O O . PRO A 1 373 ? 33.875 18.719 11.891 1 94.25 373 PRO A O 1
ATOM 2925 N N . MET A 1 374 ? 34.906 19.906 13.461 1 92.69 374 MET A N 1
ATOM 2926 C CA . MET A 1 374 ? 36.219 19.297 13.242 1 92.69 374 MET A CA 1
ATOM 2927 C C . MET A 1 374 ? 36.188 17.812 13.555 1 92.69 374 MET A C 1
ATOM 2929 O O . MET A 1 374 ? 36.938 17.031 12.953 1 92.69 374 MET A O 1
ATOM 2933 N N . TYR A 1 375 ? 35.344 17.422 14.445 1 89.38 375 TYR A N 1
ATOM 2934 C CA . TYR A 1 375 ? 35.281 16.016 14.828 1 89.38 375 TYR A CA 1
ATOM 2935 C C . TYR A 1 375 ? 34.625 15.18 13.734 1 89.38 375 TYR A C 1
ATOM 2937 O O . TYR A 1 375 ? 34.75 13.953 13.734 1 89.38 375 TYR A O 1
ATOM 2945 N N . ARG A 1 376 ? 33.938 15.766 12.82 1 92.5 376 ARG A N 1
ATOM 2946 C CA . ARG A 1 376 ? 33.469 15.047 11.641 1 92.5 376 ARG A CA 1
ATOM 2947 C C . ARG A 1 376 ? 34.594 14.883 10.609 1 92.5 376 ARG A C 1
ATOM 2949 O O . ARG A 1 376 ? 35.125 13.789 10.445 1 92.5 376 ARG A O 1
ATOM 2956 N N . TRP A 1 377 ? 35.031 15.984 10.023 1 91.5 377 TRP A N 1
ATOM 2957 C CA . TRP A 1 377 ? 36.188 16.031 9.164 1 91.5 377 TRP A CA 1
ATOM 2958 C C . TRP A 1 377 ? 36.719 17.453 9.039 1 91.5 377 TRP A C 1
ATOM 2960 O O . TRP A 1 377 ? 36.031 18.406 9.406 1 91.5 377 TRP A O 1
ATOM 2970 N N . ASP A 1 378 ? 37.969 17.609 8.562 1 93.62 378 ASP A N 1
ATOM 2971 C CA . ASP A 1 378 ? 38.531 18.922 8.305 1 93.62 378 ASP A CA 1
ATOM 2972 C C . ASP A 1 378 ? 38.031 19.484 6.973 1 93.62 378 ASP A C 1
ATOM 2974 O O . ASP A 1 378 ? 38.594 19.203 5.918 1 93.62 378 ASP A O 1
ATOM 2978 N N . HIS A 1 379 ? 37.062 20.359 7.137 1 94.38 379 HIS A N 1
ATOM 2979 C CA . HIS A 1 379 ? 36.344 20.828 5.969 1 94.38 379 HIS A CA 1
ATOM 2980 C C . HIS A 1 379 ? 37.125 21.906 5.219 1 94.38 379 HIS A C 1
ATOM 2982 O O . HIS A 1 379 ? 36.781 22.25 4.082 1 94.38 379 HIS A O 1
ATOM 2988 N N . ARG A 1 380 ? 38.25 22.469 5.691 1 91.69 380 ARG A N 1
ATOM 2989 C CA . ARG A 1 380 ? 39.062 23.5 5.066 1 91.69 380 ARG A CA 1
ATOM 2990 C C . ARG A 1 380 ? 39.656 23.016 3.758 1 91.69 380 ARG A C 1
ATOM 2992 O O . ARG A 1 380 ? 39.875 23.797 2.83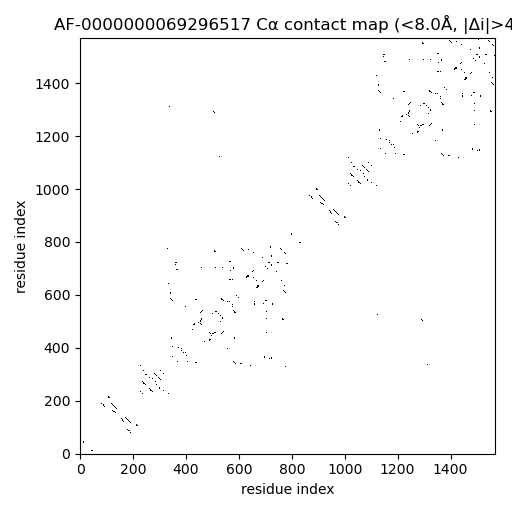2 1 91.69 380 ARG A O 1
ATOM 2999 N N . ASN A 1 381 ? 39.688 21.781 3.709 1 90.25 381 ASN A N 1
ATOM 3000 C CA . ASN A 1 381 ? 40.312 21.188 2.527 1 90.25 381 ASN A CA 1
ATOM 3001 C C . ASN A 1 381 ? 39.312 20.969 1.409 1 90.25 381 ASN A C 1
ATOM 3003 O O . ASN A 1 381 ? 39.688 20.734 0.259 1 90.25 381 ASN A O 1
ATOM 3007 N N . PHE A 1 382 ? 38.062 21.141 1.781 1 92.62 382 PHE A N 1
ATOM 3008 C CA . PHE A 1 382 ? 37.062 20.719 0.829 1 92.62 382 PHE A CA 1
ATOM 3009 C C . PHE A 1 382 ? 36.156 21.891 0.449 1 92.62 382 PHE A C 1
ATOM 3011 O O . PHE A 1 382 ? 35.25 21.75 -0.355 1 92.62 382 PHE A O 1
ATOM 3018 N N . TRP A 1 383 ? 36.375 23.047 0.951 1 92.44 383 TRP A N 1
ATOM 3019 C CA . TRP A 1 383 ? 35.469 24.172 0.708 1 92.44 383 TRP A CA 1
ATOM 3020 C C . TRP A 1 383 ? 36.219 25.344 0.092 1 92.44 383 TRP A C 1
ATOM 3022 O O . TRP A 1 383 ? 37.406 25.562 0.398 1 92.44 383 TRP A O 1
ATOM 3032 N N . ALA A 1 384 ? 35.531 26.031 -0.851 1 92.31 384 ALA A N 1
ATOM 3033 C CA . ALA A 1 384 ? 36 27.297 -1.407 1 92.31 384 ALA A CA 1
ATOM 3034 C C . ALA A 1 384 ? 34.812 28.172 -1.809 1 92.31 384 ALA A C 1
ATOM 3036 O O . ALA A 1 384 ? 33.75 27.672 -2.131 1 92.31 384 ALA A O 1
ATOM 3037 N N . MET A 1 385 ? 35.062 29.469 -1.686 1 88.19 385 MET A N 1
ATOM 3038 C CA . MET A 1 385 ? 34.031 30.375 -2.207 1 88.19 385 MET A CA 1
ATOM 3039 C C . MET A 1 385 ? 33.844 30.156 -3.707 1 88.19 385 MET A C 1
ATOM 3041 O O . MET A 1 385 ? 34.812 29.906 -4.43 1 88.19 385 MET A O 1
ATOM 3045 N N . PRO A 1 386 ? 32.562 30.297 -4.109 1 82.38 386 PRO A N 1
ATOM 3046 C CA . PRO A 1 386 ? 32.312 30.047 -5.531 1 82.38 386 PRO A CA 1
ATOM 3047 C C . PRO A 1 386 ? 33.125 30.938 -6.449 1 82.38 386 PRO A C 1
ATOM 3049 O O . PRO A 1 386 ? 33.5 30.516 -7.547 1 82.38 386 PRO A O 1
ATOM 3052 N N . ASP A 1 387 ? 33.5 32.125 -6.016 1 81.44 387 ASP A N 1
ATOM 3053 C CA . ASP A 1 387 ? 34.188 33.094 -6.883 1 81.44 387 ASP A CA 1
ATOM 3054 C C . ASP A 1 387 ? 35.656 33.156 -6.578 1 81.44 387 ASP A C 1
ATOM 3056 O O . ASP A 1 387 ? 36.375 34.031 -7.098 1 81.44 387 ASP A O 1
ATOM 3060 N N . GLU A 1 388 ? 36.062 32.188 -5.754 1 84.19 388 GLU A N 1
ATOM 3061 C CA . GLU A 1 388 ? 37.469 32.188 -5.438 1 84.19 388 GLU A CA 1
ATOM 3062 C C . GLU A 1 388 ? 38.312 31.797 -6.648 1 84.19 388 GLU A C 1
ATOM 3064 O O . GLU A 1 388 ? 38.031 30.781 -7.293 1 84.19 388 GLU A O 1
ATOM 3069 N N . GLU A 1 389 ? 39.281 32.656 -6.914 1 79.81 389 GLU A N 1
ATOM 3070 C CA . GLU A 1 389 ? 40.125 32.406 -8.062 1 79.81 389 GLU A CA 1
ATOM 3071 C C . GLU A 1 389 ? 41.25 31.422 -7.723 1 79.81 389 GLU A C 1
ATOM 3073 O O . GLU A 1 389 ? 41.531 31.172 -6.551 1 79.81 389 GLU A O 1
ATOM 3078 N N . ASP A 1 390 ? 41.844 30.625 -8.633 1 79 390 ASP A N 1
ATOM 3079 C CA . ASP A 1 390 ? 43.031 29.766 -8.562 1 79 390 ASP A CA 1
ATOM 3080 C C . ASP A 1 390 ? 42.719 28.5 -7.781 1 79 390 ASP A C 1
ATOM 3082 O O . ASP A 1 390 ? 43.625 27.969 -7.102 1 79 390 ASP A O 1
ATOM 3086 N N . VAL A 1 391 ? 41.5 28.312 -7.508 1 82.94 391 VAL A N 1
ATOM 3087 C CA . VAL A 1 391 ? 41.156 27.078 -6.828 1 82.94 391 VAL A CA 1
ATOM 3088 C C . VAL A 1 391 ? 40.5 26.094 -7.82 1 82.94 391 VAL A C 1
ATOM 3090 O O . VAL A 1 391 ? 39.875 26.516 -8.789 1 82.94 391 VAL A O 1
ATOM 3093 N N . ASP A 1 392 ? 40.906 24.812 -7.664 1 84.19 392 ASP A N 1
ATOM 3094 C CA . ASP A 1 392 ? 40.281 23.766 -8.438 1 84.19 392 ASP A CA 1
ATOM 3095 C C . ASP A 1 392 ? 38.906 23.438 -7.863 1 84.19 392 ASP A C 1
ATOM 3097 O O . ASP A 1 392 ? 38.781 22.609 -6.949 1 84.19 392 ASP A O 1
ATOM 3101 N N . HIS A 1 393 ? 37.938 23.984 -8.406 1 83.12 393 HIS A N 1
ATOM 3102 C CA . HIS A 1 393 ? 36.594 23.875 -7.895 1 83.12 393 HIS A CA 1
ATOM 3103 C C . HIS A 1 393 ? 36.031 22.484 -8.109 1 83.12 393 HIS A C 1
ATOM 3105 O O . HIS A 1 393 ? 35 22.109 -7.5 1 83.12 393 HIS A O 1
ATOM 3111 N N . THR A 1 394 ? 36.75 21.688 -8.812 1 80.44 394 THR A N 1
ATOM 3112 C CA . THR A 1 394 ? 36.25 20.344 -9.102 1 80.44 394 THR A CA 1
ATOM 3113 C C . THR A 1 394 ? 36.312 19.469 -7.855 1 80.44 394 THR A C 1
ATOM 3115 O O . THR A 1 394 ? 35.625 18.438 -7.77 1 80.44 394 THR A O 1
ATOM 3118 N N . ARG A 1 395 ? 37.031 19.906 -6.941 1 86.06 395 ARG A N 1
ATOM 3119 C CA . ARG A 1 395 ? 37.219 19.094 -5.746 1 86.06 395 ARG A CA 1
ATOM 3120 C C . ARG A 1 395 ? 36.75 19.844 -4.5 1 86.06 395 ARG A C 1
ATOM 3122 O O . ARG A 1 395 ? 37.125 19.484 -3.379 1 86.06 395 ARG A O 1
ATOM 3129 N N . LYS A 1 396 ? 36.031 20.906 -4.734 1 90.44 396 LYS A N 1
ATOM 3130 C CA . LYS A 1 396 ? 35.625 21.719 -3.605 1 90.44 396 LYS A CA 1
ATOM 3131 C C . LYS A 1 396 ? 34.094 21.891 -3.59 1 90.44 396 LYS A C 1
ATOM 3133 O O . LYS A 1 396 ? 33.438 21.844 -4.637 1 90.44 396 LYS A O 1
ATOM 3138 N N . THR A 1 397 ? 33.562 22.047 -2.365 1 92.19 397 THR A N 1
ATOM 3139 C CA . THR A 1 397 ? 32.188 22.453 -2.176 1 92.19 397 THR A CA 1
ATOM 3140 C C . THR A 1 397 ? 32.094 23.953 -1.904 1 92.19 397 THR A C 1
ATOM 3142 O O . THR A 1 397 ? 33.062 24.562 -1.438 1 92.19 397 THR A O 1
ATOM 3145 N N . SER A 1 398 ? 30.938 24.516 -2.232 1 91.38 398 SER A N 1
ATOM 3146 C CA . SER A 1 398 ? 30.719 25.953 -2.041 1 91.38 398 SER A CA 1
ATOM 3147 C C . SER A 1 398 ? 30.141 26.234 -0.658 1 91.38 398 SER A C 1
ATOM 3149 O O . SER A 1 398 ? 29.969 27.406 -0.285 1 91.38 398 SER A O 1
ATOM 3151 N N . VAL A 1 399 ? 29.875 25.219 0.135 1 94.31 399 VAL A N 1
ATOM 3152 C CA . VAL A 1 399 ? 29.156 25.391 1.389 1 94.31 399 VAL A CA 1
ATOM 3153 C C . VAL A 1 399 ? 30.016 24.906 2.555 1 94.31 399 VAL A C 1
ATOM 3155 O O . VAL A 1 399 ? 30.688 23.875 2.451 1 94.31 399 VAL A O 1
ATOM 3158 N N . LYS A 1 400 ? 30 25.641 3.584 1 94.75 400 LYS A N 1
ATOM 3159 C CA . LYS A 1 400 ? 30.781 25.188 4.73 1 94.75 400 LYS A CA 1
ATOM 3160 C C . LYS A 1 400 ? 29.891 24.984 5.953 1 94.75 400 LYS A C 1
ATOM 3162 O O . LYS A 1 400 ? 30.359 24.594 7.023 1 94.75 400 LYS A O 1
ATOM 3167 N N . HIS A 1 401 ? 28.594 25.328 5.77 1 96.06 401 HIS A N 1
ATOM 3168 C CA . HIS A 1 401 ? 27.688 25.219 6.898 1 96.06 401 HIS A CA 1
ATOM 3169 C C . HIS A 1 401 ? 26.734 24.031 6.727 1 96.06 401 HIS A C 1
ATOM 3171 O O . HIS A 1 401 ? 26.406 23.656 5.598 1 96.06 401 HIS A O 1
ATOM 3177 N N . GLY A 1 402 ? 26.234 23.406 7.824 1 96.19 402 GLY A N 1
ATOM 3178 C CA . GLY A 1 402 ? 25.219 22.359 7.938 1 96.19 402 GLY A CA 1
ATOM 3179 C C . GLY A 1 402 ? 24.703 22.188 9.352 1 96.19 402 GLY A C 1
ATOM 3180 O O . GLY A 1 402 ? 25.188 22.844 10.281 1 96.19 402 GLY A O 1
ATOM 3181 N N . ALA A 1 403 ? 23.656 21.5 9.508 1 96.06 403 ALA A N 1
ATOM 3182 C CA . ALA A 1 403 ? 23.125 21.172 10.828 1 96.06 403 ALA A CA 1
ATOM 3183 C C . ALA A 1 403 ? 23.484 19.734 11.219 1 96.06 403 ALA A C 1
ATOM 3185 O O . ALA A 1 403 ? 23.156 18.781 10.5 1 96.06 403 ALA A O 1
ATOM 3186 N N . PHE A 1 404 ? 24.141 19.547 12.367 1 95.69 404 PHE A N 1
ATOM 3187 C CA . PHE A 1 404 ? 24.75 18.266 12.703 1 95.69 404 PHE A CA 1
ATOM 3188 C C . PHE A 1 404 ? 24.172 17.719 14 1 95.69 404 PHE A C 1
ATOM 3190 O O . PHE A 1 404 ? 24 18.453 14.969 1 95.69 404 PHE A O 1
ATOM 3197 N N . MET A 1 405 ? 23.828 16.422 13.93 1 94.62 405 MET A N 1
ATOM 3198 C CA . MET A 1 405 ? 23.484 15.727 15.172 1 94.62 405 MET A CA 1
ATOM 3199 C C . MET A 1 405 ? 24.719 15.508 16.047 1 94.62 405 MET A C 1
ATOM 3201 O O . MET A 1 405 ? 25.797 15.258 15.523 1 94.62 405 MET A O 1
ATOM 3205 N N . GLU A 1 406 ? 24.469 15.523 17.312 1 91.25 406 GLU A N 1
ATOM 3206 C CA . GLU A 1 406 ? 25.547 15.211 18.25 1 91.25 406 GLU A CA 1
ATOM 3207 C C . GLU A 1 406 ? 25.5 13.742 18.656 1 91.25 406 GLU A C 1
ATOM 3209 O O . GLU A 1 406 ? 24.438 13.109 18.625 1 91.25 406 GLU A O 1
ATOM 3214 N N . GLY A 1 407 ? 26.641 13.148 18.906 1 88.81 407 GLY A N 1
ATOM 3215 C CA . GLY A 1 407 ? 26.719 11.82 19.484 1 88.81 407 GLY A CA 1
ATOM 3216 C C . GLY A 1 407 ? 26.484 10.711 18.484 1 88.81 407 GLY A C 1
ATOM 3217 O O . GLY A 1 407 ? 25.984 9.641 18.828 1 88.81 407 GLY A O 1
ATOM 3218 N N . LEU A 1 408 ? 26.797 10.859 17.234 1 89 408 LEU A N 1
ATOM 3219 C CA . LEU A 1 408 ? 26.641 9.82 16.219 1 89 408 LEU A CA 1
ATOM 3220 C C . LEU A 1 408 ? 27.562 8.648 16.5 1 89 408 LEU A C 1
ATOM 3222 O O . LEU A 1 408 ? 27.344 7.547 15.984 1 89 408 LEU A O 1
ATOM 3226 N N . ASP A 1 409 ? 28.578 8.883 17.297 1 87.5 409 ASP A N 1
ATOM 3227 C CA . ASP A 1 409 ? 29.562 7.848 17.594 1 87.5 409 ASP A CA 1
ATOM 3228 C C . ASP A 1 409 ? 29.156 7.051 18.844 1 87.5 409 ASP A C 1
ATOM 3230 O O . ASP A 1 409 ? 29.828 6.09 19.203 1 87.5 409 ASP A O 1
ATOM 3234 N N . LEU A 1 410 ? 28.094 7.41 19.406 1 89.19 410 LEU A N 1
ATOM 3235 C CA . LEU A 1 410 ? 27.625 6.734 20.609 1 89.19 410 LEU A CA 1
ATOM 3236 C C . LEU A 1 410 ? 26.547 5.707 20.281 1 89.19 410 LEU A C 1
ATOM 3238 O O . LEU A 1 410 ? 25.719 5.93 19.391 1 89.19 410 LEU A O 1
ATOM 3242 N N . PHE A 1 411 ? 26.656 4.5 20.922 1 92.25 411 PHE A N 1
ATOM 3243 C CA . PHE A 1 411 ? 25.688 3.438 20.719 1 92.25 411 PHE A CA 1
ATOM 3244 C C . PHE A 1 411 ? 25.641 2.496 21.922 1 92.25 411 PHE A C 1
ATOM 3246 O O . PHE A 1 411 ? 26.688 2.061 22.406 1 92.25 411 PHE A O 1
ATOM 3253 N N . ASP A 1 412 ? 24.469 2.271 22.453 1 89.25 412 ASP A N 1
ATOM 3254 C CA . ASP A 1 412 ? 24.297 1.309 23.547 1 89.25 412 ASP A CA 1
ATOM 3255 C C . ASP A 1 412 ? 24.188 -0.115 23 1 89.25 412 ASP A C 1
ATOM 3257 O O . ASP A 1 412 ? 23.094 -0.69 22.953 1 89.25 412 ASP A O 1
ATOM 3261 N N . SER A 1 413 ? 25.281 -0.748 22.703 1 90.94 413 SER A N 1
ATOM 3262 C CA . SER A 1 413 ? 25.297 -2.057 22.062 1 90.94 413 SER A CA 1
ATOM 3263 C C . SER A 1 413 ? 24.672 -3.125 22.953 1 90.94 413 SER A C 1
ATOM 3265 O O . SER A 1 413 ? 24.016 -4.047 22.453 1 90.94 413 SER A O 1
ATOM 3267 N N . LYS A 1 414 ? 24.797 -3.08 24.25 1 90.94 414 LYS A N 1
ATOM 3268 C CA . LYS A 1 414 ? 24.266 -4.074 25.188 1 90.94 414 LYS A CA 1
ATOM 3269 C C . LYS A 1 414 ? 22.75 -4.098 25.156 1 90.94 414 LYS A C 1
ATOM 3271 O O . LYS A 1 414 ? 22.141 -5.168 25.25 1 90.94 414 LYS A O 1
ATOM 3276 N N . ARG A 1 415 ? 22.188 -3.004 25 1 89.56 415 ARG A N 1
ATOM 3277 C CA . ARG A 1 415 ? 20.734 -2.906 24.984 1 89.56 415 ARG A CA 1
ATOM 3278 C C . ARG A 1 415 ? 20.141 -3.699 23.828 1 89.56 415 ARG A C 1
ATOM 3280 O O . ARG A 1 415 ? 19.062 -4.273 23.953 1 89.56 415 ARG A O 1
ATOM 3287 N N . PHE A 1 416 ? 20.875 -3.752 22.766 1 89.81 416 PHE A N 1
ATOM 3288 C CA . PHE A 1 416 ? 20.297 -4.332 21.547 1 89.81 416 PHE A CA 1
ATOM 3289 C C . PHE A 1 416 ? 20.922 -5.691 21.25 1 89.81 416 PHE A C 1
ATOM 3291 O O . PHE A 1 416 ? 20.734 -6.246 20.172 1 89.81 416 PHE A O 1
ATOM 3298 N N . GLY A 1 417 ? 21.797 -6.141 22.219 1 85.94 417 GLY A N 1
ATOM 3299 C CA . GLY A 1 417 ? 22.406 -7.449 22.031 1 85.94 417 GLY A CA 1
ATOM 3300 C C . GLY A 1 417 ? 23.406 -7.492 20.891 1 85.94 417 GLY A C 1
ATOM 3301 O O . GLY A 1 417 ? 23.5 -8.5 20.188 1 85.94 417 GLY A O 1
ATOM 3302 N N . VAL A 1 418 ? 24.016 -6.426 20.516 1 85.06 418 VAL A N 1
ATOM 3303 C CA . VAL A 1 418 ? 25.016 -6.332 19.453 1 85.06 418 VAL A CA 1
ATOM 3304 C C . VAL A 1 418 ? 26.422 -6.402 20.062 1 85.06 418 VAL A C 1
ATOM 3306 O O . VAL A 1 418 ? 26.719 -5.691 21.031 1 85.06 418 VAL A O 1
ATOM 3309 N N . SER A 1 419 ? 27.266 -7.312 19.531 1 83.62 419 SER A N 1
ATOM 3310 C CA . SER A 1 419 ? 28.625 -7.418 20.031 1 83.62 419 SER A CA 1
ATOM 3311 C C . SER A 1 419 ? 29.422 -6.145 19.75 1 83.62 419 SER A C 1
ATOM 3313 O O . SER A 1 419 ? 29.078 -5.387 18.828 1 83.62 419 SER A O 1
ATOM 3315 N N . THR A 1 420 ? 30.469 -5.957 20.5 1 81.94 420 THR A N 1
ATOM 3316 C CA . THR A 1 420 ? 31.297 -4.77 20.344 1 81.94 420 THR A CA 1
ATOM 3317 C C . THR A 1 420 ? 31.938 -4.75 18.953 1 81.94 420 THR A C 1
ATOM 3319 O O . THR A 1 420 ? 32.031 -3.699 18.312 1 81.94 420 THR A O 1
ATOM 3322 N N . ALA A 1 421 ? 32.344 -5.879 18.5 1 76.69 421 ALA A N 1
ATOM 3323 C CA . ALA A 1 421 ? 32.969 -5.977 17.188 1 76.69 421 ALA A CA 1
ATOM 3324 C C . ALA A 1 421 ? 31.984 -5.621 16.078 1 76.69 421 ALA A C 1
ATOM 3326 O O . ALA A 1 421 ? 32.344 -4.926 15.125 1 76.69 421 ALA A O 1
ATOM 3327 N N . GLU A 1 422 ? 30.812 -6.059 16.266 1 79.12 422 GLU A N 1
ATOM 3328 C CA . GLU A 1 422 ? 29.781 -5.746 15.281 1 79.12 422 GLU A CA 1
ATOM 3329 C C . GLU A 1 422 ? 29.406 -4.27 15.328 1 79.12 422 GLU A C 1
ATOM 3331 O O . GLU A 1 422 ? 29.203 -3.645 14.281 1 79.12 422 GLU A O 1
ATOM 3336 N N . ALA A 1 423 ? 29.375 -3.688 16.5 1 83.5 423 ALA A N 1
ATOM 3337 C CA . ALA A 1 423 ? 29 -2.289 16.672 1 83.5 423 ALA A CA 1
ATOM 3338 C C . ALA A 1 423 ? 29.984 -1.359 15.977 1 83.5 423 ALA A C 1
ATOM 3340 O O . ALA A 1 423 ? 29.609 -0.33 15.422 1 83.5 423 ALA A O 1
ATOM 3341 N N . ILE A 1 424 ? 31.172 -1.713 15.984 1 77.94 424 ILE A N 1
ATOM 3342 C CA . ILE A 1 424 ? 32.219 -0.897 15.398 1 77.94 424 ILE A CA 1
ATOM 3343 C C . ILE A 1 424 ? 32.094 -0.883 13.875 1 77.94 424 ILE A C 1
ATOM 3345 O O . ILE A 1 424 ? 32.344 0.137 13.234 1 77.94 424 ILE A O 1
ATOM 3349 N N . SER A 1 425 ? 31.547 -1.948 13.375 1 76.62 425 SER A N 1
ATOM 3350 C CA . SER A 1 425 ? 31.453 -2.09 11.93 1 76.62 425 SER A CA 1
ATOM 3351 C C . SER A 1 425 ? 30.125 -1.551 11.414 1 76.62 425 SER A C 1
ATOM 3353 O O . SER A 1 425 ? 29.969 -1.321 10.211 1 76.62 425 SER A O 1
ATOM 3355 N N . MET A 1 426 ? 29.312 -1.204 12.352 1 81.25 426 MET A N 1
ATOM 3356 C CA . MET A 1 426 ? 27.969 -0.803 11.961 1 81.25 426 MET A CA 1
ATOM 3357 C C . MET A 1 426 ? 27.969 0.623 11.422 1 81.25 426 MET A C 1
ATOM 3359 O O . MET A 1 426 ? 28.594 1.512 11.992 1 81.25 426 MET A O 1
ATOM 3363 N N . ASP A 1 427 ? 27.281 0.807 10.336 1 83.06 427 ASP A N 1
ATOM 3364 C CA . ASP A 1 427 ? 26.938 2.146 9.867 1 83.06 427 ASP A CA 1
ATOM 3365 C C . ASP A 1 427 ? 26.203 2.934 10.953 1 83.06 427 ASP A C 1
ATOM 3367 O O . ASP A 1 427 ? 25.25 2.434 11.555 1 83.06 427 ASP A O 1
ATOM 3371 N N . PRO A 1 428 ? 26.688 4.156 11.312 1 88.12 428 PRO A N 1
ATOM 3372 C CA . PRO A 1 428 ? 26 4.969 12.32 1 88.12 428 PRO A CA 1
ATOM 3373 C C . PRO A 1 428 ? 24.516 5.121 12.055 1 88.12 428 PRO A C 1
ATOM 3375 O O . PRO A 1 428 ? 23.719 5.273 12.992 1 88.12 428 PRO A O 1
ATOM 3378 N N . HIS A 1 429 ? 24.078 5.051 10.805 1 90.31 429 HIS A N 1
ATOM 3379 C CA . HIS A 1 429 ? 22.656 5.117 10.492 1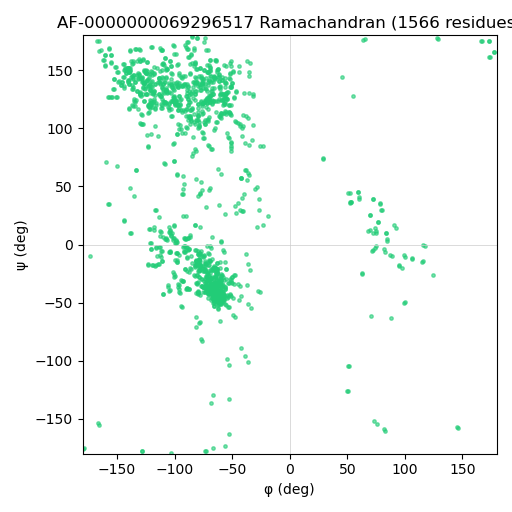 90.31 429 HIS A CA 1
ATOM 3380 C C . HIS A 1 429 ? 21.891 3.984 11.164 1 90.31 429 HIS A C 1
ATOM 3382 O O . HIS A 1 429 ? 20.781 4.188 11.648 1 90.31 429 HIS A O 1
ATOM 3388 N N . GLN A 1 430 ? 22.5 2.803 11.188 1 89.12 430 GLN A N 1
ATOM 3389 C CA . GLN A 1 430 ? 21.844 1.65 11.805 1 89.12 430 GLN A CA 1
ATOM 3390 C C . GLN A 1 430 ? 21.703 1.846 13.312 1 89.12 430 GLN A C 1
ATOM 3392 O O . GLN A 1 430 ? 20.656 1.524 13.883 1 89.12 430 GLN A O 1
ATOM 3397 N N . ARG A 1 431 ? 22.734 2.373 13.891 1 92 431 ARG A N 1
ATOM 3398 C CA . ARG A 1 431 ? 22.75 2.562 15.336 1 92 431 ARG A CA 1
ATOM 3399 C C . ARG A 1 431 ? 21.703 3.58 15.773 1 92 431 ARG A C 1
ATOM 3401 O O . ARG A 1 431 ? 20.906 3.309 16.672 1 92 431 ARG A O 1
ATOM 3408 N N . ILE A 1 432 ? 21.719 4.707 15.133 1 93.12 432 ILE A N 1
ATOM 3409 C CA . ILE A 1 432 ? 20.797 5.766 15.531 1 93.12 432 ILE A CA 1
ATOM 3410 C C . ILE A 1 432 ? 19.359 5.352 15.203 1 93.12 432 ILE A C 1
ATOM 3412 O O . ILE A 1 432 ? 18.422 5.699 15.93 1 93.12 432 ILE A O 1
ATOM 3416 N N . ALA A 1 433 ? 19.203 4.633 14.109 1 93.5 433 ALA A N 1
ATOM 3417 C CA . ALA A 1 433 ? 17.875 4.133 13.75 1 93.5 433 ALA A CA 1
ATOM 3418 C C . ALA A 1 433 ? 17.328 3.213 14.836 1 93.5 433 ALA A C 1
ATOM 3420 O O . ALA A 1 433 ? 16.156 3.301 15.188 1 93.5 433 ALA A O 1
ATOM 3421 N N . LEU A 1 434 ? 18.141 2.305 15.32 1 92.75 434 LEU A N 1
ATOM 3422 C CA . LEU A 1 434 ? 17.734 1.358 16.359 1 92.75 434 LEU A CA 1
ATOM 3423 C C . LEU A 1 434 ? 17.328 2.088 17.625 1 92.75 434 LEU A C 1
ATOM 3425 O O . LEU A 1 434 ? 16.297 1.771 18.219 1 92.75 434 LEU A O 1
ATOM 3429 N N . GLU A 1 435 ? 18.078 3.01 17.969 1 94.25 435 GLU A N 1
ATOM 3430 C CA . GLU A 1 435 ? 17.797 3.76 19.188 1 94.25 435 GLU A CA 1
ATOM 3431 C C . GLU A 1 435 ? 16.5 4.559 19.062 1 94.25 435 GLU A C 1
ATOM 3433 O O . GLU A 1 435 ? 15.68 4.574 19.969 1 94.25 435 GLU A O 1
ATOM 3438 N N . CYS A 1 436 ? 16.375 5.242 17.969 1 95.12 436 CYS A N 1
ATOM 3439 C CA . CYS A 1 436 ? 15.195 6.07 17.734 1 95.12 436 CYS A CA 1
ATOM 3440 C C . CYS A 1 436 ? 13.93 5.219 17.672 1 95.12 436 CYS A C 1
ATOM 3442 O O . CYS A 1 436 ? 12.898 5.602 18.219 1 95.12 436 CYS A O 1
ATOM 3444 N N . ALA A 1 437 ? 14.023 4.066 17 1 93.88 437 ALA A N 1
ATOM 3445 C CA . ALA A 1 437 ? 12.891 3.146 16.922 1 93.88 437 ALA A CA 1
ATOM 3446 C C . ALA A 1 437 ? 12.523 2.619 18.312 1 93.88 437 ALA A C 1
ATOM 3448 O O . ALA A 1 437 ? 11.344 2.58 18.672 1 93.88 437 ALA A O 1
ATOM 3449 N N . ASP A 1 438 ? 13.492 2.209 19.016 1 91.81 438 ASP A N 1
ATOM 3450 C CA . ASP A 1 438 ? 13.289 1.682 20.375 1 91.81 438 ASP A CA 1
ATOM 3451 C C . ASP A 1 438 ? 12.609 2.713 21.266 1 91.81 438 ASP A C 1
ATOM 3453 O O . ASP A 1 438 ? 11.672 2.385 22 1 91.81 438 ASP A O 1
ATOM 3457 N N . GLU A 1 439 ? 13.062 3.889 21.172 1 93 439 GLU A N 1
ATOM 3458 C CA . GLU A 1 439 ? 12.484 4.957 21.984 1 93 439 GLU A CA 1
ATOM 3459 C C . GLU A 1 439 ? 11.023 5.199 21.625 1 93 439 GLU A C 1
ATOM 3461 O O . GLU A 1 439 ? 10.18 5.418 22.5 1 93 439 GLU A O 1
ATOM 3466 N N . ALA A 1 440 ? 10.703 5.254 20.359 1 93.06 440 ALA A N 1
ATOM 3467 C CA . ALA A 1 440 ? 9.32 5.465 19.922 1 93.06 440 ALA A CA 1
ATOM 3468 C C . ALA A 1 440 ? 8.398 4.379 20.484 1 93.06 440 ALA A C 1
ATOM 3470 O O . ALA A 1 440 ? 7.293 4.672 20.938 1 93.06 440 ALA A O 1
ATOM 3471 N N . PHE A 1 441 ? 8.836 3.113 20.438 1 90.19 441 PHE A N 1
ATOM 3472 C CA . PHE A 1 441 ? 8.039 2.006 20.953 1 90.19 441 PHE A CA 1
ATOM 3473 C C . PHE A 1 441 ? 7.895 2.102 22.469 1 90.19 441 PHE A C 1
ATOM 3475 O O . PHE A 1 441 ? 6.824 1.819 23.016 1 90.19 441 PHE A O 1
ATOM 3482 N N . MET A 1 442 ? 8.945 2.51 23.156 1 88.12 442 MET A N 1
ATOM 3483 C CA . MET A 1 442 ? 8.906 2.656 24.609 1 88.12 442 MET A CA 1
ATOM 3484 C C . MET A 1 442 ? 7.906 3.732 25.016 1 88.12 442 MET A C 1
ATOM 3486 O O . MET A 1 442 ? 7.191 3.574 26 1 88.12 442 MET A O 1
ATOM 3490 N N . ARG A 1 443 ? 7.891 4.766 24.297 1 89.12 443 ARG A N 1
ATOM 3491 C CA . ARG A 1 443 ? 6.984 5.867 24.609 1 89.12 443 ARG A CA 1
ATOM 3492 C C . ARG A 1 443 ? 5.531 5.434 24.453 1 89.12 443 ARG A C 1
ATOM 3494 O O . ARG A 1 443 ? 4.641 5.988 25.109 1 89.12 443 ARG A O 1
ATOM 3501 N N . MET A 1 444 ? 5.312 4.492 23.609 1 86 444 MET A N 1
ATOM 3502 C CA . MET A 1 444 ? 3.959 3.969 23.422 1 86 444 MET A CA 1
ATOM 3503 C C . MET A 1 444 ? 3.592 3.016 24.562 1 86 444 MET A C 1
ATOM 3505 O O . MET A 1 444 ? 2.414 2.711 24.766 1 86 444 MET A O 1
ATOM 3509 N N . GLY A 1 445 ? 4.43 2.561 25.328 1 77.81 445 GLY A N 1
ATOM 3510 C CA . GLY A 1 445 ? 4.195 1.675 26.469 1 77.81 445 GLY A CA 1
ATOM 3511 C C . GLY A 1 445 ? 4.113 0.212 26.062 1 77.81 445 GLY A C 1
ATOM 3512 O O . GLY A 1 445 ? 3.547 -0.603 26.797 1 77.81 445 GLY A O 1
ATOM 3513 N N . LEU A 1 446 ? 4.426 -0.203 24.859 1 66 446 LEU A N 1
ATOM 3514 C CA . LEU A 1 446 ? 4.277 -1.576 24.391 1 66 446 LEU A CA 1
ATOM 3515 C C . LEU A 1 446 ? 5.449 -2.439 24.844 1 66 446 LEU A C 1
ATOM 3517 O O . LEU A 1 446 ? 6.578 -1.955 24.953 1 66 446 LEU A O 1
ATOM 3521 N N . THR A 1 447 ? 4.973 -3.74 25.25 1 60.75 447 THR A N 1
ATOM 3522 C CA . THR A 1 447 ? 5.988 -4.75 25.531 1 60.75 447 THR A CA 1
ATOM 3523 C C . THR A 1 447 ? 6.418 -5.461 24.25 1 60.75 447 THR A C 1
ATOM 3525 O O . THR A 1 447 ? 5.734 -5.375 23.234 1 60.75 447 THR A O 1
ATOM 3528 N N . LYS A 1 448 ? 7.625 -6.078 24.109 1 58.34 448 LYS A N 1
ATOM 3529 C CA . LYS A 1 448 ? 8.258 -6.746 22.969 1 58.34 448 LYS A CA 1
ATOM 3530 C C . LYS A 1 448 ? 7.309 -7.758 22.344 1 58.34 448 LYS A C 1
ATOM 3532 O O . LYS A 1 448 ? 7.375 -8 21.125 1 58.34 448 LYS A O 1
ATOM 3537 N N . GLU A 1 449 ? 6.461 -8.422 23.062 1 52.69 449 GLU A N 1
ATOM 3538 C CA . GLU A 1 449 ? 5.707 -9.586 22.625 1 52.69 449 GLU A CA 1
ATOM 3539 C C . GLU A 1 449 ? 4.645 -9.195 21.594 1 52.69 449 GLU A C 1
ATOM 3541 O O . GLU A 1 449 ? 4.203 -10.023 20.797 1 52.69 449 GLU A O 1
ATOM 3546 N N . LYS A 1 450 ? 4.188 -8.055 21.703 1 52.97 450 LYS A N 1
ATOM 3547 C CA . LYS A 1 450 ? 3.037 -7.691 20.875 1 52.97 450 LYS A CA 1
ATOM 3548 C C . LYS A 1 450 ? 3.477 -7.039 19.562 1 52.97 450 LYS A C 1
ATOM 3550 O O . LYS A 1 450 ? 2.686 -6.363 18.906 1 52.97 450 LYS A O 1
ATOM 3555 N N . LEU A 1 451 ? 4.691 -7.352 19.172 1 52.78 451 LEU A N 1
ATOM 3556 C CA . LEU A 1 451 ? 5.133 -6.414 18.156 1 52.78 451 LEU A CA 1
ATOM 3557 C C . LEU A 1 451 ? 4.934 -7 16.75 1 52.78 451 LEU A C 1
ATOM 3559 O O . LEU A 1 451 ? 5.805 -7.707 16.25 1 52.78 451 LEU A O 1
ATOM 3563 N N . HIS A 1 452 ? 3.727 -7.402 16.188 1 55.62 452 HIS A N 1
ATOM 3564 C CA . HIS A 1 452 ? 3.518 -7.625 14.766 1 55.62 452 HIS A CA 1
ATOM 3565 C C . HIS A 1 452 ? 3.588 -6.312 13.984 1 55.62 452 HIS A C 1
ATOM 3567 O O . HIS A 1 452 ? 2.561 -5.672 13.75 1 55.62 452 HIS A O 1
ATOM 3573 N N . ARG A 1 453 ? 5.012 -5.879 13.656 1 75.56 453 ARG A N 1
ATOM 3574 C CA . ARG A 1 453 ? 5.098 -4.496 13.188 1 75.56 453 ARG A CA 1
ATOM 3575 C C . ARG A 1 453 ? 5.902 -4.402 11.898 1 75.56 453 ARG A C 1
ATOM 3577 O O . ARG A 1 453 ? 6.859 -5.152 11.703 1 75.56 453 ARG A O 1
ATOM 3584 N N . SER A 1 454 ? 5.305 -3.762 11.031 1 87.12 454 SER A N 1
ATOM 3585 C CA . SER A 1 454 ? 6.031 -3.395 9.82 1 87.12 454 SER A CA 1
ATOM 3586 C C . SER A 1 454 ? 6.961 -2.213 10.078 1 87.12 454 SER A C 1
ATOM 3588 O O . SER A 1 454 ? 6.684 -1.368 10.93 1 87.12 454 SER A O 1
ATOM 3590 N N . VAL A 1 455 ? 8.125 -2.248 9.43 1 91.88 455 VAL A N 1
ATOM 3591 C CA . VAL A 1 455 ? 9.141 -1.207 9.562 1 91.88 455 VAL A CA 1
ATOM 3592 C C . VAL A 1 455 ? 9.453 -0.608 8.195 1 91.88 455 VAL A C 1
ATOM 3594 O O . VAL A 1 455 ? 9.867 -1.322 7.277 1 91.88 455 VAL A O 1
ATOM 3597 N N . TYR A 1 456 ? 9.219 0.671 8.062 1 91.94 456 TYR A N 1
ATOM 3598 C CA . TYR A 1 456 ? 9.539 1.411 6.852 1 91.94 456 TYR A CA 1
ATOM 3599 C C . TYR A 1 456 ? 10.508 2.549 7.145 1 91.94 456 TYR A C 1
ATOM 3601 O O . TYR A 1 456 ? 10.195 3.453 7.926 1 91.94 456 TYR A O 1
ATOM 3609 N N . VAL A 1 457 ? 11.656 2.535 6.484 1 92.94 457 VAL A N 1
ATOM 3610 C CA . VAL A 1 457 ? 12.703 3.512 6.777 1 92.94 457 VAL A CA 1
ATOM 3611 C C . VAL A 1 457 ? 13.062 4.281 5.508 1 92.94 457 VAL A C 1
ATOM 3613 O O . VAL A 1 457 ? 13.453 3.684 4.5 1 92.94 457 VAL A O 1
ATOM 3616 N N . GLY A 1 458 ? 12.734 5.609 5.531 1 91.62 458 GLY A N 1
ATOM 3617 C CA . GLY A 1 458 ? 13.352 6.453 4.523 1 91.62 458 GLY A CA 1
ATOM 3618 C C . GLY A 1 458 ? 14.812 6.73 4.793 1 91.62 458 GLY A C 1
ATOM 3619 O O . GLY A 1 458 ? 15.156 7.441 5.742 1 91.62 458 GLY A O 1
ATOM 3620 N N . GLY A 1 459 ? 15.617 6.152 4.07 1 87.94 459 GLY A N 1
ATOM 3621 C CA . GLY A 1 459 ? 17.062 6.227 4.23 1 87.94 459 GLY A CA 1
ATOM 3622 C C . GLY A 1 459 ? 17.828 5.695 3.033 1 87.94 459 GLY A C 1
ATOM 3623 O O . GLY A 1 459 ? 17.391 5.867 1.891 1 87.94 459 GLY A O 1
ATOM 3624 N N . GLY A 1 460 ? 19.031 5.23 3.256 1 67.44 460 GLY A N 1
ATOM 3625 C CA . GLY A 1 460 ? 19.766 4.52 2.219 1 67.44 460 GLY A CA 1
ATOM 3626 C C . GLY A 1 460 ? 21.016 5.238 1.772 1 67.44 460 GLY A C 1
ATOM 3627 O O . GLY A 1 460 ? 21.75 4.746 0.909 1 67.44 460 GLY A O 1
ATOM 3628 N N . SER A 1 461 ? 21.234 6.359 2.375 1 69 461 SER A N 1
ATOM 3629 C CA . SER A 1 461 ? 22.5 6.984 2.029 1 69 461 SER A CA 1
ATOM 3630 C C . SER A 1 461 ? 23.672 6.074 2.367 1 69 461 SER A C 1
ATOM 3632 O O . SER A 1 461 ? 23.719 5.469 3.441 1 69 461 SER A O 1
ATOM 3634 N N . CYS A 1 462 ? 24.484 5.809 1.352 1 67.25 462 CYS A N 1
ATOM 3635 C CA . CYS A 1 462 ? 25.562 4.84 1.532 1 67.25 462 CYS A CA 1
ATOM 3636 C C . CYS A 1 462 ? 26.922 5.527 1.575 1 67.25 462 CYS A C 1
ATOM 3638 O O . CYS A 1 462 ? 27.781 5.254 0.743 1 67.25 462 CYS A O 1
ATOM 3640 N N . GLU A 1 463 ? 27.172 6.27 2.66 1 74.81 463 GLU A N 1
ATOM 3641 C CA . GLU A 1 463 ? 28.453 6.961 2.773 1 74.81 463 GLU A CA 1
ATOM 3642 C C . GLU A 1 463 ? 29.438 6.168 3.631 1 74.81 463 GLU A C 1
ATOM 3644 O O . GLU A 1 463 ? 30.641 6.367 3.539 1 74.81 463 GLU A O 1
ATOM 3649 N N . TRP A 1 464 ? 28.969 5.234 4.34 1 75.81 464 TRP A N 1
ATOM 3650 C CA . TRP A 1 464 ? 29.781 4.543 5.34 1 75.81 464 TRP A CA 1
ATOM 3651 C C . TRP A 1 464 ? 30.891 3.746 4.684 1 75.81 464 TRP A C 1
ATOM 3653 O O . TRP A 1 464 ? 32.031 3.785 5.141 1 75.81 464 TRP A O 1
ATOM 3663 N N . PRO A 1 465 ? 30.594 3.082 3.535 1 67.44 465 PRO A N 1
ATOM 3664 C CA . PRO A 1 465 ? 31.641 2.26 2.938 1 67.44 465 PRO A CA 1
ATOM 3665 C C . PRO A 1 465 ? 32.844 3.086 2.447 1 67.44 465 PRO A C 1
ATOM 3667 O O . PRO A 1 465 ? 33.906 2.543 2.234 1 67.44 465 PRO A O 1
ATOM 3670 N N . ILE A 1 466 ? 32.594 4.336 2.25 1 68.25 466 ILE A N 1
ATOM 3671 C CA . ILE A 1 466 ? 33.656 5.156 1.69 1 68.25 466 ILE A CA 1
ATOM 3672 C C . ILE A 1 466 ? 34.375 5.91 2.811 1 68.25 466 ILE A C 1
ATOM 3674 O O . ILE A 1 466 ? 35.312 6.664 2.559 1 68.25 466 ILE A O 1
ATOM 3678 N N . THR A 1 467 ? 33.938 5.637 3.988 1 73.81 467 THR A N 1
ATOM 3679 C CA . THR A 1 467 ? 34.656 6.234 5.121 1 73.81 467 THR A CA 1
ATOM 3680 C C . THR A 1 467 ? 35.938 5.484 5.41 1 73.81 467 THR A C 1
ATOM 3682 O O . THR A 1 467 ? 36.094 4.32 5.035 1 73.81 467 THR A O 1
ATOM 3685 N N . GLU A 1 468 ? 36.875 6.156 5.93 1 63.03 468 GLU A N 1
ATOM 3686 C CA . GLU A 1 468 ? 38.156 5.531 6.305 1 63.03 468 GLU A CA 1
ATOM 3687 C C . GLU A 1 468 ? 37.938 4.414 7.32 1 63.03 468 GLU A C 1
ATOM 3689 O O . GLU A 1 468 ? 38.656 3.426 7.328 1 63.03 468 GLU A O 1
ATOM 3694 N N . ASN A 1 469 ? 36.969 4.496 8.023 1 58.66 469 ASN A N 1
ATOM 3695 C CA . ASN A 1 469 ? 36.688 3.539 9.086 1 58.66 469 ASN A CA 1
ATOM 3696 C C . ASN A 1 469 ? 36.188 2.213 8.531 1 58.66 469 ASN A C 1
ATOM 3698 O O . ASN A 1 469 ? 36.438 1.151 9.094 1 58.66 469 ASN A O 1
ATOM 3702 N N . ALA A 1 470 ? 35.438 2.258 7.523 1 56.41 470 ALA A N 1
ATOM 3703 C CA . ALA A 1 470 ? 34.906 1.038 6.934 1 56.41 470 ALA A CA 1
ATOM 3704 C C . ALA A 1 470 ? 36 0.141 6.402 1 56.41 470 ALA A C 1
ATOM 3706 O O . ALA A 1 470 ? 35.875 -1.086 6.398 1 56.41 470 ALA A O 1
ATOM 3707 N N . PHE A 1 471 ? 37.094 0.679 6.078 1 52.25 471 PHE A N 1
ATOM 3708 C CA . PHE A 1 471 ? 38.188 -0.068 5.484 1 52.25 471 PHE A CA 1
ATOM 3709 C C . PHE A 1 471 ? 39.188 -0.535 6.559 1 52.25 471 PHE A C 1
ATOM 3711 O O . PHE A 1 471 ? 39.844 -1.556 6.391 1 52.25 471 PHE A O 1
ATOM 3718 N N . ARG A 1 472 ? 39.312 0.167 7.527 1 50.56 472 ARG A N 1
ATOM 3719 C CA . ARG A 1 472 ? 40.438 -0.05 8.438 1 50.56 472 ARG A CA 1
ATOM 3720 C C . ARG A 1 472 ? 40.125 -1.201 9.391 1 50.56 472 ARG A C 1
ATOM 3722 O O . ARG A 1 472 ? 41.062 -1.858 9.875 1 50.56 472 ARG A O 1
ATOM 3729 N N . SER A 1 473 ? 38.875 -1.487 9.68 1 50.38 473 SER A N 1
ATOM 3730 C CA . SER A 1 473 ? 38.688 -2.402 10.805 1 50.38 473 SER A CA 1
ATOM 3731 C C . SER A 1 473 ? 38.5 -3.838 10.32 1 50.38 473 SER A C 1
ATOM 3733 O O . SER A 1 473 ? 37.688 -4.105 9.445 1 50.38 473 SER A O 1
ATOM 3735 N N . PRO A 1 474 ? 39.469 -4.738 10.688 1 50.59 474 PRO A N 1
ATOM 3736 C CA . PRO A 1 474 ? 39.281 -6.16 10.406 1 50.59 474 PRO A CA 1
ATOM 3737 C C . PRO A 1 474 ? 37.844 -6.637 10.727 1 50.59 474 PRO A C 1
ATOM 3739 O O . PRO A 1 474 ? 37.344 -7.535 10.055 1 50.59 474 PRO A O 1
ATOM 3742 N N . ALA A 1 475 ? 37.344 -6.102 11.695 1 47.22 475 ALA A N 1
ATOM 3743 C CA . ALA A 1 475 ? 36 -6.457 12.07 1 47.22 475 ALA A CA 1
ATOM 3744 C C . ALA A 1 475 ? 35 -6.039 10.992 1 47.22 475 ALA A C 1
ATOM 3746 O O . ALA A 1 475 ? 33.969 -6.699 10.789 1 47.22 475 ALA A O 1
ATOM 3747 N N . ALA A 1 476 ? 35.312 -4.977 10.352 1 49.31 476 ALA A N 1
ATOM 3748 C CA . ALA A 1 476 ? 34.469 -4.48 9.266 1 49.31 476 ALA A CA 1
ATOM 3749 C C . ALA A 1 476 ? 34.344 -5.512 8.148 1 49.31 476 ALA A C 1
ATOM 3751 O O . ALA A 1 476 ? 33.312 -5.59 7.477 1 49.31 476 ALA A O 1
ATOM 3752 N N . ASP A 1 477 ? 35.375 -6.27 8.023 1 48.75 477 ASP A N 1
ATOM 3753 C CA . ASP A 1 477 ? 35.406 -7.27 6.961 1 48.75 477 ASP A CA 1
ATOM 3754 C C . ASP A 1 477 ? 34.344 -8.359 7.207 1 48.75 477 ASP A C 1
ATOM 3756 O O . ASP A 1 477 ? 33.656 -8.781 6.281 1 48.75 477 ASP A O 1
ATOM 3760 N N . MET A 1 478 ? 34.344 -8.758 8.547 1 43.19 478 MET A N 1
ATOM 3761 C CA . MET A 1 478 ? 33.438 -9.867 8.852 1 43.19 478 MET A CA 1
ATOM 3762 C C . MET A 1 478 ? 31.984 -9.445 8.703 1 43.19 478 MET A C 1
ATOM 3764 O O . MET A 1 478 ? 31.141 -10.242 8.266 1 43.19 478 MET A O 1
ATOM 3768 N N . TYR A 1 479 ? 31.812 -8.156 9.078 1 45.59 479 TYR A N 1
ATOM 3769 C CA . TYR A 1 479 ? 30.422 -7.727 9.102 1 45.59 479 TYR A CA 1
ATOM 3770 C C . TYR A 1 479 ? 30.141 -6.695 8.008 1 45.59 479 TYR A C 1
ATOM 3772 O O . TYR A 1 479 ? 29.141 -5.992 8.055 1 45.59 479 TYR A O 1
ATOM 3780 N N . GLY A 1 480 ? 31.125 -6.57 7.148 1 51.81 480 GLY A N 1
ATOM 3781 C CA . GLY A 1 480 ? 31 -5.57 6.102 1 51.81 480 GLY A CA 1
ATOM 3782 C C . GLY A 1 480 ? 29.719 -5.691 5.305 1 51.81 480 GLY A C 1
ATOM 3783 O O . GLY A 1 480 ? 29.094 -4.684 4.945 1 51.81 480 GLY A O 1
ATOM 3784 N N . CYS A 1 481 ? 29.266 -6.871 5.145 1 48.94 481 CYS A N 1
ATOM 3785 C CA . CYS A 1 481 ? 28.094 -7.086 4.309 1 48.94 481 CYS A CA 1
ATOM 3786 C C . CYS A 1 481 ? 26.844 -6.547 4.98 1 48.94 481 CYS A C 1
ATOM 3788 O O . CYS A 1 481 ? 26.016 -5.879 4.34 1 48.94 481 CYS A O 1
ATOM 3790 N N . THR A 1 482 ? 26.781 -6.824 6.223 1 51.28 482 THR A N 1
ATOM 3791 C CA . THR A 1 482 ? 25.609 -6.359 6.934 1 51.28 482 THR A CA 1
ATOM 3792 C C . THR A 1 482 ? 25.75 -4.895 7.336 1 51.28 482 THR A C 1
ATOM 3794 O O . THR A 1 482 ? 24.766 -4.191 7.52 1 51.28 482 THR A O 1
ATOM 3797 N N . GLY A 1 483 ? 26.922 -4.559 7.289 1 49.25 483 GLY A N 1
ATOM 3798 C CA . GLY A 1 483 ? 27.156 -3.199 7.754 1 49.25 483 GLY A CA 1
ATOM 3799 C C . GLY A 1 483 ? 26.969 -2.16 6.66 1 49.25 483 GLY A C 1
ATOM 3800 O O . GLY A 1 483 ? 26.688 -0.996 6.949 1 49.25 483 GLY A O 1
ATOM 3801 N N . ASN A 1 484 ? 27.062 -2.619 5.363 1 56.12 484 ASN A N 1
ATOM 3802 C CA . ASN A 1 484 ? 27.125 -1.64 4.281 1 56.12 484 ASN A CA 1
ATOM 3803 C C . ASN A 1 484 ? 25.875 -1.692 3.406 1 56.12 484 ASN A C 1
ATOM 3805 O O . ASN A 1 484 ? 25.719 -0.888 2.484 1 56.12 484 ASN A O 1
ATOM 3809 N N . SER A 1 485 ? 25.031 -2.518 3.662 1 58.09 485 SER A N 1
ATOM 3810 C CA . SER A 1 485 ? 23.859 -2.639 2.807 1 58.09 485 SER A CA 1
ATOM 3811 C C . SER A 1 485 ? 22.797 -1.605 3.176 1 58.09 485 SER A C 1
ATOM 3813 O O . SER A 1 485 ? 22.594 -1.318 4.355 1 58.09 485 SER A O 1
ATOM 3815 N N . THR A 1 486 ? 22.328 -0.899 2.178 1 62.88 486 THR A N 1
ATOM 3816 C CA . THR A 1 486 ? 21.344 0.143 2.445 1 62.88 486 THR A CA 1
ATOM 3817 C C . THR A 1 486 ? 20.031 -0.465 2.938 1 62.88 486 THR A C 1
ATOM 3819 O O . THR A 1 486 ? 19.297 0.159 3.715 1 62.88 486 THR A O 1
ATOM 3822 N N . THR A 1 487 ? 19.797 -1.693 2.646 1 64.88 487 THR A N 1
ATOM 3823 C CA . THR A 1 487 ? 18.547 -2.316 3.076 1 64.88 487 THR A CA 1
ATOM 3824 C C . THR A 1 487 ? 18.609 -2.703 4.551 1 64.88 487 THR A C 1
ATOM 3826 O O . THR A 1 487 ? 17.578 -2.914 5.191 1 64.88 487 THR A O 1
ATOM 3829 N N . ILE A 1 488 ? 19.75 -2.682 5.055 1 71.81 488 ILE A N 1
ATOM 3830 C CA . ILE A 1 488 ? 19.984 -3.25 6.379 1 71.81 488 ILE A CA 1
ATOM 3831 C C . ILE A 1 488 ? 19.406 -2.318 7.445 1 71.81 488 ILE A C 1
ATOM 3833 O O . ILE A 1 488 ? 19.141 -2.744 8.57 1 71.81 488 ILE A O 1
ATOM 3837 N N . GLN A 1 489 ? 19.219 -1.073 7.102 1 82.44 489 GLN A N 1
ATOM 3838 C CA . GLN A 1 489 ? 18.766 -0.114 8.109 1 82.44 489 GLN A CA 1
ATOM 3839 C C . GLN A 1 489 ? 17.422 -0.528 8.695 1 82.44 489 GLN A C 1
ATOM 3841 O O . GLN A 1 489 ? 17.234 -0.492 9.914 1 82.44 489 GLN A O 1
ATOM 3846 N N . SER A 1 490 ? 16.516 -0.924 7.855 1 86.62 490 SER A N 1
ATOM 3847 C CA . SER A 1 490 ? 15.211 -1.396 8.336 1 86.62 490 SER A CA 1
ATOM 3848 C C . SER A 1 490 ? 15.32 -2.793 8.93 1 86.62 490 SER A C 1
ATOM 3850 O O . SER A 1 490 ? 14.711 -3.08 9.969 1 86.62 490 SER A O 1
ATOM 3852 N N . ASN A 1 491 ? 16.141 -3.637 8.359 1 83.31 491 ASN A N 1
ATOM 3853 C CA . ASN A 1 491 ? 16.266 -5.027 8.789 1 83.31 491 ASN A CA 1
ATOM 3854 C C . ASN A 1 491 ? 16.859 -5.129 10.188 1 83.31 491 ASN A C 1
ATOM 3856 O O . ASN A 1 491 ? 16.484 -6.016 10.961 1 83.31 491 ASN A O 1
ATOM 3860 N N . ARG A 1 492 ? 17.797 -4.223 10.438 1 86 492 ARG A N 1
ATOM 3861 C CA . ARG A 1 492 ? 18.406 -4.188 11.758 1 86 492 ARG A CA 1
ATOM 3862 C C . ARG A 1 492 ? 17.375 -3.902 12.836 1 86 492 ARG A C 1
ATOM 3864 O O . ARG A 1 492 ? 17.422 -4.496 13.914 1 86 492 ARG A O 1
ATOM 3871 N N . ILE A 1 493 ? 16.547 -3.004 12.578 1 89.19 493 ILE A N 1
ATOM 3872 C CA . ILE A 1 493 ? 15.492 -2.666 13.523 1 89.19 493 ILE A CA 1
ATOM 3873 C C . ILE A 1 493 ? 14.602 -3.885 13.766 1 89.19 493 ILE A C 1
ATOM 3875 O O . ILE A 1 493 ? 14.344 -4.258 14.914 1 89.19 493 ILE A O 1
ATOM 3879 N N . SER A 1 494 ? 14.125 -4.496 12.68 1 86.75 494 SER A N 1
ATOM 3880 C CA . SER A 1 494 ? 13.234 -5.652 12.773 1 86.75 494 SER A CA 1
ATOM 3881 C C . SER A 1 494 ? 13.906 -6.809 13.5 1 86.75 494 SER A C 1
ATOM 3883 O O . SER A 1 494 ? 13.289 -7.457 14.352 1 86.75 494 SER A O 1
ATOM 3885 N N . PHE A 1 495 ? 15.18 -7.055 13.188 1 83.62 495 PHE A N 1
ATOM 3886 C CA . PHE A 1 495 ? 15.914 -8.172 13.766 1 83.62 495 PHE A CA 1
ATOM 3887 C C . PHE A 1 495 ? 16.109 -7.98 15.266 1 83.62 495 PHE A C 1
ATOM 3889 O O . PHE A 1 495 ? 15.789 -8.859 16.062 1 83.62 495 PHE A O 1
ATOM 3896 N N . ASN A 1 496 ? 16.641 -6.828 15.625 1 86.62 496 ASN A N 1
ATOM 3897 C CA . ASN A 1 496 ? 17.016 -6.602 17.016 1 86.62 496 ASN A CA 1
ATOM 3898 C C . ASN A 1 496 ? 15.789 -6.41 17.906 1 86.62 496 ASN A C 1
ATOM 3900 O O . ASN A 1 496 ? 15.836 -6.711 19.109 1 86.62 496 ASN A O 1
ATOM 3904 N N . LEU A 1 497 ? 14.742 -5.93 17.328 1 86.81 497 LEU A N 1
ATOM 3905 C CA . LEU A 1 497 ? 13.539 -5.719 18.125 1 86.81 497 LEU A CA 1
ATOM 3906 C C . LEU A 1 497 ? 12.562 -6.875 17.953 1 86.81 497 LEU A C 1
ATOM 3908 O O . LEU A 1 497 ? 11.516 -6.906 18.594 1 86.81 497 LEU A O 1
ATOM 3912 N N . GLY A 1 498 ? 12.812 -7.777 17.078 1 80.75 498 GLY A N 1
ATOM 3913 C CA . GLY A 1 498 ? 12.008 -8.977 16.906 1 80.75 498 GLY A CA 1
ATOM 3914 C C . GLY A 1 498 ? 10.719 -8.727 16.141 1 80.75 498 GLY A C 1
ATOM 3915 O O . GLY A 1 498 ? 9.688 -9.32 16.453 1 80.75 498 GLY A O 1
ATOM 3916 N N . LEU A 1 499 ? 10.773 -7.832 15.188 1 83.31 499 LEU A N 1
ATOM 3917 C CA . LEU A 1 499 ? 9.586 -7.512 14.398 1 83.31 499 LEU A CA 1
ATOM 3918 C C . LEU A 1 499 ? 9.5 -8.391 13.156 1 83.31 499 LEU A C 1
ATOM 3920 O O . LEU A 1 499 ? 10.5 -8.594 12.469 1 83.31 499 LEU A O 1
ATOM 3924 N N . MET A 1 500 ? 8.352 -8.883 12.82 1 79.38 500 MET A N 1
ATOM 3925 C CA . MET A 1 500 ? 8.258 -9.898 11.773 1 79.38 500 MET A CA 1
ATOM 3926 C C . MET A 1 500 ? 7.457 -9.383 10.578 1 79.38 500 MET A C 1
ATOM 3928 O O . MET A 1 500 ? 7.281 -10.094 9.594 1 79.38 500 MET A O 1
ATOM 3932 N N . GLY A 1 501 ? 6.945 -8.18 10.664 1 80.06 501 GLY A N 1
ATOM 3933 C CA . GLY A 1 501 ? 6.262 -7.594 9.523 1 80.06 501 GLY A CA 1
ATOM 3934 C C . GLY A 1 501 ? 7.211 -7.16 8.422 1 80.06 501 GLY A C 1
ATOM 3935 O O . GLY A 1 501 ? 8.414 -7.395 8.508 1 80.06 501 GLY A O 1
ATOM 3936 N N . PRO A 1 502 ? 6.68 -6.578 7.363 1 81.75 502 PRO A N 1
ATOM 3937 C CA . PRO A 1 502 ? 7.52 -6.027 6.297 1 81.75 502 PRO A CA 1
ATOM 3938 C C . PRO A 1 502 ? 8.609 -5.102 6.828 1 81.75 502 PRO A C 1
ATOM 3940 O O . PRO A 1 502 ? 8.367 -4.32 7.754 1 81.75 502 PRO A O 1
ATOM 3943 N N . SER A 1 503 ? 9.789 -5.234 6.336 1 86.44 503 SER A N 1
ATOM 3944 C CA . SER A 1 503 ? 10.961 -4.441 6.688 1 86.44 503 SER A CA 1
ATOM 3945 C C . SER A 1 503 ? 11.633 -3.867 5.441 1 86.44 503 SER A C 1
ATOM 3947 O O . SER A 1 503 ? 12.391 -4.566 4.762 1 86.44 503 SER A O 1
ATOM 3949 N N . LEU A 1 504 ? 11.406 -2.488 5.207 1 84.25 504 LEU A N 1
ATOM 3950 C CA . LEU A 1 504 ? 11.805 -1.916 3.926 1 84.25 504 LEU A CA 1
ATOM 3951 C C . LEU A 1 504 ? 12.57 -0.615 4.129 1 84.25 504 LEU A C 1
ATOM 3953 O O . LEU A 1 504 ? 12.172 0.226 4.938 1 84.25 504 LEU A O 1
ATOM 3957 N N . THR A 1 505 ? 13.641 -0.492 3.488 1 86.06 505 THR A N 1
ATOM 3958 C CA . THR A 1 505 ? 14.359 0.772 3.377 1 86.06 505 THR A CA 1
ATOM 3959 C C . THR A 1 505 ? 14.086 1.435 2.029 1 86.06 505 THR A C 1
ATOM 3961 O O . THR A 1 505 ? 14.234 0.804 0.981 1 86.06 505 THR A O 1
ATOM 3964 N N . LEU A 1 506 ? 13.656 2.672 2.1 1 83.69 506 LEU A N 1
ATOM 3965 C CA . LEU A 1 506 ? 13.273 3.432 0.912 1 83.69 506 LEU A CA 1
ATOM 3966 C C . LEU A 1 506 ? 14.234 4.598 0.683 1 83.69 506 LEU A C 1
ATOM 3968 O O . LEU A 1 506 ? 14.492 5.379 1.598 1 83.69 506 LEU A O 1
ATOM 3972 N N . ILE A 1 507 ? 14.727 4.68 -0.54 1 79.06 507 ILE A N 1
ATOM 3973 C CA . ILE A 1 507 ? 15.664 5.75 -0.857 1 79.06 507 ILE A CA 1
ATOM 3974 C C . ILE A 1 507 ? 15.07 6.66 -1.93 1 79.06 507 ILE A C 1
ATOM 3976 O O . ILE A 1 507 ? 14.766 6.211 -3.037 1 79.06 507 ILE A O 1
ATOM 3980 N N . CYS A 1 508 ? 14.867 7.941 -1.533 1 81.75 508 CYS A N 1
ATOM 3981 C CA . CYS A 1 508 ? 14.344 8.938 -2.461 1 81.75 508 CYS A CA 1
ATOM 3982 C C . CYS A 1 508 ? 14.703 10.344 -2.01 1 81.75 508 CYS A C 1
ATOM 3984 O O . CYS A 1 508 ? 13.859 11.242 -2.033 1 81.75 508 CYS A O 1
ATOM 3986 N N . GLU A 1 509 ? 15.812 10.484 -1.446 1 83.19 509 GLU A N 1
ATOM 3987 C CA . GLU A 1 509 ? 16.312 11.781 -0.989 1 83.19 509 GLU A CA 1
ATOM 3988 C C . GLU A 1 509 ? 15.266 12.508 -0.15 1 83.19 509 GLU A C 1
ATOM 3990 O O . GLU A 1 509 ? 14.703 11.938 0.787 1 83.19 509 GLU A O 1
ATOM 3995 N N . GLY A 1 510 ? 14.969 13.727 -0.535 1 88.88 510 GLY A N 1
ATOM 3996 C CA . GLY A 1 510 ? 14.102 14.562 0.288 1 88.88 510 GLY A CA 1
ATOM 3997 C C . GLY A 1 510 ? 12.695 14 0.43 1 88.88 510 GLY A C 1
ATOM 3998 O O . GLY A 1 510 ? 11.961 14.375 1.343 1 88.88 510 GLY A O 1
ATOM 3999 N N . ALA A 1 511 ? 12.344 13.07 -0.409 1 90.94 511 ALA A N 1
ATOM 4000 C CA . ALA A 1 511 ? 11 12.508 -0.358 1 90.94 511 ALA A CA 1
ATOM 4001 C C . ALA A 1 511 ? 10.992 11.172 0.38 1 90.94 511 ALA A C 1
ATOM 4003 O O . ALA A 1 511 ? 9.938 10.57 0.581 1 90.94 511 ALA A O 1
ATOM 4004 N N . SER A 1 512 ? 12.117 10.711 0.886 1 91.19 512 SER A N 1
ATOM 4005 C CA . SER A 1 512 ? 12.273 9.359 1.419 1 91.19 512 SER A CA 1
ATOM 4006 C C . SER A 1 512 ? 11.359 9.133 2.619 1 91.19 512 SER A C 1
ATOM 4008 O O . SER A 1 512 ? 10.672 8.109 2.699 1 91.19 512 SER A O 1
ATOM 4010 N N . SER A 1 513 ? 11.414 10.008 3.561 1 95.19 513 SER A N 1
ATOM 4011 C CA . SER A 1 513 ? 10.641 9.75 4.773 1 95.19 513 SER A CA 1
ATOM 4012 C C . SER A 1 513 ? 9.148 9.898 4.523 1 95.19 513 SER A C 1
ATOM 4014 O O . SER A 1 513 ? 8.336 9.258 5.188 1 95.19 513 SER A O 1
ATOM 4016 N N . LEU A 1 514 ? 8.75 10.766 3.607 1 95.12 514 LEU A N 1
ATOM 4017 C CA . LEU A 1 514 ? 7.34 10.828 3.232 1 95.12 514 LEU A CA 1
ATOM 4018 C C . LEU A 1 514 ? 6.914 9.539 2.533 1 95.12 514 LEU A C 1
ATOM 4020 O O . LEU A 1 514 ? 5.766 9.102 2.668 1 95.12 514 LEU A O 1
ATOM 4024 N N . MET A 1 515 ? 7.844 9.039 1.786 1 91.88 515 MET A N 1
ATOM 4025 C CA . MET A 1 515 ? 7.578 7.742 1.177 1 91.88 515 MET A CA 1
ATOM 4026 C C . MET A 1 515 ? 7.395 6.668 2.244 1 91.88 515 MET A C 1
ATOM 4028 O O . MET A 1 515 ? 6.535 5.797 2.113 1 91.88 515 MET A O 1
ATOM 4032 N N . ALA A 1 516 ? 8.266 6.691 3.219 1 94.12 516 ALA A N 1
ATOM 4033 C CA . ALA A 1 516 ? 8.125 5.746 4.324 1 94.12 516 ALA A CA 1
ATOM 4034 C C . ALA A 1 516 ? 6.785 5.922 5.031 1 94.12 516 ALA A C 1
ATOM 4036 O O . ALA A 1 516 ? 6.148 4.938 5.414 1 94.12 516 ALA A O 1
ATOM 4037 N N . LEU A 1 517 ? 6.426 7.141 5.191 1 95.69 517 LEU A N 1
ATOM 4038 C CA . LEU A 1 517 ? 5.137 7.449 5.809 1 95.69 517 LEU A CA 1
ATOM 4039 C C . LEU A 1 517 ? 3.988 6.93 4.953 1 95.69 517 LEU A C 1
ATOM 4041 O O . LEU A 1 517 ? 3.039 6.34 5.477 1 95.69 517 LEU A O 1
ATOM 4045 N N . GLU A 1 518 ? 4.031 7.223 3.719 1 91.62 518 GLU A N 1
ATOM 4046 C CA . GLU A 1 518 ? 3.008 6.758 2.785 1 91.62 518 GLU A CA 1
ATOM 4047 C C . GLU A 1 518 ? 2.887 5.238 2.809 1 91.62 518 GLU A C 1
ATOM 4049 O O . GLU A 1 518 ? 1.78 4.695 2.773 1 91.62 518 GLU A O 1
ATOM 4054 N N . ARG A 1 519 ? 3.998 4.586 2.924 1 88.19 519 ARG A N 1
ATOM 4055 C CA . ARG A 1 519 ? 3.971 3.127 2.986 1 88.19 519 ARG A CA 1
ATOM 4056 C C . ARG A 1 519 ? 3.273 2.648 4.254 1 88.19 519 ARG A C 1
ATOM 4058 O O . ARG A 1 519 ? 2.475 1.711 4.215 1 88.19 519 ARG A O 1
ATOM 4065 N N . GLY A 1 520 ? 3.664 3.209 5.363 1 89.81 520 GLY A N 1
ATOM 4066 C CA . GLY A 1 520 ? 2.973 2.871 6.598 1 89.81 520 GLY A CA 1
ATOM 4067 C C . GLY A 1 520 ? 1.479 3.125 6.535 1 89.81 520 GLY A C 1
ATOM 4068 O O . GLY A 1 520 ? 0.684 2.301 6.992 1 89.81 520 GLY A O 1
ATOM 4069 N N . PHE A 1 521 ? 1.104 4.191 5.855 1 90.5 521 PHE A N 1
ATOM 4070 C CA . PHE A 1 521 ? -0.287 4.609 5.723 1 90.5 521 PHE A CA 1
ATOM 4071 C C . PHE A 1 521 ? -1.075 3.604 4.891 1 90.5 521 PHE A C 1
ATOM 4073 O O . PHE A 1 521 ? -2.152 3.16 5.301 1 90.5 521 PHE A O 1
ATOM 4080 N N . VAL A 1 522 ? -0.559 3.162 3.781 1 82.5 522 VAL A N 1
ATOM 4081 C CA . VAL A 1 522 ? -1.281 2.305 2.848 1 82.5 522 VAL A CA 1
ATOM 4082 C C . VAL A 1 522 ? -1.233 0.857 3.33 1 82.5 522 VAL A C 1
ATOM 4084 O O . VAL A 1 522 ? -2.062 0.035 2.93 1 82.5 522 VAL A O 1
ATOM 4087 N N . SER A 1 523 ? -0.334 0.574 4.219 1 83.12 523 SER A N 1
ATOM 4088 C CA . SER A 1 523 ? -0.157 -0.799 4.68 1 83.12 523 SER A CA 1
ATOM 4089 C C . SER A 1 523 ? -1.345 -1.259 5.52 1 83.12 523 SER A C 1
ATOM 4091 O O . SER A 1 523 ? -1.528 -2.457 5.742 1 83.12 523 SER A O 1
ATOM 4093 N N . PHE A 1 524 ? -2.201 -0.354 5.957 1 80.88 524 PHE A N 1
ATOM 4094 C CA . PHE A 1 524 ? -3.348 -0.702 6.789 1 80.88 524 PHE A CA 1
ATOM 4095 C C . PHE A 1 524 ? -4.586 -0.931 5.93 1 80.88 524 PHE A C 1
ATOM 4097 O O . PHE A 1 524 ? -5.68 -0.476 6.277 1 80.88 524 PHE A O 1
ATOM 4104 N N . ASP A 1 525 ? -4.5 -1.593 4.863 1 72 525 ASP A N 1
ATOM 4105 C CA . ASP A 1 525 ? -5.664 -1.979 4.07 1 72 525 ASP A CA 1
ATOM 4106 C C . ASP A 1 525 ? -6.258 -3.293 4.574 1 72 525 ASP A C 1
ATOM 4108 O O . ASP A 1 525 ? -5.676 -4.359 4.367 1 72 525 ASP A O 1
ATOM 4112 N N . LEU A 1 526 ? -7.363 -3.205 5.129 1 62.41 526 LEU A N 1
ATOM 4113 C CA . LEU A 1 526 ? -7.977 -4.352 5.789 1 62.41 526 LEU A CA 1
ATOM 4114 C C . LEU A 1 526 ? -8.281 -5.457 4.785 1 62.41 526 LEU A C 1
ATOM 4116 O O . LEU A 1 526 ? -8.383 -6.629 5.156 1 62.41 526 LEU A O 1
ATOM 4120 N N . ALA A 1 527 ? -8.43 -5.043 3.584 1 63.53 527 ALA A N 1
ATOM 4121 C CA . ALA A 1 527 ? -8.766 -6.043 2.572 1 63.53 527 ALA A CA 1
ATOM 4122 C C . ALA A 1 527 ? -7.508 -6.766 2.088 1 63.53 527 ALA A C 1
ATOM 4124 O O . ALA A 1 527 ? -7.59 -7.883 1.571 1 63.53 527 ALA A O 1
ATOM 4125 N N . LYS A 1 528 ? -6.348 -6.141 2.33 1 64.5 528 LYS A N 1
ATOM 4126 C CA . LYS A 1 528 ? -5.145 -6.672 1.694 1 64.5 528 LYS A CA 1
ATOM 4127 C C . LYS A 1 528 ? -4.078 -7.012 2.73 1 64.5 528 LYS A C 1
ATOM 4129 O O . LYS A 1 528 ? -3.127 -7.738 2.436 1 64.5 528 LYS A O 1
ATOM 4134 N N . SER A 1 529 ? -4.309 -6.418 3.959 1 67.31 529 SER A N 1
ATOM 4135 C CA . SER A 1 529 ? -3.221 -6.574 4.918 1 67.31 529 SER A CA 1
ATOM 4136 C C . SER A 1 529 ? -3.754 -6.777 6.332 1 67.31 529 SER A C 1
ATOM 4138 O O . SER A 1 529 ? -4.852 -6.316 6.66 1 67.31 529 SER A O 1
ATOM 4140 N N . ASP A 1 530 ? -3.012 -7.543 7.117 1 66.19 530 ASP A N 1
ATOM 4141 C CA . ASP A 1 530 ? -3.324 -7.711 8.531 1 66.19 530 ASP A CA 1
ATOM 4142 C C . ASP A 1 530 ? -2.428 -6.832 9.398 1 66.19 530 ASP A C 1
ATOM 4144 O O . ASP A 1 530 ? -2.311 -7.055 10.609 1 66.19 530 ASP A O 1
ATOM 4148 N N . ASN A 1 531 ? -1.818 -5.902 8.758 1 79 531 ASN A N 1
ATOM 4149 C CA . ASN A 1 531 ? -0.938 -5.016 9.508 1 79 531 ASN A CA 1
ATOM 4150 C C . ASN A 1 531 ? -1.72 -4.152 10.492 1 79 531 ASN A C 1
ATOM 4152 O O . ASN A 1 531 ? -2.713 -3.521 10.125 1 79 531 ASN A O 1
ATOM 4156 N N . VAL A 1 532 ? -1.287 -4.133 11.727 1 82.38 532 VAL A N 1
ATOM 4157 C CA . VAL A 1 532 ? -2.031 -3.398 12.742 1 82.38 532 VAL A CA 1
ATOM 4158 C C . VAL A 1 532 ? -1.197 -2.221 13.25 1 82.38 532 VAL A C 1
ATOM 4160 O O . VAL A 1 532 ? -1.728 -1.292 13.859 1 82.38 532 VAL A O 1
ATOM 4163 N N . ARG A 1 533 ? 0.084 -2.293 12.961 1 89.62 533 ARG A N 1
ATOM 4164 C CA . ARG A 1 533 ? 0.998 -1.255 13.43 1 89.62 533 ARG A CA 1
ATOM 4165 C C . ARG A 1 533 ? 2.197 -1.121 12.5 1 89.62 533 ARG A C 1
ATOM 4167 O O . ARG A 1 533 ? 2.705 -2.119 11.984 1 89.62 533 ARG A O 1
ATOM 4174 N N . ALA A 1 534 ? 2.615 0.089 12.32 1 92.56 534 ALA A N 1
ATOM 4175 C CA . ALA A 1 534 ? 3.762 0.332 11.453 1 92.56 534 ALA A CA 1
ATOM 4176 C C . ALA A 1 534 ? 4.684 1.396 12.039 1 92.56 534 ALA A C 1
ATOM 4178 O O . ALA A 1 534 ? 4.215 2.377 12.625 1 92.56 534 ALA A O 1
ATOM 4179 N N . LEU A 1 535 ? 5.934 1.134 11.93 1 94.81 535 LEU A N 1
ATOM 4180 C CA . LEU A 1 535 ? 6.934 2.16 12.211 1 94.81 535 LEU A CA 1
ATOM 4181 C C . LEU A 1 535 ? 7.395 2.83 10.922 1 94.81 535 LEU A C 1
ATOM 4183 O O . LEU A 1 535 ? 7.816 2.154 9.977 1 94.81 535 LEU A O 1
ATOM 4187 N N . SER A 1 536 ? 7.215 4.094 10.797 1 96.69 536 SER A N 1
ATOM 4188 C CA . SER A 1 536 ? 7.773 4.887 9.703 1 96.69 536 SER A CA 1
ATOM 4189 C C . SER A 1 536 ? 8.859 5.832 10.211 1 96.69 536 SER A C 1
ATOM 4191 O O . SER A 1 536 ? 8.688 6.488 11.242 1 96.69 536 SER A O 1
ATOM 4193 N N . MET A 1 537 ? 9.93 5.863 9.469 1 97.06 537 MET A N 1
ATOM 4194 C CA . MET A 1 537 ? 11.094 6.605 9.945 1 97.06 537 MET A CA 1
ATOM 4195 C C . MET A 1 537 ? 11.82 7.281 8.789 1 97.06 537 MET A C 1
ATOM 4197 O O . MET A 1 537 ? 11.711 6.852 7.645 1 97.06 537 MET A O 1
ATOM 4201 N N . GLY A 1 538 ? 12.445 8.398 9.078 1 96.31 538 GLY A N 1
ATOM 4202 C CA . GLY A 1 538 ? 13.438 9.016 8.219 1 96.31 538 GLY A CA 1
ATOM 4203 C C . GLY A 1 538 ? 14.773 9.234 8.914 1 96.31 538 GLY A C 1
ATOM 4204 O O . GLY A 1 538 ? 14.812 9.57 10.102 1 96.31 538 GLY A O 1
ATOM 4205 N N . LEU A 1 539 ? 15.906 9.031 8.172 1 94.06 539 LEU A N 1
ATOM 4206 C CA . LEU A 1 539 ? 17.203 9.219 8.812 1 94.06 539 LEU A CA 1
ATOM 4207 C C . LEU A 1 539 ? 18.25 9.695 7.797 1 94.06 539 LEU A C 1
ATOM 4209 O O . LEU A 1 539 ? 18.234 9.266 6.641 1 94.06 539 LEU A O 1
ATOM 4213 N N . SER A 1 540 ? 19.047 10.594 8.234 1 94.12 540 SER A N 1
ATOM 4214 C CA . SER A 1 540 ? 20.125 11.141 7.426 1 94.12 540 SER A CA 1
ATOM 4215 C C . SER A 1 540 ? 21.297 11.578 8.297 1 94.12 540 SER A C 1
ATOM 4217 O O . SER A 1 540 ? 21.109 12.281 9.297 1 94.12 540 SER A O 1
ATOM 4219 N N . ALA A 1 541 ? 22.453 11.102 7.98 1 93.38 541 ALA A N 1
ATOM 4220 C CA . ALA A 1 541 ? 23.688 11.539 8.609 1 93.38 541 ALA A CA 1
ATOM 4221 C C . ALA A 1 541 ? 24.766 11.797 7.559 1 93.38 541 ALA A C 1
ATOM 4223 O O . ALA A 1 541 ? 24.875 11.055 6.578 1 93.38 541 ALA A O 1
ATOM 4224 N N . MET A 1 542 ? 25.5 12.828 7.777 1 93.31 542 MET A N 1
ATOM 4225 C CA . MET A 1 542 ? 26.594 13.195 6.883 1 93.31 542 MET A CA 1
ATOM 4226 C C . MET A 1 542 ? 27.938 12.695 7.422 1 93.31 542 MET A C 1
ATOM 4228 O O . MET A 1 542 ? 28.391 13.125 8.484 1 93.31 542 MET A O 1
ATOM 4232 N N . LEU A 1 543 ? 28.609 11.805 6.543 1 89 543 LEU A N 1
ATOM 4233 C CA . LEU A 1 543 ? 29.781 11.117 7.086 1 89 543 LEU A CA 1
ATOM 4234 C C . LEU A 1 543 ? 31.031 11.469 6.297 1 89 543 LEU A C 1
ATOM 4236 O O . LEU A 1 543 ? 32.156 11.242 6.762 1 89 543 LEU A O 1
ATOM 4240 N N . VAL A 1 544 ? 30.812 12.016 5.055 1 86.5 544 VAL A N 1
ATOM 4241 C CA . VAL A 1 544 ? 31.984 12.281 4.219 1 86.5 544 VAL A CA 1
ATOM 4242 C C . VAL A 1 544 ? 31.812 13.609 3.484 1 86.5 544 VAL A C 1
ATOM 4244 O O . VAL A 1 544 ? 30.688 14.008 3.17 1 86.5 544 VAL A O 1
ATOM 4247 N N . PRO A 1 545 ? 32.875 14.289 3.162 1 88.69 545 PRO A N 1
ATOM 4248 C CA . PRO A 1 545 ? 32.781 15.57 2.449 1 88.69 545 PRO A CA 1
ATOM 4249 C C . PRO A 1 545 ? 32.531 15.398 0.957 1 88.69 545 PRO A C 1
ATOM 4251 O O . PRO A 1 545 ? 32.094 16.344 0.286 1 88.69 545 PRO A O 1
ATOM 4254 N N . TYR A 1 546 ? 32.75 14.227 0.427 1 82.12 546 TYR A N 1
ATOM 4255 C CA . TYR A 1 546 ? 32.688 14.016 -1.015 1 82.12 546 TYR A CA 1
ATOM 4256 C C . TYR A 1 546 ? 31.266 14.227 -1.541 1 82.12 546 TYR A C 1
ATOM 4258 O O . TYR A 1 546 ? 31.078 14.711 -2.662 1 82.12 546 TYR A O 1
ATOM 4266 N N . THR A 1 547 ? 30.328 13.805 -0.749 1 83.62 547 THR A N 1
ATOM 4267 C CA . THR A 1 547 ? 28.938 14.008 -1.144 1 83.62 547 THR A CA 1
ATOM 4268 C C . THR A 1 547 ? 28.625 15.492 -1.293 1 83.62 547 THR A C 1
ATOM 4270 O O . THR A 1 547 ? 27.859 15.891 -2.166 1 83.62 547 THR A O 1
ATOM 4273 N N . TRP A 1 548 ? 29.266 16.312 -0.497 1 89.75 548 TRP A N 1
ATOM 4274 C CA . TRP A 1 548 ? 29.078 17.75 -0.566 1 89.75 548 TRP A CA 1
ATOM 4275 C C . TRP A 1 548 ? 29.609 18.312 -1.887 1 89.75 548 TRP A C 1
ATOM 4277 O O . TRP A 1 548 ? 28.984 19.172 -2.504 1 89.75 548 TRP A O 1
ATOM 4287 N N . ILE A 1 549 ? 30.719 17.812 -2.252 1 86.12 549 ILE A N 1
ATOM 4288 C CA . ILE A 1 549 ? 31.375 18.25 -3.488 1 86.12 549 ILE A CA 1
ATOM 4289 C C . ILE A 1 549 ? 30.469 17.922 -4.68 1 86.12 549 ILE A C 1
ATOM 4291 O O . ILE A 1 549 ? 30.203 18.781 -5.523 1 86.12 549 ILE A O 1
ATOM 4295 N N . GLY A 1 550 ? 29.984 16.688 -4.66 1 79.06 550 GLY A N 1
ATOM 4296 C CA . GLY A 1 550 ? 29.109 16.266 -5.746 1 79.06 550 GLY A CA 1
ATOM 4297 C C . GLY A 1 550 ? 27.844 17.094 -5.848 1 79.06 550 GLY A C 1
ATOM 4298 O O . GLY A 1 550 ? 27.453 17.5 -6.945 1 79.06 550 GLY A O 1
ATOM 4299 N N . LEU A 1 551 ? 27.203 17.391 -4.773 1 83.62 551 LEU A N 1
ATOM 4300 C CA . LEU A 1 551 ? 25.953 18.141 -4.742 1 83.62 551 LEU A CA 1
ATOM 4301 C C . LEU A 1 551 ? 26.188 19.594 -5.129 1 83.62 551 LEU A C 1
ATOM 4303 O O . LEU A 1 551 ? 25.344 20.219 -5.766 1 83.62 551 LEU A O 1
ATOM 4307 N N . SER A 1 552 ? 27.281 20.141 -4.711 1 87.12 552 SER A N 1
ATOM 4308 C CA . SER A 1 552 ? 27.625 21.516 -5.086 1 87.12 552 SER A CA 1
ATOM 4309 C C . SER A 1 552 ? 27.812 21.641 -6.594 1 87.12 552 SER A C 1
ATOM 4311 O O . SER A 1 552 ? 27.359 22.609 -7.199 1 87.12 552 SER A O 1
ATOM 4313 N N . HIS A 1 553 ? 28.438 20.688 -7.145 1 79 553 HIS A N 1
ATOM 4314 C CA . HIS A 1 553 ? 28.688 20.703 -8.578 1 79 553 HIS A CA 1
ATOM 4315 C C . HIS A 1 553 ? 27.391 20.578 -9.375 1 79 553 HIS A C 1
ATOM 4317 O O . HIS A 1 553 ? 27.312 21.031 -10.516 1 79 553 HIS A O 1
ATOM 4323 N N . GLN A 1 554 ? 26.406 20.062 -8.656 1 76.12 554 GLN A N 1
ATOM 4324 C CA . GLN A 1 554 ? 25.109 19.906 -9.305 1 76.12 554 GLN A CA 1
ATOM 4325 C C . GLN A 1 554 ? 24.266 21.172 -9.172 1 76.12 554 GLN A C 1
ATOM 4327 O O . GLN A 1 554 ? 23.172 21.25 -9.734 1 76.12 554 GLN A O 1
ATOM 4332 N N . GLY A 1 555 ? 24.766 22.062 -8.5 1 80 555 GLY A N 1
ATOM 4333 C CA . GLY A 1 555 ? 24.062 23.328 -8.344 1 80 555 GLY A CA 1
ATOM 4334 C C . GLY A 1 555 ? 22.906 23.266 -7.363 1 80 555 GLY A C 1
ATOM 4335 O O . GLY A 1 555 ? 22 24.094 -7.391 1 80 555 GLY A O 1
ATOM 4336 N N . ILE A 1 556 ? 22.938 22.266 -6.535 1 86.44 556 ILE A N 1
ATOM 4337 C CA . ILE A 1 556 ? 21.828 22.016 -5.609 1 86.44 556 ILE A CA 1
ATOM 4338 C C . ILE A 1 556 ? 22.109 22.719 -4.281 1 86.44 556 ILE A C 1
ATOM 4340 O O . ILE A 1 556 ? 21.188 23.234 -3.637 1 86.44 556 ILE A O 1
ATOM 4344 N N . MET A 1 557 ? 23.375 22.812 -3.957 1 91.94 557 MET A N 1
ATOM 4345 C CA . MET A 1 557 ? 23.734 23.359 -2.654 1 91.94 557 MET A CA 1
ATOM 4346 C C . MET A 1 557 ? 23.875 24.875 -2.725 1 91.94 557 MET A C 1
ATOM 4348 O O . MET A 1 557 ? 24 25.453 -3.812 1 91.94 557 MET A O 1
ATOM 4352 N N . TRP A 1 558 ? 23.812 25.469 -1.552 1 94.12 558 TRP A N 1
ATOM 4353 C CA . TRP A 1 558 ? 23.953 26.922 -1.393 1 94.12 558 TRP A CA 1
ATOM 4354 C C . TRP A 1 558 ? 25.203 27.422 -2.096 1 94.12 558 TRP A C 1
ATOM 4356 O O . TRP A 1 558 ? 26.281 26.844 -1.964 1 94.12 558 TRP A O 1
ATOM 4366 N N . ARG A 1 559 ? 25.016 28.562 -2.816 1 90.56 559 ARG A N 1
ATOM 4367 C CA . ARG A 1 559 ? 26.141 29.156 -3.537 1 90.56 559 ARG A CA 1
ATOM 4368 C C . ARG A 1 559 ? 26.141 30.672 -3.4 1 90.56 559 ARG A C 1
ATOM 4370 O O . ARG A 1 559 ? 26.859 31.375 -4.121 1 90.56 559 ARG A O 1
ATOM 4377 N N . GLY A 1 560 ? 25.312 31.203 -2.531 1 83.81 560 GLY A N 1
ATOM 4378 C CA . GLY A 1 560 ? 25.047 32.625 -2.494 1 83.81 560 GLY A CA 1
ATOM 4379 C C . GLY A 1 560 ? 26.016 33.375 -1.604 1 83.81 560 GLY A C 1
ATOM 4380 O O . GLY A 1 560 ? 25.781 34.562 -1.29 1 83.81 560 GLY A O 1
ATOM 4381 N N . GLY A 1 561 ? 27 32.75 -1.08 1 83.94 561 GLY A N 1
ATOM 4382 C CA . GLY A 1 561 ? 27.938 33.5 -0.239 1 83.94 561 GLY A CA 1
ATOM 4383 C C . GLY A 1 561 ? 28.484 32.688 0.914 1 83.94 561 GLY A C 1
ATOM 4384 O O . GLY A 1 561 ? 28.484 31.453 0.855 1 83.94 561 GLY A O 1
ATOM 4385 N N . LEU A 1 562 ? 28.953 33.469 1.985 1 86.62 562 LEU A N 1
ATOM 4386 C CA . LEU A 1 562 ? 29.734 32.844 3.061 1 86.62 562 LEU A CA 1
ATOM 4387 C C . LEU A 1 562 ? 28.812 32.156 4.059 1 86.62 562 LEU A C 1
ATOM 4389 O O . LEU A 1 562 ? 29.172 31.125 4.645 1 86.62 562 LEU A O 1
ATOM 4393 N N . HIS A 1 563 ? 27.625 32.719 4.258 1 89.56 563 HIS A N 1
ATOM 4394 C CA . HIS A 1 563 ? 26.719 32.188 5.262 1 89.56 563 HIS A CA 1
ATOM 4395 C C . HIS A 1 563 ? 25.625 31.328 4.617 1 89.56 563 HIS A C 1
ATOM 4397 O O . HIS A 1 563 ? 24.516 31.812 4.395 1 89.56 563 HIS A O 1
ATOM 4403 N N . GLY A 1 564 ? 25.984 30.062 4.453 1 93.31 564 GLY A N 1
ATOM 4404 C CA . GLY A 1 564 ? 25.047 29.156 3.811 1 93.31 564 GLY A CA 1
ATOM 4405 C C . GLY A 1 564 ? 23.859 28.812 4.691 1 93.31 564 GLY A C 1
ATOM 4406 O O . GLY A 1 564 ? 24.031 28.422 5.848 1 93.31 564 GLY A O 1
ATOM 4407 N N . ARG A 1 565 ? 22.656 29.094 4.223 1 95.19 565 ARG A N 1
ATOM 4408 C CA . ARG A 1 565 ? 21.391 28.766 4.863 1 95.19 565 ARG A CA 1
ATOM 4409 C C . ARG A 1 565 ? 20.328 28.375 3.826 1 95.19 565 ARG A C 1
ATOM 4411 O O . ARG A 1 565 ? 20.438 28.766 2.658 1 95.19 565 ARG A O 1
ATOM 4418 N N . CYS A 1 566 ? 19.391 27.516 4.289 1 96.19 566 CYS A N 1
ATOM 4419 C CA . CYS A 1 566 ? 18.203 27.359 3.477 1 96.19 566 CYS A CA 1
ATOM 4420 C C . CYS A 1 566 ? 17.297 28.594 3.576 1 96.19 566 CYS A C 1
ATOM 4422 O O . CYS A 1 566 ? 16.547 28.75 4.539 1 96.19 566 CYS A O 1
ATOM 4424 N N . LYS A 1 567 ? 17.297 29.406 2.6 1 95.62 567 LYS A N 1
ATOM 4425 C CA . LYS A 1 567 ? 16.516 30.656 2.619 1 95.62 567 LYS A CA 1
ATOM 4426 C C . LYS A 1 567 ? 15.219 30.5 1.832 1 95.62 567 LYS A C 1
ATOM 4428 O O . LYS A 1 567 ? 15.008 31.203 0.838 1 95.62 567 LYS A O 1
ATOM 4433 N N . SER A 1 568 ? 14.352 29.766 2.406 1 95.81 568 SER A N 1
ATOM 4434 C CA . SER A 1 568 ? 13.086 29.422 1.754 1 95.81 568 SER A CA 1
ATOM 4435 C C . SER A 1 568 ? 12.312 30.672 1.362 1 95.81 568 SER A C 1
ATOM 4437 O O . SER A 1 568 ? 12.086 31.562 2.193 1 95.81 568 SER A O 1
ATOM 4439 N N . PHE A 1 569 ? 11.906 30.828 0.076 1 95.75 569 PHE A N 1
ATOM 4440 C CA . PHE A 1 569 ? 11.039 31.828 -0.525 1 95.75 569 PHE A CA 1
ATOM 4441 C C . PHE A 1 569 ? 11.75 33.188 -0.612 1 95.75 569 PHE A C 1
ATOM 4443 O O . PHE A 1 569 ? 11.211 34.125 -1.163 1 95.75 569 PHE A O 1
ATOM 4450 N N . ASP A 1 570 ? 12.922 33.281 -0.079 1 95.12 570 ASP A N 1
ATOM 4451 C CA . ASP A 1 570 ? 13.664 34.531 -0.096 1 95.12 570 ASP A CA 1
ATOM 4452 C C . ASP A 1 570 ? 14.234 34.812 -1.482 1 95.12 570 ASP A C 1
ATOM 4454 O O . ASP A 1 570 ? 14.57 33.875 -2.223 1 95.12 570 ASP A O 1
ATOM 4458 N N . ASP A 1 571 ? 14.367 36 -1.788 1 93.75 571 ASP A N 1
ATOM 4459 C CA . ASP A 1 571 ? 14.898 36.438 -3.078 1 93.75 571 ASP A CA 1
ATOM 4460 C C . ASP A 1 571 ? 16.328 35.969 -3.273 1 93.75 571 ASP A C 1
ATOM 4462 O O . ASP A 1 571 ? 16.75 35.688 -4.402 1 93.75 571 ASP A O 1
ATOM 4466 N N . SER A 1 572 ? 17.047 35.812 -2.229 1 93.31 572 SER A N 1
ATOM 4467 C CA . SER A 1 572 ? 18.453 35.438 -2.295 1 93.31 572 SER A CA 1
ATOM 4468 C C . SER A 1 572 ? 18.625 33.938 -2.227 1 93.31 572 SER A C 1
ATOM 4470 O O . SER A 1 572 ? 19.75 33.438 -2.131 1 93.31 572 SER A O 1
ATOM 4472 N N . ALA A 1 573 ? 17.531 33.188 -2.232 1 94.56 573 ALA A N 1
ATOM 4473 C CA . ALA A 1 573 ? 17.625 31.734 -2.197 1 94.56 573 ALA A CA 1
ATOM 4474 C C . ALA A 1 573 ? 18.516 31.203 -3.32 1 94.56 573 ALA A C 1
ATOM 4476 O O . ALA A 1 573 ? 18.359 31.594 -4.48 1 94.56 573 ALA A O 1
ATOM 4477 N N . SER A 1 574 ? 19.469 30.312 -2.967 1 93.5 574 SER A N 1
ATOM 4478 C CA . SER A 1 574 ? 20.438 29.844 -3.963 1 93.5 574 SER A CA 1
ATOM 4479 C C . SER A 1 574 ? 20.797 28.391 -3.746 1 93.5 574 SER A C 1
ATOM 4481 O O . SER A 1 574 ? 21.875 27.938 -4.129 1 93.5 574 SER A O 1
ATOM 4483 N N . GLY A 1 575 ? 20.016 27.656 -3.086 1 93.75 575 GLY A N 1
ATOM 4484 C CA . GLY A 1 575 ? 20.266 26.25 -2.779 1 93.75 575 GLY A CA 1
ATOM 4485 C C . GLY A 1 575 ? 20.125 25.922 -1.304 1 93.75 575 GLY A C 1
ATOM 4486 O O . GLY A 1 575 ? 19.906 26.828 -0.485 1 93.75 575 GLY A O 1
ATOM 4487 N N . TYR A 1 576 ? 20.297 24.625 -1.008 1 94.5 576 TYR A N 1
ATOM 4488 C CA . TYR A 1 576 ? 20.109 24.266 0.392 1 94.5 576 TYR A CA 1
ATOM 4489 C C . TYR A 1 576 ? 21.438 23.938 1.064 1 94.5 576 TYR A C 1
ATOM 4491 O O . TYR A 1 576 ? 22.469 23.844 0.4 1 94.5 576 TYR A O 1
ATOM 4499 N N . VAL A 1 577 ? 21.469 23.984 2.342 1 96.5 577 VAL A N 1
ATOM 4500 C CA . VAL A 1 577 ? 22.516 23.391 3.176 1 96.5 577 VAL A CA 1
ATOM 4501 C C . VAL A 1 577 ? 22.016 22.094 3.797 1 96.5 577 VAL A C 1
ATOM 4503 O O . VAL A 1 577 ? 20.812 21.953 4.07 1 96.5 577 VAL A O 1
ATOM 4506 N N . ARG A 1 578 ? 22.875 21.156 3.996 1 95.69 578 ARG A N 1
ATOM 4507 C CA . ARG A 1 578 ? 22.453 19.828 4.457 1 95.69 578 ARG A CA 1
ATOM 4508 C C . ARG A 1 578 ? 22.266 19.812 5.969 1 95.69 578 ARG A C 1
ATOM 4510 O O . ARG A 1 578 ? 22.922 20.562 6.695 1 95.69 578 ARG A O 1
ATOM 4517 N N . GLY A 1 579 ? 21.344 19.109 6.406 1 96 579 GLY A N 1
ATOM 4518 C CA . GLY A 1 579 ? 21.109 18.828 7.812 1 96 579 GLY A CA 1
ATOM 4519 C C . GLY A 1 579 ? 20.984 17.344 8.117 1 96 579 GLY A C 1
ATOM 4520 O O . GLY A 1 579 ? 20.781 16.547 7.207 1 96 579 GLY A O 1
ATOM 4521 N N . GLU A 1 580 ? 21.203 17 9.406 1 96.06 580 GLU A N 1
ATOM 4522 C CA . GLU A 1 580 ? 21.062 15.633 9.883 1 96.06 580 GLU A CA 1
ATOM 4523 C C . GLU A 1 580 ? 19.844 15.477 10.781 1 96.06 580 GLU A C 1
ATOM 4525 O O . GLU A 1 580 ? 19.375 16.453 11.359 1 96.06 580 GLU A O 1
ATOM 4530 N N . GLY A 1 581 ? 19.406 14.227 10.773 1 96 581 GLY A N 1
ATOM 4531 C CA . GLY A 1 581 ? 18.359 13.953 11.734 1 96 581 GLY A CA 1
ATOM 4532 C C . GLY A 1 581 ? 17.766 12.562 11.586 1 96 581 GLY A C 1
ATOM 4533 O O . GLY A 1 581 ? 18.031 11.867 10.609 1 96 581 GLY A O 1
ATOM 4534 N N . VAL A 1 582 ? 17.125 12.133 12.602 1 96.56 582 VAL A N 1
ATOM 4535 C CA . VAL A 1 582 ? 16.328 10.906 12.594 1 96.56 582 VAL A CA 1
ATOM 4536 C C . VAL A 1 582 ? 15.008 11.148 13.312 1 96.56 582 VAL A C 1
ATOM 4538 O O . VAL A 1 582 ? 14.961 11.867 14.312 1 96.56 582 VAL A O 1
ATOM 4541 N N . GLY A 1 583 ? 13.984 10.703 12.703 1 97.06 583 GLY A N 1
ATOM 4542 C CA . GLY A 1 583 ? 12.664 10.711 13.312 1 97.06 583 GLY A CA 1
ATOM 4543 C C . GLY A 1 583 ? 11.852 9.469 13.016 1 97.06 583 GLY A C 1
ATOM 4544 O O . GLY A 1 583 ? 11.945 8.906 11.922 1 97.06 583 GLY A O 1
ATOM 4545 N N . SER A 1 584 ? 11.133 8.977 14.016 1 96.69 584 SER A N 1
ATOM 4546 C CA . SER A 1 584 ? 10.273 7.809 13.852 1 96.69 584 SER A CA 1
ATOM 4547 C C . SER A 1 584 ? 8.883 8.062 14.422 1 96.69 584 SER A C 1
ATOM 4549 O O . SER A 1 584 ? 8.734 8.758 15.43 1 96.69 584 SER A O 1
ATOM 4551 N N . VAL A 1 585 ? 7.898 7.531 13.758 1 97.19 585 VAL A N 1
ATOM 4552 C CA . VAL A 1 585 ? 6.527 7.574 14.25 1 97.19 585 VAL A CA 1
ATOM 4553 C C . VAL A 1 585 ? 5.926 6.168 14.234 1 97.19 585 VAL A C 1
ATOM 4555 O O . VAL A 1 585 ? 6.254 5.355 13.367 1 97.19 585 VAL A O 1
ATOM 4558 N N . ILE A 1 586 ? 5.121 5.879 15.219 1 95.06 586 ILE A N 1
ATOM 4559 C CA . ILE A 1 586 ? 4.34 4.648 15.258 1 95.06 586 ILE A CA 1
ATOM 4560 C C . ILE A 1 586 ? 2.912 4.926 14.789 1 95.06 586 ILE A C 1
ATOM 4562 O O . ILE A 1 586 ? 2.223 5.777 15.352 1 95.06 586 ILE A O 1
ATOM 4566 N N . LEU A 1 587 ? 2.486 4.191 13.742 1 94.5 587 LEU A N 1
ATOM 4567 C CA . LEU A 1 587 ? 1.19 4.383 13.109 1 94.5 587 LEU A CA 1
ATOM 4568 C C . LEU A 1 587 ? 0.249 3.229 13.43 1 94.5 587 LEU A C 1
ATOM 4570 O O . LEU A 1 587 ? 0.676 2.072 13.492 1 94.5 587 LEU A O 1
ATOM 4574 N N . GLU A 1 588 ? -0.981 3.543 13.672 1 90.44 588 GLU A N 1
ATOM 4575 C CA . GLU A 1 588 ? -2.082 2.594 13.805 1 90.44 588 GLU A CA 1
ATOM 4576 C C . GLU A 1 588 ? -3.342 3.111 13.117 1 90.44 588 GLU A C 1
ATOM 4578 O O . GLU A 1 588 ? -3.525 4.324 12.977 1 90.44 588 GLU A O 1
ATOM 4583 N N . PRO A 1 589 ? -4.203 2.186 12.586 1 86.19 589 PRO A N 1
ATOM 4584 C CA . PRO A 1 589 ? -5.496 2.686 12.117 1 86.19 589 PRO A CA 1
ATOM 4585 C C . PRO A 1 589 ? -6.211 3.549 13.148 1 86.19 589 PRO A C 1
ATOM 4587 O O . PRO A 1 589 ? -6.176 3.244 14.344 1 86.19 589 PRO A O 1
ATOM 4590 N N . ALA A 1 590 ? -6.828 4.656 12.672 1 84.75 590 ALA A N 1
ATOM 4591 C CA . ALA A 1 590 ? -7.488 5.582 13.594 1 84.75 590 ALA A CA 1
ATOM 4592 C C . ALA A 1 590 ? -8.727 4.941 14.219 1 84.75 590 ALA A C 1
ATOM 4594 O O . ALA A 1 590 ? -9.133 5.312 15.32 1 84.75 590 ALA A O 1
ATOM 4595 N N . ALA A 1 591 ? -9.336 4.043 13.453 1 76.19 591 ALA A N 1
ATOM 4596 C CA . ALA A 1 591 ? -10.531 3.354 13.938 1 76.19 591 ALA A CA 1
ATOM 4597 C C . ALA A 1 591 ? -10.461 1.859 13.641 1 76.19 591 ALA A C 1
ATOM 4599 O O . ALA A 1 591 ? -9.805 1.443 12.68 1 76.19 591 ALA A O 1
ATOM 4600 N N . ASP A 1 592 ? -10.984 1.086 14.5 1 70.88 592 ASP A N 1
ATOM 4601 C CA . ASP A 1 592 ? -11.117 -0.352 14.289 1 70.88 592 ASP A CA 1
ATOM 4602 C C . ASP A 1 592 ? -12.477 -0.702 13.695 1 70.88 592 ASP A C 1
ATOM 4604 O O . ASP A 1 592 ? -13.445 0.039 13.883 1 70.88 592 ASP A O 1
ATOM 4608 N N . VAL A 1 593 ? -12.445 -1.673 12.828 1 61.25 593 VAL A N 1
ATOM 4609 C CA . VAL A 1 593 ? -13.727 -2.178 12.336 1 61.25 593 VAL A CA 1
ATOM 4610 C C . VAL A 1 593 ? -14.219 -3.309 13.242 1 61.25 593 VAL A C 1
ATOM 4612 O O . VAL A 1 593 ? -13.594 -4.371 13.305 1 61.25 593 VAL A O 1
ATOM 4615 N N . ILE A 1 594 ? -15.07 -3.057 14.078 1 57.75 594 ILE A N 1
ATOM 4616 C CA . ILE A 1 594 ? -15.695 -4.043 14.945 1 57.75 594 ILE A CA 1
ATOM 4617 C C . ILE A 1 594 ? -17.141 -4.285 14.508 1 57.75 594 ILE A C 1
ATOM 4619 O O . ILE A 1 594 ? -17.953 -3.355 14.469 1 57.75 594 ILE A O 1
ATOM 4623 N N . ASP A 1 595 ? -17.516 -5.449 14.18 1 53.91 595 ASP A N 1
ATOM 4624 C CA . ASP A 1 595 ? -18.844 -5.832 13.719 1 53.91 595 ASP A CA 1
ATOM 4625 C C . ASP A 1 595 ? -19.297 -4.957 12.547 1 53.91 595 ASP A C 1
ATOM 4627 O O . ASP A 1 595 ? -20.422 -4.453 12.539 1 53.91 595 ASP A O 1
ATOM 4631 N N . GLY A 1 596 ? -18.266 -4.617 11.68 1 53.38 596 GLY A N 1
ATOM 4632 C CA . GLY A 1 596 ? -18.547 -3.85 10.477 1 53.38 596 GLY A CA 1
ATOM 4633 C C . GLY A 1 596 ? -18.641 -2.357 10.727 1 53.38 596 GLY A C 1
ATOM 4634 O O . GLY A 1 596 ? -18.828 -1.574 9.797 1 53.38 596 GLY A O 1
ATOM 4635 N N . LYS A 1 597 ? -18.578 -1.991 12.031 1 57.34 597 LYS A N 1
ATOM 4636 C CA . LYS A 1 597 ? -18.641 -0.58 12.398 1 57.34 597 LYS A CA 1
ATOM 4637 C C . LYS A 1 597 ? -17.25 -0.025 12.719 1 57.34 597 LYS A C 1
ATOM 4639 O O . LYS A 1 597 ? -16.422 -0.72 13.305 1 57.34 597 LYS A O 1
ATOM 4644 N N . LEU A 1 598 ? -17.016 1.171 12.258 1 63.22 598 LEU A N 1
ATOM 4645 C CA . LEU A 1 598 ? -15.781 1.863 12.633 1 63.22 598 LEU A CA 1
ATOM 4646 C C . LEU A 1 598 ? -15.875 2.396 14.055 1 63.22 598 LEU A C 1
ATOM 4648 O O . LEU A 1 598 ? -16.781 3.164 14.383 1 63.22 598 LEU A O 1
ATOM 4652 N N . VAL A 1 599 ? -15.094 1.909 14.938 1 67.06 599 VAL A N 1
ATOM 4653 C CA . VAL A 1 599 ? -15.062 2.33 16.328 1 67.06 599 VAL A CA 1
ATOM 4654 C C . VAL A 1 599 ? -13.688 2.906 16.656 1 67.06 599 VAL A C 1
ATOM 4656 O O . VAL A 1 599 ? -12.656 2.295 16.359 1 67.06 599 VAL A O 1
ATOM 4659 N N . ARG A 1 600 ? -13.703 4.098 17.141 1 71 600 ARG A N 1
ATOM 4660 C CA . ARG A 1 600 ? -12.453 4.707 17.594 1 71 600 ARG A CA 1
ATOM 4661 C C . ARG A 1 600 ? -12.258 4.512 19.094 1 71 600 ARG A C 1
ATOM 4663 O O . ARG A 1 600 ? -13.18 4.766 19.891 1 71 600 ARG A O 1
ATOM 4670 N N . ASP A 1 601 ? -11.156 3.949 19.406 1 70.62 601 ASP A N 1
ATOM 4671 C CA . ASP A 1 601 ? -10.797 3.865 20.828 1 70.62 601 ASP A CA 1
ATOM 4672 C C . ASP A 1 601 ? -10.25 5.195 21.328 1 70.62 601 ASP A C 1
ATOM 4674 O O . ASP A 1 601 ? -9.07 5.512 21.125 1 70.62 601 ASP A O 1
ATOM 4678 N N . GLU A 1 602 ? -11.016 5.895 22 1 65.19 602 GLU A N 1
ATOM 4679 C CA . GLU A 1 602 ? -10.664 7.238 22.453 1 65.19 602 GLU A CA 1
ATOM 4680 C C . GLU A 1 602 ? -9.672 7.184 23.609 1 65.19 602 GLU A C 1
ATOM 4682 O O . GLU A 1 602 ? -9.07 8.203 23.969 1 65.19 602 GLU A O 1
ATOM 4687 N N . SER A 1 603 ? -9.453 5.988 24.125 1 70.44 603 SER A N 1
ATOM 4688 C CA . SER A 1 603 ? -8.539 5.879 25.266 1 70.44 603 SER A CA 1
ATOM 4689 C C . SER A 1 603 ? -7.082 5.863 24.797 1 70.44 603 SER A C 1
ATOM 4691 O O . SER A 1 603 ? -6.172 6.125 25.594 1 70.44 603 SER A O 1
ATOM 4693 N N . LYS A 1 604 ? -6.898 5.68 23.594 1 75.94 604 LYS A N 1
ATOM 4694 C CA . LYS A 1 604 ? -5.539 5.637 23.062 1 75.94 604 LYS A CA 1
ATOM 4695 C C . LYS A 1 604 ? -5.051 7.031 22.688 1 75.94 604 LYS A C 1
ATOM 4697 O O . LYS A 1 604 ? -5.699 7.727 21.906 1 75.94 604 LYS A O 1
ATOM 4702 N N . PRO A 1 605 ? -3.961 7.414 23.359 1 81 605 PRO A N 1
ATOM 4703 C CA . PRO A 1 605 ? -3.439 8.727 22.984 1 81 605 PRO A CA 1
ATOM 4704 C C . PRO A 1 605 ? -3.068 8.812 21.516 1 81 605 PRO A C 1
ATOM 4706 O O . PRO A 1 605 ? -2.592 7.832 20.938 1 81 605 PRO A O 1
ATOM 4709 N N . ILE A 1 606 ? -3.352 9.977 20.922 1 87.81 606 ILE A N 1
ATOM 4710 C CA . ILE A 1 606 ? -3.02 10.234 19.516 1 87.81 606 ILE A CA 1
ATOM 4711 C C . ILE A 1 606 ? -2.289 11.57 19.391 1 87.81 606 ILE A C 1
ATOM 4713 O O . ILE A 1 606 ? -2.674 12.555 20.031 1 87.81 606 ILE A O 1
ATOM 4717 N N . MET A 1 607 ? -1.174 11.609 18.703 1 91.56 607 MET A N 1
ATOM 4718 C CA . MET A 1 607 ? -0.456 12.852 18.438 1 91.56 607 MET A CA 1
ATOM 4719 C C . MET A 1 607 ? -1.114 13.633 17.297 1 91.56 607 MET A C 1
ATOM 4721 O O . MET A 1 607 ? -1.009 14.859 17.234 1 91.56 607 MET A O 1
ATOM 4725 N N . GLY A 1 608 ? -1.731 12.938 16.453 1 92.44 608 GLY A N 1
ATOM 4726 C CA . GLY A 1 608 ? -2.43 13.445 15.281 1 92.44 608 GLY A CA 1
ATOM 4727 C C . GLY A 1 608 ? -2.936 12.352 14.367 1 92.44 608 GLY A C 1
ATOM 4728 O O . GLY A 1 608 ? -2.703 11.164 14.617 1 92.44 608 GLY A O 1
ATOM 4729 N N . THR A 1 609 ? -3.666 12.742 13.336 1 91.38 609 THR A N 1
ATOM 4730 C CA . THR A 1 609 ? -4.246 11.781 12.406 1 91.38 609 THR A CA 1
ATOM 4731 C C . THR A 1 609 ? -3.861 12.117 10.969 1 91.38 609 THR A C 1
ATOM 4733 O O . THR A 1 609 ? -4.055 13.242 10.516 1 91.38 609 THR A O 1
ATOM 4736 N N . ILE A 1 610 ? -3.258 11.18 10.32 1 94.06 610 ILE A N 1
ATOM 4737 C CA . ILE A 1 610 ? -2.977 11.328 8.891 1 94.06 610 ILE A CA 1
ATOM 4738 C C . ILE A 1 610 ? -4.234 11.023 8.086 1 94.06 610 ILE A C 1
ATOM 4740 O O . ILE A 1 610 ? -4.758 9.906 8.141 1 94.06 610 ILE A O 1
ATOM 4744 N N . LEU A 1 611 ? -4.656 11.977 7.328 1 89.5 611 LEU A N 1
ATOM 4745 C CA . LEU A 1 611 ? -5.887 11.844 6.559 1 89.5 611 LEU A CA 1
ATOM 4746 C C . LEU A 1 611 ? -5.609 11.234 5.188 1 89.5 611 LEU A C 1
ATOM 4748 O O . LEU A 1 611 ? -6.434 10.492 4.652 1 89.5 611 LEU A O 1
ATOM 4752 N N . SER A 1 612 ? -4.477 11.641 4.633 1 90.06 612 SER A N 1
ATOM 4753 C CA . SER A 1 612 ? -4.07 11.109 3.334 1 90.06 612 SER A CA 1
ATOM 4754 C C . SER A 1 612 ? -2.578 11.305 3.098 1 90.06 612 SER A C 1
ATOM 4756 O O . SER A 1 612 ? -1.946 12.148 3.736 1 90.06 612 SER A O 1
ATOM 4758 N N . THR A 1 613 ? -2.031 10.5 2.322 1 92.38 613 THR A N 1
ATOM 4759 C CA . THR A 1 613 ? -0.695 10.633 1.752 1 92.38 613 THR A CA 1
ATOM 4760 C C . THR A 1 613 ? -0.704 10.281 0.267 1 92.38 613 THR A C 1
ATOM 4762 O O . THR A 1 613 ? -1.477 9.422 -0.17 1 92.38 613 THR A O 1
ATOM 4765 N N . HIS A 1 614 ? 0.077 11.016 -0.465 1 89.94 614 HIS A N 1
ATOM 4766 C CA . HIS A 1 614 ? 0.174 10.727 -1.892 1 89.94 614 HIS A CA 1
ATOM 4767 C C . HIS A 1 614 ? 1.575 11.016 -2.418 1 89.94 614 HIS A C 1
ATOM 4769 O O . HIS A 1 614 ? 2.217 11.977 -1.991 1 89.94 614 HIS A O 1
ATOM 4775 N N . LEU A 1 615 ? 2.041 10.086 -3.256 1 89.19 615 LEU A N 1
ATOM 4776 C CA . LEU A 1 615 ? 3.301 10.281 -3.969 1 89.19 615 LEU A CA 1
ATOM 4777 C C . LEU A 1 615 ? 3.055 10.5 -5.457 1 89.19 615 LEU A C 1
ATOM 4779 O O . LEU A 1 615 ? 2.162 9.883 -6.039 1 89.19 615 LEU A O 1
ATOM 4783 N N . GLY A 1 616 ? 3.812 11.477 -6.035 1 85.62 616 GLY A N 1
ATOM 4784 C CA . GLY A 1 616 ? 3.754 11.742 -7.465 1 85.62 616 GLY A CA 1
ATOM 4785 C C . GLY A 1 616 ? 5.117 12.008 -8.078 1 85.62 616 GLY A C 1
ATOM 4786 O O . GLY A 1 616 ? 6.117 12.102 -7.363 1 85.62 616 GLY A O 1
ATOM 4787 N N . TYR A 1 617 ? 5.129 11.984 -9.375 1 81.75 617 TYR A N 1
ATOM 4788 C CA . TYR A 1 617 ? 6.328 12.32 -10.133 1 81.75 617 TYR A CA 1
ATOM 4789 C C . TYR A 1 617 ? 6.082 13.508 -11.062 1 81.75 617 TYR A C 1
ATOM 4791 O O . TYR A 1 617 ? 4.953 13.727 -11.5 1 81.75 617 TYR A O 1
ATOM 4799 N N . HIS A 1 618 ? 7.055 14.25 -11.305 1 80 618 HIS A N 1
ATOM 4800 C CA . HIS A 1 618 ? 6.871 15.523 -11.992 1 80 618 HIS A CA 1
ATOM 4801 C C . HIS A 1 618 ? 6.688 15.32 -13.492 1 80 618 HIS A C 1
ATOM 4803 O O . HIS A 1 618 ? 6.238 16.219 -14.195 1 80 618 HIS A O 1
ATOM 4809 N N . GLY A 1 619 ? 6.883 14.047 -14.094 1 72.88 619 GLY A N 1
ATOM 4810 C CA . GLY A 1 619 ? 6.637 13.797 -15.5 1 72.88 619 GLY A CA 1
ATOM 4811 C C . GLY A 1 619 ? 7.723 14.359 -16.406 1 72.88 619 GLY A C 1
ATOM 4812 O O . GLY A 1 619 ? 8.898 14.383 -16.031 1 72.88 619 GLY A O 1
ATOM 4813 N N . THR A 1 620 ? 7.332 14.688 -17.797 1 70.38 620 THR A N 1
ATOM 4814 C CA . THR A 1 620 ? 8.289 15.117 -18.812 1 70.38 620 THR A CA 1
ATOM 4815 C C . THR A 1 620 ? 8.602 16.609 -18.672 1 70.38 620 THR A C 1
ATOM 4817 O O . THR A 1 620 ? 7.738 17.453 -18.891 1 70.38 620 THR A O 1
ATOM 4820 N N . GLY A 1 621 ? 9.023 17.094 -17.641 1 61.47 621 GLY A N 1
ATOM 4821 C CA . GLY A 1 621 ? 9.367 18.5 -17.438 1 61.47 621 GLY A CA 1
ATOM 4822 C C . GLY A 1 621 ? 10.562 18.953 -18.25 1 61.47 621 GLY A C 1
ATOM 4823 O O . GLY A 1 621 ? 10.938 18.297 -19.234 1 61.47 621 GLY A O 1
ATOM 4824 N N . ALA A 1 622 ? 11.047 20.219 -18.062 1 63.91 622 ALA A N 1
ATOM 4825 C CA . ALA A 1 622 ? 12.195 20.797 -18.766 1 63.91 622 ALA A CA 1
ATOM 4826 C C . ALA A 1 622 ? 13.461 19.984 -18.5 1 63.91 622 ALA A C 1
ATOM 4828 O O . ALA A 1 622 ? 14.438 20.078 -19.25 1 63.91 622 ALA A O 1
ATOM 4829 N N . GLY A 1 623 ? 13.391 19.156 -17.516 1 66.44 623 GLY A N 1
ATOM 4830 C CA . GLY A 1 623 ? 14.508 18.312 -17.109 1 66.44 623 GLY A CA 1
ATOM 4831 C C . GLY A 1 623 ? 14.211 17.469 -15.883 1 66.44 623 GLY A C 1
ATOM 4832 O O . GLY A 1 623 ? 13.227 17.703 -15.188 1 66.44 623 GLY A O 1
ATOM 4833 N N . LEU A 1 624 ? 15.086 16.516 -15.695 1 61.47 624 LEU A N 1
ATOM 4834 C CA . LEU A 1 624 ? 14.914 15.609 -14.562 1 61.47 624 LEU A CA 1
ATOM 4835 C C . LEU A 1 624 ? 14.93 16.375 -13.242 1 61.47 624 LEU A C 1
ATOM 4837 O O . LEU A 1 624 ? 14.281 15.977 -12.281 1 61.47 624 LEU A O 1
ATOM 4841 N N . ALA A 1 625 ? 15.609 17.484 -13.297 1 65.19 625 ALA A N 1
ATOM 4842 C CA . ALA A 1 625 ? 15.766 18.234 -12.047 1 65.19 625 ALA A CA 1
ATOM 4843 C C . ALA A 1 625 ? 15.094 19.594 -12.133 1 65.19 625 ALA A C 1
ATOM 4845 O O . ALA A 1 625 ? 15.555 20.562 -11.523 1 65.19 625 ALA A O 1
ATOM 4846 N N . ALA A 1 626 ? 14.078 19.734 -12.891 1 76.62 626 ALA A N 1
ATOM 4847 C CA . ALA A 1 626 ? 13.328 20.984 -12.984 1 76.62 626 ALA A CA 1
ATOM 4848 C C . ALA A 1 626 ? 11.945 20.844 -12.352 1 76.62 626 ALA A C 1
ATOM 4850 O O . ALA A 1 626 ? 11.344 19.766 -12.398 1 76.62 626 ALA A O 1
ATOM 4851 N N . PRO A 1 627 ? 11.516 21.938 -11.695 1 83.56 627 PRO A N 1
ATOM 4852 C CA . PRO A 1 627 ? 10.172 21.859 -11.133 1 83.56 627 PRO A CA 1
ATOM 4853 C C . PRO A 1 627 ? 9.086 21.844 -12.211 1 83.56 627 PRO A C 1
ATOM 4855 O O . PRO A 1 627 ? 9.328 22.234 -13.344 1 83.56 627 PRO A O 1
ATOM 4858 N N . ASN A 1 628 ? 7.969 21.281 -11.977 1 86.5 628 ASN A N 1
ATOM 4859 C CA . ASN A 1 628 ? 6.805 21.188 -12.844 1 86.5 628 ASN A CA 1
ATOM 4860 C C . ASN A 1 628 ? 5.527 21.609 -12.125 1 86.5 628 ASN A C 1
ATOM 4862 O O . ASN A 1 628 ? 4.949 20.828 -11.367 1 86.5 628 ASN A O 1
ATOM 4866 N N . GLY A 1 629 ? 5.02 22.875 -12.461 1 86.5 629 GLY A N 1
ATOM 4867 C CA . GLY A 1 629 ? 3.855 23.422 -11.789 1 86.5 629 GLY A CA 1
ATOM 4868 C C . GLY A 1 629 ? 2.635 22.531 -11.875 1 86.5 629 GLY A C 1
ATOM 4869 O O . GLY A 1 629 ? 2.035 22.188 -10.859 1 86.5 629 GLY A O 1
ATOM 4870 N N . PRO A 1 630 ? 2.309 22.125 -12.992 1 82.81 630 PRO A N 1
ATOM 4871 C CA . PRO A 1 630 ? 1.146 21.266 -13.164 1 82.81 630 PRO A CA 1
ATOM 4872 C C . PRO A 1 630 ? 1.26 19.969 -12.367 1 82.81 630 PRO A C 1
ATOM 4874 O O . PRO A 1 630 ? 0.274 19.5 -11.781 1 82.81 630 PRO A O 1
ATOM 4877 N N . ALA A 1 631 ? 2.395 19.375 -12.344 1 85.31 631 ALA A N 1
ATOM 4878 C CA . ALA A 1 631 ? 2.584 18.156 -11.57 1 85.31 631 ALA A CA 1
ATOM 4879 C C . ALA A 1 631 ? 2.418 18.406 -10.078 1 85.31 631 ALA A C 1
ATOM 4881 O O . ALA A 1 631 ? 1.854 17.578 -9.352 1 85.31 631 ALA A O 1
ATOM 4882 N N . GLU A 1 632 ? 2.973 19.531 -9.648 1 91.38 632 GLU A N 1
ATOM 4883 C CA . GLU A 1 632 ? 2.805 19.922 -8.258 1 91.38 632 GLU A CA 1
ATOM 4884 C C . GLU A 1 632 ? 1.329 20.109 -7.91 1 91.38 632 GLU A C 1
ATOM 4886 O O . GLU A 1 632 ? 0.872 19.656 -6.855 1 91.38 632 GLU A O 1
ATOM 4891 N N . GLN A 1 633 ? 0.648 20.766 -8.742 1 90.75 633 GLN A N 1
ATOM 4892 C CA . GLN A 1 633 ? -0.775 21 -8.531 1 90.75 633 GLN A CA 1
ATOM 4893 C C . GLN A 1 633 ? -1.554 19.688 -8.492 1 90.75 633 GLN A C 1
ATOM 4895 O O . GLN A 1 633 ? -2.434 19.5 -7.648 1 90.75 633 GLN A O 1
ATOM 4900 N N . ALA A 1 634 ? -1.246 18.812 -9.367 1 86.38 634 ALA A N 1
ATOM 4901 C CA . ALA A 1 634 ? -1.912 17.516 -9.422 1 86.38 634 ALA A CA 1
ATOM 4902 C C . ALA A 1 634 ? -1.698 16.75 -8.125 1 86.38 634 ALA A C 1
ATOM 4904 O O . ALA A 1 634 ? -2.615 16.078 -7.625 1 86.38 634 ALA A O 1
ATOM 4905 N N . LEU A 1 635 ? -0.492 16.812 -7.617 1 90.5 635 LEU A N 1
ATOM 4906 C CA . LEU A 1 635 ? -0.176 16.141 -6.355 1 90.5 635 LEU A CA 1
ATOM 4907 C C . LEU A 1 635 ? -1.031 16.703 -5.219 1 90.5 635 LEU A C 1
ATOM 4909 O O . LEU A 1 635 ? -1.615 15.938 -4.449 1 90.5 635 LEU A O 1
ATOM 4913 N N . VAL A 1 636 ? -1.067 18.016 -5.129 1 94.62 636 VAL A N 1
ATOM 4914 C CA . VAL A 1 636 ? -1.815 18.672 -4.059 1 94.62 636 VAL A CA 1
ATOM 4915 C C . VAL A 1 636 ? -3.301 18.344 -4.191 1 94.62 636 VAL A C 1
ATOM 4917 O O . VAL A 1 636 ? -3.949 17.969 -3.211 1 94.62 636 VAL A O 1
ATOM 4920 N N . ALA A 1 637 ? -3.807 18.438 -5.328 1 88.88 637 ALA A N 1
ATOM 4921 C CA . ALA A 1 637 ? -5.223 18.172 -5.582 1 88.88 637 ALA A CA 1
ATOM 4922 C C . ALA A 1 637 ? -5.586 16.734 -5.23 1 88.88 637 ALA A C 1
ATOM 4924 O O . ALA A 1 637 ? -6.609 16.484 -4.582 1 88.88 637 ALA A O 1
ATOM 4925 N N . GLN A 1 638 ? -4.746 15.852 -5.641 1 84.38 638 GLN A N 1
ATOM 4926 C CA . GLN A 1 638 ? -5.02 14.438 -5.398 1 84.38 638 GLN A CA 1
ATOM 4927 C C . GLN A 1 638 ? -4.965 14.125 -3.906 1 84.38 638 GLN A C 1
ATOM 4929 O O . GLN A 1 638 ? -5.773 13.336 -3.404 1 84.38 638 GLN A O 1
ATOM 4934 N N . THR A 1 639 ? -3.98 14.664 -3.227 1 90.94 639 THR A N 1
ATOM 4935 C CA . THR A 1 639 ? -3.838 14.406 -1.798 1 90.94 639 THR A CA 1
ATOM 4936 C C . THR A 1 639 ? -5.062 14.906 -1.035 1 90.94 639 THR A C 1
ATOM 4938 O O . THR A 1 639 ? -5.566 14.211 -0.145 1 90.94 639 THR A O 1
ATOM 4941 N N . VAL A 1 640 ? -5.543 16.016 -1.371 1 87.5 640 VAL A N 1
ATOM 4942 C CA . VAL A 1 640 ? -6.699 16.609 -0.706 1 87.5 640 VAL A CA 1
ATOM 4943 C C . VAL A 1 640 ? -7.957 15.812 -1.054 1 87.5 640 VAL A C 1
ATOM 4945 O O . VAL A 1 640 ? -8.82 15.594 -0.197 1 87.5 640 VAL A O 1
ATOM 4948 N N . ARG A 1 641 ? -8.062 15.453 -2.232 1 78.81 641 ARG A N 1
ATOM 4949 C CA . ARG A 1 641 ? -9.188 14.633 -2.652 1 78.81 641 ARG A CA 1
ATOM 4950 C C . ARG A 1 641 ? -9.227 13.32 -1.875 1 78.81 641 ARG A C 1
ATOM 4952 O O . ARG A 1 641 ? -10.297 12.875 -1.455 1 78.81 641 ARG A O 1
ATOM 4959 N N . GLN A 1 642 ? -8.078 12.734 -1.739 1 79 642 GLN A N 1
ATOM 4960 C CA . GLN A 1 642 ? -7.988 11.469 -1.021 1 79 642 GLN A CA 1
ATOM 4961 C C . GLN A 1 642 ? -8.336 11.648 0.454 1 79 642 GLN A C 1
ATOM 4963 O O . GLN A 1 642 ? -8.883 10.742 1.082 1 79 642 GLN A O 1
ATOM 4968 N N . ALA A 1 643 ? -8 12.773 0.923 1 82.81 643 ALA A N 1
ATOM 4969 C CA . ALA A 1 643 ? -8.352 13.086 2.309 1 82.81 643 ALA A CA 1
ATOM 4970 C C . ALA A 1 643 ? -9.844 13.352 2.451 1 82.81 643 ALA A C 1
ATOM 4972 O O . ALA A 1 643 ? -10.375 13.367 3.564 1 82.81 643 ALA A O 1
ATOM 4973 N N . ARG A 1 644 ? -10.492 13.602 1.306 1 76.19 644 ARG A N 1
ATOM 4974 C CA . ARG A 1 644 ? -11.914 13.898 1.258 1 76.19 644 ARG A CA 1
ATOM 4975 C C . ARG A 1 644 ? -12.242 15.141 2.08 1 76.19 644 ARG A C 1
ATOM 4977 O O . ARG A 1 644 ? -13.164 15.125 2.9 1 76.19 644 ARG A O 1
ATOM 4984 N N . ILE A 1 645 ? -11.43 16.094 1.876 1 79.19 645 ILE A N 1
ATOM 4985 C CA . ILE A 1 645 ? -11.656 17.359 2.559 1 79.19 645 ILE A CA 1
ATOM 4986 C C . ILE A 1 645 ? -11.75 18.484 1.534 1 79.19 645 ILE A C 1
ATOM 4988 O O . ILE A 1 645 ? -11.266 18.359 0.41 1 79.19 645 ILE A O 1
ATOM 4992 N N . ASP A 1 646 ? -12.398 19.531 1.973 1 76 646 ASP A N 1
ATOM 4993 C CA . ASP A 1 646 ? -12.375 20.75 1.184 1 76 646 ASP A CA 1
ATOM 4994 C C . ASP A 1 646 ? -10.977 21.375 1.188 1 76 646 ASP A C 1
ATOM 4996 O O . ASP A 1 646 ? -10.352 21.516 2.242 1 76 646 ASP A O 1
ATOM 5000 N N . PRO A 1 647 ? -10.453 21.672 0.018 1 83.12 647 PRO A N 1
ATOM 5001 C CA . PRO A 1 647 ? -9.117 22.266 -0.034 1 83.12 647 PRO A CA 1
ATOM 5002 C C . PRO A 1 647 ? -8.984 23.484 0.887 1 83.12 647 PRO A C 1
ATOM 5004 O O . PRO A 1 647 ? -7.918 23.703 1.47 1 83.12 647 PRO A O 1
ATOM 5007 N N . MET A 1 648 ? -9.992 24.234 1.128 1 80.31 648 MET A N 1
ATOM 5008 C CA . MET A 1 648 ? -9.945 25.453 1.935 1 80.31 648 MET A CA 1
ATOM 5009 C C . MET A 1 648 ? -9.867 25.109 3.42 1 80.31 648 MET A C 1
ATOM 5011 O O . MET A 1 648 ? -9.562 25.984 4.242 1 80.31 648 MET A O 1
ATOM 5015 N N . SER A 1 649 ? -10.055 23.906 3.711 1 81.12 649 SER A N 1
ATOM 5016 C CA . SER A 1 649 ? -10 23.484 5.109 1 81.12 649 SER A CA 1
ATOM 5017 C C . SER A 1 649 ? -8.562 23.328 5.586 1 81.12 649 SER A C 1
ATOM 5019 O O . SER A 1 649 ? -8.305 23.25 6.789 1 81.12 649 SER A O 1
ATOM 5021 N N . VAL A 1 650 ? -7.629 23.328 4.66 1 90.31 650 VAL A N 1
ATOM 5022 C CA . VAL A 1 650 ? -6.227 23.203 5.043 1 90.31 650 VAL A CA 1
ATOM 5023 C C . VAL A 1 650 ? -5.719 24.547 5.59 1 90.31 650 VAL A C 1
ATOM 5025 O O . VAL A 1 650 ? -5.773 25.562 4.902 1 90.31 650 VAL A O 1
ATOM 5028 N N . ASP A 1 651 ? -5.199 24.516 6.824 1 89.62 651 ASP A N 1
ATOM 5029 C CA . ASP A 1 651 ? -4.801 25.75 7.512 1 89.62 651 ASP A CA 1
ATOM 5030 C C . ASP A 1 651 ? -3.359 26.125 7.172 1 89.62 651 ASP A C 1
ATOM 5032 O O . ASP A 1 651 ? -3.02 27.297 7.117 1 89.62 651 ASP A O 1
ATOM 5036 N N . ALA A 1 652 ? -2.557 25.141 7.07 1 94.25 652 ALA A N 1
ATOM 5037 C CA . ALA A 1 652 ? -1.129 25.375 6.852 1 94.25 652 ALA A CA 1
ATOM 5038 C C . ALA A 1 652 ? -0.501 24.203 6.086 1 94.25 652 ALA A C 1
ATOM 5040 O O . ALA A 1 652 ? -1.004 23.078 6.129 1 94.25 652 ALA A O 1
ATOM 5041 N N . VAL A 1 653 ? 0.589 24.5 5.332 1 97.38 653 VAL A N 1
ATOM 5042 C CA . VAL A 1 653 ? 1.388 23.453 4.691 1 97.38 653 VAL A CA 1
ATOM 5043 C C . VAL A 1 653 ? 2.863 23.656 5.035 1 97.38 653 VAL A C 1
ATOM 5045 O O . VAL A 1 653 ? 3.443 24.703 4.73 1 97.38 653 VAL A O 1
ATOM 5048 N N . GLU A 1 654 ? 3.428 22.719 5.816 1 96.56 654 GLU A N 1
ATOM 5049 C CA . GLU A 1 654 ? 4.879 22.656 5.953 1 96.56 654 GLU A CA 1
ATOM 5050 C C . GLU A 1 654 ? 5.547 22.328 4.621 1 96.56 654 GLU A C 1
ATOM 5052 O O . GLU A 1 654 ? 5.645 21.172 4.238 1 96.56 654 GLU A O 1
ATOM 5057 N N . CYS A 1 655 ? 6.148 23.328 4.035 1 97.38 655 CYS A N 1
ATOM 5058 C CA . CYS A 1 655 ? 6.594 23.219 2.65 1 97.38 655 CYS A CA 1
ATOM 5059 C C . CYS A 1 655 ? 7.941 22.516 2.559 1 97.38 655 CYS A C 1
ATOM 5061 O O . CYS A 1 655 ? 8.672 22.438 3.547 1 97.38 655 CYS A O 1
ATOM 5063 N N . ASN A 1 656 ? 8.211 21.953 1.391 1 96.81 656 ASN A N 1
ATOM 5064 C CA . ASN A 1 656 ? 9.57 21.531 1.093 1 96.81 656 ASN A CA 1
ATOM 5065 C C . ASN A 1 656 ? 10.547 22.703 1.078 1 96.81 656 ASN A C 1
ATOM 5067 O O . ASN A 1 656 ? 11.578 22.672 1.753 1 96.81 656 ASN A O 1
ATOM 5071 N N . ALA A 1 657 ? 10.25 23.734 0.259 1 94.38 657 ALA A N 1
ATOM 5072 C CA . ALA A 1 657 ? 10.945 25.016 0.257 1 94.38 657 ALA A CA 1
ATOM 5073 C C . ALA A 1 657 ? 12.398 24.859 0.698 1 94.38 657 ALA A C 1
ATOM 5075 O O . ALA A 1 657 ? 12.789 25.359 1.749 1 94.38 657 ALA A O 1
ATOM 5076 N N . GLU A 1 658 ? 13.203 24.312 -0.159 1 92.19 658 GLU A N 1
ATOM 5077 C CA . GLU A 1 658 ? 14.57 23.953 0.212 1 92.19 658 GLU A CA 1
ATOM 5078 C C . GLU A 1 658 ? 15.539 25.094 -0.062 1 92.19 658 GLU A C 1
ATOM 5080 O O . GLU A 1 658 ? 16.734 24.969 0.181 1 92.19 658 GLU A O 1
ATOM 5085 N N . GLY A 1 659 ? 15.047 26.203 -0.463 1 93.19 659 GLY A N 1
ATOM 5086 C CA . GLY A 1 659 ? 15.898 27.344 -0.724 1 93.19 659 GLY A CA 1
ATOM 5087 C C . GLY A 1 659 ? 16.391 27.406 -2.16 1 93.19 659 GLY A C 1
ATOM 5088 O O . GLY A 1 659 ? 17.422 28.016 -2.443 1 93.19 659 GLY A O 1
ATOM 5089 N N . ARG A 1 660 ? 15.789 26.703 -3.01 1 91.31 660 ARG A N 1
ATOM 5090 C CA . ARG A 1 660 ? 15.984 26.859 -4.445 1 91.31 660 ARG A CA 1
ATOM 5091 C C . ARG A 1 660 ? 14.898 27.734 -5.055 1 91.31 660 ARG A C 1
ATOM 5093 O O . ARG A 1 660 ? 13.727 27.359 -5.086 1 91.31 660 ARG A O 1
ATOM 5100 N N . SER A 1 661 ? 15.336 28.812 -5.539 1 89.81 661 SER A N 1
ATOM 5101 C CA . SER A 1 661 ? 14.469 29.938 -5.828 1 89.81 661 SER A CA 1
ATOM 5102 C C . SER A 1 661 ? 13.289 29.531 -6.703 1 89.81 661 SER A C 1
ATOM 5104 O O . SER A 1 661 ? 12.133 29.75 -6.336 1 89.81 661 SER A O 1
ATOM 5106 N N . LEU A 1 662 ? 13.539 28.906 -7.852 1 86.75 662 LEU A N 1
ATOM 5107 C CA . LEU A 1 662 ? 12.477 28.547 -8.781 1 86.75 662 LEU A CA 1
ATOM 5108 C C . LEU A 1 662 ? 11.586 27.453 -8.188 1 86.75 662 LEU A C 1
ATOM 5110 O O . LEU A 1 662 ? 10.359 27.484 -8.367 1 86.75 662 LEU A O 1
ATOM 5114 N N . PHE A 1 663 ? 12.164 26.5 -7.5 1 91.19 663 PHE A N 1
ATOM 5115 C CA . PHE A 1 663 ? 11.406 25.406 -6.902 1 91.19 663 PHE A CA 1
ATOM 5116 C C . PHE A 1 663 ? 10.469 25.922 -5.824 1 91.19 663 PHE A C 1
ATOM 5118 O O . PHE A 1 663 ? 9.297 25.531 -5.766 1 91.19 663 PHE A O 1
ATOM 5125 N N . ASP A 1 664 ? 10.969 26.844 -5.004 1 94.31 664 ASP A N 1
ATOM 5126 C CA . ASP A 1 664 ? 10.172 27.422 -3.932 1 94.31 664 ASP A CA 1
ATOM 5127 C C . ASP A 1 664 ? 8.969 28.172 -4.496 1 94.31 664 ASP A C 1
ATOM 5129 O O . ASP A 1 664 ? 7.852 28.047 -3.99 1 94.31 664 ASP A O 1
ATOM 5133 N N . ALA A 1 665 ? 9.227 28.922 -5.484 1 91.88 665 ALA A N 1
ATOM 5134 C CA . ALA A 1 665 ? 8.18 29.75 -6.078 1 91.88 665 ALA A CA 1
ATOM 5135 C C . ALA A 1 665 ? 7.09 28.875 -6.707 1 91.88 665 ALA A C 1
ATOM 5137 O O . ALA A 1 665 ? 5.898 29.141 -6.543 1 91.88 665 ALA A O 1
ATOM 5138 N N . VAL A 1 666 ? 7.5 27.875 -7.426 1 90.31 666 VAL A N 1
ATOM 5139 C CA . VAL A 1 666 ? 6.551 26.984 -8.094 1 90.31 666 VAL A CA 1
ATOM 5140 C C . VAL A 1 666 ? 5.734 26.219 -7.051 1 90.31 666 VAL A C 1
ATOM 5142 O O . VAL A 1 666 ? 4.527 26.031 -7.219 1 90.31 666 VAL A O 1
ATOM 5145 N N . GLU A 1 667 ? 6.387 25.766 -6.02 1 94.38 667 GLU A N 1
ATOM 5146 C CA . GLU A 1 667 ? 5.695 25.047 -4.945 1 94.38 667 GLU A CA 1
ATOM 5147 C C . GLU A 1 667 ? 4.617 25.922 -4.309 1 94.38 667 GLU A C 1
ATOM 5149 O O . GLU A 1 667 ? 3.469 25.5 -4.168 1 94.38 667 GLU A O 1
ATOM 5154 N N . ALA A 1 668 ? 4.945 27.125 -3.924 1 94.12 668 ALA A N 1
ATOM 5155 C CA . ALA A 1 668 ? 4.008 28.047 -3.281 1 94.12 668 ALA A CA 1
ATOM 5156 C C . ALA A 1 668 ? 2.834 28.359 -4.203 1 94.12 668 ALA A C 1
ATOM 5158 O O . ALA A 1 668 ? 1.677 28.344 -3.779 1 94.12 668 ALA A O 1
ATOM 5159 N N . ALA A 1 669 ? 3.148 28.641 -5.406 1 89.19 669 ALA A N 1
ATOM 5160 C CA . ALA A 1 669 ? 2.107 28.969 -6.375 1 89.19 669 ALA A CA 1
ATOM 5161 C C . ALA A 1 669 ? 1.154 27.797 -6.578 1 89.19 669 ALA A C 1
ATOM 5163 O O . ALA A 1 669 ? -0.056 27.984 -6.715 1 89.19 669 ALA A O 1
ATOM 5164 N N . SER A 1 670 ? 1.731 26.609 -6.645 1 91.88 670 SER A N 1
ATOM 5165 C CA . SER A 1 670 ? 0.927 25.422 -6.852 1 91.88 670 SER A CA 1
ATOM 5166 C C . SER A 1 670 ? 0.006 25.156 -5.664 1 91.88 670 SER A C 1
ATOM 5168 O O . SER A 1 670 ? -1.15 24.766 -5.844 1 91.88 670 SER A O 1
ATOM 5170 N N . LEU A 1 671 ? 0.512 25.297 -4.477 1 95.06 671 LEU A N 1
ATOM 5171 C CA . LEU A 1 671 ? -0.298 25.141 -3.273 1 95.06 671 LEU A CA 1
ATOM 5172 C C . LEU A 1 671 ? -1.477 26.109 -3.275 1 95.06 671 LEU A C 1
ATOM 5174 O O . LEU A 1 671 ? -2.611 25.703 -2.996 1 95.06 671 LEU A O 1
ATOM 5178 N N . LEU A 1 672 ? -1.278 27.297 -3.613 1 89.25 672 LEU A N 1
ATOM 5179 C CA . LEU A 1 672 ? -2.309 28.328 -3.562 1 89.25 672 LEU A CA 1
ATOM 5180 C C . LEU A 1 672 ? -3.377 28.078 -4.621 1 89.25 672 LEU A C 1
ATOM 5182 O O . LEU A 1 672 ? -4.562 28.312 -4.383 1 89.25 672 LEU A O 1
ATOM 5186 N N . ARG A 1 673 ? -2.932 27.672 -5.723 1 86.5 673 ARG A N 1
ATOM 5187 C CA . ARG A 1 673 ? -3.869 27.438 -6.812 1 86.5 673 ARG A CA 1
ATOM 5188 C C . ARG A 1 673 ? -4.914 26.391 -6.414 1 86.5 673 ARG A C 1
ATOM 5190 O O . ARG A 1 673 ? -6.074 26.484 -6.828 1 86.5 673 ARG A O 1
ATOM 5197 N N . ILE A 1 674 ? -4.504 25.438 -5.617 1 91.12 674 ILE A N 1
ATOM 5198 C CA . ILE A 1 674 ? -5.406 24.344 -5.277 1 91.12 674 ILE A CA 1
ATOM 5199 C C . ILE A 1 674 ? -6.09 24.625 -3.945 1 91.12 674 ILE A C 1
ATOM 5201 O O . ILE A 1 674 ? -7.297 24.406 -3.801 1 91.12 674 ILE A O 1
ATOM 5205 N N . LEU A 1 675 ? -5.395 25.125 -2.996 1 92.25 675 LEU A N 1
ATOM 5206 C CA . LEU A 1 675 ? -5.902 25.234 -1.632 1 92.25 675 LEU A CA 1
ATOM 5207 C C . LEU A 1 675 ? -6.602 26.578 -1.415 1 92.25 675 LEU A C 1
ATOM 5209 O O . LEU A 1 675 ? -7.359 26.734 -0.456 1 92.25 675 LEU A O 1
ATOM 5213 N N . ARG A 1 676 ? -6.289 27.5 -2.215 1 88.5 676 ARG A N 1
ATOM 5214 C CA . ARG A 1 676 ? -6.957 28.797 -2.223 1 88.5 676 ARG A CA 1
ATOM 5215 C C . ARG A 1 676 ? -7.32 29.219 -3.643 1 88.5 676 ARG A C 1
ATOM 5217 O O . ARG A 1 676 ? -6.797 30.203 -4.156 1 88.5 676 ARG A O 1
ATOM 5224 N N . PRO A 1 677 ? -8.195 28.469 -4.285 1 76.62 677 PRO A N 1
ATOM 5225 C CA . PRO A 1 677 ? -8.523 28.812 -5.668 1 76.62 677 PRO A CA 1
ATOM 5226 C C . PRO A 1 677 ? -9.141 30.203 -5.801 1 76.62 677 PRO A C 1
ATOM 5228 O O . PRO A 1 677 ? -9.914 30.625 -4.934 1 76.62 677 PRO A O 1
ATOM 5231 N N . PRO A 1 678 ? -8.75 30.797 -7.008 1 65.75 678 PRO A N 1
ATOM 5232 C CA . PRO A 1 678 ? -9.305 32.125 -7.23 1 65.75 678 PRO A CA 1
ATOM 5233 C C . PRO A 1 678 ? -10.82 32.125 -7.371 1 65.75 678 PRO A C 1
ATOM 5235 O O . PRO A 1 678 ? -11.391 31.172 -7.914 1 65.75 678 PRO A O 1
ATOM 5238 N N . GLY A 1 679 ? -11.625 33.094 -6.902 1 57.25 679 GLY A N 1
ATOM 5239 C CA . GLY A 1 679 ? -13.055 33.281 -7.043 1 57.25 679 GLY A CA 1
ATOM 5240 C C . GLY A 1 679 ? -13.836 32.812 -5.824 1 57.25 679 GLY A C 1
ATOM 5241 O O . GLY A 1 679 ? -14.977 33.25 -5.617 1 57.25 679 GLY A O 1
ATOM 5242 N N . LYS A 1 680 ? -13.562 31.625 -5.398 1 53.03 680 LYS A N 1
ATOM 5243 C CA . LYS A 1 680 ? -14.305 31.203 -4.215 1 53.03 680 LYS A CA 1
ATOM 5244 C C . LYS A 1 680 ? -14.039 32.125 -3.039 1 53.03 680 LYS A C 1
ATOM 5246 O O . LYS A 1 680 ? -14.438 31.844 -1.908 1 53.03 680 LYS A O 1
ATOM 5251 N N . LEU A 1 681 ? -13.25 33.125 -3.42 1 47.25 681 LEU A N 1
ATOM 5252 C CA . LEU A 1 681 ? -12.984 34.156 -2.402 1 47.25 681 LEU A CA 1
ATOM 5253 C C . LEU A 1 681 ? -14.25 34.938 -2.072 1 47.25 681 LEU A C 1
ATOM 5255 O O . LEU A 1 681 ? -14.195 36.156 -1.862 1 47.25 681 LEU A O 1
ATOM 5259 N N . HIS A 1 682 ? -15.273 34.594 -2.531 1 37.5 682 HIS A N 1
ATOM 5260 C CA . HIS A 1 682 ? -16.406 35.469 -2.268 1 37.5 682 HIS A CA 1
ATOM 5261 C C . HIS A 1 682 ? -16.719 35.531 -0.777 1 37.5 682 HIS A C 1
ATOM 5263 O O . HIS A 1 682 ? -16.922 34.5 -0.141 1 37.5 682 HIS A O 1
ATOM 5269 N N . GLY A 1 683 ? -16.734 36.844 -0.148 1 39.84 683 GLY A N 1
ATOM 5270 C CA . GLY A 1 683 ? -17.141 37.656 0.985 1 39.84 683 GLY A CA 1
ATOM 5271 C C . GLY A 1 683 ? -16.375 37.344 2.256 1 39.84 683 GLY A C 1
ATOM 5272 O O . GLY A 1 683 ? -16.297 38.156 3.172 1 39.84 683 GLY A O 1
ATOM 5273 N N . GLN A 1 684 ? -16.5 36.125 2.729 1 42.25 684 GLN A N 1
ATOM 5274 C CA . GLN A 1 684 ? -16 35.969 4.086 1 42.25 684 GLN A CA 1
ATOM 5275 C C . GLN A 1 684 ? -14.477 35.906 4.105 1 42.25 684 GLN A C 1
ATOM 5277 O O . GLN A 1 684 ? -13.859 35.438 3.148 1 42.25 684 GLN A O 1
ATOM 5282 N N . ALA A 1 685 ? -13.867 36.844 4.82 1 47.38 685 ALA A N 1
ATOM 5283 C CA . ALA A 1 685 ? -12.438 36.969 5.113 1 47.38 685 ALA A CA 1
ATOM 5284 C C . ALA A 1 685 ? -11.742 35.625 5.059 1 47.38 685 ALA A C 1
ATOM 5286 O O . ALA A 1 685 ? -12.039 34.719 5.859 1 47.38 685 ALA A O 1
ATOM 5287 N N . GLN A 1 686 ? -11.297 35.094 3.904 1 56.19 686 GLN A N 1
ATOM 5288 C CA . GLN A 1 686 ? -10.633 33.812 3.746 1 56.19 686 GLN A CA 1
ATOM 5289 C C . GLN A 1 686 ? -9.352 33.75 4.582 1 56.19 686 GLN A C 1
ATOM 5291 O O . GLN A 1 686 ? -8.531 34.656 4.531 1 56.19 686 GLN A O 1
ATOM 5296 N N . GLU A 1 687 ? -9.219 32.969 5.621 1 73.12 687 GLU A N 1
ATOM 5297 C CA . GLU A 1 687 ? -8 32.75 6.387 1 73.12 687 GLU A CA 1
ATOM 5298 C C . GLU A 1 687 ? -6.844 32.344 5.477 1 73.12 687 GLU A C 1
ATOM 5300 O O . GLU A 1 687 ? -6.984 31.453 4.633 1 73.12 687 GLU A O 1
ATOM 5305 N N . PRO A 1 688 ? -5.852 33.188 5.387 1 86.25 688 PRO A N 1
ATOM 5306 C CA . PRO A 1 688 ? -4.699 32.875 4.539 1 86.25 688 PRO A CA 1
ATOM 5307 C C . PRO A 1 688 ? -4.102 31.5 4.844 1 86.25 688 PRO A C 1
ATOM 5309 O O . PRO A 1 688 ? -4.152 31.031 5.984 1 86.25 688 PRO A O 1
ATOM 5312 N N . LEU A 1 689 ? -3.607 30.906 3.793 1 92.56 689 LEU A N 1
ATOM 5313 C CA . LEU A 1 689 ? -2.854 29.672 3.965 1 92.56 689 LEU A CA 1
ATOM 5314 C C . LEU A 1 689 ? -1.482 29.953 4.57 1 92.56 689 LEU A C 1
ATOM 5316 O O . LEU A 1 689 ? -0.731 30.781 4.062 1 92.56 689 LEU A O 1
ATOM 5320 N N . LEU A 1 690 ? -1.17 29.375 5.668 1 94.12 690 LEU A N 1
ATOM 5321 C CA . LEU A 1 690 ? 0.138 29.562 6.285 1 94.12 690 LEU A CA 1
ATOM 5322 C C . LEU A 1 690 ? 1.18 28.656 5.641 1 94.12 690 LEU A C 1
ATOM 5324 O O . LEU A 1 690 ? 0.927 27.469 5.426 1 94.12 690 LEU A O 1
ATOM 5328 N N . LEU A 1 691 ? 2.375 29.219 5.277 1 95.62 691 LEU A N 1
ATOM 5329 C CA . LEU A 1 691 ? 3.41 28.453 4.582 1 95.62 691 LEU A CA 1
ATOM 5330 C C . LEU A 1 691 ? 4.723 28.484 5.359 1 95.62 691 LEU A C 1
ATOM 5332 O O . LEU A 1 691 ? 5.621 29.266 5.035 1 95.62 691 LEU A O 1
ATOM 5336 N N . PRO A 1 692 ? 4.922 27.641 6.324 1 93.56 692 PRO A N 1
ATOM 5337 C CA . PRO A 1 692 ? 6.203 27.469 7.008 1 93.56 692 PRO A CA 1
ATOM 5338 C C . PRO A 1 692 ? 7.102 26.438 6.328 1 93.56 692 PRO A C 1
ATOM 5340 O O . PRO A 1 692 ? 6.691 25.812 5.348 1 93.56 692 PRO A O 1
ATOM 5343 N N . ALA A 1 693 ? 8.422 26.297 6.848 1 94.69 693 ALA A N 1
ATOM 5344 C CA . ALA A 1 693 ? 9.367 25.297 6.383 1 94.69 693 ALA A CA 1
ATOM 5345 C C . ALA A 1 693 ? 10.43 25.016 7.441 1 94.69 693 ALA A C 1
ATOM 5347 O O . ALA A 1 693 ? 11.164 25.922 7.84 1 94.69 693 ALA A O 1
ATOM 5348 N N . CYS A 1 694 ? 10.609 23.797 7.781 1 91.88 694 CYS A N 1
ATOM 5349 C CA . CYS A 1 694 ? 11.531 23.438 8.852 1 91.88 694 CYS A CA 1
ATOM 5350 C C . CYS A 1 694 ? 12.977 23.547 8.391 1 91.88 694 CYS A C 1
ATOM 5352 O O . CYS A 1 694 ? 13.891 23.688 9.203 1 91.88 694 CYS A O 1
ATOM 5354 N N . LYS A 1 695 ? 13.242 23.484 7.094 1 94.81 695 LYS A N 1
ATOM 5355 C CA . LYS A 1 695 ? 14.602 23.484 6.559 1 94.81 695 LYS A CA 1
ATOM 5356 C C . LYS A 1 695 ? 15.328 24.781 6.879 1 94.81 695 LYS A C 1
ATOM 5358 O O . LYS A 1 695 ? 16.562 24.828 6.898 1 94.81 695 LYS A O 1
ATOM 5363 N N . THR A 1 696 ? 14.602 25.844 7.113 1 93.75 696 THR A N 1
ATOM 5364 C CA . THR A 1 696 ? 15.219 27.125 7.426 1 93.75 696 THR A CA 1
ATOM 5365 C C . THR A 1 696 ? 15.906 27.078 8.789 1 93.75 696 THR A C 1
ATOM 5367 O O . THR A 1 696 ? 16.797 27.875 9.07 1 93.75 696 THR A O 1
ATOM 5370 N N . SER A 1 697 ? 15.523 26.172 9.625 1 90.56 697 SER A N 1
ATOM 5371 C CA . SER A 1 697 ? 16.109 26.016 10.953 1 90.56 697 SER A CA 1
ATOM 5372 C C . SER A 1 697 ? 17.047 24.812 11.008 1 90.56 697 SER A C 1
ATOM 5374 O O . SER A 1 697 ? 18.109 24.875 11.633 1 90.56 697 SER A O 1
ATOM 5376 N N . GLN A 1 698 ? 16.703 23.734 10.383 1 92.38 698 GLN A N 1
ATOM 5377 C CA . GLN A 1 698 ? 17.375 22.453 10.547 1 92.38 698 GLN A CA 1
ATOM 5378 C C . GLN A 1 698 ? 18.219 22.109 9.32 1 92.38 698 GLN A C 1
ATOM 5380 O O . GLN A 1 698 ? 18.844 21.047 9.266 1 92.38 698 GLN A O 1
ATOM 5385 N N . GLY A 1 699 ? 18.281 23.016 8.367 1 94.88 699 GLY A N 1
ATOM 5386 C CA . GLY A 1 699 ? 18.844 22.594 7.09 1 94.88 699 GLY A CA 1
ATOM 5387 C C . GLY A 1 699 ? 18 21.547 6.391 1 94.88 699 GLY A C 1
ATOM 5388 O O . GLY A 1 699 ? 16.938 21.172 6.883 1 94.88 699 GLY A O 1
ATOM 5389 N N . HIS A 1 700 ? 18.406 21.172 5.211 1 96.38 700 HIS A N 1
ATOM 5390 C CA . HIS A 1 700 ? 17.734 20.094 4.496 1 96.38 700 HIS A CA 1
ATOM 5391 C C . HIS A 1 700 ? 18.203 18.734 4.996 1 96.38 700 HIS A C 1
ATOM 5393 O O . HIS A 1 700 ? 19.281 18.25 4.617 1 96.38 700 HIS A O 1
ATOM 5399 N N . CYS A 1 701 ? 17.359 18.094 5.703 1 95.56 701 CYS A N 1
ATOM 5400 C CA . CYS A 1 701 ? 17.703 16.812 6.316 1 95.56 701 CYS A CA 1
ATOM 5401 C C . CYS A 1 701 ? 17.562 15.672 5.32 1 95.56 701 CYS A C 1
ATOM 5403 O O . CYS A 1 701 ? 17.391 14.516 5.719 1 95.56 701 CYS A O 1
ATOM 5405 N N . VAL A 1 702 ? 17.5 15.898 4.141 1 92.94 702 VAL A N 1
ATOM 5406 C CA . VAL A 1 702 ? 17.5 14.961 3.023 1 92.94 702 VAL A CA 1
ATOM 5407 C C . VAL A 1 702 ? 16.453 13.875 3.26 1 92.94 702 VAL A C 1
ATOM 5409 O O . VAL A 1 702 ? 15.258 14.164 3.285 1 92.94 702 VAL A O 1
ATOM 5412 N N . GLU A 1 703 ? 16.953 12.625 3.65 1 93.38 703 GLU A N 1
ATOM 5413 C CA . GLU A 1 703 ? 16.016 11.516 3.82 1 93.38 703 GLU A CA 1
ATOM 5414 C C . GLU A 1 703 ? 15.133 11.727 5.047 1 93.38 703 GLU A C 1
ATOM 5416 O O . GLU A 1 703 ? 14.055 11.141 5.148 1 93.38 703 GLU A O 1
ATOM 5421 N N . ALA A 1 704 ? 15.5 12.594 5.957 1 96.19 704 ALA A N 1
ATOM 5422 C CA . ALA A 1 704 ? 14.734 12.828 7.18 1 96.19 704 ALA A CA 1
ATOM 5423 C C . ALA A 1 704 ? 13.938 14.125 7.09 1 96.19 704 ALA A C 1
ATOM 5425 O O . ALA A 1 704 ? 13.312 14.539 8.07 1 96.19 704 ALA A O 1
ATOM 5426 N N . ALA A 1 705 ? 13.906 14.742 5.945 1 96.44 705 ALA A N 1
ATOM 5427 C CA . ALA A 1 705 ? 13.25 16.047 5.812 1 96.44 705 ALA A CA 1
ATOM 5428 C C . ALA A 1 705 ? 11.75 15.93 6.039 1 96.44 705 ALA A C 1
ATOM 5430 O O . ALA A 1 705 ? 11.156 16.75 6.758 1 96.44 705 ALA A O 1
ATOM 5431 N N . GLY A 1 706 ? 11.102 14.969 5.441 1 96.38 706 GLY A N 1
ATOM 5432 C CA . GLY A 1 706 ? 9.664 14.789 5.578 1 96.38 706 GLY A CA 1
ATOM 5433 C C . GLY A 1 706 ? 9.227 14.5 7.004 1 96.38 706 GLY A C 1
ATOM 5434 O O . GLY A 1 706 ? 8.227 15.047 7.473 1 96.38 706 GLY A O 1
ATOM 5435 N N . ILE A 1 707 ? 9.992 13.625 7.688 1 97.19 707 ILE A N 1
ATOM 5436 C CA . ILE A 1 707 ? 9.633 13.266 9.055 1 97.19 707 ILE A CA 1
ATOM 5437 C C . ILE A 1 707 ? 9.852 14.461 9.977 1 97.19 707 ILE A C 1
ATOM 5439 O O . ILE A 1 707 ? 9.125 14.641 10.953 1 97.19 707 ILE A O 1
ATOM 5443 N N . CYS A 1 708 ? 10.867 15.266 9.703 1 95.62 708 CYS A N 1
ATOM 5444 C CA . CYS A 1 708 ? 11.07 16.516 10.43 1 95.62 708 CYS A CA 1
ATOM 5445 C C . CYS A 1 708 ? 9.852 17.422 10.312 1 95.62 708 CYS A C 1
ATOM 5447 O O . CYS A 1 708 ? 9.375 17.953 11.312 1 95.62 708 CYS A O 1
ATOM 5449 N N . SER A 1 709 ? 9.375 17.547 9.117 1 96.06 709 SER A N 1
ATOM 5450 C CA . SER A 1 709 ? 8.188 18.359 8.859 1 96.06 709 SER A CA 1
ATOM 5451 C C . SER A 1 709 ? 6.969 17.797 9.586 1 96.06 709 SER A C 1
ATOM 5453 O O . SER A 1 709 ? 6.18 18.547 10.156 1 96.06 709 SER A O 1
ATOM 5455 N N . LEU A 1 710 ? 6.816 16.516 9.539 1 96.88 710 LEU A N 1
ATOM 5456 C CA . LEU A 1 710 ? 5.688 15.875 10.195 1 96.88 710 LEU A CA 1
ATOM 5457 C C . LEU A 1 710 ? 5.699 16.156 11.695 1 96.88 710 LEU A C 1
ATOM 5459 O O . LEU A 1 710 ? 4.668 16.5 12.273 1 96.88 710 LEU A O 1
ATOM 5463 N N . LEU A 1 711 ? 6.82 15.969 12.289 1 95.12 711 LEU A N 1
ATOM 5464 C CA . LEU A 1 711 ? 6.93 16.172 13.734 1 95.12 711 LEU A CA 1
ATOM 5465 C C . LEU A 1 711 ? 6.641 17.609 14.109 1 95.12 711 LEU A C 1
ATOM 5467 O O . LEU A 1 711 ? 5.992 17.875 15.125 1 95.12 711 LEU A O 1
ATOM 5471 N N . ARG A 1 712 ? 7.133 18.5 13.312 1 92.88 712 ARG A N 1
ATOM 5472 C CA . ARG A 1 712 ? 6.859 19.906 13.57 1 92.88 712 ARG A CA 1
ATOM 5473 C C . ARG A 1 712 ? 5.363 20.203 13.492 1 92.88 712 ARG A C 1
ATOM 5475 O O . ARG A 1 712 ? 4.832 20.953 14.32 1 92.88 712 ARG A O 1
ATOM 5482 N N . VAL A 1 713 ? 4.676 19.656 12.555 1 93.75 713 VAL A N 1
ATOM 5483 C CA . VAL A 1 713 ? 3.24 19.844 12.383 1 93.75 713 VAL A CA 1
ATOM 5484 C C . VAL A 1 713 ? 2.498 19.219 13.562 1 93.75 713 VAL A C 1
ATOM 5486 O O . VAL A 1 713 ? 1.594 19.844 14.133 1 93.75 713 VAL A O 1
ATOM 5489 N N . LEU A 1 714 ? 2.854 18 13.953 1 93.31 714 LEU A N 1
ATOM 5490 C CA . LEU A 1 714 ? 2.186 17.297 15.039 1 93.31 714 LEU A CA 1
ATOM 5491 C C . LEU A 1 714 ? 2.334 18.062 16.359 1 93.31 714 LEU A C 1
ATOM 5493 O O . LEU A 1 714 ? 1.357 18.25 17.078 1 93.31 714 LEU A O 1
ATOM 5497 N N . LEU A 1 715 ? 3.494 18.469 16.609 1 90.56 715 LEU A N 1
ATOM 5498 C CA . LEU A 1 715 ? 3.736 19.203 17.844 1 90.56 715 LEU A CA 1
ATOM 5499 C C . LEU A 1 715 ? 3.102 20.594 17.797 1 90.56 715 LEU A C 1
ATOM 5501 O O . LEU A 1 715 ? 2.594 21.094 18.812 1 90.56 715 LEU A O 1
ATOM 5505 N N . GLY A 1 716 ? 3.145 21.25 16.656 1 89.31 716 GLY A N 1
ATOM 5506 C CA . GLY A 1 716 ? 2.51 22.547 16.484 1 89.31 716 GLY A CA 1
ATOM 5507 C C . GLY A 1 716 ? 1.003 22.5 16.656 1 89.31 716 GLY A C 1
ATOM 5508 O O . GLY A 1 716 ? 0.426 23.344 17.344 1 89.31 716 GLY A O 1
ATOM 5509 N N . THR A 1 717 ? 0.354 21.562 16.047 1 87.62 717 THR A N 1
ATOM 5510 C CA . THR A 1 717 ? -1.097 21.438 16.141 1 87.62 717 THR A CA 1
ATOM 5511 C C . THR A 1 717 ? -1.524 21.094 17.562 1 87.62 717 THR A C 1
ATOM 5513 O O . THR A 1 717 ? -2.566 21.562 18.031 1 87.62 717 THR A O 1
ATOM 5516 N N . SER A 1 718 ? -0.78 20.281 18.25 1 85.12 718 SER A N 1
ATOM 5517 C CA . SER A 1 718 ? -1.094 19.938 19.625 1 85.12 718 SER A CA 1
ATOM 5518 C C . SER A 1 718 ? -1.013 21.172 20.531 1 85.12 718 SER A C 1
ATOM 5520 O O . SER A 1 718 ? -1.7 21.234 21.547 1 85.12 718 SER A O 1
ATOM 5522 N N . ARG A 1 719 ? -0.262 22.094 20.109 1 83.56 719 ARG A N 1
ATOM 5523 C CA . ARG A 1 719 ? -0.063 23.312 20.906 1 83.56 719 ARG A CA 1
ATOM 5524 C C . ARG A 1 719 ? -0.845 24.484 20.328 1 83.56 719 ARG A C 1
ATOM 5526 O O . ARG A 1 719 ? -0.864 25.562 20.906 1 83.56 719 ARG A O 1
ATOM 5533 N N . GLY A 1 720 ? -1.413 24.234 19.219 1 82.94 720 GLY A N 1
ATOM 5534 C CA . GLY A 1 720 ? -2.225 25.266 18.578 1 82.94 720 GLY A CA 1
ATOM 5535 C C . GLY A 1 720 ? -1.404 26.391 18 1 82.94 720 GLY A C 1
ATOM 5536 O O . GLY A 1 720 ? -1.772 27.562 18.125 1 82.94 720 GLY A O 1
ATOM 5537 N N . VAL A 1 721 ? -0.28 26.094 17.406 1 86.25 721 VAL A N 1
ATOM 5538 C CA . VAL A 1 721 ? 0.592 27.125 16.859 1 86.25 721 VAL A CA 1
ATOM 5539 C C . VAL A 1 721 ? 1.249 26.609 15.578 1 86.25 721 VAL A C 1
ATOM 5541 O O . VAL A 1 721 ? 1.602 25.438 15.477 1 86.25 721 VAL A O 1
ATOM 5544 N N . THR A 1 722 ? 1.465 27.453 14.57 1 89.5 722 THR A N 1
ATOM 5545 C CA . THR A 1 722 ? 2.297 27.203 13.398 1 89.5 722 THR A CA 1
ATOM 5546 C C . THR A 1 722 ? 3.668 27.844 13.555 1 89.5 722 THR A C 1
ATOM 5548 O O . THR A 1 722 ? 3.77 29.062 13.742 1 89.5 722 THR A O 1
ATOM 5551 N N . PRO A 1 723 ? 4.711 27.078 13.516 1 87.5 723 PRO A N 1
ATOM 5552 C CA . PRO A 1 723 ? 6.055 27.625 13.727 1 87.5 723 PRO A CA 1
ATOM 5553 C C . PRO A 1 723 ? 6.52 28.516 12.578 1 87.5 723 PRO A C 1
ATOM 5555 O O . PRO A 1 723 ? 6.07 28.344 11.438 1 87.5 723 PRO A O 1
ATOM 5558 N N . PRO A 1 724 ? 7.461 29.359 12.805 1 88.81 724 PRO A N 1
ATOM 5559 C CA . PRO A 1 724 ? 7.867 30.359 11.828 1 88.81 724 PRO A CA 1
ATOM 5560 C C . PRO A 1 724 ? 8.953 29.859 10.875 1 88.81 724 PRO A C 1
ATOM 5562 O O . PRO A 1 724 ? 9.594 28.844 11.141 1 88.81 724 PRO A O 1
ATOM 5565 N N . LEU A 1 725 ? 9.188 30.656 9.805 1 89.12 725 LEU A N 1
ATOM 5566 C CA . LEU A 1 725 ? 10.32 30.609 8.891 1 89.12 725 LEU A CA 1
ATOM 5567 C C . LEU A 1 725 ? 11.484 31.438 9.422 1 89.12 725 LEU A C 1
ATOM 5569 O O . LEU A 1 725 ? 11.273 32.5 10.016 1 89.12 725 LEU A O 1
ATOM 5573 N N . GLN A 1 726 ? 12.648 30.875 9.047 1 89.12 726 GLN A N 1
ATOM 5574 C CA . GLN A 1 726 ? 13.844 31.672 9.289 1 89.12 726 GLN A CA 1
ATOM 5575 C C . GLN A 1 726 ? 14.422 32.219 7.984 1 89.12 726 GLN A C 1
ATOM 5577 O O . GLN A 1 726 ? 14.164 31.656 6.914 1 89.12 726 GLN A O 1
ATOM 5582 N N . HIS A 1 727 ? 15.086 33.406 8.094 1 91.25 727 HIS A N 1
ATOM 5583 C CA . HIS A 1 727 ? 15.953 33.938 7.055 1 91.25 727 HIS A CA 1
ATOM 5584 C C . HIS A 1 727 ? 15.148 34.469 5.883 1 91.25 727 HIS A C 1
ATOM 5586 O O . HIS A 1 727 ? 15.641 34.562 4.758 1 91.25 727 HIS A O 1
ATOM 5592 N N . LEU A 1 728 ? 13.844 34.656 6.027 1 93.5 728 LEU A N 1
ATOM 5593 C CA . LEU A 1 728 ? 13.078 35.344 5 1 93.5 728 LEU A CA 1
ATOM 5594 C C . LEU A 1 728 ? 13.109 36.844 5.227 1 93.5 728 LEU A C 1
ATOM 5596 O O . LEU A 1 728 ? 12.469 37.344 6.156 1 93.5 728 LEU A O 1
ATOM 5600 N N . TYR A 1 729 ? 13.812 37.531 4.395 1 91.25 729 TYR A N 1
ATOM 5601 C CA . TYR A 1 729 ? 13.961 38.969 4.527 1 91.25 729 TYR A CA 1
ATOM 5602 C C . TYR A 1 729 ? 13.219 39.688 3.414 1 91.25 729 TYR A C 1
ATOM 5604 O O . TYR A 1 729 ? 12.586 40.719 3.65 1 91.25 729 TYR A O 1
ATOM 5612 N N . GLN A 1 730 ? 13.344 39.156 2.227 1 91.5 730 GLN A N 1
ATOM 5613 C CA . GLN A 1 730 ? 12.648 39.688 1.05 1 91.5 730 GLN A CA 1
ATOM 5614 C C . GLN A 1 730 ? 12.031 38.562 0.234 1 91.5 730 GLN A C 1
ATOM 5616 O O . GLN A 1 730 ? 12.727 37.656 -0.212 1 91.5 730 GLN A O 1
ATOM 5621 N N . LEU A 1 731 ? 10.781 38.719 0.036 1 91.94 731 LEU A N 1
ATOM 5622 C CA . LEU A 1 731 ? 10.055 37.688 -0.684 1 91.94 731 LEU A CA 1
ATOM 5623 C C . LEU A 1 731 ? 10.484 37.625 -2.146 1 91.94 731 LEU A C 1
ATOM 5625 O O . LEU A 1 731 ? 10.68 38.656 -2.775 1 91.94 731 LEU A O 1
ATOM 5629 N N . HIS A 1 732 ? 10.578 36.438 -2.674 1 90.81 732 HIS A N 1
ATOM 5630 C CA . HIS A 1 732 ? 10.906 36.25 -4.082 1 90.81 732 HIS A CA 1
ATOM 5631 C C . HIS A 1 732 ? 9.977 37.062 -4.98 1 90.81 732 HIS A C 1
ATOM 5633 O O . HIS A 1 732 ? 8.773 37.125 -4.73 1 90.81 732 HIS A O 1
ATOM 5639 N N . PRO A 1 733 ? 10.469 37.594 -6.039 1 86.81 733 PRO A N 1
ATOM 5640 C CA . PRO A 1 733 ? 9.695 38.531 -6.875 1 86.81 733 PRO A CA 1
ATOM 5641 C C . PRO A 1 733 ? 8.469 37.875 -7.5 1 86.81 733 PRO A C 1
ATOM 5643 O O . PRO A 1 733 ? 7.422 38.5 -7.629 1 86.81 733 PRO A O 1
ATOM 5646 N N . VAL A 1 734 ? 8.594 36.656 -7.848 1 83.25 734 VAL A N 1
ATOM 5647 C CA . VAL A 1 734 ? 7.473 35.969 -8.461 1 83.25 734 VAL A CA 1
ATOM 5648 C C . VAL A 1 734 ? 6.316 35.875 -7.465 1 83.25 734 VAL A C 1
ATOM 5650 O O . VAL A 1 734 ? 5.148 35.938 -7.855 1 83.25 734 VAL A O 1
ATOM 5653 N N . LEU A 1 735 ? 6.645 35.688 -6.273 1 86.56 735 LEU A N 1
ATOM 5654 C CA . LEU A 1 735 ? 5.633 35.531 -5.234 1 86.56 735 LEU A CA 1
ATOM 5655 C C . LEU A 1 735 ? 5.09 36.906 -4.805 1 86.56 735 LEU A C 1
ATOM 5657 O O . LEU A 1 735 ? 3.9 37.031 -4.508 1 86.56 735 LEU A O 1
ATOM 5661 N N . SER A 1 736 ? 5.859 37.844 -4.848 1 83.75 736 SER A N 1
ATOM 5662 C CA . SER A 1 736 ? 5.461 39.156 -4.41 1 83.75 736 SER A CA 1
ATOM 5663 C C . SER A 1 736 ? 4.621 39.875 -5.473 1 83.75 736 SER A C 1
ATOM 5665 O O . SER A 1 736 ? 3.9 40.812 -5.168 1 83.75 736 SER A O 1
ATOM 5667 N N . ALA A 1 737 ? 4.715 39.375 -6.648 1 78.81 737 ALA A N 1
ATOM 5668 C CA . ALA A 1 737 ? 4.004 40.031 -7.758 1 78.81 737 ALA A CA 1
ATOM 5669 C C . ALA A 1 737 ? 2.508 39.719 -7.688 1 78.81 737 ALA A C 1
ATOM 5671 O O . ALA A 1 737 ? 1.704 40.438 -8.289 1 78.81 737 ALA A O 1
ATOM 5672 N N . VAL A 1 738 ? 2.217 38.719 -7.027 1 70 738 VAL A N 1
ATOM 5673 C CA . VAL A 1 738 ? 0.806 38.344 -6.941 1 70 738 VAL A CA 1
ATOM 5674 C C . VAL A 1 738 ? 0.112 39.219 -5.895 1 70 738 VAL A C 1
ATOM 5676 O O . VAL A 1 738 ? 0.487 39.188 -4.719 1 70 738 VAL A O 1
ATOM 5679 N N . GLU A 1 739 ? -0.813 40.156 -6.355 1 65.69 739 GLU A N 1
ATOM 5680 C CA . GLU A 1 739 ? -1.612 41 -5.457 1 65.69 739 GLU A CA 1
ATOM 5681 C C . GLU A 1 739 ? -2.625 40.156 -4.684 1 65.69 739 GLU A C 1
ATOM 5683 O O . GLU A 1 739 ? -3.176 39.188 -5.215 1 65.69 739 GLU A O 1
ATOM 5688 N N . ASP A 1 740 ? -2.838 40.438 -3.402 1 70.88 740 ASP A N 1
ATOM 5689 C CA . ASP A 1 740 ? -3.826 39.812 -2.535 1 70.88 740 ASP A CA 1
ATOM 5690 C C . ASP A 1 740 ? -3.576 38.312 -2.422 1 70.88 740 ASP A C 1
ATOM 5692 O O . ASP A 1 740 ? -4.508 37.5 -2.527 1 70.88 740 ASP A O 1
ATOM 5696 N N . TRP A 1 741 ? -2.283 38.062 -2.324 1 74.44 741 TRP A N 1
ATOM 5697 C CA . TRP A 1 741 ? -1.859 36.656 -2.172 1 74.44 741 TRP A CA 1
ATOM 5698 C C . TRP A 1 741 ? -2.508 36.031 -0.945 1 74.44 741 TRP A C 1
ATOM 5700 O O . TRP A 1 741 ? -2.314 36.5 0.179 1 74.44 741 TRP A O 1
ATOM 5710 N N . PRO A 1 742 ? -3.4 35.062 -1.142 1 83.44 742 PRO A N 1
ATOM 5711 C CA . PRO A 1 742 ? -4.117 34.469 -0.001 1 83.44 742 PRO A CA 1
ATOM 5712 C C . PRO A 1 742 ? -3.27 33.469 0.784 1 83.44 742 PRO A C 1
ATOM 5714 O O . PRO A 1 742 ? -3.736 32.375 1.104 1 83.44 742 PRO A O 1
ATOM 5717 N N . ALA A 1 743 ? -1.993 33.844 1.032 1 89.44 743 ALA A N 1
ATOM 5718 C CA . ALA A 1 743 ? -1.071 33.031 1.837 1 89.44 743 ALA A CA 1
ATOM 5719 C C . ALA A 1 743 ? -0.224 33.938 2.742 1 89.44 743 ALA A C 1
ATOM 5721 O O . ALA A 1 743 ? -0.095 35.125 2.5 1 89.44 743 ALA A O 1
ATOM 5722 N N . SER A 1 744 ? 0.16 33.406 3.781 1 90 744 SER A N 1
ATOM 5723 C CA . SER A 1 744 ? 1.07 34.062 4.699 1 90 744 SER A CA 1
ATOM 5724 C C . SER A 1 744 ? 2.357 33.281 4.891 1 90 744 SER A C 1
ATOM 5726 O O . SER A 1 744 ? 2.318 32.094 5.277 1 90 744 SER A O 1
ATOM 5728 N N . PHE A 1 745 ? 3.451 33.906 4.523 1 91.44 745 PHE A N 1
ATOM 5729 C CA . PHE A 1 745 ? 4.762 33.375 4.871 1 91.44 745 PHE A CA 1
ATOM 5730 C C . PHE A 1 745 ? 5.125 33.688 6.309 1 91.44 745 PHE A C 1
ATOM 5732 O O . PHE A 1 745 ? 5.488 34.844 6.613 1 91.44 745 PHE A O 1
ATOM 5739 N N . VAL A 1 746 ? 5.082 32.75 7.176 1 87.25 746 VAL A N 1
ATOM 5740 C CA . VAL A 1 746 ? 5.039 32.938 8.625 1 87.25 746 VAL A CA 1
ATOM 5741 C C . VAL A 1 746 ? 6.449 33.156 9.156 1 87.25 746 VAL A C 1
ATOM 5743 O O . VAL A 1 746 ? 7.199 32.219 9.383 1 87.25 746 VAL A O 1
ATOM 5746 N N . THR A 1 747 ? 6.758 34.375 9.492 1 87.62 747 THR A N 1
ATOM 5747 C CA . THR A 1 747 ? 8.078 34.656 10.039 1 87.62 747 THR A CA 1
ATOM 5748 C C . THR A 1 747 ? 8.039 34.719 11.562 1 87.62 747 THR A C 1
ATOM 5750 O O . THR A 1 747 ? 9.078 34.906 12.211 1 87.62 747 THR A O 1
ATOM 5753 N N . GLU A 1 748 ? 6.828 34.656 12.062 1 86.38 748 GLU A N 1
ATOM 5754 C CA . GLU A 1 748 ? 6.59 34.531 13.5 1 86.38 748 GLU A CA 1
ATOM 5755 C C . GLU A 1 748 ? 5.562 33.438 13.781 1 86.38 748 GLU A C 1
ATOM 5757 O O . GLU A 1 748 ? 4.797 33.031 12.898 1 86.38 748 GLU A O 1
ATOM 5762 N N . ALA A 1 749 ? 5.625 32.969 14.984 1 86.38 749 ALA A N 1
ATOM 5763 C CA . ALA A 1 749 ? 4.664 31.922 15.352 1 86.38 749 ALA A CA 1
ATOM 5764 C C . ALA A 1 749 ? 3.23 32.438 15.234 1 86.38 749 ALA A C 1
ATOM 5766 O O . ALA A 1 749 ? 2.928 33.562 15.664 1 86.38 749 ALA A O 1
ATOM 5767 N N . VAL A 1 750 ? 2.34 31.688 14.641 1 85.5 750 VAL A N 1
ATOM 5768 C CA . VAL A 1 750 ? 0.948 32.094 14.445 1 85.5 750 VAL A CA 1
ATOM 5769 C C . VAL A 1 750 ? 0.029 31.109 15.18 1 85.5 750 VAL A C 1
ATOM 5771 O O . VAL A 1 750 ? 0.057 29.906 14.922 1 85.5 750 VAL A O 1
ATOM 5774 N N . PRO A 1 751 ? -0.75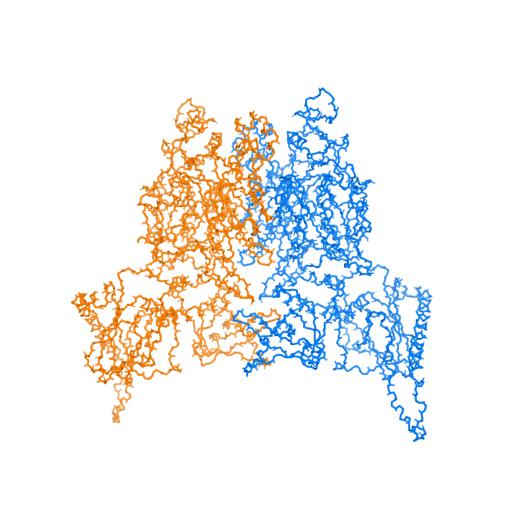3 31.609 16.047 1 81.06 751 PRO A N 1
ATOM 5775 C CA . PRO A 1 751 ? -1.714 30.734 16.734 1 81.06 751 PRO A CA 1
ATOM 5776 C C . PRO A 1 751 ? -2.818 30.234 15.797 1 81.06 751 PRO A C 1
ATOM 5778 O O . PRO A 1 751 ? -3.273 30.984 14.922 1 81.06 751 PRO A O 1
ATOM 5781 N N . SER A 1 752 ? -3.23 29.031 16.031 1 74.88 752 SER A N 1
ATOM 5782 C CA . SER A 1 752 ? -4.324 28.469 15.25 1 74.88 752 SER A CA 1
ATOM 5783 C C . SER A 1 752 ? -5.652 29.125 15.594 1 74.88 752 SER A C 1
ATOM 5785 O O . SER A 1 752 ? -5.895 29.469 16.75 1 74.88 752 SER A O 1
ATOM 5787 N N . GLY A 1 753 ? -6.453 29.359 14.578 1 64.69 753 GLY A N 1
ATOM 5788 C CA . GLY A 1 753 ? -7.766 29.953 14.812 1 64.69 753 GLY A CA 1
ATOM 5789 C C . GLY A 1 753 ? -8.75 28.969 15.43 1 64.69 753 GLY A C 1
ATOM 5790 O O . GLY A 1 753 ? -9.734 29.375 16.031 1 64.69 753 GLY A O 1
ATOM 5791 N N . GLN A 1 754 ? -8.453 27.75 15.234 1 67.25 754 GLN A N 1
ATOM 5792 C CA . GLN A 1 754 ? -9.336 26.688 15.719 1 67.25 754 GLN A CA 1
ATOM 5793 C C . GLN A 1 754 ? -8.547 25.641 16.516 1 67.25 754 GLN A C 1
ATOM 5795 O O . GLN A 1 754 ? -7.328 25.547 16.375 1 67.25 754 GLN A O 1
ATOM 5800 N N . ARG A 1 755 ? -9.328 24.922 17.375 1 70.94 755 ARG A N 1
ATOM 5801 C CA . ARG A 1 755 ? -8.695 23.875 18.172 1 70.94 755 ARG A CA 1
ATOM 5802 C C . ARG A 1 755 ? -8.172 22.75 17.281 1 70.94 755 ARG A C 1
ATOM 5804 O O . ARG A 1 755 ? -7.16 22.125 17.594 1 70.94 755 ARG A O 1
ATOM 5811 N N . GLU A 1 756 ? -8.898 22.531 16.297 1 76.38 756 GLU A N 1
ATOM 5812 C CA . GLU A 1 756 ? -8.461 21.531 15.344 1 76.38 756 GLU A CA 1
ATOM 5813 C C . GLU A 1 756 ? -7.863 22.172 14.094 1 76.38 756 GLU A C 1
ATOM 5815 O O . GLU A 1 756 ? -8.359 23.188 13.625 1 76.38 756 GLU A O 1
ATOM 5820 N N . SER A 1 757 ? -6.812 21.641 13.711 1 85.31 757 SER A N 1
ATOM 5821 C CA . SER A 1 757 ? -6.145 22.156 12.516 1 85.31 757 SER A CA 1
ATOM 5822 C C . SER A 1 757 ? -5.84 21.047 11.523 1 85.31 757 SER A C 1
ATOM 5824 O O . SER A 1 757 ? -5.586 19.906 11.93 1 85.31 757 SER A O 1
ATOM 5826 N N . ILE A 1 758 ? -6 21.344 10.258 1 89.75 758 ILE A N 1
ATOM 5827 C CA . ILE A 1 758 ? -5.578 20.469 9.172 1 89.75 758 ILE A CA 1
ATOM 5828 C C . ILE A 1 758 ? -4.363 21.062 8.461 1 89.75 758 ILE A C 1
ATOM 5830 O O . ILE A 1 758 ? -4.406 22.203 8.016 1 89.75 758 ILE A O 1
ATOM 5834 N N . CYS A 1 759 ? -3.324 20.328 8.422 1 94.5 759 CYS A N 1
ATOM 5835 C CA . CYS A 1 759 ? -2.076 20.812 7.844 1 94.5 759 CYS A CA 1
ATOM 5836 C C . CYS A 1 759 ? -1.556 19.859 6.785 1 94.5 759 CYS A C 1
ATOM 5838 O O . CYS A 1 759 ? -1.839 18.656 6.836 1 94.5 759 CYS A O 1
ATOM 5840 N N . GLY A 1 760 ? -0.839 20.406 5.793 1 96.75 760 GLY A N 1
ATOM 5841 C CA . GLY A 1 760 ? -0.134 19.609 4.809 1 96.75 760 GLY A CA 1
ATOM 5842 C C . GLY A 1 760 ? 1.361 19.531 5.059 1 96.75 760 GLY A C 1
ATOM 5843 O O . GLY A 1 760 ? 1.929 20.406 5.715 1 96.75 760 GLY A O 1
ATOM 5844 N N . ILE A 1 761 ? 1.966 18.484 4.602 1 97.5 761 ILE A N 1
ATOM 5845 C CA . ILE A 1 761 ? 3.41 18.281 4.629 1 97.5 761 ILE A CA 1
ATOM 5846 C C . ILE A 1 761 ? 3.91 17.969 3.221 1 97.5 761 ILE A C 1
ATOM 5848 O O . ILE A 1 761 ? 3.342 17.109 2.533 1 97.5 761 ILE A O 1
ATOM 5852 N N . ARG A 1 762 ? 5.008 18.641 2.859 1 97.5 762 ARG A N 1
ATOM 5853 C CA . ARG A 1 762 ? 5.57 18.422 1.532 1 97.5 762 ARG A CA 1
ATOM 5854 C C . ARG A 1 762 ? 6.988 17.859 1.627 1 97.5 762 ARG A C 1
ATOM 5856 O O . ARG A 1 762 ? 7.723 18.188 2.564 1 97.5 762 ARG A O 1
ATOM 5863 N N . GLY A 1 763 ? 7.34 17.047 0.684 1 94.94 763 GLY A N 1
ATOM 5864 C CA . GLY A 1 763 ? 8.695 16.562 0.486 1 94.94 763 GLY A CA 1
ATOM 5865 C C . GLY A 1 763 ? 8.992 16.188 -0.954 1 94.94 763 GLY A C 1
ATOM 5866 O O . GLY A 1 763 ? 8.164 15.547 -1.615 1 94.94 763 GLY A O 1
ATOM 5867 N N . ASN A 1 764 ? 10.141 16.641 -1.431 1 91.19 764 ASN A N 1
ATOM 5868 C CA . ASN A 1 764 ? 10.516 16.391 -2.82 1 91.19 764 ASN A CA 1
ATOM 5869 C C . ASN A 1 764 ? 11.922 15.812 -2.932 1 91.19 764 ASN A C 1
ATOM 5871 O O . ASN A 1 764 ? 12.797 16.141 -2.135 1 91.19 764 ASN A O 1
ATOM 5875 N N . SER A 1 765 ? 12.062 14.914 -3.875 1 87.75 765 SER A N 1
ATOM 5876 C CA . SER A 1 765 ? 13.398 14.469 -4.246 1 87.75 765 SER A CA 1
ATOM 5877 C C . SER A 1 765 ? 14.023 15.391 -5.285 1 87.75 765 SER A C 1
ATOM 5879 O O . SER A 1 765 ? 13.32 16.156 -5.941 1 87.75 765 SER A O 1
ATOM 5881 N N . ILE A 1 766 ? 15.281 15.266 -5.391 1 79 766 ILE A N 1
ATOM 5882 C CA . ILE A 1 766 ? 16.016 16.062 -6.367 1 79 766 ILE A CA 1
ATOM 5883 C C . ILE A 1 766 ? 15.664 15.594 -7.781 1 79 766 ILE A C 1
ATOM 5885 O O . ILE A 1 766 ? 15.711 16.375 -8.734 1 79 766 ILE A O 1
ATOM 5889 N N . THR A 1 767 ? 15.211 14.305 -7.887 1 77.12 767 THR A N 1
ATOM 5890 C CA . THR A 1 767 ? 15.031 13.742 -9.219 1 77.12 767 THR A CA 1
ATOM 5891 C C . THR A 1 767 ? 13.547 13.695 -9.594 1 77.12 767 THR A C 1
ATOM 5893 O O . THR A 1 767 ? 13.172 13.039 -10.562 1 77.12 767 THR A O 1
ATOM 5896 N N . GLY A 1 768 ? 12.703 14.375 -8.797 1 79.75 768 GLY A N 1
ATOM 5897 C CA . GLY A 1 768 ? 11.375 14.633 -9.336 1 79.75 768 GLY A CA 1
ATOM 5898 C C . GLY A 1 768 ? 10.273 13.93 -8.57 1 79.75 768 GLY A C 1
ATOM 5899 O O . GLY A 1 768 ? 9.086 14.227 -8.758 1 79.75 768 GLY A O 1
ATOM 5900 N N . THR A 1 769 ? 10.586 12.969 -7.75 1 86.19 769 THR A N 1
ATOM 5901 C CA . THR A 1 769 ? 9.547 12.383 -6.914 1 86.19 769 THR A CA 1
ATOM 5902 C C . THR A 1 769 ? 9.047 13.398 -5.883 1 86.19 769 THR A C 1
ATOM 5904 O O . THR A 1 769 ? 9.852 14.078 -5.242 1 86.19 769 THR A O 1
ATOM 5907 N N . MET A 1 770 ? 7.777 13.461 -5.836 1 91.94 770 MET A N 1
ATOM 5908 C CA . MET A 1 770 ? 7.172 14.406 -4.906 1 91.94 770 MET A CA 1
ATOM 5909 C C . MET A 1 770 ? 6.18 13.711 -3.984 1 91.94 770 MET A C 1
ATOM 5911 O O . MET A 1 770 ? 5.539 12.734 -4.383 1 91.94 770 MET A O 1
ATOM 5915 N N . GLY A 1 771 ? 6.09 14.25 -2.766 1 94.06 771 GLY A N 1
ATOM 5916 C CA . GLY A 1 771 ? 5.129 13.703 -1.824 1 94.06 771 GLY A CA 1
ATOM 5917 C C . GLY A 1 771 ? 4.402 14.766 -1.021 1 94.06 771 GLY A C 1
ATOM 5918 O O . GLY A 1 771 ? 4.918 15.867 -0.837 1 94.06 771 GLY A O 1
ATOM 5919 N N . MET A 1 772 ? 3.191 14.445 -0.604 1 96.44 772 MET A N 1
ATOM 5920 C CA . MET A 1 772 ? 2.41 15.289 0.294 1 96.44 772 MET A CA 1
ATOM 5921 C C . MET A 1 772 ? 1.553 14.438 1.229 1 96.44 772 MET A C 1
ATOM 5923 O O . MET A 1 772 ? 1.083 13.367 0.845 1 96.44 772 MET A O 1
ATOM 5927 N N . ALA A 1 773 ? 1.47 14.844 2.438 1 96.69 773 ALA A N 1
ATOM 5928 C CA . ALA A 1 773 ? 0.544 14.266 3.408 1 96.69 773 ALA A CA 1
ATOM 5929 C C . ALA A 1 773 ? -0.348 15.336 4.023 1 96.69 773 ALA A C 1
ATOM 5931 O O . ALA A 1 773 ? 0.053 16.5 4.137 1 96.69 773 ALA A O 1
ATOM 5932 N N . VAL A 1 774 ? -1.56 14.992 4.359 1 95.44 774 VAL A N 1
ATOM 5933 C CA . VAL A 1 774 ? -2.473 15.852 5.102 1 95.44 774 VAL A CA 1
ATOM 5934 C C . VAL A 1 774 ? -2.715 15.281 6.492 1 95.44 774 VAL A C 1
ATOM 5936 O O . VAL A 1 774 ? -3.066 14.102 6.637 1 95.44 774 VAL A O 1
ATOM 5939 N N . VAL A 1 775 ? -2.518 16.109 7.465 1 94.25 775 VAL A N 1
ATOM 5940 C CA . VAL A 1 775 ? -2.559 15.68 8.859 1 94.25 775 VAL A CA 1
ATOM 5941 C C . VAL A 1 775 ? -3.51 16.578 9.648 1 94.25 775 VAL A C 1
ATOM 5943 O O . VAL A 1 775 ? -3.553 17.797 9.438 1 94.25 775 VAL A O 1
ATOM 5946 N N . SER A 1 776 ? -4.266 15.938 10.539 1 89.69 776 SER A N 1
ATOM 5947 C CA . SER A 1 776 ? -5.117 16.688 11.453 1 89.69 776 SER A CA 1
ATOM 5948 C C . SER A 1 776 ? -4.637 16.547 12.898 1 89.69 776 SER A C 1
ATOM 5950 O O . SER A 1 776 ? -4.102 15.492 13.281 1 89.69 776 SER A O 1
ATOM 5952 N N . GLY A 1 777 ? -4.672 17.625 13.602 1 85.44 777 GLY A N 1
ATOM 5953 C CA . GLY A 1 777 ? -4.344 17.641 15.016 1 85.44 777 GLY A CA 1
ATOM 5954 C C . GLY A 1 777 ? -5.305 18.469 15.844 1 85.44 777 GLY A C 1
ATOM 5955 O O . GLY A 1 777 ? -6.035 19.297 15.312 1 85.44 777 GLY A O 1
ATOM 5956 N N . VAL A 1 778 ? -5.348 18.109 17.109 1 78.88 778 VAL A N 1
ATOM 5957 C CA . VAL A 1 778 ? -6.211 18.812 18.062 1 78.88 778 VAL A CA 1
ATOM 5958 C C . VAL A 1 778 ? -5.363 19.438 19.172 1 78.88 778 VAL A C 1
ATOM 5960 O O . VAL A 1 778 ? -4.535 18.766 19.781 1 78.88 778 VAL A O 1
ATOM 5963 N N . ALA A 1 779 ? -5.664 20.672 19.328 1 77.81 779 ALA A N 1
ATOM 5964 C CA . ALA A 1 779 ? -4.926 21.391 20.375 1 77.81 779 ALA A CA 1
ATOM 5965 C C . ALA A 1 779 ? -5.367 20.953 21.766 1 77.81 779 ALA A C 1
ATOM 5967 O O . ALA A 1 779 ? -6.559 20.781 22.016 1 77.81 779 ALA A O 1
ATOM 5968 N N . SER A 1 780 ? -4.328 20.578 22.453 1 70.5 780 SER A N 1
ATOM 5969 C CA . SER A 1 780 ? -4.578 20.25 23.844 1 70.5 780 SER A CA 1
ATOM 5970 C C . SER A 1 780 ? -4.762 21.516 24.688 1 70.5 780 SER A C 1
ATOM 5972 O O . SER A 1 780 ? -4.027 22.484 24.516 1 70.5 780 SER A O 1
ATOM 5974 N N . HIS A 1 781 ? -5.711 21.391 25.547 1 62.56 781 HIS A N 1
ATOM 5975 C CA . HIS A 1 781 ? -5.977 22.531 26.406 1 62.56 781 HIS A CA 1
ATOM 5976 C C . HIS A 1 781 ? -4.781 22.828 27.312 1 62.56 781 HIS A C 1
ATOM 5978 O O . HIS A 1 781 ? -4.5 23.984 27.609 1 62.56 781 HIS A O 1
ATOM 5984 N N . ASP A 1 782 ? -4.098 21.797 27.609 1 59.06 782 ASP A N 1
ATOM 5985 C CA . ASP A 1 782 ? -3.01 21.938 28.578 1 59.06 782 ASP A CA 1
ATOM 5986 C C . ASP A 1 782 ? -1.75 22.484 27.906 1 59.06 782 ASP A C 1
ATOM 5988 O O . ASP A 1 782 ? -0.877 23.047 28.578 1 59.06 782 ASP A O 1
ATOM 5992 N N . LEU A 1 783 ? -1.764 22.438 26.594 1 59.44 783 LEU A N 1
ATOM 5993 C CA . LEU A 1 783 ? -0.506 22.75 25.922 1 59.44 783 LEU A CA 1
ATOM 5994 C C . LEU A 1 783 ? -0.603 24.078 25.188 1 59.44 783 LEU A C 1
ATOM 5996 O O . LEU A 1 783 ? 0.412 24.625 24.75 1 59.44 783 LEU A O 1
ATOM 6000 N N . VAL A 1 784 ? -1.868 24.547 25.047 1 49.72 784 VAL A N 1
ATOM 6001 C CA . VAL A 1 784 ? -2.035 25.828 24.391 1 49.72 784 VAL A CA 1
ATOM 6002 C C . VAL A 1 784 ? -1.507 26.953 25.281 1 49.72 784 VAL A C 1
ATOM 6004 O O . VAL A 1 784 ? -1.859 27.031 26.453 1 49.72 784 VAL A O 1
ATOM 6007 N N . PRO A 1 785 ? -0.584 27.703 24.766 1 47.78 785 PRO A N 1
ATOM 6008 C CA . PRO A 1 785 ? -0.077 28.766 25.625 1 47.78 785 PRO A CA 1
ATOM 6009 C C . PRO A 1 785 ? -1.158 29.766 26.016 1 47.78 785 PRO A C 1
ATOM 6011 O O . PRO A 1 785 ? -2.121 29.969 25.266 1 47.78 785 PRO A O 1
ATOM 6014 N N . MET B 1 1 ? -35.469 -33.844 -13.938 1 18.66 1 MET B N 1
ATOM 6015 C CA . MET B 1 1 ? -34.469 -33.406 -12.969 1 18.66 1 MET B CA 1
ATOM 6016 C C . MET B 1 1 ? -34.25 -34.438 -11.891 1 18.66 1 MET B C 1
ATOM 6018 O O . MET B 1 1 ? -35.188 -34.75 -11.133 1 18.66 1 MET B O 1
ATOM 6022 N N . CYS B 1 2 ? -33.438 -35.5 -12.219 1 20.17 2 CYS B N 1
ATOM 6023 C CA . CYS B 1 2 ? -33.188 -36.781 -11.531 1 20.17 2 CYS B CA 1
ATOM 6024 C C . CYS B 1 2 ? -32.594 -36.531 -10.148 1 20.17 2 CYS B C 1
ATOM 6026 O O . CYS B 1 2 ? -31.781 -35.625 -9.969 1 20.17 2 CYS B O 1
ATOM 6028 N N . ARG B 1 3 ? -33.375 -36.812 -9.148 1 22.56 3 ARG B N 1
ATOM 6029 C CA . ARG B 1 3 ? -33 -36.625 -7.746 1 22.56 3 ARG B CA 1
ATOM 6030 C C . ARG B 1 3 ? -31.812 -37.5 -7.383 1 22.56 3 ARG B C 1
ATOM 6032 O O . ARG B 1 3 ? -31.906 -38.719 -7.363 1 22.56 3 ARG B O 1
ATOM 6039 N N . SER B 1 4 ? -30.672 -37.25 -7.969 1 23.02 4 SER B N 1
ATOM 6040 C CA . SER B 1 4 ? -29.625 -38.188 -7.543 1 23.02 4 SER B CA 1
ATOM 6041 C C . SER B 1 4 ? -29.203 -37.906 -6.102 1 23.02 4 SER B C 1
ATOM 6043 O O . SER B 1 4 ? -28.812 -36.781 -5.766 1 23.02 4 SER B O 1
ATOM 6045 N N . THR B 1 5 ? -29.875 -38.438 -5.133 1 23.78 5 THR B N 1
ATOM 6046 C CA . THR B 1 5 ? -29.594 -38.375 -3.703 1 23.78 5 THR B CA 1
ATOM 6047 C C . THR B 1 5 ? -28.203 -38.906 -3.398 1 23.78 5 THR B C 1
ATOM 6049 O O . THR B 1 5 ? -27.812 -39 -2.234 1 23.78 5 THR B O 1
ATOM 6052 N N . ARG B 1 6 ? -27.391 -39.5 -4.34 1 24.92 6 ARG B N 1
ATOM 6053 C CA . ARG B 1 6 ? -26.359 -40.375 -3.842 1 24.92 6 ARG B CA 1
ATOM 6054 C C . ARG B 1 6 ? -25.156 -39.594 -3.328 1 24.92 6 ARG B C 1
ATOM 6056 O O . ARG B 1 6 ? -24.203 -39.344 -4.074 1 24.92 6 ARG B O 1
ATOM 6063 N N . THR B 1 7 ? -25.203 -38.625 -2.693 1 24.95 7 THR B N 1
ATOM 6064 C CA . THR B 1 7 ? -23.859 -38.062 -2.682 1 24.95 7 THR B CA 1
ATOM 6065 C C . THR B 1 7 ? -22.859 -39.031 -2.053 1 24.95 7 THR B C 1
ATOM 6067 O O . THR B 1 7 ? -21.672 -39.031 -2.414 1 24.95 7 THR B O 1
ATOM 6070 N N . GLY B 1 8 ? -22.922 -39.375 -0.732 1 22.94 8 GLY B N 1
ATOM 6071 C CA . GLY B 1 8 ? -21.781 -40.062 -0.127 1 22.94 8 GLY B CA 1
ATOM 6072 C C . GLY B 1 8 ? -21.531 -41.438 -0.731 1 22.94 8 GLY B C 1
ATOM 6073 O O . GLY B 1 8 ? -22.359 -41.969 -1.493 1 22.94 8 GLY B O 1
ATOM 6074 N N . ALA B 1 9 ? -20.312 -42.188 -0.71 1 24.67 9 ALA B N 1
ATOM 6075 C CA . ALA B 1 9 ? -20.203 -43.625 -1.003 1 24.67 9 ALA B CA 1
ATOM 6076 C C . ALA B 1 9 ? -21.391 -44.406 -0.448 1 24.67 9 ALA B C 1
ATOM 6078 O O . ALA B 1 9 ? -21.344 -45.625 -0.342 1 24.67 9 ALA B O 1
ATOM 6079 N N . ALA B 1 10 ? -22.297 -43.781 0.357 1 22.05 10 ALA B N 1
ATOM 6080 C CA . ALA B 1 10 ? -23.281 -44.656 0.979 1 22.05 10 ALA B CA 1
ATOM 6081 C C . ALA B 1 10 ? -23.953 -45.562 -0.06 1 22.05 10 ALA B C 1
ATOM 6083 O O . ALA B 1 10 ? -23.969 -45.219 -1.251 1 22.05 10 ALA B O 1
ATOM 6084 N N . GLU B 1 11 ? -24.5 -46.875 0.434 1 23.48 11 GLU B N 1
ATOM 6085 C CA . GLU B 1 11 ? -25.391 -47.938 0.004 1 23.48 11 GLU B CA 1
ATOM 6086 C C . GLU B 1 11 ? -26.625 -47.375 -0.707 1 23.48 11 GLU B C 1
ATOM 6088 O O . GLU B 1 11 ? -27.141 -46.312 -0.32 1 23.48 11 GLU B O 1
ATOM 6093 N N . LEU B 1 12 ? -26.766 -47.594 -2.018 1 23.64 12 LEU B N 1
ATOM 6094 C CA . LEU B 1 12 ? -27.953 -47.594 -2.854 1 23.64 12 LEU B CA 1
ATOM 6095 C C . LEU B 1 12 ? -29.188 -47.938 -2.027 1 23.64 12 LEU B C 1
ATOM 6097 O O . LEU B 1 12 ? -29.562 -49.125 -1.914 1 23.64 12 LEU B O 1
ATOM 6101 N N . ALA B 1 13 ? -29.141 -47.562 -0.649 1 23.14 13 ALA B N 1
ATOM 6102 C CA . ALA B 1 13 ? -30.266 -48.125 0.094 1 23.14 13 ALA B CA 1
ATOM 6103 C C . ALA B 1 13 ? -31.594 -47.75 -0.555 1 23.14 13 ALA B C 1
ATOM 6105 O O . ALA B 1 13 ? -31.875 -46.562 -0.777 1 23.14 13 ALA B O 1
ATOM 6106 N N . TRP B 1 14 ? -32.125 -48.688 -1.408 1 22.19 14 TRP B N 1
ATOM 6107 C CA . TRP B 1 14 ? -33.5 -48.938 -1.84 1 22.19 14 TRP B CA 1
ATOM 6108 C C . TRP B 1 14 ? -34.469 -48.656 -0.704 1 22.19 14 TRP B C 1
ATOM 6110 O O . TRP B 1 14 ? -34.438 -49.344 0.326 1 22.19 14 TRP B O 1
ATOM 6120 N N . THR B 1 15 ? -34.562 -47.5 -0.153 1 24.28 15 THR B N 1
ATOM 6121 C CA . THR B 1 15 ? -35.719 -47.562 0.75 1 24.28 15 THR B CA 1
ATOM 6122 C C . THR B 1 15 ? -36.969 -48.031 0.014 1 24.28 15 THR B C 1
ATOM 6124 O O . THR B 1 15 ? -37.406 -47.406 -0.959 1 24.28 15 THR B O 1
ATOM 6127 N N . PRO B 1 16 ? -37.281 -49.375 -0.004 1 22.94 16 PRO B N 1
ATOM 6128 C CA . PRO B 1 16 ? -38.531 -49.906 -0.552 1 22.94 16 PRO B CA 1
ATOM 6129 C C . PRO B 1 16 ? -39.75 -49.031 -0.259 1 22.94 16 PRO B C 1
ATOM 6131 O O . PRO B 1 16 ? -39.781 -48.344 0.774 1 22.94 16 PRO B O 1
ATOM 6134 N N . CYS B 1 17 ? -40.25 -48.438 -1.31 1 21.47 17 CYS B N 1
ATOM 6135 C CA . CYS B 1 17 ? -41.594 -47.906 -1.142 1 21.47 17 CYS B CA 1
ATOM 6136 C C . CYS B 1 17 ? -42.438 -48.812 -0.238 1 21.47 17 CYS B C 1
ATOM 6138 O O . CYS B 1 17 ? -42.531 -50 -0.477 1 21.47 17 CYS B O 1
ATOM 6140 N N . ARG B 1 18 ? -42.375 -48.656 1.084 1 22.64 18 ARG B N 1
ATOM 6141 C CA . ARG B 1 18 ? -43.25 -49.375 2.021 1 22.64 18 ARG B CA 1
ATOM 6142 C C . ARG B 1 18 ? -44.656 -49.5 1.459 1 22.64 18 ARG B C 1
ATOM 6144 O O . ARG B 1 18 ? -45.375 -48.5 1.292 1 22.64 18 ARG B O 1
ATOM 6151 N N . SER B 1 19 ? -44.75 -50.281 0.284 1 20.02 19 SER B N 1
ATOM 6152 C CA . SER B 1 19 ? -46.125 -50.719 0.027 1 20.02 19 SER B CA 1
ATOM 6153 C C . SER B 1 19 ? -46.812 -51.156 1.317 1 20.02 19 SER B C 1
ATOM 6155 O O . SER B 1 19 ? -46.281 -51.938 2.1 1 20.02 19 SER B O 1
ATOM 6157 N N . ASN B 1 20 ? -47.5 -50.219 1.91 1 21.48 20 ASN B N 1
ATOM 6158 C CA . ASN B 1 20 ? -48.531 -50.531 2.908 1 21.48 20 ASN B CA 1
ATOM 6159 C C . ASN B 1 20 ? -49.344 -51.75 2.496 1 21.48 20 ASN B C 1
ATOM 6161 O O . ASN B 1 20 ? -50.312 -51.656 1.75 1 21.48 20 ASN B O 1
ATOM 6165 N N . ILE B 1 21 ? -48.531 -52.844 1.982 1 19.77 21 ILE B N 1
ATOM 6166 C CA . ILE B 1 21 ? -49.344 -54.031 1.882 1 19.77 21 ILE B CA 1
ATOM 6167 C C . ILE B 1 21 ? -50.062 -54.281 3.213 1 19.77 21 ILE B C 1
ATOM 6169 O O . ILE B 1 21 ? -49.406 -54.438 4.246 1 19.77 21 ILE B O 1
ATOM 6173 N N . ASN B 1 22 ? -51.188 -53.656 3.27 1 20.08 22 ASN B N 1
ATOM 6174 C CA . ASN B 1 22 ? -52.188 -53.906 4.289 1 20.08 22 ASN B CA 1
ATOM 6175 C C . ASN B 1 22 ? -52.344 -55.406 4.535 1 20.08 22 ASN B C 1
ATOM 6177 O O . ASN B 1 22 ? -52.906 -56.125 3.697 1 20.08 22 ASN B O 1
ATOM 6181 N N . ASN B 1 23 ? -51.094 -56.094 4.938 1 20.12 23 ASN B N 1
ATOM 6182 C CA . ASN B 1 23 ? -51.375 -57.469 5.414 1 20.12 23 ASN B CA 1
ATOM 6183 C C . ASN B 1 23 ? -52.469 -57.438 6.473 1 20.12 23 ASN B C 1
ATOM 6185 O O . ASN B 1 23 ? -52.312 -56.844 7.535 1 20.12 23 ASN B O 1
ATOM 6189 N N . SER B 1 24 ? -53.625 -57.406 6.027 1 20.39 24 SER B N 1
ATOM 6190 C CA . SER B 1 24 ? -54.781 -57.719 6.879 1 20.39 24 SER B CA 1
ATOM 6191 C C . SER B 1 24 ? -54.562 -59 7.68 1 20.39 24 SER B C 1
ATOM 6193 O O . SER B 1 24 ? -55.5 -59.75 7.941 1 20.39 24 SER B O 1
ATOM 6195 N N . ASN B 1 25 ? -53.125 -59.281 8.102 1 19.2 25 ASN B N 1
ATOM 6196 C CA . ASN B 1 25 ? -53.094 -60.438 8.953 1 19.2 25 ASN B CA 1
ATOM 6197 C C . ASN B 1 25 ? -54.094 -60.344 10.117 1 19.2 25 ASN B C 1
ATOM 6199 O O . ASN B 1 25 ? -54.25 -59.25 10.695 1 19.2 25 ASN B O 1
ATOM 6203 N N . ASN B 1 26 ? -55 -61.281 10.164 1 19.83 26 ASN B N 1
ATOM 6204 C CA . ASN B 1 26 ? -55.906 -61.781 11.18 1 19.83 26 ASN B CA 1
ATOM 6205 C C . ASN B 1 26 ? -55.219 -61.938 12.531 1 19.83 26 ASN B C 1
ATOM 6207 O O . ASN B 1 26 ? -53.969 -62.031 12.602 1 19.83 26 ASN B O 1
ATOM 6211 N N . ASN B 1 27 ? -55.875 -61.875 13.695 1 19.59 27 ASN B N 1
ATOM 6212 C CA . ASN B 1 27 ? -55.844 -61.625 15.133 1 19.59 27 ASN B CA 1
ATOM 6213 C C . ASN B 1 27 ? -54.906 -62.594 15.859 1 19.59 27 ASN B C 1
ATOM 6215 O O . ASN B 1 27 ? -54.812 -62.562 17.094 1 19.59 27 ASN B O 1
ATOM 6219 N N . SER B 1 28 ? -54.562 -63.812 15.211 1 20.66 28 SER B N 1
ATOM 6220 C CA . SER B 1 28 ? -54.438 -64.75 16.344 1 20.66 28 SER B CA 1
ATOM 6221 C C . SER B 1 28 ? -53.25 -64.375 17.234 1 20.66 28 SER B C 1
ATOM 6223 O O . SER B 1 28 ? -53.406 -64.188 18.438 1 20.66 28 SER B O 1
ATOM 6225 N N . ASN B 1 29 ? -52.375 -65.438 17.516 1 21.64 29 ASN B N 1
ATOM 6226 C CA . ASN B 1 29 ? -51.75 -65.875 18.75 1 21.64 29 ASN B CA 1
ATOM 6227 C C . ASN B 1 29 ? -50.438 -65.125 19.031 1 21.64 29 ASN B C 1
ATOM 6229 O O . ASN B 1 29 ? -49.75 -64.688 18.094 1 21.64 29 ASN B O 1
ATOM 6233 N N . ASN B 1 30 ? -50.156 -64.5 20.266 1 22.33 30 ASN B N 1
ATOM 6234 C CA . ASN B 1 30 ? -49.438 -63.406 20.953 1 22.33 30 ASN B CA 1
ATOM 6235 C C . ASN B 1 30 ? -47.938 -63.594 20.797 1 22.33 30 ASN B C 1
ATOM 6237 O O . ASN B 1 30 ? -47.188 -62.625 21 1 22.33 30 ASN B O 1
ATOM 6241 N N . ASN B 1 31 ? -47.344 -64.812 20.875 1 22.25 31 ASN B N 1
ATOM 6242 C CA . ASN B 1 31 ? -46.188 -64.938 21.734 1 22.25 31 ASN B CA 1
ATOM 6243 C C . ASN B 1 31 ? -44.938 -64.438 21.031 1 22.25 31 ASN B C 1
ATOM 6245 O O . ASN B 1 31 ? -44.062 -63.781 21.641 1 22.25 31 ASN B O 1
ATOM 6249 N N . ASN B 1 32 ? -44.469 -65.062 19.859 1 22.19 32 ASN B N 1
ATOM 6250 C CA . ASN B 1 32 ? -43.062 -65.375 19.625 1 22.19 32 ASN B CA 1
ATOM 6251 C C . ASN B 1 32 ? -42.375 -64.25 18.875 1 22.19 32 ASN B C 1
ATOM 6253 O O . ASN B 1 32 ? -42.344 -64.25 17.641 1 22.19 32 ASN B O 1
ATOM 6257 N N . ASN B 1 33 ? -42.469 -62.906 19.203 1 23.95 33 ASN B N 1
ATOM 6258 C CA . ASN B 1 33 ? -42.281 -61.75 18.328 1 23.95 33 ASN B CA 1
ATOM 6259 C C . ASN B 1 33 ? -40.812 -61.469 18.094 1 23.95 33 ASN B C 1
ATOM 6261 O O . ASN B 1 33 ? -40.438 -60.406 17.578 1 23.95 33 ASN B O 1
ATOM 6265 N N . ASN B 1 34 ? -39.844 -62.156 18.844 1 26 34 ASN B N 1
ATOM 6266 C CA . ASN B 1 34 ? -38.531 -61.531 18.969 1 26 34 ASN B CA 1
ATOM 6267 C C . ASN B 1 34 ? -37.75 -61.625 17.656 1 26 34 ASN B C 1
ATOM 6269 O O . ASN B 1 34 ? -36.781 -60.906 17.469 1 26 34 ASN B O 1
ATOM 6273 N N . ASN B 1 35 ? -37.875 -62.75 16.844 1 25.58 35 ASN B N 1
ATOM 6274 C CA . ASN B 1 35 ? -36.844 -63.156 15.898 1 25.58 35 ASN B CA 1
ATOM 6275 C C . ASN B 1 35 ? -36.906 -62.344 14.617 1 25.58 35 ASN B C 1
ATOM 6277 O O . ASN B 1 35 ? -36.188 -62.625 13.656 1 25.58 35 ASN B O 1
ATOM 6281 N N . ASN B 1 36 ? -37.906 -61.438 14.398 1 27.83 36 ASN B N 1
ATOM 6282 C CA . ASN B 1 36 ? -38.219 -61 13.039 1 27.83 36 ASN B CA 1
ATOM 6283 C C . ASN B 1 36 ? -37.312 -59.844 12.617 1 27.83 36 ASN B C 1
ATOM 6285 O O . ASN B 1 36 ? -37.469 -59.312 11.508 1 27.83 36 ASN B O 1
ATOM 6289 N N . ASN B 1 37 ? -36.625 -59.188 13.602 1 31.36 37 ASN B N 1
ATOM 6290 C CA . ASN B 1 37 ? -36 -57.906 13.195 1 31.36 37 ASN B CA 1
ATOM 6291 C C . ASN B 1 37 ? -34.75 -58.156 12.375 1 31.36 37 ASN B C 1
ATOM 6293 O O . ASN B 1 37 ? -34.25 -57.25 11.703 1 31.36 37 ASN B O 1
ATOM 6297 N N . ASN B 1 38 ? -33.969 -59.344 12.609 1 31.7 38 ASN B N 1
ATOM 6298 C CA . ASN B 1 38 ? -32.688 -59.531 11.961 1 31.7 38 ASN B CA 1
ATOM 6299 C C . ASN B 1 38 ? -32.844 -59.781 10.469 1 31.7 38 ASN B C 1
ATOM 6301 O O . ASN B 1 38 ? -31.875 -59.688 9.703 1 31.7 38 ASN B O 1
ATOM 6305 N N . ASN B 1 39 ? -34 -60.344 10.062 1 30.27 39 ASN B N 1
ATOM 6306 C CA . ASN B 1 39 ? -34.094 -60.781 8.672 1 30.27 39 ASN B CA 1
ATOM 6307 C C . ASN B 1 39 ? -34.344 -59.594 7.734 1 30.27 39 ASN B C 1
ATOM 6309 O O . ASN B 1 39 ? -34.219 -59.75 6.516 1 30.27 39 ASN B O 1
ATOM 6313 N N . LYS B 1 40 ? -34.844 -58.469 8.156 1 34.84 40 LYS B N 1
ATOM 6314 C CA . LYS B 1 40 ? -35.156 -57.344 7.273 1 34.84 40 LYS B CA 1
ATOM 6315 C C . LYS B 1 40 ? -33.906 -56.594 6.848 1 34.84 40 LYS B C 1
ATOM 6317 O O . LYS B 1 40 ? -33.812 -56.125 5.719 1 34.84 40 LYS B O 1
ATOM 6322 N N . GLN B 1 41 ? -32.938 -56.469 7.695 1 35.28 41 GLN B N 1
ATOM 6323 C CA . GLN B 1 41 ? -31.719 -55.75 7.328 1 35.28 41 GLN B CA 1
ATOM 6324 C C . GLN B 1 41 ? -30.938 -56.5 6.27 1 35.28 41 GLN B C 1
ATOM 6326 O O . GLN B 1 41 ? -30.328 -55.906 5.383 1 35.28 41 GLN B O 1
ATOM 6331 N N . LEU B 1 42 ? -30.969 -57.875 6.223 1 37.69 42 LEU B N 1
ATOM 6332 C CA . LEU B 1 42 ? -30.219 -58.688 5.281 1 37.69 42 LEU B CA 1
ATOM 6333 C C . LEU B 1 42 ? -30.844 -58.625 3.891 1 37.69 42 LEU B C 1
ATOM 6335 O O . LEU B 1 42 ? -30.125 -58.625 2.887 1 37.69 42 LEU B O 1
ATOM 6339 N N . THR B 1 43 ? -32.125 -58.469 3.768 1 40.09 43 THR B N 1
ATOM 6340 C CA . THR B 1 43 ? -32.781 -58.438 2.471 1 40.09 43 THR B CA 1
ATOM 6341 C C . THR B 1 43 ? -32.562 -57.125 1.753 1 40.09 43 THR B C 1
ATOM 6343 O O . THR B 1 43 ? -32.375 -57.094 0.534 1 40.09 43 THR B O 1
ATOM 6346 N N . THR B 1 44 ? -32.594 -56 2.367 1 44.19 44 THR B N 1
ATOM 6347 C CA . THR B 1 44 ? -32.344 -54.719 1.739 1 44.19 44 THR B CA 1
ATOM 6348 C C . THR B 1 44 ? -30.891 -54.594 1.274 1 44.19 44 THR B C 1
ATOM 6350 O O . THR B 1 44 ? -30.625 -54.031 0.208 1 44.19 44 THR B O 1
ATOM 6353 N N . THR B 1 45 ? -29.984 -55.188 2 1 47.84 45 THR B N 1
ATOM 6354 C CA . THR B 1 45 ? -28.594 -55.188 1.606 1 47.84 45 THR B CA 1
ATOM 6355 C C . THR B 1 45 ? -28.344 -56.094 0.411 1 47.84 45 THR B C 1
ATOM 6357 O O . THR B 1 45 ? -27.594 -55.75 -0.497 1 47.84 45 THR B O 1
ATOM 6360 N N . LYS B 1 46 ? -29.078 -57.281 0.374 1 50.56 46 LYS B N 1
ATOM 6361 C CA . LYS B 1 46 ? -28.906 -58.219 -0.73 1 50.56 46 LYS B CA 1
ATOM 6362 C C . LYS B 1 46 ? -29.516 -57.656 -2.02 1 50.56 46 LYS B C 1
ATOM 6364 O O . LYS B 1 46 ? -28.922 -57.812 -3.094 1 50.56 46 LYS B O 1
ATOM 6369 N N . THR B 1 47 ? -30.672 -57.062 -1.883 1 49.03 47 THR B N 1
ATOM 6370 C CA . THR B 1 47 ? -31.297 -56.469 -3.061 1 49.03 47 THR B CA 1
ATOM 6371 C C . THR B 1 47 ? -30.469 -55.312 -3.586 1 49.03 47 THR B C 1
ATOM 6373 O O . THR B 1 47 ? -30.297 -55.156 -4.797 1 49.03 47 THR B O 1
ATOM 6376 N N . THR B 1 48 ? -29.922 -54.625 -2.73 1 55.31 48 THR B N 1
ATOM 6377 C CA . THR B 1 48 ? -29.094 -53.5 -3.156 1 55.31 48 THR B CA 1
ATOM 6378 C C . THR B 1 48 ? -27.812 -54 -3.824 1 55.31 48 THR B C 1
ATOM 6380 O O . THR B 1 48 ? -27.359 -53.438 -4.816 1 55.31 48 THR B O 1
ATOM 6383 N N . THR B 1 49 ? -27.359 -55.062 -3.273 1 58.69 49 THR B N 1
ATOM 6384 C CA . THR B 1 49 ? -26.141 -55.656 -3.861 1 58.69 49 THR B CA 1
ATOM 6385 C C . THR B 1 49 ? -26.438 -56.219 -5.242 1 58.69 49 THR B C 1
ATOM 6387 O O . THR B 1 49 ? -25.641 -56.062 -6.168 1 58.69 49 THR B O 1
ATOM 6390 N N . ILE B 1 50 ? -27.578 -56.906 -5.34 1 57.31 50 ILE B N 1
ATOM 6391 C CA . ILE B 1 50 ? -27.953 -57.469 -6.625 1 57.31 50 ILE B CA 1
ATOM 6392 C C . ILE B 1 50 ? -28.156 -56.375 -7.652 1 57.31 50 ILE B C 1
ATOM 6394 O O . ILE B 1 50 ? -27.734 -56.5 -8.805 1 57.31 50 ILE B O 1
ATOM 6398 N N . ILE B 1 51 ? -28.766 -55.375 -7.203 1 60.06 51 ILE B N 1
ATOM 6399 C CA . ILE B 1 51 ? -29 -54.25 -8.109 1 60.06 51 ILE B CA 1
ATOM 6400 C C . ILE B 1 51 ? -27.656 -53.656 -8.516 1 60.06 51 ILE B C 1
ATOM 6402 O O . ILE B 1 51 ? -27.438 -53.344 -9.695 1 60.06 51 ILE B O 1
ATOM 6406 N N . LEU B 1 52 ? -26.781 -53.656 -7.633 1 65.06 52 LEU B N 1
ATOM 6407 C CA . LEU B 1 52 ? -25.484 -53.031 -7.93 1 65.06 52 LEU B CA 1
ATOM 6408 C C . LEU B 1 52 ? -24.672 -53.906 -8.867 1 65.06 52 LEU B C 1
ATOM 6410 O O . LEU B 1 52 ? -24.016 -53.406 -9.781 1 65.06 52 LEU B O 1
ATOM 6414 N N . ASP B 1 53 ? -24.781 -55.188 -8.555 1 67.94 53 ASP B N 1
ATOM 6415 C CA . ASP B 1 53 ? -24.094 -56.125 -9.438 1 67.94 53 ASP B CA 1
ATOM 6416 C C . ASP B 1 53 ? -24.656 -56.062 -10.852 1 67.94 53 ASP B C 1
ATOM 6418 O O . ASP B 1 53 ? -23.906 -56.094 -11.828 1 67.94 53 ASP B O 1
ATOM 6422 N N . THR B 1 54 ? -25.891 -55.969 -10.922 1 66.62 54 THR B N 1
ATOM 6423 C CA . THR B 1 54 ? -26.547 -55.906 -12.219 1 66.62 54 THR B CA 1
ATOM 6424 C C . THR B 1 54 ? -26.172 -54.594 -12.93 1 66.62 54 THR B C 1
ATOM 6426 O O . THR B 1 54 ? -25.922 -54.594 -14.141 1 66.62 54 THR B O 1
ATOM 6429 N N . LEU B 1 55 ? -26.141 -53.594 -12.211 1 71.94 55 LEU B N 1
ATOM 6430 C CA . LEU B 1 55 ? -25.766 -52.312 -12.812 1 71.94 55 LEU B CA 1
ATOM 6431 C C . LEU B 1 55 ? -24.328 -52.344 -13.32 1 71.94 55 LEU B C 1
ATOM 6433 O O . LEU B 1 55 ? -24.031 -51.781 -14.375 1 71.94 55 LEU B O 1
ATOM 6437 N N . GLN B 1 56 ? -23.516 -53.062 -12.609 1 73.81 56 GLN B N 1
ATOM 6438 C CA . GLN B 1 56 ? -22.141 -53.188 -13.062 1 73.81 56 GLN B CA 1
ATOM 6439 C C . GLN B 1 56 ? -22.062 -54 -14.359 1 73.81 56 GLN B C 1
ATOM 6441 O O . GLN B 1 56 ? -21.281 -53.656 -15.25 1 73.81 56 GLN B O 1
ATOM 6446 N N . GLU B 1 57 ? -22.875 -54.969 -14.383 1 75.25 57 GLU B N 1
ATOM 6447 C CA . GLU B 1 57 ? -22.922 -55.781 -15.602 1 75.25 57 GLU B CA 1
ATOM 6448 C C . GLU B 1 57 ? -23.438 -54.969 -16.781 1 75.25 57 GLU B C 1
ATOM 6450 O O . GLU B 1 57 ? -22.953 -55.094 -17.906 1 75.25 57 GLU B O 1
ATOM 6455 N N . LEU B 1 58 ? -24.328 -54.125 -16.484 1 76.25 58 LEU B N 1
ATOM 6456 C CA . LEU B 1 58 ? -24.875 -53.281 -17.531 1 76.25 58 LEU B CA 1
ATOM 6457 C C . LEU B 1 58 ? -23.859 -52.25 -17.984 1 76.25 58 LEU B C 1
ATOM 6459 O O . LEU B 1 58 ? -23.797 -51.906 -19.172 1 76.25 58 LEU B O 1
ATOM 6463 N N . ASP B 1 59 ? -23.094 -51.75 -17.094 1 81.81 59 ASP B N 1
ATOM 6464 C CA . ASP B 1 59 ? -22 -50.844 -17.453 1 81.81 59 ASP B CA 1
ATOM 6465 C C . ASP B 1 59 ? -21.016 -51.5 -18.422 1 81.81 59 ASP B C 1
ATOM 6467 O O . ASP B 1 59 ? -20.594 -50.906 -19.406 1 81.81 59 ASP B O 1
ATOM 6471 N N . GLU B 1 60 ? -20.75 -52.75 -18.109 1 79.12 60 GLU B N 1
ATOM 6472 C CA . GLU B 1 60 ? -19.844 -53.5 -18.969 1 79.12 60 GLU B CA 1
ATOM 6473 C C . GLU B 1 60 ? -20.453 -53.75 -20.344 1 79.12 60 GLU B C 1
ATOM 6475 O O . GLU B 1 60 ? -19.781 -53.656 -21.359 1 79.12 60 GLU B O 1
ATOM 6480 N N . LEU B 1 61 ? -21.656 -54.062 -20.328 1 75.56 61 LEU B N 1
ATOM 6481 C CA . LEU B 1 61 ? -22.359 -54.281 -21.594 1 75.56 61 LEU B CA 1
ATOM 6482 C C . LEU B 1 61 ? -22.375 -53.031 -22.453 1 75.56 61 LEU B C 1
ATOM 6484 O O . LEU B 1 61 ? -22.156 -53.094 -23.656 1 75.56 61 LEU B O 1
ATOM 6488 N N . THR B 1 62 ? -22.625 -51.969 -21.797 1 79.69 62 THR B N 1
ATOM 6489 C CA . THR B 1 62 ? -22.672 -50.719 -22.547 1 79.69 62 THR B CA 1
ATOM 6490 C C . THR B 1 62 ? -21.297 -50.375 -23.125 1 79.69 62 THR B C 1
ATOM 6492 O O . THR B 1 62 ? -21.188 -49.844 -24.234 1 79.69 62 THR B O 1
ATOM 6495 N N . ALA B 1 63 ? -20.297 -50.688 -22.406 1 80.5 63 ALA B N 1
ATOM 6496 C CA . ALA B 1 63 ? -18.938 -50.469 -22.906 1 80.5 63 ALA B CA 1
ATOM 6497 C C . ALA B 1 63 ? -18.688 -51.281 -24.172 1 80.5 63 ALA B C 1
ATOM 6499 O O . ALA B 1 63 ? -18.078 -50.781 -25.109 1 80.5 63 ALA B O 1
ATOM 6500 N N . ARG B 1 64 ? -19.281 -52.406 -24.188 1 76.56 64 ARG B N 1
ATOM 6501 C CA . ARG B 1 64 ? -19.141 -53.281 -25.359 1 76.56 64 ARG B CA 1
ATOM 6502 C C . ARG B 1 64 ? -19.938 -52.719 -26.547 1 76.56 64 ARG B C 1
ATOM 6504 O O . ARG B 1 64 ? -19.484 -52.781 -27.688 1 76.56 64 ARG B O 1
ATOM 6511 N N . ILE B 1 65 ? -21.016 -52.219 -26.172 1 76.81 65 ILE B N 1
ATOM 6512 C CA . ILE B 1 65 ? -21.859 -51.625 -27.219 1 76.81 65 ILE B CA 1
ATOM 6513 C C . ILE B 1 65 ? -21.141 -50.438 -27.844 1 76.81 65 ILE B C 1
ATOM 6515 O O . ILE B 1 65 ? -21.141 -50.281 -29.062 1 76.81 65 ILE B O 1
ATOM 6519 N N . VAL B 1 66 ? -20.547 -49.625 -27.047 1 80.88 66 VAL B N 1
ATOM 6520 C CA . VAL B 1 66 ? -19.859 -48.438 -27.516 1 80.88 66 VAL B CA 1
ATOM 6521 C C . VAL B 1 66 ? -18.672 -48.812 -28.375 1 80.88 66 VAL B C 1
ATOM 6523 O O . VAL B 1 66 ? -18.406 -48.219 -29.406 1 80.88 66 VAL B O 1
ATOM 6526 N N . GLU B 1 67 ? -17.969 -49.844 -27.922 1 78.75 67 GLU B N 1
ATOM 6527 C CA . GLU B 1 67 ? -16.859 -50.344 -28.719 1 78.75 67 GLU B CA 1
ATOM 6528 C C . GLU B 1 67 ? -17.312 -50.812 -30.094 1 78.75 67 GLU B C 1
ATOM 6530 O O . GLU B 1 67 ? -16.688 -50.5 -31.109 1 78.75 67 GLU B O 1
ATOM 6535 N N . ALA B 1 68 ? -18.453 -51.469 -30.094 1 76.5 68 ALA B N 1
ATOM 6536 C CA . ALA B 1 68 ? -18.984 -52 -31.344 1 76.5 68 ALA B CA 1
ATOM 6537 C C . ALA B 1 68 ? -19.516 -50.875 -32.219 1 76.5 68 ALA B C 1
ATOM 6539 O O . ALA B 1 68 ? -19.422 -50.938 -33.469 1 76.5 68 ALA B O 1
ATOM 6540 N N . ALA B 1 69 ? -19.969 -49.906 -31.531 1 76.5 69 ALA B N 1
ATOM 6541 C CA . ALA B 1 69 ? -20.594 -48.812 -32.281 1 76.5 69 ALA B CA 1
ATOM 6542 C C . ALA B 1 69 ? -19.594 -47.719 -32.594 1 76.5 69 ALA B C 1
ATOM 6544 O O . ALA B 1 69 ? -19.938 -46.719 -33.219 1 76.5 69 ALA B O 1
ATOM 6545 N N . SER B 1 70 ? -18.359 -47.812 -32.156 1 79.44 70 SER B N 1
ATOM 6546 C CA . SER B 1 70 ? -17.344 -46.781 -32.25 1 79.44 70 SER B CA 1
ATOM 6547 C C . SER B 1 70 ? -17.203 -46.25 -33.656 1 79.44 70 SER B C 1
ATOM 6549 O O . SER B 1 70 ? -17.156 -45.031 -33.875 1 79.44 70 SER B O 1
ATOM 6551 N N . PRO B 1 71 ? -17.188 -47.156 -34.688 1 76.94 71 PRO B N 1
ATOM 6552 C CA . PRO B 1 71 ? -17.078 -46.625 -36.062 1 76.94 71 PRO B CA 1
ATOM 6553 C C . PRO B 1 71 ? -18.297 -45.812 -36.469 1 76.94 71 PRO B C 1
ATOM 6555 O O . PRO B 1 71 ? -18.141 -44.781 -37.125 1 76.94 71 PRO B O 1
ATOM 6558 N N . PHE B 1 72 ? -19.391 -46.25 -36.062 1 76.31 72 PHE B N 1
ATOM 6559 C CA . PHE B 1 72 ? -20.641 -45.531 -36.344 1 76.31 72 PHE B CA 1
ATOM 6560 C C . PHE B 1 72 ? -20.656 -44.188 -35.625 1 76.31 72 PHE B C 1
ATOM 6562 O O . PHE B 1 72 ? -21.078 -43.188 -36.188 1 76.31 72 PHE B O 1
ATOM 6569 N N . LEU B 1 73 ? -20.25 -44.125 -34.375 1 79.88 73 LEU B N 1
ATOM 6570 C CA . LEU B 1 73 ? -20.25 -42.906 -33.594 1 79.88 73 LEU B CA 1
ATOM 6571 C C . LEU B 1 73 ? -19.281 -41.875 -34.156 1 79.88 73 LEU B C 1
ATOM 6573 O O . LEU B 1 73 ? -19.578 -40.688 -34.188 1 79.88 73 LEU B O 1
ATOM 6577 N N . ALA B 1 74 ? -18.172 -42.375 -34.562 1 77.38 74 ALA B N 1
ATOM 6578 C CA . ALA B 1 74 ? -17.188 -41.469 -35.156 1 77.38 74 ALA B CA 1
ATOM 6579 C C . ALA B 1 74 ? -17.703 -40.875 -36.469 1 77.38 74 ALA B C 1
ATOM 6581 O O . ALA B 1 74 ? -17.531 -39.688 -36.719 1 77.38 74 ALA B O 1
ATOM 6582 N N . ASP B 1 75 ? -18.359 -41.719 -37.219 1 74.81 75 ASP B N 1
ATOM 6583 C CA . ASP B 1 75 ? -18.797 -41.312 -38.562 1 74.81 75 ASP B CA 1
ATOM 6584 C C . ASP B 1 75 ? -20.078 -40.469 -38.469 1 74.81 75 ASP B C 1
ATOM 6586 O O . ASP B 1 75 ? -20.172 -39.406 -39.125 1 74.81 75 ASP B O 1
ATOM 6590 N N . THR B 1 76 ? -20.953 -40.875 -37.625 1 74.25 76 THR B N 1
ATOM 6591 C CA . THR B 1 76 ? -22.281 -40.25 -37.625 1 74.25 76 THR B CA 1
ATOM 6592 C C . THR B 1 76 ? -22.375 -39.156 -36.562 1 74.25 76 THR B C 1
ATOM 6594 O O . THR B 1 76 ? -22.969 -38.094 -36.812 1 74.25 76 THR B O 1
ATOM 6597 N N . CYS B 1 77 ? -21.75 -39.406 -35.469 1 74.38 77 CYS B N 1
ATOM 6598 C CA . CYS B 1 77 ? -21.891 -38.469 -34.375 1 74.38 77 CYS B CA 1
ATOM 6599 C C . CYS B 1 77 ? -20.625 -37.594 -34.219 1 74.38 77 CYS B C 1
ATOM 6601 O O . CYS B 1 77 ? -20.594 -36.688 -33.406 1 74.38 77 CYS B O 1
ATOM 6603 N N . HIS B 1 78 ? -19.609 -37.938 -35.031 1 75.88 78 HIS B N 1
ATOM 6604 C CA . HIS B 1 78 ? -18.328 -37.25 -34.938 1 75.88 78 HIS B CA 1
ATOM 6605 C C . HIS B 1 78 ? -17.812 -37.188 -33.531 1 75.88 78 HIS B C 1
ATOM 6607 O O . HIS B 1 78 ? -17.406 -36.125 -33.031 1 75.88 78 HIS B O 1
ATOM 6613 N N . PHE B 1 79 ? -17.938 -38.344 -32.875 1 77.88 79 PHE B N 1
ATOM 6614 C CA . PHE B 1 79 ? -17.562 -38.406 -31.469 1 77.88 79 PHE B CA 1
ATOM 6615 C C . PHE B 1 79 ? -16.734 -39.656 -31.188 1 77.88 79 PHE B C 1
ATOM 6617 O O . PHE B 1 79 ? -17.141 -40.75 -31.531 1 77.88 79 PHE B O 1
ATOM 6624 N N . GLU B 1 80 ? -15.547 -39.344 -30.641 1 79.19 80 GLU B N 1
ATOM 6625 C CA . GLU B 1 80 ? -14.734 -40.469 -30.109 1 79.19 80 GLU B CA 1
ATOM 6626 C C . GLU B 1 80 ? -14.836 -40.531 -28.594 1 79.19 80 GLU B C 1
ATOM 6628 O O . GLU B 1 80 ? -14.539 -39.562 -27.891 1 79.19 80 GLU B O 1
ATOM 6633 N N . VAL B 1 81 ? -15.273 -41.719 -28.141 1 79.75 81 VAL B N 1
ATOM 6634 C CA . VAL B 1 81 ? -15.539 -41.906 -26.719 1 79.75 81 VAL B CA 1
ATOM 6635 C C . VAL B 1 81 ? -14.227 -42.031 -25.953 1 79.75 81 VAL B C 1
ATOM 6637 O O . VAL B 1 81 ? -13.391 -42.875 -26.297 1 79.75 81 VAL B O 1
ATOM 6640 N N . GLY B 1 82 ? -14.016 -41.188 -25.031 1 78.12 82 GLY B N 1
ATOM 6641 C CA . GLY B 1 82 ? -12.875 -41.281 -24.141 1 78.12 82 GLY B CA 1
ATOM 6642 C C . GLY B 1 82 ? -13.18 -42.031 -22.844 1 78.12 82 GLY B C 1
ATOM 6643 O O . GLY B 1 82 ? -12.469 -42.938 -22.469 1 78.12 82 GLY B O 1
ATOM 6644 N N . ALA B 1 83 ? -14.281 -41.531 -22.141 1 79 83 ALA B N 1
ATOM 6645 C CA . ALA B 1 83 ? -14.656 -42.156 -20.859 1 79 83 ALA B CA 1
ATOM 6646 C C . ALA B 1 83 ? -16.172 -42.281 -20.75 1 79 83 ALA B C 1
ATOM 6648 O O . ALA B 1 83 ? -16.922 -41.531 -21.375 1 79 83 ALA B O 1
ATOM 6649 N N . GLN B 1 84 ? -16.547 -43.375 -19.984 1 81 84 GLN B N 1
ATOM 6650 C CA . GLN B 1 84 ? -17.953 -43.656 -19.688 1 81 84 GLN B CA 1
ATOM 6651 C C . GLN B 1 84 ? -18.25 -43.5 -18.188 1 81 84 GLN B C 1
ATOM 6653 O O . GLN B 1 84 ? -17.422 -43.906 -17.359 1 81 84 GLN B O 1
ATOM 6658 N N . THR B 1 85 ? -19.391 -42.938 -17.953 1 77.75 85 THR B N 1
ATOM 6659 C CA . THR B 1 85 ? -19.812 -42.875 -16.562 1 77.75 85 THR B CA 1
ATOM 6660 C C . THR B 1 85 ? -20.469 -44.188 -16.141 1 77.75 85 THR B C 1
ATOM 6662 O O . THR B 1 85 ? -20.844 -45 -17 1 77.75 85 THR B O 1
ATOM 6665 N N . ALA B 1 86 ? -20.641 -44.281 -14.766 1 77.31 86 ALA B N 1
ATOM 6666 C CA . ALA B 1 86 ? -21.516 -45.344 -14.266 1 77.31 86 ALA B CA 1
ATOM 6667 C C . ALA B 1 86 ? -22.969 -45.031 -14.609 1 77.31 86 ALA B C 1
ATOM 6669 O O . ALA B 1 86 ? -23.359 -43.875 -14.773 1 77.31 86 ALA B O 1
ATOM 6670 N N . CYS B 1 87 ? -23.688 -46.094 -14.805 1 82.12 87 CYS B N 1
ATOM 6671 C CA . CYS B 1 87 ? -25.094 -45.938 -15.164 1 82.12 87 CYS B CA 1
ATOM 6672 C C . CYS B 1 87 ? -25.875 -45.312 -14.008 1 82.12 87 CYS B C 1
ATOM 6674 O O . CYS B 1 87 ? -25.578 -45.562 -12.844 1 82.12 87 CYS B O 1
ATOM 6676 N N . LEU B 1 88 ? -26.828 -44.5 -14.352 1 79.38 88 LEU B N 1
ATOM 6677 C CA . LEU B 1 88 ? -27.75 -43.906 -13.398 1 79.38 88 LEU B CA 1
ATOM 6678 C C . LEU B 1 88 ? -29.156 -44.469 -13.594 1 79.38 88 LEU B C 1
ATOM 6680 O O . LEU B 1 88 ? -29.703 -44.406 -14.695 1 79.38 88 LEU B O 1
ATOM 6684 N N . LEU B 1 89 ? -29.609 -45.062 -12.477 1 78.44 89 LEU B N 1
ATOM 6685 C CA . LEU B 1 89 ? -31 -45.5 -12.484 1 78.44 89 LEU B CA 1
ATOM 6686 C C . LEU B 1 89 ? -31.922 -44.375 -11.969 1 78.44 89 LEU B C 1
ATOM 6688 O O . LEU B 1 89 ? -31.75 -43.875 -10.859 1 78.44 89 LEU B O 1
ATOM 6692 N N . HIS B 1 90 ? -32.75 -43.938 -12.805 1 77.06 90 HIS B N 1
ATOM 6693 C CA . HIS B 1 90 ? -33.656 -42.906 -12.305 1 77.06 90 HIS B CA 1
ATOM 6694 C C . HIS B 1 90 ? -35.094 -43.25 -12.672 1 77.06 90 HIS B C 1
ATOM 6696 O O . HIS B 1 90 ? -35.344 -43.906 -13.672 1 77.06 90 HIS B O 1
ATOM 6702 N N . GLU B 1 91 ? -35.969 -42.875 -11.773 1 73.94 91 GLU B N 1
ATOM 6703 C CA . GLU B 1 91 ? -37.406 -43.062 -11.945 1 73.94 91 GLU B CA 1
ATOM 6704 C C . GLU B 1 91 ? -38.062 -41.906 -12.719 1 73.94 91 GLU B C 1
ATOM 6706 O O . GLU B 1 91 ? -37.719 -40.75 -12.477 1 73.94 91 GLU B O 1
ATOM 6711 N N . THR B 1 92 ? -38.812 -42.344 -13.688 1 67.44 92 THR B N 1
ATOM 6712 C CA . THR B 1 92 ? -39.562 -41.312 -14.398 1 67.44 92 THR B CA 1
ATOM 6713 C C . THR B 1 92 ? -40.781 -40.906 -13.602 1 67.44 92 THR B C 1
ATOM 6715 O O . THR B 1 92 ? -41.188 -41.594 -12.648 1 67.44 92 THR B O 1
ATOM 6718 N N . GLY B 1 93 ? -41.344 -39.531 -13.547 1 61.34 93 GLY B N 1
ATOM 6719 C CA . GLY B 1 93 ? -42.531 -39.062 -12.844 1 61.34 93 GLY B CA 1
ATOM 6720 C C . GLY B 1 93 ? -42.594 -37.562 -12.742 1 61.34 93 GLY B C 1
ATOM 6721 O O . GLY B 1 93 ? -41.719 -36.844 -13.211 1 61.34 93 GLY B O 1
ATOM 6722 N N . ALA B 1 94 ? -43.812 -37.062 -12.148 1 55.47 94 ALA B N 1
ATOM 6723 C CA . ALA B 1 94 ? -44.094 -35.625 -12.039 1 55.47 94 ALA B CA 1
ATOM 6724 C C . ALA B 1 94 ? -43.125 -34.938 -11.102 1 55.47 94 ALA B C 1
ATOM 6726 O O . ALA B 1 94 ? -42.906 -35.375 -9.969 1 55.47 94 ALA B O 1
ATOM 6727 N N . TRP B 1 95 ? -42.219 -34.375 -11.656 1 52.72 95 TRP B N 1
ATOM 6728 C CA . TRP B 1 95 ? -41.344 -33.531 -10.883 1 52.72 95 TRP B CA 1
ATOM 6729 C C . TRP B 1 95 ? -42.156 -32.375 -10.227 1 52.72 95 TRP B C 1
ATOM 6731 O O . TRP B 1 95 ? -42.875 -31.656 -10.914 1 52.72 95 TRP B O 1
ATOM 6741 N N . ASP B 1 96 ? -42.344 -32.375 -8.883 1 52.72 96 ASP B N 1
ATOM 6742 C CA . ASP B 1 96 ? -42.906 -31.25 -8.133 1 52.72 96 ASP B CA 1
ATOM 6743 C C . ASP B 1 96 ? -41.812 -30.391 -7.535 1 52.72 96 ASP B C 1
ATOM 6745 O O . ASP B 1 96 ? -41.094 -30.812 -6.625 1 52.72 96 ASP B O 1
ATOM 6749 N N . SER B 1 97 ? -41.531 -29.359 -8.164 1 54.59 97 SER B N 1
ATOM 6750 C CA . SER B 1 97 ? -40.5 -28.422 -7.758 1 54.59 97 SER B CA 1
ATOM 6751 C C . SER B 1 97 ? -40.625 -28.078 -6.281 1 54.59 97 SER B C 1
ATOM 6753 O O . SER B 1 97 ? -39.625 -27.641 -5.656 1 54.59 97 SER B O 1
ATOM 6755 N N . ARG B 1 98 ? -41.844 -28.188 -5.758 1 51.09 98 ARG B N 1
ATOM 6756 C CA . ARG B 1 98 ? -42.125 -27.797 -4.375 1 51.09 98 ARG B CA 1
ATOM 6757 C C . ARG B 1 98 ? -41.5 -28.812 -3.404 1 51.09 98 ARG B C 1
ATOM 6759 O O . ARG B 1 98 ? -41.188 -28.469 -2.266 1 51.09 98 ARG B O 1
ATOM 6766 N N . VAL B 1 99 ? -41.375 -30.016 -3.875 1 50.09 99 VAL B N 1
ATOM 6767 C CA . VAL B 1 99 ? -40.906 -31.062 -2.971 1 50.09 99 VAL B CA 1
ATOM 6768 C C . VAL B 1 99 ? -39.531 -31.547 -3.393 1 50.09 99 VAL B C 1
ATOM 6770 O O . VAL B 1 99 ? -38.906 -32.375 -2.709 1 50.09 99 VAL B O 1
ATOM 6773 N N . ALA B 1 100 ? -39.062 -31.156 -4.488 1 58.66 100 ALA B N 1
ATOM 6774 C CA . ALA B 1 100 ? -37.75 -31.562 -4.934 1 58.66 100 ALA B CA 1
ATOM 6775 C C . ALA B 1 100 ? -36.656 -31.141 -3.941 1 58.66 100 ALA B C 1
ATOM 6777 O O . ALA B 1 100 ? -36.719 -30.031 -3.396 1 58.66 100 ALA B O 1
ATOM 6778 N N . PRO B 1 101 ? -35.875 -32.156 -3.648 1 63.16 101 PRO B N 1
ATOM 6779 C CA . PRO B 1 101 ? -34.781 -31.75 -2.773 1 63.16 101 PRO B CA 1
ATOM 6780 C C . PRO B 1 101 ? -33.938 -30.609 -3.373 1 63.16 101 PRO B C 1
ATOM 6782 O O . PRO B 1 101 ? -33.75 -30.547 -4.59 1 63.16 101 PRO B O 1
ATOM 6785 N N . PRO B 1 102 ? -33.625 -29.766 -2.553 1 68.12 102 PRO B N 1
ATOM 6786 C CA . PRO B 1 102 ? -32.812 -28.656 -3.072 1 68.12 102 PRO B CA 1
ATOM 6787 C C . PRO B 1 102 ? -31.469 -29.125 -3.625 1 68.12 102 PRO B C 1
ATOM 6789 O O . PRO B 1 102 ? -30.922 -30.125 -3.16 1 68.12 102 PRO B O 1
ATOM 6792 N N . LEU B 1 103 ? -31.062 -28.547 -4.695 1 73.38 103 LEU B N 1
ATOM 6793 C CA . LEU B 1 103 ? -29.734 -28.781 -5.258 1 73.38 103 LEU B CA 1
ATOM 6794 C C . LEU B 1 103 ? -28.656 -28.5 -4.223 1 73.38 103 LEU B C 1
ATOM 6796 O O . LEU B 1 103 ? -28.734 -27.516 -3.479 1 73.38 103 LEU B O 1
ATOM 6800 N N . THR B 1 104 ? -27.734 -29.438 -4.07 1 73.44 104 THR B N 1
ATOM 6801 C CA . THR B 1 104 ? -26.625 -29.266 -3.139 1 73.44 104 THR B CA 1
ATOM 6802 C C . THR B 1 104 ? -25.312 -29.109 -3.891 1 73.44 104 THR B C 1
ATOM 6804 O O . THR B 1 104 ? -25.234 -29.406 -5.086 1 73.44 104 THR B O 1
ATOM 6807 N N . GLU B 1 105 ? -24.344 -28.719 -3.205 1 75.75 105 GLU B N 1
ATOM 6808 C CA . GLU B 1 105 ? -23 -28.578 -3.777 1 75.75 105 GLU B CA 1
ATOM 6809 C C . GLU B 1 105 ? -22.469 -29.922 -4.258 1 75.75 105 GLU B C 1
ATOM 6811 O O . GLU B 1 105 ? -21.766 -29.984 -5.27 1 75.75 105 GLU B O 1
ATOM 6816 N N . VAL B 1 106 ? -22.781 -30.953 -3.602 1 72.69 106 VAL B N 1
ATOM 6817 C CA . VAL B 1 106 ? -22.359 -32.312 -3.973 1 72.69 106 VAL B CA 1
ATOM 6818 C C . VAL B 1 106 ? -23 -32.688 -5.297 1 72.69 106 VAL B C 1
ATOM 6820 O O . VAL B 1 106 ? -22.344 -33.312 -6.152 1 72.69 106 VAL B O 1
ATOM 6823 N N . ASP B 1 107 ? -24.234 -32.281 -5.441 1 73.5 107 ASP B N 1
ATOM 6824 C CA . ASP B 1 107 ? -24.922 -32.562 -6.695 1 73.5 107 ASP B CA 1
ATOM 6825 C C . ASP B 1 107 ? -24.234 -31.859 -7.867 1 73.5 107 ASP B C 1
ATOM 6827 O O . ASP B 1 107 ? -24.016 -32.469 -8.914 1 73.5 107 ASP B O 1
ATOM 6831 N N . VAL B 1 108 ? -23.969 -30.719 -7.668 1 79.06 108 VAL B N 1
ATOM 6832 C CA . VAL B 1 108 ? -23.391 -29.922 -8.734 1 79.06 108 VAL B CA 1
ATOM 6833 C C . VAL B 1 108 ? -21.984 -30.422 -9.07 1 79.06 108 VAL B C 1
ATOM 6835 O O . VAL B 1 108 ? -21.609 -30.5 -10.242 1 79.06 108 VAL B O 1
ATOM 6838 N N . GLN B 1 109 ? -21.25 -30.781 -8.094 1 74.19 109 GLN B N 1
ATOM 6839 C CA . GLN B 1 109 ? -19.922 -31.328 -8.305 1 74.19 109 GLN B CA 1
ATOM 6840 C C . GLN B 1 109 ? -19.969 -32.594 -9.141 1 74.19 109 GLN B C 1
ATOM 6842 O O . GLN B 1 109 ? -19.062 -32.875 -9.938 1 74.19 109 GLN B O 1
ATOM 6847 N N . PHE B 1 110 ? -20.922 -33.281 -8.906 1 71.44 110 PHE B N 1
ATOM 6848 C CA . PHE B 1 110 ? -21.062 -34.531 -9.633 1 71.44 110 PHE B CA 1
ATOM 6849 C C . PHE B 1 110 ? -21.578 -34.281 -11.047 1 71.44 110 PHE B C 1
ATOM 6851 O O . PHE B 1 110 ? -21 -34.781 -12.023 1 71.44 110 PHE B O 1
ATOM 6858 N N . TRP B 1 111 ? -22.547 -33.438 -11.195 1 75 111 TRP B N 1
ATOM 6859 C CA . TRP B 1 111 ? -23.281 -33.344 -12.453 1 75 111 TRP B CA 1
ATOM 6860 C C . TRP B 1 111 ? -22.641 -32.344 -13.398 1 75 111 TRP B C 1
ATOM 6862 O O . TRP B 1 111 ? -22.641 -32.531 -14.617 1 75 111 TRP B O 1
ATOM 6872 N N . LEU B 1 112 ? -22.172 -31.297 -12.914 1 77.75 112 LEU B N 1
ATOM 6873 C CA . LEU B 1 112 ? -21.703 -30.219 -13.781 1 77.75 112 LEU B CA 1
ATOM 6874 C C . LEU B 1 112 ? -20.594 -30.719 -14.711 1 77.75 112 LEU B C 1
ATOM 6876 O O . LEU B 1 112 ? -20.672 -30.547 -15.93 1 77.75 112 LEU B O 1
ATOM 6880 N N . PRO B 1 113 ? -19.578 -31.406 -14.211 1 70.94 113 PRO B N 1
ATOM 6881 C CA . PRO B 1 113 ? -18.562 -31.906 -15.141 1 70.94 113 PRO B CA 1
ATOM 6882 C C . PRO B 1 113 ? -19.156 -32.875 -16.188 1 70.94 113 PRO B C 1
ATOM 6884 O O . PRO B 1 113 ? -18.719 -32.844 -17.344 1 70.94 113 PRO B O 1
ATOM 6887 N N . GLN B 1 114 ? -20.094 -33.594 -15.789 1 71.44 114 GLN B N 1
ATOM 6888 C CA . GLN B 1 114 ? -20.719 -34.531 -16.719 1 71.44 114 GLN B CA 1
ATOM 6889 C C . GLN B 1 114 ? -21.453 -33.781 -17.828 1 71.44 114 GLN B C 1
ATOM 6891 O O . GLN B 1 114 ? -21.375 -34.156 -19 1 71.44 114 GLN B O 1
ATOM 6896 N N . LEU B 1 115 ? -22.031 -32.719 -17.406 1 75.56 115 LEU B N 1
ATOM 6897 C CA . LEU B 1 115 ? -22.828 -31.984 -18.359 1 75.56 115 LEU B CA 1
ATOM 6898 C C . LEU B 1 115 ? -21.938 -31.125 -19.266 1 75.56 115 LEU B C 1
ATOM 6900 O O . LEU B 1 115 ? -22.328 -30.75 -20.359 1 75.56 115 LEU B O 1
ATOM 6904 N N . ILE B 1 116 ? -20.844 -30.844 -18.797 1 73.31 116 ILE B N 1
ATOM 6905 C CA . ILE B 1 116 ? -19.906 -30.047 -19.578 1 73.31 116 ILE B CA 1
ATOM 6906 C C . ILE B 1 116 ? -19.203 -30.922 -20.609 1 73.31 116 ILE B C 1
ATOM 6908 O O . ILE B 1 116 ? -19.047 -30.531 -21.766 1 73.31 116 ILE B O 1
ATOM 6912 N N . TRP B 1 117 ? -18.844 -32.125 -20.219 1 72.88 117 TRP B N 1
ATOM 6913 C CA . TRP B 1 117 ? -17.938 -32.906 -21.062 1 72.88 117 TRP B CA 1
ATOM 6914 C C . TRP B 1 117 ? -18.719 -33.938 -21.875 1 72.88 117 TRP B C 1
ATOM 6916 O O . TRP B 1 117 ? -18.266 -34.375 -22.953 1 72.88 117 TRP B O 1
ATOM 6926 N N . HIS B 1 118 ? -19.781 -34.312 -21.312 1 75.69 118 HIS B N 1
ATOM 6927 C CA . HIS B 1 118 ? -20.453 -35.406 -22.031 1 75.69 118 HIS B CA 1
ATOM 6928 C C . HIS B 1 118 ? -21.094 -34.875 -23.328 1 75.69 118 HIS B C 1
ATOM 6930 O O . HIS B 1 118 ? -21.641 -33.781 -23.359 1 75.69 118 HIS B O 1
ATOM 6936 N N . ARG B 1 119 ? -20.844 -35.625 -24.297 1 78.19 119 ARG B N 1
ATOM 6937 C CA . ARG B 1 119 ? -21.391 -35.281 -25.609 1 78.19 119 ARG B CA 1
ATOM 6938 C C . ARG B 1 119 ? -22.344 -36.344 -26.109 1 78.19 119 ARG B C 1
ATOM 6940 O O . ARG B 1 119 ? -23.062 -36.156 -27.094 1 78.19 119 ARG B O 1
ATOM 6947 N N . LEU B 1 120 ? -22.234 -37.469 -25.547 1 82.75 120 LEU B N 1
ATOM 6948 C CA . LEU B 1 120 ? -23.062 -38.625 -25.906 1 82.75 120 LEU B CA 1
ATOM 6949 C C . LEU B 1 120 ? -23.75 -39.219 -24.688 1 82.75 120 LEU B C 1
ATOM 6951 O O . LEU B 1 120 ? -23.188 -39.219 -23.594 1 82.75 120 LEU B O 1
ATOM 6955 N N . MET B 1 121 ? -24.953 -39.562 -24.891 1 87.69 121 MET B N 1
ATOM 6956 C CA . MET B 1 121 ? -25.766 -40.156 -23.812 1 87.69 121 MET B CA 1
ATOM 6957 C C . MET B 1 121 ? -26.547 -41.344 -24.312 1 87.69 121 MET B C 1
ATOM 6959 O O . MET B 1 121 ? -27.062 -41.344 -25.422 1 87.69 121 MET B O 1
ATOM 6963 N N . PHE B 1 122 ? -26.547 -42.438 -23.5 1 87.56 122 PHE B N 1
ATOM 6964 C CA . PHE B 1 122 ? -27.422 -43.594 -23.719 1 87.56 122 PHE B CA 1
ATOM 6965 C C . PHE B 1 122 ? -28.547 -43.625 -22.703 1 87.56 122 PHE B C 1
ATOM 6967 O O . PHE B 1 122 ? -28.328 -43.438 -21.5 1 87.56 122 PHE B O 1
ATOM 6974 N N . ILE B 1 123 ? -29.75 -43.781 -23.172 1 87.56 123 ILE B N 1
ATOM 6975 C CA . ILE B 1 123 ? -30.906 -43.938 -22.297 1 87.56 123 ILE B CA 1
ATOM 6976 C C . ILE B 1 123 ? -31.594 -45.281 -22.609 1 87.56 123 ILE B C 1
ATOM 6978 O O . ILE B 1 123 ? -32.094 -45.5 -23.719 1 87.56 123 ILE B O 1
ATOM 6982 N N . LEU B 1 124 ? -31.609 -46.156 -21.594 1 86.06 124 LEU B N 1
ATOM 6983 C CA . LEU B 1 124 ? -32.312 -47.438 -21.703 1 86.06 124 LEU B CA 1
ATOM 6984 C C . LEU B 1 124 ? -33.625 -47.406 -20.906 1 86.06 124 LEU B C 1
ATOM 6986 O O . LEU B 1 124 ? -33.594 -47.219 -19.688 1 86.06 124 LEU B O 1
ATOM 6990 N N . VAL B 1 125 ? -34.688 -47.625 -21.578 1 86.19 125 VAL B N 1
ATOM 6991 C CA . VAL B 1 125 ? -36 -47.625 -20.922 1 86.19 125 VAL B CA 1
ATOM 6992 C C . VAL B 1 125 ? -36.25 -49.031 -20.328 1 86.19 125 VAL B C 1
ATOM 6994 O O . VAL B 1 125 ? -36.344 -50 -21.078 1 86.19 125 VAL B O 1
ATOM 6997 N N . LEU B 1 126 ? -36.344 -49 -19.062 1 82.88 126 LEU B N 1
ATOM 6998 C CA . LEU B 1 126 ? -36.625 -50.281 -18.406 1 82.88 126 LEU B CA 1
ATOM 6999 C C . LEU B 1 126 ? -38.125 -50.531 -18.328 1 82.88 126 LEU B C 1
ATOM 7001 O O . LEU B 1 126 ? -38.562 -51.688 -18.375 1 82.88 126 LEU B O 1
ATOM 7005 N N . GLY B 1 127 ? -38.938 -49.531 -18.375 1 79.44 127 GLY B N 1
ATOM 7006 C CA . GLY B 1 127 ? -40.375 -49.656 -18.266 1 79.44 127 GLY B CA 1
ATOM 7007 C C . GLY B 1 127 ? -40.875 -49.75 -16.828 1 79.44 127 GLY B C 1
ATOM 7008 O O . GLY B 1 127 ? -40.219 -49.188 -15.922 1 79.44 127 GLY B O 1
ATOM 7009 N N . PRO B 1 128 ? -42 -50.219 -16.562 1 77.38 128 PRO B N 1
ATOM 7010 C CA . PRO B 1 128 ? -42.844 -51.062 -17.391 1 77.38 128 PRO B CA 1
ATOM 7011 C C . PRO B 1 128 ? -43.688 -50.281 -18.391 1 77.38 128 PRO B C 1
ATOM 7013 O O . PRO B 1 128 ? -44.156 -50.844 -19.375 1 77.38 128 PRO B O 1
ATOM 7016 N N . GLY B 1 129 ? -43.969 -49.062 -18.078 1 78.06 129 GLY B N 1
ATOM 7017 C CA . GLY B 1 129 ? -44.75 -48.25 -18.984 1 78.06 129 GLY B CA 1
ATOM 7018 C C . GLY B 1 129 ? -43.938 -47.562 -20.062 1 78.06 129 GLY B C 1
ATOM 7019 O O . GLY B 1 129 ? -42.75 -47.812 -20.172 1 78.06 129 GLY B O 1
ATOM 7020 N N . ASP B 1 130 ? -44.688 -46.844 -20.875 1 80.19 130 ASP B N 1
ATOM 7021 C CA . ASP B 1 130 ? -44.062 -46.094 -21.953 1 80.19 130 ASP B CA 1
ATOM 7022 C C . ASP B 1 130 ? -43.375 -44.844 -21.422 1 80.19 130 ASP B C 1
ATOM 7024 O O . ASP B 1 130 ? -43.812 -44.281 -20.406 1 80.19 130 ASP B O 1
ATOM 7028 N N . THR B 1 131 ? -42.281 -44.562 -21.953 1 85.44 131 THR B N 1
ATOM 7029 C CA . THR B 1 131 ? -41.531 -43.312 -21.672 1 85.44 131 THR B CA 1
ATOM 7030 C C . THR B 1 131 ? -41.562 -42.375 -22.875 1 85.44 131 THR B C 1
ATOM 7032 O O . THR B 1 131 ? -41.406 -42.812 -24.016 1 85.44 131 THR B O 1
ATOM 7035 N N . GLU B 1 132 ? -41.906 -41.188 -22.594 1 86.88 132 GLU B N 1
ATOM 7036 C CA . GLU B 1 132 ? -41.906 -40.156 -23.641 1 86.88 132 GLU B CA 1
ATOM 7037 C C . GLU B 1 132 ? -40.656 -39.281 -23.562 1 86.88 132 GLU B C 1
ATOM 7039 O O . GLU B 1 132 ? -40.25 -38.906 -22.484 1 86.88 132 GLU B O 1
ATOM 7044 N N . VAL B 1 133 ? -40.062 -39.094 -24.766 1 85.81 133 VAL B N 1
ATOM 7045 C CA . VAL B 1 133 ? -38.906 -38.219 -24.828 1 85.81 133 VAL B CA 1
ATOM 7046 C C . VAL B 1 133 ? -39.156 -37.062 -25.781 1 85.81 133 VAL B C 1
ATOM 7048 O O . VAL B 1 133 ? -39.594 -37.25 -26.922 1 85.81 133 VAL B O 1
ATOM 7051 N N . GLU B 1 134 ? -39 -35.938 -25.234 1 85.75 134 GLU B N 1
ATOM 7052 C CA . GLU B 1 134 ? -39.062 -34.719 -26.031 1 85.75 134 GLU B CA 1
ATOM 7053 C C . GLU B 1 134 ? -37.688 -34.219 -26.391 1 85.75 134 GLU B C 1
ATOM 7055 O O . GLU B 1 134 ? -36.812 -34.062 -25.531 1 85.75 134 GLU B O 1
ATOM 7060 N N . LEU B 1 135 ? -37.469 -34.062 -27.672 1 83.06 135 LEU B N 1
ATOM 7061 C CA . LEU B 1 135 ? -36.188 -33.531 -28.141 1 83.06 135 LEU B CA 1
ATOM 7062 C C . LEU B 1 135 ? -36.375 -32.156 -28.75 1 83.06 135 LEU B C 1
ATOM 7064 O O . LEU B 1 135 ? -37.312 -31.891 -29.5 1 83.06 135 LEU B O 1
ATOM 7068 N N . GLN B 1 136 ? -35.594 -31.297 -28.25 1 79.19 136 GLN B N 1
ATOM 7069 C CA . GLN B 1 136 ? -35.625 -29.938 -28.75 1 79.19 136 GLN B CA 1
ATOM 7070 C C . GLN B 1 136 ? -34.25 -29.453 -29.141 1 79.19 136 GLN B C 1
ATOM 7072 O O . GLN B 1 136 ? -33.281 -29.719 -28.422 1 79.19 136 GLN B O 1
ATOM 7077 N N . ASN B 1 137 ? -34.125 -28.828 -30.234 1 71.44 137 ASN B N 1
ATOM 7078 C CA . ASN B 1 137 ? -32.875 -28.25 -30.672 1 71.44 137 ASN B CA 1
ATOM 7079 C C . ASN B 1 137 ? -32.5 -27.031 -29.828 1 71.44 137 ASN B C 1
ATOM 7081 O O . ASN B 1 137 ? -33.375 -26.25 -29.453 1 71.44 137 ASN B O 1
ATOM 7085 N N . PHE B 1 138 ? -31.25 -27.031 -29.203 1 65.12 138 PHE B N 1
ATOM 7086 C CA . PHE B 1 138 ? -30.781 -25.828 -28.516 1 65.12 138 PHE B CA 1
ATOM 7087 C C . PHE B 1 138 ? -30.641 -24.672 -29.5 1 65.12 138 PHE B C 1
ATOM 7089 O O . PHE B 1 138 ? -30.188 -24.859 -30.625 1 65.12 138 PHE B O 1
ATOM 7096 N N . PRO B 1 139 ? -31.328 -23.562 -29.219 1 51.78 139 PRO B N 1
ATOM 7097 C CA . PRO B 1 139 ? -31.078 -22.438 -30.125 1 51.78 139 PRO B CA 1
ATOM 7098 C C . PRO B 1 139 ? -29.594 -22.141 -30.312 1 51.78 139 PRO B C 1
ATOM 7100 O O . PRO B 1 139 ? -28.828 -22.234 -29.359 1 51.78 139 PRO B O 1
ATOM 7103 N N . GLY B 1 140 ? -29.016 -22.375 -31.469 1 46.69 140 GLY B N 1
ATOM 7104 C CA . GLY B 1 140 ? -27.641 -21.969 -31.766 1 46.69 140 GLY B CA 1
ATOM 7105 C C . GLY B 1 140 ? -27.266 -20.641 -31.125 1 46.69 140 GLY B C 1
ATOM 7106 O O . GLY B 1 140 ? -28.141 -19.828 -30.828 1 46.69 140 GLY B O 1
ATOM 7107 N N . ASP B 1 141 ? -26.234 -20.547 -30.484 1 43.41 141 ASP B N 1
ATOM 7108 C CA . ASP B 1 141 ? -25.781 -19.203 -30.125 1 43.41 141 ASP B CA 1
ATOM 7109 C C . ASP B 1 141 ? -26.109 -18.203 -31.234 1 43.41 141 ASP B C 1
ATOM 7111 O O . ASP B 1 141 ? -26.297 -18.578 -32.406 1 43.41 141 ASP B O 1
ATOM 7115 N N . GLY B 1 142 ? -26.469 -16.891 -31.062 1 39.16 142 GLY B N 1
ATOM 7116 C CA . GLY B 1 142 ? -26.844 -15.734 -31.875 1 39.16 142 GLY B CA 1
ATOM 7117 C C . GLY B 1 142 ? -26.094 -15.656 -33.188 1 39.16 142 GLY B C 1
ATOM 7118 O O . GLY B 1 142 ? -26.125 -14.633 -33.875 1 39.16 142 GLY B O 1
ATOM 7119 N N . SER B 1 143 ? -24.984 -16.25 -33.594 1 36.91 143 SER B N 1
ATOM 7120 C CA . SER B 1 143 ? -24.656 -15.516 -34.812 1 36.91 143 SER B CA 1
ATOM 7121 C C . SER B 1 143 ? -25.828 -15.508 -35.781 1 36.91 143 SER B C 1
ATOM 7123 O O . SER B 1 143 ? -26.203 -14.453 -36.312 1 36.91 143 SER B O 1
ATOM 7125 N N . GLU B 1 144 ? -25.859 -16.438 -36.844 1 36.59 144 GLU B N 1
ATOM 7126 C CA . GLU B 1 144 ? -26.719 -16.266 -38.031 1 36.59 144 GLU B CA 1
ATOM 7127 C C . GLU B 1 144 ? -28.172 -16.578 -37.688 1 36.59 144 GLU B C 1
ATOM 7129 O O . GLU B 1 144 ? -28.5 -17.688 -37.281 1 36.59 144 GLU B O 1
ATOM 7134 N N . ARG B 1 145 ? -28.875 -15.547 -37.312 1 37.31 145 ARG B N 1
ATOM 7135 C CA . ARG B 1 145 ? -30.328 -15.43 -37.344 1 37.31 145 ARG B CA 1
ATOM 7136 C C . ARG B 1 145 ? -30.891 -16.016 -38.625 1 37.31 145 ARG B C 1
ATOM 7138 O O . ARG B 1 145 ? -31.109 -15.289 -39.594 1 37.31 145 ARG B O 1
ATOM 7145 N N . GLU B 1 146 ? -30.312 -16.969 -39.25 1 36.62 146 GLU B N 1
ATOM 7146 C CA . GLU B 1 146 ? -31.297 -17.422 -40.25 1 36.62 146 GLU B CA 1
ATOM 7147 C C . GLU B 1 146 ? -32.656 -17.641 -39.594 1 36.62 146 GLU B C 1
ATOM 7149 O O . GLU B 1 146 ? -32.75 -18.047 -38.438 1 36.62 146 GLU B O 1
ATOM 7154 N N . GLU B 1 147 ? -33.719 -16.969 -40.188 1 37.44 147 GLU B N 1
ATOM 7155 C CA . GLU B 1 147 ? -35.156 -17.188 -40.062 1 37.44 147 GLU B CA 1
ATOM 7156 C C . GLU B 1 147 ? -35.469 -18.656 -39.75 1 37.44 147 GLU B C 1
ATOM 7158 O O . GLU B 1 147 ? -35.469 -19.5 -40.656 1 37.44 147 GLU B O 1
ATOM 7163 N N . VAL B 1 148 ? -34.875 -19.234 -38.844 1 37.97 148 VAL B N 1
ATOM 7164 C CA . VAL B 1 148 ? -35.406 -20.578 -38.594 1 37.97 148 VAL B CA 1
ATOM 7165 C C . VAL B 1 148 ? -36.906 -20.531 -38.625 1 37.97 148 VAL B C 1
ATOM 7167 O O . VAL B 1 148 ? -37.531 -19.703 -37.938 1 37.97 148 VAL B O 1
ATOM 7170 N N . ASP B 1 149 ? -37.562 -20.953 -39.688 1 38.38 149 ASP B N 1
ATOM 7171 C CA . ASP B 1 149 ? -38.969 -21.156 -39.906 1 38.38 149 ASP B CA 1
ATOM 7172 C C . ASP B 1 149 ? -39.688 -21.578 -38.625 1 38.38 149 ASP B C 1
ATOM 7174 O O . ASP B 1 149 ? -39.094 -22.266 -37.781 1 38.38 149 ASP B O 1
ATOM 7178 N N . SER B 1 150 ? -40.781 -20.938 -38.188 1 44.19 150 SER B N 1
ATOM 7179 C CA . SER B 1 150 ? -41.781 -21.094 -37.156 1 44.19 150 SER B CA 1
ATOM 7180 C C . SER B 1 150 ? -41.938 -22.562 -36.75 1 44.19 150 SER B C 1
ATOM 7182 O O . SER B 1 150 ? -42.312 -22.875 -35.625 1 44.19 150 SER B O 1
ATOM 7184 N N . GLU B 1 151 ? -41.906 -23.469 -37.75 1 43.16 151 GLU B N 1
ATOM 7185 C CA . GLU B 1 151 ? -42.219 -24.891 -37.594 1 43.16 151 GLU B CA 1
ATOM 7186 C C . GLU B 1 151 ? -41.125 -25.625 -36.812 1 43.16 151 GLU B C 1
ATOM 7188 O O . GLU B 1 151 ? -41.312 -26.75 -36.375 1 43.16 151 GLU B O 1
ATOM 7193 N N . SER B 1 152 ? -39.938 -25.172 -36.781 1 48.41 152 SER B N 1
ATOM 7194 C CA . SER B 1 152 ? -38.75 -25.828 -36.281 1 48.41 152 SER B CA 1
ATOM 7195 C C . SER B 1 152 ? -38.656 -25.719 -34.781 1 48.41 152 SER B C 1
ATOM 7197 O O . SER B 1 152 ? -37.688 -26.219 -34.156 1 48.41 152 SER B O 1
ATOM 7199 N N . THR B 1 153 ? -39.469 -25.062 -34.156 1 56.19 153 THR B N 1
ATOM 7200 C CA . THR B 1 153 ? -39.438 -24.844 -32.719 1 56.19 153 THR B CA 1
ATOM 7201 C C . THR B 1 153 ? -40.219 -25.938 -32 1 56.19 153 THR B C 1
ATOM 7203 O O . THR B 1 153 ? -40.344 -25.922 -30.781 1 56.19 153 THR B O 1
ATOM 7206 N N . VAL B 1 154 ? -40.875 -26.828 -32.719 1 65.06 154 VAL B N 1
ATOM 7207 C CA . VAL B 1 154 ? -41.688 -27.828 -32.062 1 65.06 154 VAL B CA 1
ATOM 7208 C C . VAL B 1 154 ? -40.812 -28.984 -31.594 1 65.06 154 VAL B C 1
ATOM 7210 O O . VAL B 1 154 ? -40.062 -29.547 -32.406 1 65.06 154 VAL B O 1
ATOM 7213 N N . PRO B 1 155 ? -40.812 -29.328 -30.391 1 75.44 155 PRO B N 1
ATOM 7214 C CA . PRO B 1 155 ? -40.031 -30.453 -29.891 1 75.44 155 PRO B CA 1
ATOM 7215 C C . PRO B 1 155 ? -40.438 -31.781 -30.547 1 75.44 155 PRO B C 1
ATOM 7217 O O . PRO B 1 155 ? -41.594 -31.984 -30.875 1 75.44 155 PRO B O 1
ATOM 7220 N N . PHE B 1 156 ? -39.469 -32.469 -31.016 1 82.44 156 PHE B N 1
ATOM 7221 C CA . PHE B 1 156 ? -39.688 -33.812 -31.5 1 82.44 156 PHE B CA 1
ATOM 7222 C C . PHE B 1 156 ? -40.062 -34.75 -30.359 1 82.44 156 PHE B C 1
ATOM 7224 O O . PHE B 1 156 ? -39.375 -34.781 -29.328 1 82.44 156 PHE B O 1
ATOM 7231 N N . GLN B 1 157 ? -41.188 -35.406 -30.5 1 86.19 157 GLN B N 1
ATOM 7232 C CA . GLN B 1 157 ? -41.625 -36.312 -29.453 1 86.19 157 GLN B CA 1
ATOM 7233 C C . GLN B 1 157 ? -41.406 -37.781 -29.875 1 86.19 157 GLN B C 1
ATOM 7235 O O . GLN B 1 157 ? -41.719 -38.156 -31 1 86.19 157 GLN B O 1
ATOM 7240 N N . LEU B 1 158 ? -40.812 -38.531 -29.016 1 86.88 158 LEU B N 1
ATOM 7241 C CA . LEU B 1 158 ? -40.594 -39.969 -29.203 1 86.88 158 LEU B CA 1
ATOM 7242 C C . LEU B 1 158 ? -41.25 -40.781 -28.094 1 86.88 158 LEU B C 1
ATOM 7244 O O . LEU B 1 158 ? -41.219 -40.375 -26.922 1 86.88 158 LEU B O 1
ATOM 7248 N N . LYS B 1 159 ? -41.969 -41.75 -28.422 1 86.69 159 LYS B N 1
ATOM 7249 C CA . LYS B 1 159 ? -42.469 -42.719 -27.453 1 86.69 159 LYS B CA 1
ATOM 7250 C C . LYS B 1 159 ? -41.625 -44 -27.453 1 86.69 159 LYS B C 1
ATOM 7252 O O . LYS B 1 159 ? -41.5 -44.656 -28.5 1 86.69 159 LYS B O 1
ATOM 7257 N N . LEU B 1 160 ? -41.125 -44.344 -26.359 1 87.56 160 LEU B N 1
ATOM 7258 C CA . LEU B 1 160 ? -40.25 -45.469 -26.25 1 87.56 160 LEU B CA 1
ATOM 7259 C C . LEU B 1 160 ? -40.844 -46.531 -25.312 1 87.56 160 LEU B C 1
ATOM 7261 O O . LEU B 1 160 ? -41.312 -46.188 -24.219 1 87.56 160 LEU B O 1
ATOM 7265 N N . GLY B 1 161 ? -40.844 -47.781 -25.766 1 82.81 161 GLY B N 1
ATOM 7266 C CA . GLY B 1 161 ? -41.281 -48.875 -24.938 1 82.81 161 GLY B CA 1
ATOM 7267 C C . GLY B 1 161 ? -40.156 -49.5 -24.141 1 82.81 161 GLY B C 1
ATOM 7268 O O . GLY B 1 161 ? -39 -49.188 -24.328 1 82.81 161 GLY B O 1
ATOM 7269 N N . ALA B 1 162 ? -40.562 -50.375 -23.219 1 83.94 162 ALA B N 1
ATOM 7270 C CA . ALA B 1 162 ? -39.562 -51.094 -22.406 1 83.94 162 ALA B CA 1
ATOM 7271 C C . ALA B 1 162 ? -38.562 -51.844 -23.266 1 83.94 162 ALA B C 1
ATOM 7273 O O . ALA B 1 162 ? -38.938 -52.5 -24.25 1 83.94 162 ALA B O 1
ATOM 7274 N N . GLY B 1 163 ? -37.219 -51.656 -23 1 81.38 163 GLY B N 1
ATOM 7275 C CA . GLY B 1 163 ? -36.156 -52.312 -23.734 1 81.38 163 GLY B CA 1
ATOM 7276 C C . GLY B 1 163 ? -35.531 -51.438 -24.812 1 81.38 163 GLY B C 1
ATOM 7277 O O . GLY B 1 163 ? -34.5 -51.781 -25.406 1 81.38 163 GLY B O 1
ATOM 7278 N N . SER B 1 164 ? -36.156 -50.312 -25.047 1 85.25 164 SER B N 1
ATOM 7279 C CA . SER B 1 164 ? -35.656 -49.406 -26.062 1 85.25 164 SER B CA 1
ATOM 7280 C C . SER B 1 164 ? -34.375 -48.688 -25.578 1 85.25 164 SER B C 1
ATOM 7282 O O . SER B 1 164 ? -34.281 -48.312 -24.406 1 85.25 164 SER B O 1
ATOM 7284 N N . LEU B 1 165 ? -33.375 -48.562 -26.469 1 85.69 165 LEU B N 1
ATOM 7285 C CA . LEU B 1 165 ? -32.156 -47.812 -26.203 1 85.69 165 LEU B CA 1
ATOM 7286 C C . LEU B 1 165 ? -32.125 -46.562 -27.078 1 85.69 165 LEU B C 1
ATOM 7288 O O . LEU B 1 165 ? -32.125 -46.656 -28.312 1 85.69 165 LEU B O 1
ATOM 7292 N N . LEU B 1 166 ? -32.125 -45.438 -26.422 1 86.19 166 LEU B N 1
ATOM 7293 C CA . LEU B 1 166 ? -31.969 -44.156 -27.109 1 86.19 166 LEU B CA 1
ATOM 7294 C C . LEU B 1 166 ? -30.531 -43.625 -27.016 1 86.19 166 LEU B C 1
ATOM 7296 O O . LEU B 1 166 ? -29.984 -43.531 -25.922 1 86.19 166 LEU B O 1
ATOM 7300 N N . ILE B 1 167 ? -29.938 -43.406 -28.156 1 84.75 167 ILE B N 1
ATOM 7301 C CA . ILE B 1 167 ? -28.609 -42.781 -28.234 1 84.75 167 ILE B CA 1
ATOM 7302 C C . ILE B 1 167 ? -28.766 -41.344 -28.719 1 84.75 167 ILE B C 1
ATOM 7304 O O . ILE B 1 167 ? -29.328 -41.094 -29.781 1 84.75 167 ILE B O 1
ATOM 7308 N N . LEU B 1 168 ? -28.344 -40.406 -27.844 1 83.44 168 LEU B N 1
ATOM 7309 C CA . LEU B 1 168 ? -28.547 -39.031 -28.25 1 83.44 168 LEU B CA 1
ATOM 7310 C C . LEU B 1 168 ? -27.312 -38.188 -27.906 1 83.44 168 LEU B C 1
ATOM 7312 O O . LEU B 1 168 ? -26.531 -38.562 -27.031 1 83.44 168 LEU B O 1
ATOM 7316 N N . ARG B 1 169 ? -27.156 -37.062 -28.594 1 80.81 169 ARG B N 1
ATOM 7317 C CA . ARG B 1 169 ? -26.172 -36.031 -28.359 1 80.81 169 ARG B CA 1
ATOM 7318 C C . ARG B 1 169 ? -26.797 -34.875 -27.547 1 80.81 169 ARG B C 1
ATOM 7320 O O . ARG B 1 169 ? -27.375 -33.969 -28.125 1 80.81 169 ARG B O 1
ATOM 7327 N N . PRO B 1 170 ? -26.562 -35.031 -26.234 1 78.69 170 PRO B N 1
ATOM 7328 C CA . PRO B 1 170 ? -27.234 -34.031 -25.391 1 78.69 170 PRO B CA 1
ATOM 7329 C C . PRO B 1 170 ? -26.641 -32.656 -25.547 1 78.69 170 PRO B C 1
ATOM 7331 O O . PRO B 1 170 ? -27.234 -31.672 -25.078 1 78.69 170 PRO B O 1
ATOM 7334 N N . ASP B 1 171 ? -25.5 -32.5 -26.141 1 72.38 171 ASP B N 1
ATOM 7335 C CA . ASP B 1 171 ? -24.906 -31.172 -26.359 1 72.38 171 ASP B CA 1
ATOM 7336 C C . ASP B 1 171 ? -25.562 -30.469 -27.531 1 72.38 171 ASP B C 1
ATOM 7338 O O . ASP B 1 171 ? -25.453 -29.234 -27.672 1 72.38 171 ASP B O 1
ATOM 7342 N N . LEU B 1 172 ? -26.266 -31.297 -28.344 1 72.44 172 LEU B N 1
ATOM 7343 C CA . LEU B 1 172 ? -26.906 -30.75 -29.531 1 72.44 172 LEU B CA 1
ATOM 7344 C C . LEU B 1 172 ? -28.406 -30.641 -29.328 1 72.44 172 LEU B C 1
ATOM 7346 O O . LEU B 1 172 ? -29.047 -29.719 -29.844 1 72.44 172 LEU B O 1
ATOM 7350 N N . LEU B 1 173 ? -28.938 -31.625 -28.625 1 76.56 173 LEU B N 1
ATOM 7351 C CA . LEU B 1 173 ? -30.391 -31.719 -28.484 1 76.56 173 LEU B CA 1
ATOM 7352 C C . LEU B 1 173 ? -30.797 -31.703 -27.016 1 76.56 173 LEU B C 1
ATOM 7354 O O . LEU B 1 173 ? -30.375 -32.562 -26.234 1 76.56 173 LEU B O 1
ATOM 7358 N N . GLY B 1 174 ? -31.609 -30.688 -26.734 1 78.75 174 GLY B N 1
ATOM 7359 C CA . GLY B 1 174 ? -32.281 -30.781 -25.453 1 78.75 174 GLY B CA 1
ATOM 7360 C C . GLY B 1 174 ? -33.281 -31.938 -25.359 1 78.75 174 GLY B C 1
ATOM 7361 O O . GLY B 1 174 ? -33.844 -32.344 -26.375 1 78.75 174 GLY B O 1
ATOM 7362 N N . HIS B 1 175 ? -33.344 -32.531 -24.156 1 79.5 175 HIS B N 1
ATOM 7363 C CA . HIS B 1 175 ? -34.25 -33.656 -24.047 1 79.5 175 HIS B CA 1
ATOM 7364 C C . HIS B 1 175 ? -35 -33.625 -22.719 1 79.5 175 HIS B C 1
ATOM 7366 O O . HIS B 1 175 ? -34.469 -33.125 -21.719 1 79.5 175 HIS B O 1
ATOM 7372 N N . LEU B 1 176 ? -36.156 -33.969 -22.781 1 79.06 176 LEU B N 1
ATOM 7373 C CA . LEU B 1 176 ? -37.031 -34.188 -21.625 1 79.06 176 LEU B CA 1
ATOM 7374 C C . LEU B 1 176 ? -37.562 -35.625 -21.625 1 79.06 176 LEU B C 1
ATOM 7376 O O . LEU B 1 176 ? -38.188 -36.031 -22.609 1 79.06 176 LEU B O 1
ATOM 7380 N N . VAL B 1 177 ? -37.219 -36.344 -20.547 1 79.81 177 VAL B N 1
ATOM 7381 C CA . VAL B 1 177 ? -37.719 -37.719 -20.422 1 79.81 177 VAL B CA 1
ATOM 7382 C C . VAL B 1 177 ? -38.844 -37.75 -19.391 1 79.81 177 VAL B C 1
ATOM 7384 O O . VAL B 1 177 ? -38.656 -37.406 -18.234 1 79.81 177 VAL B O 1
ATOM 7387 N N . THR B 1 178 ? -39.969 -38.062 -19.844 1 79.88 178 THR B N 1
ATOM 7388 C CA . THR B 1 178 ? -41.125 -38.125 -18.969 1 79.88 178 THR B CA 1
ATOM 7389 C C . THR B 1 178 ? -41.781 -39.5 -19.016 1 79.88 178 THR B C 1
ATOM 7391 O O . THR B 1 178 ? -41.656 -40.219 -20.016 1 79.88 178 THR B O 1
ATOM 7394 N N . GLY B 1 179 ? -42.312 -39.844 -17.859 1 76 179 GLY B N 1
ATOM 7395 C CA . GLY B 1 179 ? -43.062 -41.062 -17.719 1 76 179 GLY B CA 1
ATOM 7396 C C . GLY B 1 179 ? -43.875 -41.125 -16.438 1 76 179 GLY B C 1
ATOM 7397 O O . GLY B 1 179 ? -43.875 -40.188 -15.641 1 76 179 GLY B O 1
ATOM 7398 N N . ASP B 1 180 ? -44.625 -42.125 -16.312 1 72 180 ASP B N 1
ATOM 7399 C CA . ASP B 1 180 ? -45.438 -42.312 -15.117 1 72 180 ASP B CA 1
ATOM 7400 C C . ASP B 1 180 ? -44.594 -42.688 -13.906 1 72 180 ASP B C 1
ATOM 7402 O O . ASP B 1 180 ? -43.469 -43.188 -14.062 1 72 180 ASP B O 1
ATOM 7406 N N . ALA B 1 181 ? -45.094 -42.375 -12.781 1 71.25 181 ALA B N 1
ATOM 7407 C CA . ALA B 1 181 ? -44.438 -42.812 -11.555 1 71.25 181 ALA B CA 1
ATOM 7408 C C . ALA B 1 181 ? -44.281 -44.344 -11.539 1 71.25 181 ALA B C 1
ATOM 7410 O O . ALA B 1 181 ? -45.188 -45.062 -11.922 1 71.25 181 ALA B O 1
ATOM 7411 N N . GLY B 1 182 ? -43.125 -44.75 -11.289 1 71.94 182 GLY B N 1
ATOM 7412 C CA . GLY B 1 182 ? -42.844 -46.156 -11.258 1 71.94 182 GLY B CA 1
ATOM 7413 C C . GLY B 1 182 ? -42.062 -46.656 -12.477 1 71.94 182 GLY B C 1
ATOM 7414 O O . GLY B 1 182 ? -41.594 -47.781 -12.5 1 71.94 182 GLY B O 1
ATOM 7415 N N . ASN B 1 183 ? -42 -45.781 -13.477 1 79.88 183 ASN B N 1
ATOM 7416 C CA . ASN B 1 183 ? -41.188 -46.125 -14.625 1 79.88 183 ASN B CA 1
ATOM 7417 C C . ASN B 1 183 ? -39.719 -45.781 -14.367 1 79.88 183 ASN B C 1
ATOM 7419 O O . ASN B 1 183 ? -39.406 -44.75 -13.758 1 79.88 183 ASN B O 1
ATOM 7423 N N . PHE B 1 184 ? -38.844 -46.75 -14.859 1 81.88 184 PHE B N 1
ATOM 7424 C CA . PHE B 1 184 ? -37.406 -46.531 -14.617 1 81.88 184 PHE B CA 1
ATOM 7425 C C . PHE B 1 184 ? -36.656 -46.438 -15.93 1 81.88 184 PHE B C 1
ATOM 7427 O O . PHE B 1 184 ? -37 -47.125 -16.906 1 81.88 184 PHE B O 1
ATOM 7434 N N . VAL B 1 185 ? -35.656 -45.625 -15.906 1 85.5 185 VAL B N 1
ATOM 7435 C CA . VAL B 1 185 ? -34.719 -45.531 -17.016 1 85.5 185 VAL B CA 1
ATOM 7436 C C . VAL B 1 185 ? -33.281 -45.594 -16.5 1 85.5 185 VAL B C 1
ATOM 7438 O O . VAL B 1 185 ? -33 -45.188 -15.352 1 85.5 185 VAL B O 1
ATOM 7441 N N . LEU B 1 186 ? -32.406 -46.188 -17.344 1 84.69 186 LEU B N 1
ATOM 7442 C CA . LEU B 1 186 ? -30.969 -46.156 -17.094 1 84.69 186 LEU B CA 1
ATOM 7443 C C . LEU B 1 186 ? -30.281 -45.219 -18.062 1 84.69 186 LEU B C 1
ATOM 7445 O O . LEU B 1 186 ? -30.578 -45.219 -19.266 1 84.69 186 LEU B O 1
ATOM 7449 N N . SER B 1 187 ? -29.438 -44.406 -17.547 1 85.5 187 SER B N 1
ATOM 7450 C CA . SER B 1 187 ? -28.734 -43.469 -18.406 1 85.5 187 SER B CA 1
ATOM 7451 C C . SER B 1 187 ? -27.219 -43.562 -18.219 1 85.5 187 SER B C 1
ATOM 7453 O O . SER B 1 187 ? -26.75 -43.781 -17.094 1 85.5 187 SER B O 1
ATOM 7455 N N . TRP B 1 188 ? -26.422 -43.5 -19.391 1 85.25 188 TRP B N 1
ATOM 7456 C CA . TRP B 1 188 ? -24.969 -43.406 -19.422 1 85.25 188 TRP B CA 1
ATOM 7457 C C . TRP B 1 188 ? -24.516 -42.156 -20.141 1 85.25 188 TRP B C 1
ATOM 7459 O O . TRP B 1 188 ? -25.141 -41.75 -21.125 1 85.25 188 TRP B O 1
ATOM 7469 N N . TRP B 1 189 ? -23.484 -41.531 -19.594 1 84.25 189 TRP B N 1
ATOM 7470 C CA . TRP B 1 189 ? -22.859 -40.406 -20.25 1 84.25 189 TRP B CA 1
ATOM 7471 C C . TRP B 1 189 ? -21.453 -40.719 -20.703 1 84.25 189 TRP B C 1
ATOM 7473 O O . TRP B 1 189 ? -20.734 -41.469 -20.031 1 84.25 189 TRP B O 1
ATOM 7483 N N . PHE B 1 190 ? -21.047 -40.219 -21.875 1 82.88 190 PHE B N 1
ATOM 7484 C CA . PHE B 1 190 ? -19.734 -40.469 -22.469 1 82.88 190 PHE B CA 1
ATOM 7485 C C . PHE B 1 190 ? -19.016 -39.156 -22.781 1 82.88 190 PHE B C 1
ATOM 7487 O O . PHE B 1 190 ? -19.609 -38.219 -23.328 1 82.88 190 PHE B O 1
ATOM 7494 N N . SER B 1 191 ? -17.766 -39.062 -22.328 1 76.88 191 SER B N 1
ATOM 7495 C CA . SER B 1 191 ? -16.922 -37.906 -22.547 1 76.88 191 SER B CA 1
ATOM 7496 C C . SER B 1 191 ? -15.883 -38.188 -23.641 1 76.88 191 SER B C 1
ATOM 7498 O O . SER B 1 191 ? -15.57 -39.344 -23.938 1 76.88 191 SER B O 1
ATOM 7500 N N . PRO B 1 192 ? -15.391 -37 -24.234 1 73.25 192 PRO B N 1
ATOM 7501 C CA . PRO B 1 192 ? -14.336 -37.188 -25.25 1 73.25 192 PRO B CA 1
ATOM 7502 C C . PRO B 1 192 ? -12.984 -37.562 -24.625 1 73.25 192 PRO B C 1
ATOM 7504 O O . PRO B 1 192 ? -12.828 -37.5 -23.406 1 73.25 192 PRO B O 1
ATOM 7507 N N . VAL B 1 193 ? -11.953 -37.812 -25.438 1 65.69 193 VAL B N 1
ATOM 7508 C CA . VAL B 1 193 ? -10.625 -38.25 -25.031 1 65.69 193 VAL B CA 1
ATOM 7509 C C . VAL B 1 193 ? -9.891 -37.125 -24.344 1 65.69 193 VAL B C 1
ATOM 7511 O O . VAL B 1 193 ? -9.203 -37.344 -23.344 1 65.69 193 VAL B O 1
ATOM 7514 N N . HIS B 1 194 ? -9.875 -35.938 -24.828 1 56.84 194 HIS B N 1
ATOM 7515 C CA . HIS B 1 194 ? -9.18 -34.781 -24.25 1 56.84 194 HIS B CA 1
ATOM 7516 C C . HIS B 1 194 ? -10.117 -33.938 -23.422 1 56.84 194 HIS B C 1
ATOM 7518 O O . HIS B 1 194 ? -11.164 -33.5 -23.891 1 56.84 194 HIS B O 1
ATOM 7524 N N . ARG B 1 195 ? -10.008 -34.062 -22.047 1 53.69 195 ARG B N 1
ATOM 7525 C CA . ARG B 1 195 ? -10.859 -33.312 -21.109 1 53.69 195 ARG B CA 1
ATOM 7526 C C . ARG B 1 195 ? -10.023 -32.375 -20.25 1 53.69 195 ARG B C 1
ATOM 7528 O O . ARG B 1 195 ? -9.023 -32.781 -19.672 1 53.69 195 ARG B O 1
ATOM 7535 N N . VAL B 1 196 ? -9.977 -31.047 -20.531 1 49.22 196 VAL B N 1
ATOM 7536 C CA . VAL B 1 196 ? -9.422 -30.156 -19.531 1 49.22 196 VAL B CA 1
ATOM 7537 C C . VAL B 1 196 ? -10.5 -29.797 -18.5 1 49.22 196 VAL B C 1
ATOM 7539 O O . VAL B 1 196 ? -11.656 -29.578 -18.859 1 49.22 196 VAL B O 1
ATOM 7542 N N . ALA B 1 197 ? -10.359 -30.219 -17.391 1 51.5 197 ALA B N 1
ATOM 7543 C CA . ALA B 1 197 ? -11.359 -29.984 -16.359 1 51.5 197 ALA B CA 1
ATOM 7544 C C . ALA B 1 197 ? -11.797 -28.516 -16.328 1 51.5 197 ALA B C 1
ATOM 7546 O O . ALA B 1 197 ? -10.953 -27.625 -16.328 1 51.5 197 ALA B O 1
ATOM 7547 N N . PRO B 1 198 ? -13.039 -28.281 -16.859 1 45.25 198 PRO B N 1
ATOM 7548 C CA . PRO B 1 198 ? -13.562 -26.922 -17.078 1 45.25 198 PRO B CA 1
ATOM 7549 C C . PRO B 1 198 ? -13.406 -26.031 -15.852 1 45.25 198 PRO B C 1
ATOM 7551 O O . PRO B 1 198 ? -13.344 -24.797 -15.984 1 45.25 198 PRO B O 1
ATOM 7554 N N . THR B 1 199 ? -14.008 -26.375 -14.688 1 48.38 199 THR B N 1
ATOM 7555 C CA . THR B 1 199 ? -14.68 -25.438 -13.797 1 48.38 199 THR B CA 1
ATOM 7556 C C . THR B 1 199 ? -13.656 -24.656 -12.969 1 48.38 199 THR B C 1
ATOM 7558 O O . THR B 1 199 ? -14.031 -23.938 -12.031 1 48.38 199 THR B O 1
ATOM 7561 N N . ARG B 1 200 ? -12.469 -24.516 -13.109 1 42.88 200 ARG B N 1
ATOM 7562 C CA . ARG B 1 200 ? -12.094 -23.703 -11.945 1 42.88 200 ARG B CA 1
ATOM 7563 C C . ARG B 1 200 ? -12.469 -22.25 -12.148 1 42.88 200 ARG B C 1
ATOM 7565 O O . ARG B 1 200 ? -11.594 -21.406 -12.398 1 42.88 200 ARG B O 1
ATOM 7572 N N . GLY B 1 201 ? -13.68 -22.031 -12.453 1 43.28 201 GLY B N 1
ATOM 7573 C CA . GLY B 1 201 ? -14.219 -20.688 -12.359 1 43.28 201 GLY B CA 1
ATOM 7574 C C . GLY B 1 201 ? -14.234 -19.953 -13.688 1 43.28 201 GLY B C 1
ATOM 7575 O O . GLY B 1 201 ? -14.703 -18.812 -13.773 1 43.28 201 GLY B O 1
ATOM 7576 N N . ALA B 1 202 ? -13.438 -20.406 -14.578 1 44.84 202 ALA B N 1
ATOM 7577 C CA . ALA B 1 202 ? -13.422 -19.672 -15.836 1 44.84 202 ALA B CA 1
ATOM 7578 C C . ALA B 1 202 ? -14.617 -20.031 -16.703 1 44.84 202 ALA B C 1
ATOM 7580 O O . ALA B 1 202 ? -15.086 -21.188 -16.672 1 44.84 202 ALA B O 1
ATOM 7581 N N . PRO B 1 203 ? -15.164 -18.953 -17.297 1 46.31 203 PRO B N 1
ATOM 7582 C CA . PRO B 1 203 ? -16.312 -19.219 -18.172 1 46.31 203 PRO B CA 1
ATOM 7583 C C . PRO B 1 203 ? -15.992 -20.219 -19.281 1 46.31 203 PRO B C 1
ATOM 7585 O O . PRO B 1 203 ? -14.883 -20.203 -19.844 1 46.31 203 PRO B O 1
ATOM 7588 N N . VAL B 1 204 ? -16.562 -21.328 -19.312 1 50.28 204 VAL B N 1
ATOM 7589 C CA . VAL B 1 204 ? -16.531 -22.281 -20.422 1 50.28 204 VAL B CA 1
ATOM 7590 C C . VAL B 1 204 ? -17.375 -21.766 -21.578 1 50.28 204 VAL B C 1
ATOM 7592 O O . VAL B 1 204 ? -18.547 -21.391 -21.375 1 50.28 204 VAL B O 1
ATOM 7595 N N . PRO B 1 205 ? -16.734 -21.312 -22.656 1 48.91 205 PRO B N 1
ATOM 7596 C CA . PRO B 1 205 ? -17.453 -20.656 -23.75 1 48.91 205 PRO B CA 1
ATOM 7597 C C . PRO B 1 205 ? -18.734 -21.391 -24.141 1 48.91 205 PRO B C 1
ATOM 7599 O O . PRO B 1 205 ? -19.734 -20.734 -24.469 1 48.91 205 PRO B O 1
ATOM 7602 N N . ARG B 1 206 ? -18.734 -22.688 -24.328 1 57.38 206 ARG B N 1
ATOM 7603 C CA . ARG B 1 206 ? -19.938 -23.281 -24.875 1 57.38 206 ARG B CA 1
ATOM 7604 C C . ARG B 1 206 ? -20.516 -24.328 -23.922 1 57.38 206 ARG B C 1
ATOM 7606 O O . ARG B 1 206 ? -19.922 -25.391 -23.734 1 57.38 206 ARG B O 1
ATOM 7613 N N . LEU B 1 207 ? -21.5 -23.859 -23.094 1 66.25 207 LEU B N 1
ATOM 7614 C CA . LEU B 1 207 ? -22.172 -24.766 -22.156 1 66.25 207 LEU B CA 1
ATOM 7615 C C . LEU B 1 207 ? -23.547 -25.156 -22.688 1 66.25 207 LEU B C 1
ATOM 7617 O O . LEU B 1 207 ? -24.219 -24.344 -23.312 1 66.25 207 LEU B O 1
ATOM 7621 N N . THR B 1 208 ? -23.859 -26.469 -22.547 1 68.31 208 THR B N 1
ATOM 7622 C CA . THR B 1 208 ? -25.234 -26.859 -22.766 1 68.31 208 THR B CA 1
ATOM 7623 C C . THR B 1 208 ? -26.172 -26.078 -21.844 1 68.31 208 THR B C 1
ATOM 7625 O O . THR B 1 208 ? -25.734 -25.547 -20.828 1 68.31 208 THR B O 1
ATOM 7628 N N . PRO B 1 209 ? -27.344 -25.922 -22.203 1 68.56 209 PRO B N 1
ATOM 7629 C CA . PRO B 1 209 ? -28.281 -25.188 -21.344 1 68.56 209 PRO B CA 1
ATOM 7630 C C . PRO B 1 209 ? -28.312 -25.719 -19.922 1 68.56 209 PRO B C 1
ATOM 7632 O O . PRO B 1 209 ? -28.359 -24.953 -18.953 1 68.56 209 PRO B O 1
ATOM 7635 N N . ALA B 1 210 ? -28.312 -27.062 -19.828 1 72.31 210 ALA B N 1
ATOM 7636 C CA . ALA B 1 210 ? -28.328 -27.656 -18.484 1 72.31 210 ALA B CA 1
ATOM 7637 C C . ALA B 1 210 ? -27.062 -27.297 -17.719 1 72.31 210 ALA B C 1
ATOM 7639 O O . ALA B 1 210 ? -27.125 -26.969 -16.531 1 72.31 210 ALA B O 1
ATOM 7640 N N . ALA B 1 211 ? -26.016 -27.406 -18.406 1 75.31 211 ALA B N 1
ATOM 7641 C CA . ALA B 1 211 ? -24.75 -27.062 -17.766 1 75.31 211 ALA B CA 1
ATOM 7642 C C . ALA B 1 211 ? -24.703 -25.578 -17.391 1 75.31 211 ALA B C 1
ATOM 7644 O O . ALA B 1 211 ? -24.172 -25.219 -16.328 1 75.31 211 ALA B O 1
ATOM 7645 N N . LYS B 1 212 ? -25.297 -24.812 -18.188 1 74.62 212 LYS B N 1
ATOM 7646 C CA . LYS B 1 212 ? -25.328 -23.375 -17.922 1 74.62 212 LYS B CA 1
ATOM 7647 C C . LYS B 1 212 ? -26.125 -23.062 -16.656 1 74.62 212 LYS B C 1
ATOM 7649 O O . LYS B 1 212 ? -25.734 -22.234 -15.844 1 74.62 212 LYS B O 1
ATOM 7654 N N . LEU B 1 213 ? -27.234 -23.75 -16.594 1 76.12 213 LEU B N 1
ATOM 7655 C CA . LEU B 1 213 ? -28.078 -23.531 -15.43 1 76.12 213 LEU B CA 1
ATOM 7656 C C . LEU B 1 213 ? -27.375 -23.969 -14.148 1 76.12 213 LEU B C 1
ATOM 7658 O O . LEU B 1 213 ? -27.453 -23.281 -13.125 1 76.12 213 LEU B O 1
ATOM 7662 N N . LEU B 1 214 ? -26.734 -25.047 -14.242 1 79.06 214 LEU B N 1
ATOM 7663 C CA . LEU B 1 214 ? -26.016 -25.531 -13.07 1 79.06 214 LEU B CA 1
ATOM 7664 C C . LEU B 1 214 ? -24.828 -24.641 -12.734 1 79.06 214 LEU B C 1
ATOM 7666 O O . LEU B 1 214 ? -24.531 -24.406 -11.562 1 79.06 214 LEU B O 1
ATOM 7670 N N . ASP B 1 215 ? -24.234 -24.25 -13.797 1 74.75 215 ASP B N 1
ATOM 7671 C CA . ASP B 1 215 ? -23.109 -23.344 -13.609 1 74.75 215 ASP B CA 1
ATOM 7672 C C . ASP B 1 215 ? -23.562 -22.031 -12.953 1 74.75 215 ASP B C 1
ATOM 7674 O O . ASP B 1 215 ? -22.891 -21.516 -12.055 1 74.75 215 ASP B O 1
ATOM 7678 N N . GLN B 1 216 ? -24.609 -21.547 -13.422 1 74.81 216 GLN B N 1
ATOM 7679 C CA . GLN B 1 216 ? -25.156 -20.328 -12.852 1 74.81 216 GLN B CA 1
ATOM 7680 C C . GLN B 1 216 ? -25.531 -20.516 -11.391 1 74.81 216 GLN B C 1
ATOM 7682 O O . GLN B 1 216 ? -25.297 -19.641 -10.555 1 74.81 216 GLN B O 1
ATOM 7687 N N . TRP B 1 217 ? -26.156 -21.609 -11.195 1 79.12 217 TRP B N 1
ATOM 7688 C CA . TRP B 1 217 ? -26.516 -21.922 -9.812 1 79.12 217 TRP B CA 1
ATOM 7689 C C . TRP B 1 217 ? -25.281 -21.953 -8.93 1 79.12 217 TRP B C 1
ATOM 7691 O O . TRP B 1 217 ? -25.281 -21.406 -7.82 1 79.12 217 TRP B O 1
ATOM 7701 N N . ALA B 1 218 ? -24.297 -22.609 -9.383 1 77.44 218 ALA B N 1
ATOM 7702 C CA . ALA B 1 218 ? -23.047 -22.719 -8.633 1 77.44 218 ALA B CA 1
ATOM 7703 C C . ALA B 1 218 ? -22.453 -21.328 -8.367 1 77.44 218 ALA B C 1
ATOM 7705 O O . ALA B 1 218 ? -22.016 -21.047 -7.254 1 77.44 218 ALA B O 1
ATOM 7706 N N . LEU B 1 219 ? -22.453 -20.547 -9.336 1 72.81 219 LEU B N 1
ATOM 7707 C CA . LEU B 1 219 ? -21.906 -19.203 -9.219 1 72.81 219 LEU B CA 1
ATOM 7708 C C . LEU B 1 219 ? -22.688 -18.375 -8.195 1 72.81 219 LEU B C 1
ATOM 7710 O O . LEU B 1 219 ? -22.094 -17.672 -7.383 1 72.81 219 LEU B O 1
ATOM 7714 N N . ASP B 1 220 ? -23.953 -18.484 -8.32 1 73.38 220 ASP B N 1
ATOM 7715 C CA . ASP B 1 220 ? -24.797 -17.75 -7.387 1 73.38 220 ASP B CA 1
ATOM 7716 C C . ASP B 1 220 ? -24.578 -18.219 -5.949 1 73.38 220 ASP B C 1
ATOM 7718 O O . ASP B 1 220 ? -24.547 -17.406 -5.023 1 73.38 220 ASP B O 1
ATOM 7722 N N . ARG B 1 221 ? -24.516 -19.453 -5.879 1 74.81 221 ARG B N 1
ATOM 7723 C CA . ARG B 1 221 ? -24.266 -20.047 -4.566 1 74.81 221 ARG B CA 1
ATOM 7724 C C . ARG B 1 221 ? -22.922 -19.578 -4.004 1 74.81 221 ARG B C 1
ATOM 7726 O O . ARG B 1 221 ? -22.828 -19.219 -2.828 1 74.81 221 ARG B O 1
ATOM 7733 N N . MET B 1 222 ? -21.953 -19.547 -4.746 1 73.44 222 MET B N 1
ATOM 7734 C CA . MET B 1 222 ? -20.625 -19.125 -4.309 1 73.44 222 MET B CA 1
ATOM 7735 C C . MET B 1 222 ? -20.609 -17.641 -3.982 1 73.44 222 MET B C 1
ATOM 7737 O O . MET B 1 222 ? -19.953 -17.219 -3.023 1 73.44 222 MET B O 1
ATOM 7741 N N . ARG B 1 223 ? -21.219 -16.938 -4.738 1 69.69 223 ARG B N 1
ATOM 7742 C CA . ARG B 1 223 ? -21.312 -15.5 -4.48 1 69.69 223 ARG B CA 1
ATOM 7743 C C . ARG B 1 223 ? -21.969 -15.227 -3.133 1 69.69 223 ARG B C 1
ATOM 7745 O O . ARG B 1 223 ? -21.547 -14.328 -2.404 1 69.69 223 ARG B O 1
ATOM 7752 N N . GLU B 1 224 ? -23 -15.938 -2.926 1 69.81 224 GLU B N 1
ATOM 7753 C CA . GLU B 1 224 ? -23.656 -15.812 -1.63 1 69.81 224 GLU B CA 1
ATOM 7754 C C . GLU B 1 224 ? -22.703 -16.156 -0.489 1 69.81 224 GLU B C 1
ATOM 7756 O O . GLU B 1 224 ? -22.672 -15.469 0.533 1 69.81 224 GLU B O 1
ATOM 7761 N N . MET B 1 225 ? -22 -17.141 -0.68 1 70.31 225 MET B N 1
ATOM 7762 C CA . MET B 1 225 ? -21.031 -17.547 0.324 1 70.31 225 MET B CA 1
ATOM 7763 C C . MET B 1 225 ? -19.969 -16.469 0.521 1 70.31 225 MET B C 1
ATOM 7765 O O . MET B 1 225 ? -19.578 -16.172 1.653 1 70.31 225 MET B O 1
ATOM 7769 N N . ALA B 1 226 ? -19.531 -15.953 -0.562 1 67.88 226 ALA B N 1
ATOM 7770 C CA . ALA B 1 226 ? -18.5 -14.922 -0.518 1 67.88 226 ALA B CA 1
ATOM 7771 C C . ALA B 1 226 ? -19 -13.68 0.22 1 67.88 226 ALA B C 1
ATOM 7773 O O . ALA B 1 226 ? -18.25 -13.055 0.964 1 67.88 226 ALA B O 1
ATOM 7774 N N . ARG B 1 227 ? -20.156 -13.391 0.027 1 65.75 227 ARG B N 1
ATOM 7775 C CA . ARG B 1 227 ? -20.766 -12.242 0.694 1 65.75 227 ARG B CA 1
ATOM 7776 C C . ARG B 1 227 ? -20.75 -12.422 2.209 1 65.75 227 ARG B C 1
ATOM 7778 O O . ARG B 1 227 ? -20.438 -11.484 2.945 1 65.75 227 ARG B O 1
ATOM 7785 N N . VAL B 1 228 ? -21.078 -13.484 2.588 1 66.06 228 VAL B N 1
ATOM 7786 C CA . VAL B 1 228 ? -21.141 -13.773 4.02 1 66.06 228 VAL B CA 1
ATOM 7787 C C . VAL B 1 228 ? -19.719 -13.781 4.598 1 66.06 228 VAL B C 1
ATOM 7789 O O . VAL B 1 228 ? -19.484 -13.211 5.664 1 66.06 228 VAL B O 1
ATOM 7792 N N . GLN B 1 229 ? -18.844 -14.336 3.867 1 65.81 229 GLN B N 1
ATOM 7793 C CA . GLN B 1 229 ? -17.469 -14.469 4.34 1 65.81 229 GLN B CA 1
ATOM 7794 C C . GLN B 1 229 ? -16.797 -13.102 4.461 1 65.81 229 GLN B C 1
ATOM 7796 O O . GLN B 1 229 ? -16.016 -12.875 5.379 1 65.81 229 GLN B O 1
ATOM 7801 N N . SER B 1 230 ? -17.062 -12.273 3.566 1 63.38 230 SER B N 1
ATOM 7802 C CA . SER B 1 230 ? -16.438 -10.953 3.559 1 63.38 230 SER B CA 1
ATOM 7803 C C . SER B 1 230 ? -16.828 -10.148 4.789 1 63.38 230 SER B C 1
ATOM 7805 O O . SER B 1 230 ? -16.109 -9.25 5.207 1 63.38 230 SER B O 1
ATOM 7807 N N . ARG B 1 231 ? -17.891 -10.477 5.375 1 64.12 231 ARG B N 1
ATOM 7808 C CA . ARG B 1 231 ? -18.391 -9.711 6.508 1 64.12 231 ARG B CA 1
ATOM 7809 C C . ARG B 1 231 ? -18.047 -10.383 7.828 1 64.12 231 ARG B C 1
ATOM 7811 O O . ARG B 1 231 ? -17.938 -9.727 8.859 1 64.12 231 ARG B O 1
ATOM 7818 N N . LEU B 1 232 ? -17.906 -11.711 7.57 1 61.56 232 LEU B N 1
ATOM 7819 C CA . LEU B 1 232 ? -17.625 -12.492 8.766 1 61.56 232 LEU B CA 1
ATOM 7820 C C . LEU B 1 232 ? -16.125 -12.539 9.055 1 61.56 232 LEU B C 1
ATOM 7822 O O . LEU B 1 232 ? -15.32 -12.82 8.156 1 61.56 232 LEU B O 1
ATOM 7826 N N . ARG B 1 233 ? -15.523 -11.891 9.938 1 57.38 233 ARG B N 1
ATOM 7827 C CA . ARG B 1 233 ? -14.102 -11.938 10.281 1 57.38 233 ARG B CA 1
ATOM 7828 C C . ARG B 1 233 ? -13.742 -13.266 10.93 1 57.38 233 ARG B C 1
ATOM 7830 O O . ARG B 1 233 ? -12.594 -13.469 11.344 1 57.38 233 ARG B O 1
ATOM 7837 N N . GLU B 1 234 ? -14.797 -14.18 11.109 1 60.72 234 GLU B N 1
ATOM 7838 C CA . GLU B 1 234 ? -14.609 -15.469 11.758 1 60.72 234 GLU B CA 1
ATOM 7839 C C . GLU B 1 234 ? -14.773 -16.609 10.766 1 60.72 234 GLU B C 1
ATOM 7841 O O . GLU B 1 234 ? -15.133 -16.391 9.609 1 60.72 234 GLU B O 1
ATOM 7846 N N . HIS B 1 235 ? -14.336 -17.766 11.312 1 64.5 235 HIS B N 1
ATOM 7847 C CA . HIS B 1 235 ? -14.516 -18.984 10.531 1 64.5 235 HIS B CA 1
ATOM 7848 C C . HIS B 1 235 ? -15.984 -19.188 10.156 1 64.5 235 HIS B C 1
ATOM 7850 O O . HIS B 1 235 ? -16.859 -19.141 11.023 1 64.5 235 HIS B O 1
ATOM 7856 N N . MET B 1 236 ? -16.203 -19.25 8.93 1 73.25 236 MET B N 1
ATOM 7857 C CA . MET B 1 236 ? -17.562 -19.422 8.414 1 73.25 236 MET B CA 1
ATOM 7858 C C . MET B 1 236 ? -17.938 -20.891 8.32 1 73.25 236 MET B C 1
ATOM 7860 O O . MET B 1 236 ? -17.109 -21.719 7.91 1 73.25 236 MET B O 1
ATOM 7864 N N . GLU B 1 237 ? -19.078 -21.234 8.883 1 78 237 GLU B N 1
ATOM 7865 C CA . GLU B 1 237 ? -19.688 -22.547 8.719 1 78 237 GLU B CA 1
ATOM 7866 C C . GLU B 1 237 ? -21.031 -22.453 7.984 1 78 237 GLU B C 1
ATOM 7868 O O . GLU B 1 237 ? -21.641 -21.391 7.949 1 78 237 GLU B O 1
ATOM 7873 N N . GLU B 1 238 ? -21.297 -23.531 7.336 1 82.06 238 GLU B N 1
ATOM 7874 C CA . GLU B 1 238 ? -22.578 -23.594 6.645 1 82.06 238 GLU B CA 1
ATOM 7875 C C . GLU B 1 238 ? -23.547 -24.547 7.355 1 82.06 238 GLU B C 1
ATOM 7877 O O . GLU B 1 238 ? -23.141 -25.641 7.789 1 82.06 238 GLU B O 1
ATOM 7882 N N . TRP B 1 239 ? -24.781 -24.094 7.562 1 83.31 239 TRP B N 1
ATOM 7883 C CA . TRP B 1 239 ? -25.828 -24.828 8.25 1 83.31 239 TRP B CA 1
ATOM 7884 C C . TRP B 1 239 ? -27.125 -24.844 7.438 1 83.31 239 TRP B C 1
ATOM 7886 O O . TRP B 1 239 ? -27.516 -23.812 6.891 1 83.31 239 TRP B O 1
ATOM 7896 N N . ARG B 1 240 ? -27.641 -25.969 7.246 1 80.19 240 ARG B N 1
ATOM 7897 C CA . ARG B 1 240 ? -28.906 -26.109 6.516 1 80.19 240 ARG B CA 1
ATOM 7898 C C . ARG B 1 240 ? -30.094 -26.109 7.469 1 80.19 240 ARG B C 1
ATOM 7900 O O . ARG B 1 240 ? -30.062 -26.766 8.508 1 80.19 240 ARG B O 1
ATOM 7907 N N . VAL B 1 241 ? -31.141 -25.391 7.086 1 80.94 241 VAL B N 1
ATOM 7908 C CA . VAL B 1 241 ? -32.375 -25.359 7.852 1 80.94 241 VAL B CA 1
ATOM 7909 C C . VAL B 1 241 ? -33.125 -26.688 7.664 1 80.94 241 VAL B C 1
ATOM 7911 O O . VAL B 1 241 ? -33.406 -27.094 6.535 1 80.94 241 VAL B O 1
ATOM 7914 N N . VAL B 1 242 ? -33.438 -27.359 8.719 1 76.81 242 VAL B N 1
ATOM 7915 C CA . VAL B 1 242 ? -34.062 -28.672 8.609 1 76.81 242 VAL B CA 1
ATOM 7916 C C . VAL B 1 242 ? -35.5 -28.578 9.109 1 76.81 242 VAL B C 1
ATOM 7918 O O . VAL B 1 242 ? -36.25 -29.562 9.031 1 76.81 242 VAL B O 1
ATOM 7921 N N . VAL B 1 243 ? -35.875 -27.406 9.648 1 74.06 243 VAL B N 1
ATOM 7922 C CA . VAL B 1 243 ? -37.25 -27.141 10.047 1 74.06 243 VAL B CA 1
ATOM 7923 C C . VAL B 1 243 ? -37.969 -26.328 8.969 1 74.06 243 VAL B C 1
ATOM 7925 O O . VAL B 1 243 ? -37.312 -25.797 8.062 1 74.06 243 VAL B O 1
ATOM 7928 N N . PRO B 1 244 ? -39.219 -26.297 9.047 1 66.5 244 PRO B N 1
ATOM 7929 C CA . PRO B 1 244 ? -39.906 -25.531 8.008 1 66.5 244 PRO B CA 1
ATOM 7930 C C . PRO B 1 244 ? -39.406 -24.109 7.895 1 66.5 244 PRO B C 1
ATOM 7932 O O . PRO B 1 244 ? -39.219 -23.594 6.789 1 66.5 244 PRO B O 1
ATOM 7935 N N . TYR B 1 245 ? -39.219 -23.469 9.102 1 77.19 245 TYR B N 1
ATOM 7936 C CA . TYR B 1 245 ? -38.656 -22.125 9.125 1 77.19 245 TYR B CA 1
ATOM 7937 C C . TYR B 1 245 ? -37.75 -21.938 10.336 1 77.19 245 TYR B C 1
ATOM 7939 O O . TYR B 1 245 ? -38.062 -22.406 11.43 1 77.19 245 TYR B O 1
ATOM 7947 N N . ALA B 1 246 ? -36.656 -21.344 10.062 1 80.94 246 ALA B N 1
ATOM 7948 C CA . ALA B 1 246 ? -35.781 -20.891 11.133 1 80.94 246 ALA B CA 1
ATOM 7949 C C . ALA B 1 246 ? -35.781 -19.359 11.227 1 80.94 246 ALA B C 1
ATOM 7951 O O . ALA B 1 246 ? -35.75 -18.672 10.211 1 80.94 246 ALA B O 1
ATOM 7952 N N . TYR B 1 247 ? -35.906 -18.797 12.422 1 77.25 247 TYR B N 1
ATOM 7953 C CA . TYR B 1 247 ? -35.969 -17.359 12.633 1 77.25 247 TYR B CA 1
ATOM 7954 C C . TYR B 1 247 ? -34.594 -16.75 12.789 1 77.25 247 TYR B C 1
ATOM 7956 O O . TYR B 1 247 ? -33.719 -17.312 13.477 1 77.25 247 TYR B O 1
ATOM 7964 N N . LYS B 1 248 ? -34.344 -15.641 12.062 1 81.5 248 LYS B N 1
ATOM 7965 C CA . LYS B 1 248 ? -33.188 -14.812 12.297 1 81.5 248 LYS B CA 1
ATOM 7966 C C . LYS B 1 248 ? -33.469 -13.695 13.297 1 81.5 248 LYS B C 1
ATOM 7968 O O . LYS B 1 248 ? -34.281 -12.805 13.016 1 81.5 248 LYS B O 1
ATOM 7973 N N . ILE B 1 249 ? -32.844 -13.688 14.445 1 76.75 249 ILE B N 1
ATOM 7974 C CA . ILE B 1 249 ? -33.125 -12.719 15.5 1 76.75 249 ILE B CA 1
ATOM 7975 C C . ILE B 1 249 ? -31.922 -11.773 15.664 1 76.75 249 ILE B C 1
ATOM 7977 O O . ILE B 1 249 ? -30.812 -12.102 15.266 1 76.75 249 ILE B O 1
ATOM 7981 N N . ASP B 1 250 ? -32.062 -10.57 16.156 1 73.69 250 ASP B N 1
ATOM 7982 C CA . ASP B 1 250 ? -31.047 -9.523 16.234 1 73.69 250 ASP B CA 1
ATOM 7983 C C . ASP B 1 250 ? -29.984 -9.867 17.281 1 73.69 250 ASP B C 1
ATOM 7985 O O . ASP B 1 250 ? -28.844 -9.438 17.172 1 73.69 250 ASP B O 1
ATOM 7989 N N . SER B 1 251 ? -30.359 -10.438 18.422 1 75.19 251 SER B N 1
ATOM 7990 C CA . SER B 1 251 ? -29.438 -10.836 19.469 1 75.19 251 SER B CA 1
ATOM 7991 C C . SER B 1 251 ? -29.828 -12.188 20.078 1 75.19 251 SER B C 1
ATOM 7993 O O . SER B 1 251 ? -31 -12.539 20.109 1 75.19 251 SER B O 1
ATOM 7995 N N . PRO B 1 252 ? -28.703 -12.805 20.453 1 72.88 252 PRO B N 1
ATOM 7996 C CA . PRO B 1 252 ? -29.031 -14.078 21.109 1 72.88 252 PRO B CA 1
ATOM 7997 C C . PRO B 1 252 ? -29.969 -13.906 22.312 1 72.88 252 PRO B C 1
ATOM 7999 O O . PRO B 1 252 ? -29.812 -12.945 23.078 1 72.88 252 PRO B O 1
ATOM 8002 N N . ARG B 1 253 ? -30.875 -14.688 22.641 1 58.34 253 ARG B 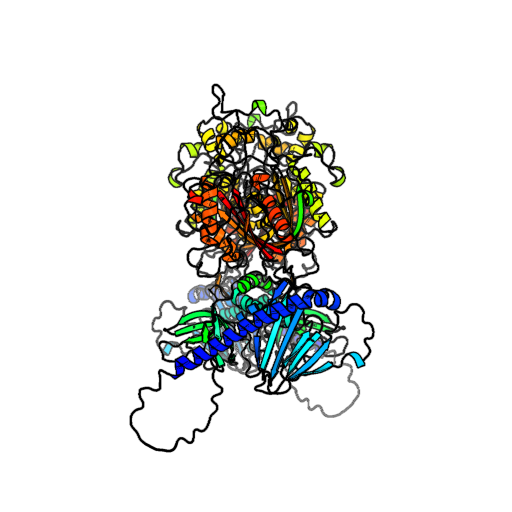N 1
ATOM 8003 C CA . ARG B 1 253 ? -31.812 -14.828 23.75 1 58.34 253 ARG B CA 1
ATOM 8004 C C . ARG B 1 253 ? -32.75 -13.633 23.812 1 58.34 253 ARG B C 1
ATOM 8006 O O . ARG B 1 253 ? -33.625 -13.578 24.688 1 58.34 253 ARG B O 1
ATOM 8013 N N . HIS B 1 254 ? -32.344 -12.461 23.281 1 54.38 254 HIS B N 1
ATOM 8014 C CA . HIS B 1 254 ? -33.344 -11.391 23.328 1 54.38 254 HIS B CA 1
ATOM 8015 C C . HIS B 1 254 ? -34.281 -11.469 22.141 1 54.38 254 HIS B C 1
ATOM 8017 O O . HIS B 1 254 ? -33.875 -11.273 20.984 1 54.38 254 HIS B O 1
ATOM 8023 N N . LEU B 1 255 ? -35.062 -12.336 22.281 1 42.72 255 LEU B N 1
ATOM 8024 C CA . LEU B 1 255 ? -36.094 -12.336 21.234 1 42.72 255 LEU B CA 1
ATOM 8025 C C . LEU B 1 255 ? -36.531 -10.914 20.906 1 42.72 255 LEU B C 1
ATOM 8027 O O . LEU B 1 255 ? -36.781 -10.102 21.797 1 42.72 255 LEU B O 1
ATOM 8031 N N . THR B 1 256 ? -36.125 -10.367 19.922 1 42.53 256 THR B N 1
ATOM 8032 C CA . THR B 1 256 ? -36.625 -9.062 19.516 1 42.53 256 THR B CA 1
ATOM 8033 C C . THR B 1 256 ? -38.125 -8.992 19.688 1 42.53 256 THR B C 1
ATOM 8035 O O . THR B 1 256 ? -38.875 -9.664 18.969 1 42.53 256 THR B O 1
ATOM 8038 N N . ARG B 1 257 ? -38.75 -9.195 20.812 1 37.31 257 ARG B N 1
ATOM 8039 C CA . ARG B 1 257 ? -40.188 -9.094 21 1 37.31 257 ARG B CA 1
ATOM 8040 C C . ARG B 1 257 ? -40.75 -7.957 20.172 1 37.31 257 ARG B C 1
ATOM 8042 O O . ARG B 1 257 ? -41.906 -8.023 19.734 1 37.31 257 ARG B O 1
ATOM 8049 N N . GLY B 1 258 ? -40.312 -6.879 19.859 1 37.22 258 GLY B N 1
ATOM 8050 C CA . GLY B 1 258 ? -40.875 -5.715 19.203 1 37.22 258 GLY B CA 1
ATOM 8051 C C . GLY B 1 258 ? -40.25 -5.41 17.859 1 37.22 258 GLY B C 1
ATOM 8052 O O . GLY B 1 258 ? -40.469 -4.352 17.281 1 37.22 258 GLY B O 1
ATOM 8053 N N . GLY B 1 259 ? -39.25 -6.059 17.594 1 39.53 259 GLY B N 1
ATOM 8054 C CA . GLY B 1 259 ? -38.656 -5.629 16.328 1 39.53 259 GLY B CA 1
ATOM 8055 C C . GLY B 1 259 ? -39.5 -6.004 15.117 1 39.53 259 GLY B C 1
ATOM 8056 O O . GLY B 1 259 ? -40.375 -6.875 15.203 1 39.53 259 GLY B O 1
ATOM 8057 N N . GLN B 1 260 ? -39.844 -5 14.219 1 43.88 260 GLN B N 1
ATOM 8058 C CA . GLN B 1 260 ? -40.781 -5.109 13.102 1 43.88 260 GLN B CA 1
ATOM 8059 C C . GLN B 1 260 ? -40.656 -6.461 12.406 1 43.88 260 GLN B C 1
ATOM 8061 O O . GLN B 1 260 ? -41.656 -7.188 12.266 1 43.88 260 GLN B O 1
ATOM 8066 N N . ARG B 1 261 ? -39.875 -6.562 11.289 1 49.22 261 ARG B N 1
ATOM 8067 C CA . ARG B 1 261 ? -39.938 -7.633 10.297 1 49.22 261 ARG B CA 1
ATOM 8068 C C . ARG B 1 261 ? -38.938 -8.734 10.609 1 49.22 261 ARG B C 1
ATOM 8070 O O . ARG B 1 261 ? -37.75 -8.469 10.797 1 49.22 261 ARG B O 1
ATOM 8077 N N . LEU B 1 262 ? -39.469 -9.82 11.312 1 56.31 262 LEU B N 1
ATOM 8078 C CA . LEU B 1 262 ? -38.75 -11.062 11.516 1 56.31 262 LEU B CA 1
ATOM 8079 C C . LEU B 1 262 ? -38.344 -11.688 10.18 1 56.31 262 LEU B C 1
ATOM 8081 O O . LEU B 1 262 ? -39.188 -11.891 9.312 1 56.31 262 LEU B O 1
ATOM 8085 N N . GLU B 1 263 ? -37.094 -11.867 9.961 1 74.75 263 GLU B N 1
ATOM 8086 C CA . GLU B 1 263 ? -36.594 -12.586 8.781 1 74.75 263 GLU B CA 1
ATOM 8087 C C . GLU B 1 263 ? -36.5 -14.086 9.055 1 74.75 263 GLU B C 1
ATOM 8089 O O . GLU B 1 263 ? -36.094 -14.5 10.141 1 74.75 263 GLU B O 1
ATOM 8094 N N . VAL B 1 264 ? -37.188 -14.906 8.133 1 76.75 264 VAL B N 1
ATOM 8095 C CA . VAL B 1 264 ? -37.156 -16.359 8.281 1 76.75 264 VAL B CA 1
ATOM 8096 C C . VAL B 1 264 ? -36.375 -16.984 7.117 1 76.75 264 VAL B C 1
ATOM 8098 O O . VAL B 1 264 ? -36.344 -16.406 6.023 1 76.75 264 VAL B O 1
ATOM 8101 N N . ALA B 1 265 ? -35.781 -18.078 7.457 1 81 265 ALA B N 1
ATOM 8102 C CA . ALA B 1 265 ? -35.156 -18.922 6.445 1 81 265 ALA B CA 1
ATOM 8103 C C . ALA B 1 265 ? -35.938 -20.219 6.25 1 81 265 ALA B C 1
ATOM 8105 O O . ALA B 1 265 ? -36.188 -20.938 7.215 1 81 265 ALA B O 1
ATOM 8106 N N . PRO B 1 266 ? -36.375 -20.5 5.043 1 76.56 266 PRO B N 1
ATOM 8107 C CA . PRO B 1 266 ? -37.156 -21.719 4.793 1 76.56 266 PRO B CA 1
ATOM 8108 C C . PRO B 1 266 ? -36.312 -22.984 4.879 1 76.56 266 PRO B C 1
ATOM 8110 O O . PRO B 1 266 ? -35.094 -22.922 4.828 1 76.56 266 PRO B O 1
ATOM 8113 N N . LYS B 1 267 ? -37 -24.109 4.926 1 71.31 267 LYS B N 1
ATOM 8114 C CA . LYS B 1 267 ? -36.344 -25.422 4.973 1 71.31 267 LYS B CA 1
ATOM 8115 C C . LYS B 1 267 ? -35.469 -25.656 3.746 1 71.31 267 LYS B C 1
ATOM 8117 O O . LYS B 1 267 ? -35.875 -25.344 2.621 1 71.31 267 LYS B O 1
ATOM 8122 N N . GLY B 1 268 ? -34.312 -26.172 4.035 1 72.06 268 GLY B N 1
ATOM 8123 C CA . GLY B 1 268 ? -33.406 -26.5 2.949 1 72.06 268 GLY B CA 1
ATOM 8124 C C . GLY B 1 268 ? -32.406 -25.391 2.662 1 72.06 268 GLY B C 1
ATOM 8125 O O . GLY B 1 268 ? -31.375 -25.625 2.023 1 72.06 268 GLY B O 1
ATOM 8126 N N . GLU B 1 269 ? -32.781 -24.188 3.164 1 76.5 269 GLU B N 1
ATOM 8127 C CA . GLU B 1 269 ? -31.844 -23.078 2.947 1 76.5 269 GLU B CA 1
ATOM 8128 C C . GLU B 1 269 ? -30.531 -23.297 3.713 1 76.5 269 GLU B C 1
ATOM 8130 O O . GLU B 1 269 ? -30.547 -23.766 4.855 1 76.5 269 GLU B O 1
ATOM 8135 N N . VAL B 1 270 ? -29.5 -23.047 2.994 1 78.81 270 VAL B N 1
ATOM 8136 C CA . VAL B 1 270 ? -28.203 -23.125 3.645 1 78.81 270 VAL B CA 1
ATOM 8137 C C . VAL B 1 270 ? -27.781 -21.719 4.109 1 78.81 270 VAL B C 1
ATOM 8139 O O . VAL B 1 270 ? -27.766 -20.781 3.318 1 78.81 270 VAL B O 1
ATOM 8142 N N . LEU B 1 271 ? -27.562 -21.594 5.387 1 81.81 271 LEU B N 1
ATOM 8143 C CA . LEU B 1 271 ? -27.109 -20.359 6.004 1 81.81 271 LEU B CA 1
ATOM 8144 C C . LEU B 1 271 ? -25.609 -20.406 6.301 1 81.81 271 LEU B C 1
ATOM 8146 O O . LEU B 1 271 ? -25.109 -21.422 6.809 1 81.81 271 LEU B O 1
ATOM 8150 N N . ALA B 1 272 ? -25 -19.375 5.801 1 82.44 272 ALA B N 1
ATOM 8151 C CA . ALA B 1 272 ? -23.578 -19.234 6.117 1 82.44 272 ALA B CA 1
ATOM 8152 C C . ALA B 1 272 ? -23.375 -18.281 7.293 1 82.44 272 ALA B C 1
ATOM 8154 O O . ALA B 1 272 ? -24.047 -17.266 7.406 1 82.44 272 ALA B O 1
ATOM 8155 N N . GLY B 1 273 ? -22.547 -18.609 8.234 1 81.5 273 GLY B N 1
ATOM 8156 C CA . GLY B 1 273 ? -22.266 -17.766 9.383 1 81.5 273 GLY B CA 1
ATOM 8157 C C . GLY B 1 273 ? -21.234 -18.344 10.336 1 81.5 273 GLY B C 1
ATOM 8158 O O . GLY B 1 273 ? -20.578 -19.328 10 1 81.5 273 GLY B O 1
ATOM 8159 N N . SER B 1 274 ? -21.031 -17.641 11.453 1 84.56 274 SER B N 1
ATOM 8160 C CA . SER B 1 274 ? -20.156 -18.109 12.508 1 84.56 274 SER B CA 1
ATOM 8161 C C . SER B 1 274 ? -20.953 -18.562 13.734 1 84.56 274 SER B C 1
ATOM 8163 O O . SER B 1 274 ? -21.984 -17.969 14.047 1 84.56 274 SER B O 1
ATOM 8165 N N . VAL B 1 275 ? -20.438 -19.641 14.383 1 83.12 275 VAL B N 1
ATOM 8166 C CA . VAL B 1 275 ? -21.125 -20.172 15.547 1 83.12 275 VAL B CA 1
ATOM 8167 C C . VAL B 1 275 ? -20.672 -19.438 16.812 1 83.12 275 VAL B C 1
ATOM 8169 O O . VAL B 1 275 ? -19.469 -19.25 17.016 1 83.12 275 VAL B O 1
ATOM 8172 N N . GLU B 1 276 ? -21.562 -18.906 17.453 1 82.69 276 GLU B N 1
ATOM 8173 C CA . GLU B 1 276 ? -21.328 -18.281 18.75 1 82.69 276 GLU B CA 1
ATOM 8174 C C . GLU B 1 276 ? -22.109 -18.984 19.859 1 82.69 276 GLU B C 1
ATOM 8176 O O . GLU B 1 276 ? -23.25 -19.391 19.656 1 82.69 276 GLU B O 1
ATOM 8181 N N . VAL B 1 277 ? -21.453 -19.172 20.984 1 80.25 277 VAL B N 1
ATOM 8182 C CA . VAL B 1 277 ? -22.125 -19.812 22.109 1 80.25 277 VAL B CA 1
ATOM 8183 C C . VAL B 1 277 ? -22.516 -18.75 23.141 1 80.25 277 VAL B C 1
ATOM 8185 O O . VAL B 1 277 ? -21.656 -18.031 23.656 1 80.25 277 VAL B O 1
ATOM 8188 N N . VAL B 1 278 ? -23.703 -18.547 23.25 1 77.5 278 VAL B N 1
ATOM 8189 C CA . VAL B 1 278 ? -24.234 -17.625 24.234 1 77.5 278 VAL B CA 1
ATOM 8190 C C . VAL B 1 278 ? -25.094 -18.375 25.25 1 77.5 278 VAL B C 1
ATOM 8192 O O . VAL B 1 278 ? -26.094 -18.984 24.891 1 77.5 278 VAL B O 1
ATOM 8195 N N . ASP B 1 279 ? -24.766 -18.344 26.562 1 71.56 279 ASP B N 1
ATOM 8196 C CA . ASP B 1 279 ? -25.484 -18.969 27.656 1 71.56 279 ASP B CA 1
ATOM 8197 C C . ASP B 1 279 ? -25.703 -20.453 27.391 1 71.56 279 ASP B C 1
ATOM 8199 O O . ASP B 1 279 ? -26.812 -20.969 27.578 1 71.56 279 ASP B O 1
ATOM 8203 N N . GLY B 1 280 ? -24.719 -21.141 26.75 1 70.5 280 GLY B N 1
ATOM 8204 C CA . GLY B 1 280 ? -24.75 -22.578 26.531 1 70.5 280 GLY B CA 1
ATOM 8205 C C . GLY B 1 280 ? -25.484 -22.969 25.266 1 70.5 280 GLY B C 1
ATOM 8206 O O . GLY B 1 280 ? -25.609 -24.156 24.953 1 70.5 280 GLY B O 1
ATOM 8207 N N . LEU B 1 281 ? -26.109 -21.969 24.703 1 75.88 281 LEU B N 1
ATOM 8208 C CA . LEU B 1 281 ? -26.781 -22.234 23.438 1 75.88 281 LEU B CA 1
ATOM 8209 C C . LEU B 1 281 ? -25.906 -21.797 22.266 1 75.88 281 LEU B C 1
ATOM 8211 O O . LEU B 1 281 ? -25.203 -20.781 22.344 1 75.88 281 LEU B O 1
ATOM 8215 N N . ARG B 1 282 ? -25.906 -22.672 21.156 1 85.06 282 ARG B N 1
ATOM 8216 C CA . ARG B 1 282 ? -25.141 -22.312 19.953 1 85.06 282 ARG B CA 1
ATOM 8217 C C . ARG B 1 282 ? -26 -21.516 18.984 1 85.06 282 ARG B C 1
ATOM 8219 O O . ARG B 1 282 ? -27.141 -21.891 18.672 1 85.06 282 ARG B O 1
ATOM 8226 N N . TRP B 1 283 ? -25.5 -20.469 18.625 1 85.44 283 TRP B N 1
ATOM 8227 C CA . TRP B 1 283 ? -26.156 -19.578 17.672 1 85.44 283 TRP B CA 1
ATOM 8228 C C . TRP B 1 283 ? -25.281 -19.375 16.422 1 85.44 283 TRP B C 1
ATOM 8230 O O . TRP B 1 283 ? -24.062 -19.281 16.516 1 85.44 283 TRP B O 1
ATOM 8240 N N . LEU B 1 284 ? -25.969 -19.438 15.289 1 87 284 LEU B N 1
ATOM 8241 C CA . LEU B 1 284 ? -25.281 -19.062 14.047 1 87 284 LEU B CA 1
ATOM 8242 C C . LEU B 1 284 ? -25.422 -17.562 13.805 1 87 284 LEU B C 1
ATOM 8244 O O . LEU B 1 284 ? -26.531 -17.062 13.594 1 87 284 LEU B O 1
ATOM 8248 N N . LYS B 1 285 ? -24.375 -16.875 13.922 1 85.62 285 LYS B N 1
ATOM 8249 C CA . LYS B 1 285 ? -24.328 -15.477 13.523 1 85.62 285 LYS B CA 1
ATOM 8250 C C . LYS B 1 285 ? -24.25 -15.344 12 1 85.62 285 LYS B C 1
ATOM 8252 O O . LYS B 1 285 ? -23.281 -15.781 11.383 1 85.62 285 LYS B O 1
ATOM 8257 N N . THR B 1 286 ? -25.297 -14.82 11.375 1 84.5 286 THR B N 1
ATOM 8258 C CA . THR B 1 286 ? -25.422 -14.727 9.922 1 84.5 286 THR B CA 1
ATOM 8259 C C . THR B 1 286 ? -25.906 -13.336 9.516 1 84.5 286 THR B C 1
ATOM 8261 O O . THR B 1 286 ? -26.297 -12.539 10.359 1 84.5 286 THR B O 1
ATOM 8264 N N . LEU B 1 287 ? -25.828 -13.062 8.281 1 78.69 287 LEU B N 1
ATOM 8265 C CA . LEU B 1 287 ? -26.266 -11.766 7.773 1 78.69 287 LEU B CA 1
ATOM 8266 C C . LEU B 1 287 ? -27.781 -11.75 7.559 1 78.69 287 LEU B C 1
ATOM 8268 O O . LEU B 1 287 ? -28.359 -12.75 7.133 1 78.69 287 LEU B O 1
ATOM 8272 N N . THR B 1 288 ? -28.359 -10.625 7.941 1 75.5 288 THR B N 1
ATOM 8273 C CA . THR B 1 288 ? -29.781 -10.406 7.711 1 75.5 288 THR B CA 1
ATOM 8274 C C . THR B 1 288 ? -30 -9.5 6.504 1 75.5 288 THR B C 1
ATOM 8276 O O . THR B 1 288 ? -29.031 -9.023 5.895 1 75.5 288 THR B O 1
ATOM 8279 N N . ASN B 1 289 ? -31.141 -9.383 6.125 1 65 289 ASN B N 1
ATOM 8280 C CA . ASN B 1 289 ? -31.484 -8.469 5.043 1 65 289 ASN B CA 1
ATOM 8281 C C . ASN B 1 289 ? -31.75 -7.062 5.562 1 65 289 ASN B C 1
ATOM 8283 O O . ASN B 1 289 ? -32.188 -6.188 4.812 1 65 289 ASN B O 1
ATOM 8287 N N . VAL B 1 290 ? -31.5 -6.875 6.828 1 64.38 290 VAL B N 1
ATOM 8288 C CA . VAL B 1 290 ? -31.656 -5.555 7.43 1 64.38 290 VAL B CA 1
ATOM 8289 C C . VAL B 1 290 ? -30.344 -4.785 7.352 1 64.38 290 VAL B C 1
ATOM 8291 O O . VAL B 1 290 ? -29.281 -5.344 7.602 1 64.38 290 VAL B O 1
ATOM 8294 N N . LEU B 1 291 ? -30.453 -3.57 6.996 1 58.81 291 LEU B N 1
ATOM 8295 C CA . LEU B 1 291 ? -29.25 -2.762 6.797 1 58.81 291 LEU B CA 1
ATOM 8296 C C . LEU B 1 291 ? -28.938 -1.951 8.047 1 58.81 291 LEU B C 1
ATOM 8298 O O . LEU B 1 291 ? -29.828 -1.539 8.773 1 58.81 291 LEU B O 1
ATOM 8302 N N . ASP B 1 292 ? -27.734 -1.917 8.32 1 60.44 292 ASP B N 1
ATOM 8303 C CA . ASP B 1 292 ? -27.281 -1.039 9.391 1 60.44 292 ASP B CA 1
ATOM 8304 C C . ASP B 1 292 ? -27.141 0.401 8.906 1 60.44 292 ASP B C 1
ATOM 8306 O O . ASP B 1 292 ? -27.547 0.723 7.785 1 60.44 292 ASP B O 1
ATOM 8310 N N . GLN B 1 293 ? -26.781 1.259 9.852 1 51.12 293 GLN B N 1
ATOM 8311 C CA . GLN B 1 293 ? -26.703 2.691 9.594 1 51.12 293 GLN B CA 1
ATOM 8312 C C . GLN B 1 293 ? -25.781 2.984 8.414 1 51.12 293 GLN B C 1
ATOM 8314 O O . GLN B 1 293 ? -25.938 4 7.734 1 51.12 293 GLN B O 1
ATOM 8319 N N . ASP B 1 294 ? -24.984 1.978 8.227 1 51.06 294 ASP B N 1
ATOM 8320 C CA . ASP B 1 294 ? -24 2.217 7.172 1 51.06 294 ASP B CA 1
ATOM 8321 C C . ASP B 1 294 ? -24.406 1.537 5.871 1 51.06 294 ASP B C 1
ATOM 8323 O O . ASP B 1 294 ? -23.641 1.514 4.902 1 51.06 294 ASP B O 1
ATOM 8327 N N . GLY B 1 295 ? -25.656 0.959 5.93 1 53.81 295 GLY B N 1
ATOM 8328 C CA . GLY B 1 295 ? -26.188 0.331 4.734 1 53.81 295 GLY B CA 1
ATOM 8329 C C . GLY B 1 295 ? -25.719 -1.099 4.547 1 53.81 295 GLY B C 1
ATOM 8330 O O . GLY B 1 295 ? -25.859 -1.664 3.461 1 53.81 295 GLY B O 1
ATOM 8331 N N . HIS B 1 296 ? -25.031 -1.531 5.492 1 61.06 296 HIS B N 1
ATOM 8332 C CA . HIS B 1 296 ? -24.609 -2.924 5.406 1 61.06 296 HIS B CA 1
ATOM 8333 C C . HIS B 1 296 ? -25.594 -3.846 6.102 1 61.06 296 HIS B C 1
ATOM 8335 O O . HIS B 1 296 ? -26.297 -3.43 7.035 1 61.06 296 HIS B O 1
ATOM 8341 N N . ALA B 1 297 ? -25.766 -5.074 5.531 1 66.12 297 ALA B N 1
ATOM 8342 C CA . ALA B 1 297 ? -26.625 -6.062 6.184 1 66.12 297 ALA B CA 1
ATOM 8343 C C . ALA B 1 297 ? -26.188 -6.297 7.625 1 66.12 297 ALA B C 1
ATOM 8345 O O . ALA B 1 297 ? -25 -6.473 7.902 1 66.12 297 ALA B O 1
ATOM 8346 N N . LYS B 1 298 ? -27.078 -6.133 8.5 1 74.12 298 LYS B N 1
ATOM 8347 C CA . LYS B 1 298 ? -26.828 -6.41 9.906 1 74.12 298 LYS B CA 1
ATOM 8348 C C . LYS B 1 298 ? -26.656 -7.906 10.156 1 74.12 298 LYS B C 1
ATOM 8350 O O . LYS B 1 298 ? -27.219 -8.727 9.422 1 74.12 298 LYS B O 1
ATOM 8355 N N . PHE B 1 299 ? -25.875 -8.141 11.125 1 78.12 299 PHE B N 1
ATOM 8356 C CA . PHE B 1 299 ? -25.781 -9.539 11.547 1 78.12 299 PHE B CA 1
ATOM 8357 C C . PHE B 1 299 ? -27.031 -9.945 12.328 1 78.12 299 PHE B C 1
ATOM 8359 O O . PHE B 1 299 ? -27.594 -9.133 13.07 1 78.12 299 PHE B O 1
ATOM 8366 N N . GLY B 1 300 ? -27.594 -11.094 12.133 1 80.31 300 GLY B N 1
ATOM 8367 C CA . GLY B 1 300 ? -28.609 -11.781 12.914 1 80.31 300 GLY B CA 1
ATOM 8368 C C . GLY B 1 300 ? -28.156 -13.133 13.43 1 80.31 300 GLY B C 1
ATOM 8369 O O . GLY B 1 300 ? -27.062 -13.594 13.102 1 80.31 300 GLY B O 1
ATOM 8370 N N . TYR B 1 301 ? -28.969 -13.68 14.305 1 84.69 301 TYR B N 1
ATOM 8371 C CA . TYR B 1 301 ? -28.625 -14.953 14.93 1 84.69 301 TYR B CA 1
ATOM 8372 C C . TYR B 1 301 ? -29.719 -15.992 14.695 1 84.69 301 TYR B C 1
ATOM 8374 O O . TYR B 1 301 ? -30.906 -15.68 14.766 1 84.69 301 TYR B O 1
ATOM 8382 N N . VAL B 1 302 ? -29.328 -17.172 14.367 1 85.12 302 VAL B N 1
ATOM 8383 C CA . VAL B 1 302 ? -30.219 -18.328 14.219 1 85.12 302 VAL B CA 1
ATOM 8384 C C . VAL B 1 302 ? -29.828 -19.406 15.227 1 85.12 302 VAL B C 1
ATOM 8386 O O . VAL B 1 302 ? -28.672 -19.781 15.328 1 85.12 302 VAL B O 1
ATOM 8389 N N . LEU B 1 303 ? -30.812 -19.906 15.914 1 81.94 303 LEU B N 1
ATOM 8390 C CA . LEU B 1 303 ? -30.547 -20.938 16.922 1 81.94 303 LEU B CA 1
ATOM 8391 C C . LEU B 1 303 ? -30.203 -22.266 16.25 1 81.94 303 LEU B C 1
ATOM 8393 O O . LEU B 1 303 ? -30.906 -22.703 15.336 1 81.94 303 LEU B O 1
ATOM 8397 N N . ILE B 1 304 ? -29 -22.844 16.438 1 81.12 304 ILE B N 1
ATOM 8398 C CA . ILE B 1 304 ? -28.578 -24.125 15.891 1 81.12 304 ILE B CA 1
ATOM 8399 C C . ILE B 1 304 ? -29.203 -25.266 16.688 1 81.12 304 ILE B C 1
ATOM 8401 O O . ILE B 1 304 ? -29.906 -26.109 16.141 1 81.12 304 ILE B O 1
ATOM 8405 N N . ASP B 1 305 ? -28.625 -25.625 17.828 1 68.62 305 ASP B N 1
ATOM 8406 C CA . ASP B 1 305 ? -29.109 -26.703 18.672 1 68.62 305 ASP B CA 1
ATOM 8407 C C . ASP B 1 305 ? -29.141 -26.281 20.141 1 68.62 305 ASP B C 1
ATOM 8409 O O . ASP B 1 305 ? -28.453 -25.328 20.531 1 68.62 305 ASP B O 1
ATOM 8413 N N . GLY B 1 306 ? -30.234 -26.297 20.703 1 51.84 306 GLY B N 1
ATOM 8414 C CA . GLY B 1 306 ? -30.266 -26.234 22.156 1 51.84 306 GLY B CA 1
ATOM 8415 C C . GLY B 1 306 ? -29.734 -27.5 22.812 1 51.84 306 GLY B C 1
ATOM 8416 O O . GLY B 1 306 ? -30.516 -28.359 23.219 1 51.84 306 GLY B O 1
ATOM 8417 N N . GLU B 1 307 ? -28.703 -28 22.484 1 47.22 307 GLU B N 1
ATOM 8418 C CA . GLU B 1 307 ? -28.344 -29.188 23.25 1 47.22 307 GLU B CA 1
ATOM 8419 C C . GLU B 1 307 ? -28.812 -29.062 24.703 1 47.22 307 GLU B C 1
ATOM 8421 O O . GLU B 1 307 ? -29.281 -30.047 25.281 1 47.22 307 GLU B O 1
ATOM 8426 N N . LEU B 1 308 ? -28.422 -27.984 25.406 1 44.16 308 LEU B N 1
ATOM 8427 C CA . LEU B 1 308 ? -28.75 -28 26.828 1 44.16 308 LEU B CA 1
ATOM 8428 C C . LEU B 1 308 ? -30.25 -27.969 27.047 1 44.16 308 LEU B C 1
ATOM 8430 O O . LEU B 1 308 ? -30.734 -28.328 28.125 1 44.16 308 LEU B O 1
ATOM 8434 N N . THR B 1 309 ? -31 -27.391 26.141 1 44.31 309 THR B N 1
ATOM 8435 C CA . THR B 1 309 ? -32.375 -27.219 26.578 1 44.31 309 THR B CA 1
ATOM 8436 C C . THR B 1 309 ? -33.281 -28.234 25.891 1 44.31 309 THR B C 1
ATOM 8438 O O . THR B 1 309 ? -34.5 -28.266 26.156 1 44.31 309 THR B O 1
ATOM 8441 N N . GLY B 1 310 ? -32.844 -29.328 25.234 1 46.38 310 GLY B N 1
ATOM 8442 C CA . GLY B 1 310 ? -33.688 -30.344 24.656 1 46.38 310 GLY B CA 1
ATOM 8443 C C . GLY B 1 310 ? -34.375 -29.891 23.375 1 46.38 310 GLY B C 1
ATOM 8444 O O . GLY B 1 310 ? -35.281 -30.562 22.875 1 46.38 310 GLY B O 1
ATOM 8445 N N . VAL B 1 311 ? -34.156 -28.641 23.031 1 46.16 311 VAL B N 1
ATOM 8446 C CA . VAL B 1 311 ? -34.906 -28.156 21.859 1 46.16 311 VAL B CA 1
ATOM 8447 C C . VAL B 1 311 ? -34.281 -28.734 20.594 1 46.16 311 VAL B C 1
ATOM 8449 O O . VAL B 1 311 ? -33.062 -29.016 20.562 1 46.16 311 VAL B O 1
ATOM 8452 N N . GLY B 1 312 ? -34.969 -29.5 19.688 1 55.66 312 GLY B N 1
ATOM 8453 C CA . GLY B 1 312 ? -34.625 -30.125 18.422 1 55.66 312 GLY B CA 1
ATOM 8454 C C . GLY B 1 312 ? -33.688 -29.266 17.578 1 55.66 312 GLY B C 1
ATOM 8455 O O . GLY B 1 312 ? -33.406 -28.109 17.906 1 55.66 312 GLY B O 1
ATOM 8456 N N . GLN B 1 313 ? -32.938 -29.875 16.625 1 67.75 313 GLN B N 1
ATOM 8457 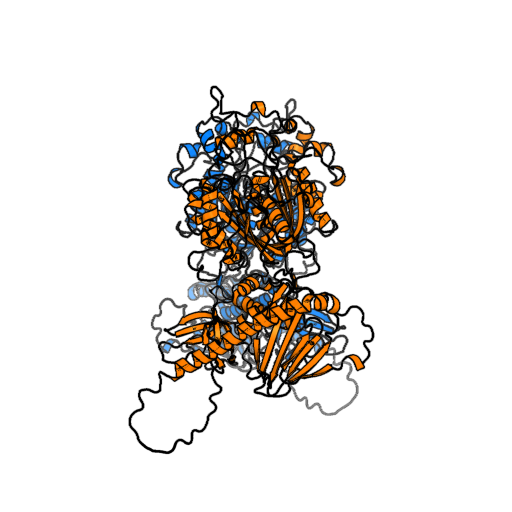C CA . GLN B 1 313 ? -32 -29.234 15.719 1 67.75 313 GLN B CA 1
ATOM 8458 C C . GLN B 1 313 ? -32.719 -28.406 14.664 1 67.75 313 GLN B C 1
ATOM 8460 O O . GLN B 1 313 ? -33.594 -28.922 13.953 1 67.75 313 GLN B O 1
ATOM 8465 N N . PHE B 1 314 ? -32.656 -27.094 14.742 1 76.19 314 PHE B N 1
ATOM 8466 C CA . PHE B 1 314 ? -33.25 -26.203 13.758 1 76.19 314 PHE B CA 1
ATOM 8467 C C . PHE B 1 314 ? -32.438 -26.188 12.469 1 76.19 314 PHE B C 1
ATOM 8469 O O . PHE B 1 314 ? -33 -26.062 11.375 1 76.19 314 PHE B O 1
ATOM 8476 N N . ILE B 1 315 ? -31.203 -26.266 12.664 1 82.19 315 ILE B N 1
ATOM 8477 C CA . ILE B 1 315 ? -30.328 -26.281 11.5 1 82.19 315 ILE B CA 1
ATOM 8478 C C . ILE B 1 315 ? -29.234 -27.328 11.688 1 82.19 315 ILE B C 1
ATOM 8480 O O . ILE B 1 315 ? -28.891 -27.688 12.82 1 82.19 315 ILE B O 1
ATOM 8484 N N . GLU B 1 316 ? -28.812 -28 10.633 1 81.25 316 GLU B N 1
ATOM 8485 C CA . GLU B 1 316 ? -27.766 -29 10.648 1 81.25 316 GLU B CA 1
ATOM 8486 C C . GLU B 1 316 ? -26.547 -28.547 9.859 1 81.25 316 GLU B C 1
ATOM 8488 O O . GLU B 1 316 ? -26.672 -27.859 8.844 1 81.25 316 GLU B O 1
ATOM 8493 N N . LYS B 1 317 ? -25.453 -28.922 10.383 1 81.44 317 LYS B N 1
ATOM 8494 C CA . LYS B 1 317 ? -24.203 -28.547 9.727 1 81.44 317 LYS B CA 1
ATOM 8495 C C . LYS B 1 317 ? -24.078 -29.234 8.367 1 81.44 317 LYS B C 1
ATOM 8497 O O . LYS B 1 317 ? -24.328 -30.438 8.25 1 81.44 317 LYS B O 1
ATOM 8502 N N . VAL B 1 318 ? -23.906 -28.484 7.312 1 75.69 318 VAL B N 1
ATOM 8503 C CA . VAL B 1 318 ? -23.656 -29.016 5.98 1 75.69 318 VAL B CA 1
ATOM 8504 C C . VAL B 1 318 ? -22.219 -29.547 5.91 1 75.69 318 VAL B C 1
ATOM 8506 O O . VAL B 1 318 ? -21.297 -28.953 6.492 1 75.69 318 VAL B O 1
ATOM 8509 N N . PRO B 1 319 ? -22.141 -30.766 5.316 1 62.94 319 PRO B N 1
ATOM 8510 C CA . PRO B 1 319 ? -20.766 -31.234 5.16 1 62.94 319 PRO B CA 1
ATOM 8511 C C . PRO B 1 319 ? -19.859 -30.203 4.492 1 62.94 319 PRO B C 1
ATOM 8513 O O . PRO B 1 319 ? -20.344 -29.297 3.812 1 62.94 319 PRO B O 1
ATOM 8516 N N . ASP B 1 320 ? -18.609 -30.391 4.746 1 63.75 320 ASP B N 1
ATOM 8517 C CA . ASP B 1 320 ? -17.594 -29.516 4.148 1 63.75 320 ASP B CA 1
ATOM 8518 C C . ASP B 1 320 ? -17.719 -29.516 2.625 1 63.75 320 ASP B C 1
ATOM 8520 O O . ASP B 1 320 ? -18.109 -30.516 2.021 1 63.75 320 ASP B O 1
ATOM 8524 N N . LEU B 1 321 ? -17.641 -28.406 2.045 1 68 321 LEU B N 1
ATOM 8525 C CA . LEU B 1 321 ? -17.656 -28.25 0.594 1 68 321 LEU B CA 1
ATOM 8526 C C . LEU B 1 321 ? -16.703 -29.25 -0.056 1 68 321 LEU B C 1
ATOM 8528 O O . LEU B 1 321 ? -15.609 -29.5 0.466 1 68 321 LEU B O 1
ATOM 8532 N N . PRO B 1 322 ? -17.266 -29.938 -1.109 1 65.06 322 PRO B N 1
ATOM 8533 C CA . PRO B 1 322 ? -16.297 -30.703 -1.887 1 65.06 322 PRO B CA 1
ATOM 8534 C C . PRO B 1 322 ? -15.07 -29.875 -2.279 1 65.06 322 PRO B C 1
ATOM 8536 O O . PRO B 1 322 ? -15.172 -28.656 -2.465 1 65.06 322 PRO B O 1
ATOM 8539 N N . ARG B 1 323 ? -14.031 -30.516 -2.365 1 64.81 323 ARG B N 1
ATOM 8540 C CA . ARG B 1 323 ? -12.742 -29.875 -2.613 1 64.81 323 ARG B CA 1
ATOM 8541 C C . ARG B 1 323 ? -12.797 -29 -3.863 1 64.81 323 ARG B C 1
ATOM 8543 O O . ARG B 1 323 ? -12.328 -27.859 -3.85 1 64.81 323 ARG B O 1
ATOM 8550 N N . GLU B 1 324 ? -13.367 -29.562 -4.875 1 64.75 324 GLU B N 1
ATOM 8551 C CA . GLU B 1 324 ? -13.422 -28.828 -6.133 1 64.75 324 GLU B CA 1
ATOM 8552 C C . GLU B 1 324 ? -14.25 -27.547 -5.992 1 64.75 324 GLU B C 1
ATOM 8554 O O . GLU B 1 324 ? -13.93 -26.531 -6.594 1 64.75 324 GLU B O 1
ATOM 8559 N N . TRP B 1 325 ? -15.219 -27.719 -5.195 1 67.75 325 TRP B N 1
ATOM 8560 C CA . TRP B 1 325 ? -16.078 -26.578 -4.941 1 67.75 325 TRP B CA 1
ATOM 8561 C C . TRP B 1 325 ? -15.336 -25.516 -4.137 1 67.75 325 TRP B C 1
ATOM 8563 O O . TRP B 1 325 ? -15.461 -24.312 -4.41 1 67.75 325 TRP B O 1
ATOM 8573 N N . GLN B 1 326 ? -14.641 -25.984 -3.285 1 66.62 326 GLN B N 1
ATOM 8574 C CA . GLN B 1 326 ? -13.859 -25.062 -2.469 1 66.62 326 GLN B CA 1
ATOM 8575 C C . GLN B 1 326 ? -12.844 -24.312 -3.314 1 66.62 326 GLN B C 1
ATOM 8577 O O . GLN B 1 326 ? -12.656 -23.109 -3.141 1 66.62 326 GLN B O 1
ATOM 8582 N N . VAL B 1 327 ? -12.297 -25.031 -4.141 1 66.12 327 VAL B N 1
ATOM 8583 C CA . VAL B 1 327 ? -11.289 -24.422 -5.012 1 66.12 327 VAL B CA 1
ATOM 8584 C C . VAL B 1 327 ? -11.945 -23.359 -5.891 1 66.12 327 VAL B C 1
ATOM 8586 O O . VAL B 1 327 ? -11.391 -22.281 -6.078 1 66.12 327 VAL B O 1
ATOM 8589 N N . ALA B 1 328 ? -13.102 -23.703 -6.406 1 67.75 328 ALA B N 1
ATOM 8590 C CA . ALA B 1 328 ? -13.828 -22.75 -7.242 1 67.75 328 ALA B CA 1
ATOM 8591 C C . ALA B 1 328 ? -14.234 -21.516 -6.445 1 67.75 328 ALA B C 1
ATOM 8593 O O . ALA B 1 328 ? -14.164 -20.391 -6.945 1 67.75 328 ALA B O 1
ATOM 8594 N N . PHE B 1 329 ? -14.641 -21.75 -5.297 1 70.12 329 PHE B N 1
ATOM 8595 C CA . PHE B 1 329 ? -15.055 -20.672 -4.414 1 70.12 329 PHE B CA 1
ATOM 8596 C C . PHE B 1 329 ? -13.891 -19.734 -4.109 1 70.12 329 PHE B C 1
ATOM 8598 O O . PHE B 1 329 ? -14.055 -18.516 -4.105 1 70.12 329 PHE B O 1
ATOM 8605 N N . ASP B 1 330 ? -12.844 -20.297 -3.916 1 65.25 330 ASP B N 1
ATOM 8606 C CA . ASP B 1 330 ? -11.656 -19.531 -3.561 1 65.25 330 ASP B CA 1
ATOM 8607 C C . ASP B 1 330 ? -11.25 -18.594 -4.703 1 65.25 330 ASP B C 1
ATOM 8609 O O . ASP B 1 330 ? -10.633 -17.562 -4.469 1 65.25 330 ASP B O 1
ATOM 8613 N N . ARG B 1 331 ? -11.734 -18.969 -5.75 1 61.78 331 ARG B N 1
ATOM 8614 C CA . ARG B 1 331 ? -11.266 -18.266 -6.938 1 61.78 331 ARG B CA 1
ATOM 8615 C C . ARG B 1 331 ? -12.266 -17.203 -7.367 1 61.78 331 ARG B C 1
ATOM 8617 O O . ARG B 1 331 ? -12 -16.422 -8.297 1 61.78 331 ARG B O 1
ATOM 8624 N N . LEU B 1 332 ? -13.344 -17.344 -6.805 1 61.25 332 LEU B N 1
ATOM 8625 C CA . LEU B 1 332 ? -14.359 -16.375 -7.199 1 61.25 332 LEU B CA 1
ATOM 8626 C C . LEU B 1 332 ? -13.906 -14.953 -6.883 1 61.25 332 LEU B C 1
ATOM 8628 O O . LEU B 1 332 ? -13.484 -14.672 -5.762 1 61.25 332 LEU B O 1
ATOM 8632 N N . TRP B 1 333 ? -13.664 -14.219 -8 1 54.12 333 TRP B N 1
ATOM 8633 C CA . TRP B 1 333 ? -13.156 -12.859 -7.93 1 54.12 333 TRP B CA 1
ATOM 8634 C C . TRP B 1 333 ? -14 -12.008 -6.992 1 54.12 333 TRP B C 1
ATOM 8636 O O . TRP B 1 333 ? -13.539 -10.984 -6.48 1 54.12 333 TRP B O 1
ATOM 8646 N N . THR B 1 334 ? -15.312 -12.367 -6.898 1 49.84 334 THR B N 1
ATOM 8647 C CA . THR B 1 334 ? -16.203 -11.523 -6.102 1 49.84 334 THR B CA 1
ATOM 8648 C C . THR B 1 334 ? -15.719 -11.453 -4.652 1 49.84 334 THR B C 1
ATOM 8650 O O . THR B 1 334 ? -16.125 -10.57 -3.898 1 49.84 334 THR B O 1
ATOM 8653 N N . CYS B 1 335 ? -15.078 -12.602 -4.328 1 47.03 335 CYS B N 1
ATOM 8654 C CA . CYS B 1 335 ? -14.875 -12.656 -2.885 1 47.03 335 CYS B CA 1
ATOM 8655 C C . CYS B 1 335 ? -13.883 -11.594 -2.432 1 47.03 335 CYS B C 1
ATOM 8657 O O . CYS B 1 335 ? -13.875 -11.211 -1.262 1 47.03 335 CYS B O 1
ATOM 8659 N N . GLY B 1 336 ? -13.148 -10.945 -3.291 1 51.47 336 GLY B N 1
ATOM 8660 C CA . GLY B 1 336 ? -12.227 -10.023 -2.635 1 51.47 336 GLY B CA 1
ATOM 8661 C C . GLY B 1 336 ? -11.727 -8.922 -3.551 1 51.47 336 GLY B C 1
ATOM 8662 O O . GLY B 1 336 ? -10.906 -9.172 -4.434 1 51.47 336 GLY B O 1
ATOM 8663 N N . GLY B 1 337 ? -12.75 -7.965 -3.871 1 55.75 337 GLY B N 1
ATOM 8664 C CA . GLY B 1 337 ? -12.477 -6.781 -4.676 1 55.75 337 GLY B CA 1
ATOM 8665 C C . GLY B 1 337 ? -11.023 -6.363 -4.652 1 55.75 337 GLY B C 1
ATOM 8666 O O . GLY B 1 337 ? -10.664 -5.32 -5.207 1 55.75 337 GLY B O 1
ATOM 8667 N N . SER B 1 338 ? -10.086 -7.316 -4.207 1 73.69 338 SER B N 1
ATOM 8668 C CA . SER B 1 338 ? -8.719 -6.809 -4.047 1 73.69 338 SER B CA 1
ATOM 8669 C C . SER B 1 338 ? -7.754 -7.523 -4.988 1 73.69 338 SER B C 1
ATOM 8671 O O . SER B 1 338 ? -6.547 -7.277 -4.945 1 73.69 338 SER B O 1
ATOM 8673 N N . GLN B 1 339 ? -8.336 -8.32 -6.027 1 85 339 GLN B N 1
ATOM 8674 C CA . GLN B 1 339 ? -7.453 -9.031 -6.938 1 85 339 GLN B CA 1
ATOM 8675 C C . GLN B 1 339 ? -6.922 -8.109 -8.031 1 85 339 GLN B C 1
ATOM 8677 O O . GLN B 1 339 ? -7.574 -7.129 -8.391 1 85 339 GLN B O 1
ATOM 8682 N N . VAL B 1 340 ? -5.73 -8.445 -8.508 1 90.81 340 VAL B N 1
ATOM 8683 C CA . VAL B 1 340 ? -5.059 -7.605 -9.492 1 90.81 340 VAL B CA 1
ATOM 8684 C C . VAL B 1 340 ? -4.703 -8.438 -10.727 1 90.81 340 VAL B C 1
ATOM 8686 O O . VAL B 1 340 ? -4.133 -9.523 -10.609 1 90.81 340 VAL B O 1
ATOM 8689 N N . ALA B 1 341 ? -5.07 -7.945 -11.922 1 92.56 341 ALA B N 1
ATOM 8690 C CA . ALA B 1 341 ? -4.781 -8.633 -13.18 1 92.56 341 ALA B CA 1
ATOM 8691 C C . ALA B 1 341 ? -3.416 -8.219 -13.727 1 92.56 341 ALA B C 1
ATOM 8693 O O . ALA B 1 341 ? -3.035 -7.051 -13.641 1 92.56 341 ALA B O 1
ATOM 8694 N N . VAL B 1 342 ? -2.666 -9.195 -14.172 1 96 342 VAL B N 1
ATOM 8695 C CA . VAL B 1 342 ? -1.497 -8.922 -15 1 96 342 VAL B CA 1
ATOM 8696 C C . VAL B 1 342 ? -1.916 -8.82 -16.469 1 96 342 VAL B C 1
ATOM 8698 O O . VAL B 1 342 ? -2.299 -9.828 -17.078 1 96 342 VAL B O 1
ATOM 8701 N N . ARG B 1 343 ? -1.756 -7.648 -17.062 1 92.81 343 ARG B N 1
ATOM 8702 C CA . ARG B 1 343 ? -2.316 -7.375 -18.375 1 92.81 343 ARG B CA 1
ATOM 8703 C C . ARG B 1 343 ? -1.276 -7.59 -19.469 1 92.81 343 ARG B C 1
ATOM 8705 O O . ARG B 1 343 ? -1.62 -7.953 -20.609 1 92.81 343 ARG B O 1
ATOM 8712 N N . SER B 1 344 ? -0.088 -7.289 -19.156 1 93.81 344 SER B N 1
ATOM 8713 C CA . SER B 1 344 ? 1.011 -7.375 -20.109 1 93.81 344 SER B CA 1
ATOM 8714 C C . SER B 1 344 ? 2.348 -7.562 -19.406 1 93.81 344 SER B C 1
ATOM 8716 O O . SER B 1 344 ? 2.449 -7.355 -18.188 1 93.81 344 SER B O 1
ATOM 8718 N N . ALA B 1 345 ? 3.334 -8.016 -20.234 1 96 345 ALA B N 1
ATOM 8719 C CA . ALA B 1 345 ? 4.672 -8.219 -19.672 1 96 345 ALA B CA 1
ATOM 8720 C C . ALA B 1 345 ? 5.738 -8.117 -20.766 1 96 345 ALA B C 1
ATOM 8722 O O . ALA B 1 345 ? 5.43 -8.203 -21.953 1 96 345 ALA B O 1
ATOM 8723 N N . ALA B 1 346 ? 6.914 -7.805 -20.344 1 96.06 346 ALA B N 1
ATOM 8724 C CA . ALA B 1 346 ? 8.125 -7.863 -21.156 1 96.06 346 ALA B CA 1
ATOM 8725 C C . ALA B 1 346 ? 9.32 -8.32 -20.312 1 96.06 346 ALA B C 1
ATOM 8727 O O . ALA B 1 346 ? 9.305 -8.219 -19.094 1 96.06 346 ALA B O 1
ATOM 8728 N N . CYS B 1 347 ? 10.328 -8.906 -21.031 1 96.56 347 CYS B N 1
ATOM 8729 C CA . CYS B 1 347 ? 11.469 -9.367 -20.25 1 96.56 347 CYS B CA 1
ATOM 8730 C C . CYS B 1 347 ? 12.695 -9.562 -21.141 1 96.56 347 CYS B C 1
ATOM 8732 O O . CYS B 1 347 ? 12.578 -9.602 -22.359 1 96.56 347 CYS B O 1
ATOM 8734 N N . LYS B 1 348 ? 13.805 -9.539 -20.531 1 95.69 348 LYS B N 1
ATOM 8735 C CA . LYS B 1 348 ? 15.094 -9.977 -21.062 1 95.69 348 LYS B CA 1
ATOM 8736 C C . LYS B 1 348 ? 15.898 -10.727 -20.016 1 95.69 348 LYS B C 1
ATOM 8738 O O . LYS B 1 348 ? 16.109 -10.219 -18.906 1 95.69 348 LYS B O 1
ATOM 8743 N N . PHE B 1 349 ? 16.156 -11.969 -20.281 1 94.88 349 PHE B N 1
ATOM 8744 C CA . PHE B 1 349 ? 17 -12.789 -19.406 1 94.88 349 PHE B CA 1
ATOM 8745 C C . PHE B 1 349 ? 18.109 -13.461 -20.219 1 94.88 349 PHE B C 1
ATOM 8747 O O . PHE B 1 349 ? 18.344 -13.117 -21.375 1 94.88 349 PHE B O 1
ATOM 8754 N N . ALA B 1 350 ? 18.906 -14.266 -19.516 1 92.56 350 ALA B N 1
ATOM 8755 C CA . ALA B 1 350 ? 19.969 -14.969 -20.234 1 92.56 350 ALA B CA 1
ATOM 8756 C C . ALA B 1 350 ? 19.406 -15.805 -21.375 1 92.56 350 ALA B C 1
ATOM 8758 O O . ALA B 1 350 ? 18.469 -16.578 -21.172 1 92.56 350 ALA B O 1
ATOM 8759 N N . ALA B 1 351 ? 19.797 -15.602 -22.453 1 78.69 351 ALA B N 1
ATOM 8760 C CA . ALA B 1 351 ? 19.484 -16.328 -23.672 1 78.69 351 ALA B CA 1
ATOM 8761 C C . ALA B 1 351 ? 18.031 -16.078 -24.094 1 78.69 351 ALA B C 1
ATOM 8763 O O . ALA B 1 351 ? 17.5 -16.797 -24.938 1 78.69 351 ALA B O 1
ATOM 8764 N N . SER B 1 352 ? 17.375 -15.102 -23.5 1 80.19 352 SER B N 1
ATOM 8765 C CA . SER B 1 352 ? 15.984 -14.781 -23.812 1 80.19 352 SER B CA 1
ATOM 8766 C C . SER B 1 352 ? 15.773 -13.281 -23.922 1 80.19 352 SER B C 1
ATOM 8768 O O . SER B 1 352 ? 15.898 -12.555 -22.938 1 80.19 352 SER B O 1
ATOM 8770 N N . HIS B 1 353 ? 15.32 -12.867 -25.125 1 84.69 353 HIS B N 1
ATOM 8771 C CA . HIS B 1 353 ? 15.203 -11.43 -25.375 1 84.69 353 HIS B CA 1
ATOM 8772 C C . HIS B 1 353 ? 13.75 -11.016 -25.516 1 84.69 353 HIS B C 1
ATOM 8774 O O . HIS B 1 353 ? 13.453 -9.891 -25.938 1 84.69 353 HIS B O 1
ATOM 8780 N N . SER B 1 354 ? 12.922 -11.969 -25.234 1 87.56 354 SER B N 1
ATOM 8781 C CA . SER B 1 354 ? 11.484 -11.695 -25.297 1 87.56 354 SER B CA 1
ATOM 8782 C C . SER B 1 354 ? 10.695 -12.672 -24.438 1 87.56 354 SER B C 1
ATOM 8784 O O . SER B 1 354 ? 11.234 -13.695 -24 1 87.56 354 SER B O 1
ATOM 8786 N N . LEU B 1 355 ? 9.469 -12.352 -24.266 1 88.38 355 LEU B N 1
ATOM 8787 C CA . LEU B 1 355 ? 8.586 -13.211 -23.484 1 88.38 355 LEU B CA 1
ATOM 8788 C C . LEU B 1 355 ? 8.43 -14.57 -24.141 1 88.38 355 LEU B C 1
ATOM 8790 O O . LEU B 1 355 ? 8.391 -15.602 -23.469 1 88.38 355 LEU B O 1
ATOM 8794 N N . GLU B 1 356 ? 8.344 -14.562 -25.438 1 83.62 356 GLU B N 1
ATOM 8795 C CA . GLU B 1 356 ? 8.18 -15.789 -26.219 1 83.62 356 GLU B CA 1
ATOM 8796 C C . GLU B 1 356 ? 9.422 -16.672 -26.125 1 83.62 356 GLU B C 1
ATOM 8798 O O . GLU B 1 356 ? 9.305 -17.891 -25.984 1 83.62 356 GLU B O 1
ATOM 8803 N N . SER B 1 357 ? 10.523 -16.031 -26.172 1 83.44 357 SER B N 1
ATOM 8804 C CA . SER B 1 357 ? 11.766 -16.797 -26.109 1 83.44 357 SER B CA 1
ATOM 8805 C C . SER B 1 357 ? 12.094 -17.203 -24.688 1 83.44 357 SER B C 1
ATOM 8807 O O . SER B 1 357 ? 12.883 -18.125 -24.469 1 83.44 357 SER B O 1
ATOM 8809 N N . PHE B 1 358 ? 11.539 -16.484 -23.828 1 84 358 PHE B N 1
ATOM 8810 C CA . PHE B 1 358 ? 11.758 -16.797 -22.422 1 84 358 PHE B CA 1
ATOM 8811 C C . PHE B 1 358 ? 11.156 -18.156 -22.062 1 84 358 PHE B C 1
ATOM 8813 O O . PHE B 1 358 ? 11.688 -18.875 -21.234 1 84 358 PHE B O 1
ATOM 8820 N N . TRP B 1 359 ? 10.008 -18.406 -22.781 1 79.44 359 TRP B N 1
ATOM 8821 C CA . TRP B 1 359 ? 9.305 -19.625 -22.422 1 79.44 359 TRP B CA 1
ATOM 8822 C C . TRP B 1 359 ? 9.875 -20.828 -23.172 1 79.44 359 TRP B C 1
ATOM 8824 O O . TRP B 1 359 ? 9.938 -20.812 -24.406 1 79.44 359 TRP B O 1
ATOM 8834 N N . GLN B 1 360 ? 10.578 -21.688 -22.625 1 68.5 360 GLN B N 1
ATOM 8835 C CA . GLN B 1 360 ? 11.062 -22.906 -23.266 1 68.5 360 GLN B CA 1
ATOM 8836 C C . GLN B 1 360 ? 10.891 -24.109 -22.344 1 68.5 360 GLN B C 1
ATOM 8838 O O . GLN B 1 360 ? 11.852 -24.594 -21.75 1 68.5 360 GLN B O 1
ATOM 8843 N N . PRO B 1 361 ? 9.703 -24.234 -21.609 1 57.81 361 PRO B N 1
ATOM 8844 C CA . PRO B 1 361 ? 9.664 -25.266 -20.578 1 57.81 361 PRO B CA 1
ATOM 8845 C C . PRO B 1 361 ? 9.984 -26.656 -21.125 1 57.81 361 PRO B C 1
ATOM 8847 O O . PRO B 1 361 ? 9.773 -27.656 -20.422 1 57.81 361 PRO B O 1
ATOM 8850 N N . PHE B 1 362 ? 10.695 -26.938 -22.172 1 52.78 362 PHE B N 1
ATOM 8851 C CA . PHE B 1 362 ? 10.727 -28.328 -22.594 1 52.78 362 PHE B CA 1
ATOM 8852 C C . PHE B 1 362 ? 11.211 -29.234 -21.469 1 52.78 362 PHE B C 1
ATOM 8854 O O . PHE B 1 362 ? 11.656 -28.75 -20.422 1 52.78 362 PHE B O 1
ATOM 8861 N N . ALA B 1 363 ? 11.477 -30.594 -21.625 1 53.06 363 ALA B N 1
ATOM 8862 C CA . ALA B 1 363 ? 11.633 -31.812 -20.828 1 53.06 363 ALA B CA 1
ATOM 8863 C C . ALA B 1 363 ? 12.562 -31.578 -19.641 1 53.06 363 ALA B C 1
ATOM 8865 O O . ALA B 1 363 ? 12.234 -31.922 -18.516 1 53.06 363 ALA B O 1
ATOM 8866 N N . SER B 1 364 ? 13.781 -31.25 -19.781 1 57.53 364 SER B N 1
ATOM 8867 C CA . SER B 1 364 ? 14.742 -31.109 -18.688 1 57.53 364 SER B CA 1
ATOM 8868 C C . SER B 1 364 ? 15.188 -29.656 -18.531 1 57.53 364 SER B C 1
ATOM 8870 O O . SER B 1 364 ? 16.094 -29.359 -17.75 1 57.53 364 SER B O 1
ATOM 8872 N N . GLY B 1 365 ? 14.375 -28.516 -19 1 65.06 365 GLY B N 1
ATOM 8873 C CA . GLY B 1 365 ? 14.656 -27.094 -18.922 1 65.06 365 GLY B CA 1
ATOM 8874 C C . GLY B 1 365 ? 16.078 -26.75 -19.328 1 65.06 365 GLY B C 1
ATOM 8875 O O . GLY B 1 365 ? 16.969 -27.594 -19.266 1 65.06 365 GLY B O 1
ATOM 8876 N N . PRO B 1 366 ? 16.375 -25.734 -19.938 1 77.88 366 PRO B N 1
ATOM 8877 C CA . PRO B 1 366 ? 17.734 -25.344 -20.344 1 77.88 366 PRO B CA 1
ATOM 8878 C C . PRO B 1 366 ? 18.562 -24.781 -19.188 1 77.88 366 PRO B C 1
ATOM 8880 O O . PRO B 1 366 ? 18 -24.25 -18.219 1 77.88 366 PRO B O 1
ATOM 8883 N N . ASP B 1 367 ? 19.891 -25.031 -19.156 1 88.5 367 ASP B N 1
ATOM 8884 C CA . ASP B 1 367 ? 20.875 -24.391 -18.297 1 88.5 367 ASP B CA 1
ATOM 8885 C C . ASP B 1 367 ? 21.531 -23.203 -19 1 88.5 367 ASP B C 1
ATOM 8887 O O . ASP B 1 367 ? 22.312 -23.375 -19.938 1 88.5 367 ASP B O 1
ATOM 8891 N N . PHE B 1 368 ? 21.312 -22.031 -18.531 1 91.12 368 PHE B N 1
ATOM 8892 C CA . PHE B 1 368 ? 21.766 -20.828 -19.234 1 91.12 368 PHE B CA 1
ATOM 8893 C C . PHE B 1 368 ? 23.031 -20.281 -18.594 1 91.12 368 PHE B C 1
ATOM 8895 O O . PHE B 1 368 ? 23.531 -19.219 -19 1 91.12 368 PHE B O 1
ATOM 8902 N N . CYS B 1 369 ? 23.594 -20.938 -17.609 1 94 369 CYS B N 1
ATOM 8903 C CA . CYS B 1 369 ? 24.797 -20.484 -16.953 1 94 369 CYS B CA 1
ATOM 8904 C C . CYS B 1 369 ? 26.031 -20.781 -17.797 1 94 369 CYS B C 1
ATOM 8906 O O . CYS B 1 369 ? 26.141 -21.859 -18.375 1 94 369 CYS B O 1
ATOM 8908 N N . THR B 1 370 ? 26.906 -19.781 -17.953 1 95.19 370 THR B N 1
ATOM 8909 C CA . THR B 1 370 ? 28.188 -19.875 -18.656 1 95.19 370 THR B CA 1
ATOM 8910 C C . THR B 1 370 ? 29.312 -19.312 -17.812 1 95.19 370 THR B C 1
ATOM 8912 O O . THR B 1 370 ? 29.078 -18.688 -16.766 1 95.19 370 THR B O 1
ATOM 8915 N N . GLN B 1 371 ? 30.547 -19.609 -18.266 1 95.69 371 GLN B N 1
ATOM 8916 C CA . GLN B 1 371 ? 31.641 -18.859 -17.672 1 95.69 371 GLN B CA 1
ATOM 8917 C C . GLN B 1 371 ? 31.516 -17.375 -17.953 1 95.69 371 GLN B C 1
ATOM 8919 O O . GLN B 1 371 ? 30.891 -16.969 -18.938 1 95.69 371 GLN B O 1
ATOM 8924 N N . VAL B 1 372 ? 32.062 -16.516 -17.016 1 96.38 372 VAL B N 1
ATOM 8925 C CA . VAL B 1 372 ? 32 -15.07 -17.203 1 96.38 372 VAL B CA 1
ATOM 8926 C C . VAL B 1 372 ? 32.562 -14.703 -18.578 1 96.38 372 VAL B C 1
ATOM 8928 O O . VAL B 1 372 ? 33.719 -15.023 -18.891 1 96.38 372 VAL B O 1
ATOM 8931 N N . PRO B 1 373 ? 31.734 -14.086 -19.391 1 94.38 373 PRO B N 1
ATOM 8932 C CA . PRO B 1 373 ? 32.219 -13.727 -20.719 1 94.38 373 PRO B CA 1
ATOM 8933 C C . PRO B 1 373 ? 33.375 -12.734 -20.672 1 94.38 373 PRO B C 1
ATOM 8935 O O . PRO B 1 373 ? 33.406 -11.82 -19.844 1 94.38 373 PRO B O 1
ATOM 8938 N N . MET B 1 374 ? 34.281 -12.805 -21.641 1 92.81 374 MET B N 1
ATOM 8939 C CA . MET B 1 374 ? 35.438 -11.945 -21.703 1 92.81 374 MET B CA 1
ATOM 8940 C C . MET B 1 374 ? 35.062 -10.5 -21.969 1 92.81 374 MET B C 1
ATOM 8942 O O . MET B 1 374 ? 35.75 -9.57 -21.516 1 92.81 374 MET B O 1
ATOM 8946 N N . TYR B 1 375 ? 33.969 -10.297 -22.625 1 89.44 375 TYR B N 1
ATOM 8947 C CA . TYR B 1 375 ? 33.531 -8.945 -22.953 1 89.44 375 TYR B CA 1
ATOM 8948 C C . TYR B 1 375 ? 33 -8.227 -21.719 1 89.44 375 TYR B C 1
ATOM 8950 O O . TYR B 1 375 ? 32.844 -7.004 -21.719 1 89.44 375 TYR B O 1
ATOM 8958 N N . ARG B 1 376 ? 32.656 -8.922 -20.688 1 92.56 376 ARG B N 1
ATOM 8959 C CA . ARG B 1 376 ? 32.344 -8.281 -19.422 1 92.56 376 ARG B CA 1
ATOM 8960 C C . ARG B 1 376 ? 33.594 -7.875 -18.672 1 92.56 376 ARG B C 1
ATOM 8962 O O . ARG B 1 376 ? 33.938 -6.691 -18.594 1 92.56 376 ARG B O 1
ATOM 8969 N N . TRP B 1 377 ? 34.375 -8.852 -18.219 1 91.56 377 TRP B N 1
ATOM 8970 C CA . TRP B 1 377 ? 35.688 -8.633 -17.656 1 91.56 377 TRP B CA 1
ATOM 8971 C C . TRP B 1 377 ? 36.5 -9.922 -17.672 1 91.56 377 TRP B C 1
ATOM 8973 O O . TRP B 1 377 ? 35.969 -11.008 -17.891 1 91.56 377 TRP B O 1
ATOM 8983 N N . ASP B 1 378 ? 37.844 -9.82 -17.516 1 93.75 378 ASP B N 1
ATOM 8984 C CA . ASP B 1 378 ? 38.688 -10.992 -17.422 1 93.75 378 ASP B CA 1
ATOM 8985 C C . ASP B 1 378 ? 38.625 -11.609 -16.016 1 93.75 378 ASP B C 1
ATOM 8987 O O . ASP B 1 378 ? 39.344 -11.195 -15.117 1 93.75 378 ASP B O 1
ATOM 8991 N N . HIS B 1 379 ? 37.844 -12.664 -15.977 1 94.44 379 HIS B N 1
ATOM 8992 C CA . HIS B 1 379 ? 37.5 -13.25 -14.688 1 94.44 379 HIS B CA 1
ATOM 8993 C C . HIS B 1 379 ? 38.625 -14.125 -14.156 1 94.44 379 HIS B C 1
ATOM 8995 O O . HIS B 1 379 ? 38.656 -14.5 -12.984 1 94.44 379 HIS B O 1
ATOM 9001 N N . ARG B 1 380 ? 39.719 -14.453 -14.891 1 91.88 380 ARG B N 1
ATOM 9002 C CA . ARG B 1 380 ? 40.844 -15.297 -14.492 1 91.88 380 ARG B CA 1
ATOM 9003 C C . ARG B 1 380 ? 41.625 -14.656 -13.344 1 91.88 380 ARG B C 1
ATOM 9005 O O . ARG B 1 380 ? 42.188 -15.359 -12.516 1 91.88 380 ARG B O 1
ATOM 9012 N N . ASN B 1 381 ? 41.406 -13.438 -13.281 1 90.38 381 ASN B N 1
ATOM 9013 C CA . ASN B 1 381 ? 42.156 -12.711 -12.25 1 90.38 381 ASN B CA 1
ATOM 9014 C C . ASN B 1 381 ? 41.406 -12.68 -10.93 1 90.38 381 ASN B C 1
ATOM 9016 O O . ASN B 1 381 ? 41.969 -12.352 -9.891 1 90.38 381 ASN B O 1
ATOM 9020 N N . PHE B 1 382 ? 40.156 -13.086 -11.008 1 92.69 382 PHE B N 1
ATOM 9021 C CA . PHE B 1 382 ? 39.344 -12.859 -9.836 1 92.69 382 PHE B CA 1
ATOM 9022 C C . PHE B 1 382 ? 38.812 -14.18 -9.289 1 92.69 382 PHE B C 1
ATOM 9024 O O . PHE B 1 382 ? 38.094 -14.203 -8.281 1 92.69 382 PHE B O 1
ATOM 9031 N N . TRP B 1 383 ? 39.125 -15.289 -9.859 1 92.5 383 TRP B N 1
ATOM 9032 C CA . TRP B 1 383 ? 38.531 -16.562 -9.438 1 92.5 383 TRP B CA 1
ATOM 9033 C C . TRP B 1 383 ? 39.625 -17.547 -9.031 1 92.5 383 TRP B C 1
ATOM 9035 O O . TRP B 1 383 ? 40.719 -17.531 -9.602 1 92.5 383 TRP B O 1
ATOM 9045 N N . ALA B 1 384 ? 39.312 -18.344 -7.973 1 92.38 384 ALA B N 1
ATOM 9046 C CA . ALA B 1 384 ? 40.156 -19.469 -7.559 1 92.38 384 ALA B CA 1
ATOM 9047 C C . ALA B 1 384 ? 39.281 -20.562 -6.922 1 92.38 384 ALA B C 1
ATOM 9049 O O . ALA B 1 384 ? 38.219 -20.281 -6.355 1 92.38 384 ALA B O 1
ATOM 9050 N N . MET B 1 385 ? 39.75 -21.797 -7.121 1 88.31 385 MET B N 1
ATOM 9051 C CA . MET B 1 385 ? 39.062 -22.859 -6.402 1 88.31 385 MET B CA 1
ATOM 9052 C C . MET B 1 385 ? 39.188 -22.672 -4.895 1 88.31 385 MET B C 1
ATOM 9054 O O . MET B 1 385 ? 40.219 -22.203 -4.398 1 88.31 385 MET B O 1
ATOM 9058 N N . PRO B 1 386 ? 38.094 -23.047 -4.215 1 82.56 386 PRO B N 1
ATOM 9059 C CA . PRO B 1 386 ? 38.094 -22.812 -2.77 1 82.56 386 PRO B CA 1
ATOM 9060 C C . PRO B 1 386 ? 39.281 -23.484 -2.076 1 82.56 386 PRO B C 1
ATOM 9062 O O . PRO B 1 386 ? 39.781 -22.984 -1.08 1 82.56 386 PRO B O 1
ATOM 9065 N N . ASP B 1 387 ? 39.75 -24.609 -2.611 1 81.69 387 ASP B N 1
ATOM 9066 C CA . ASP B 1 387 ? 40.781 -25.391 -1.937 1 81.69 387 ASP B CA 1
ATOM 9067 C C . ASP B 1 387 ? 42.156 -25.156 -2.566 1 81.69 387 ASP B C 1
ATOM 9069 O O . ASP B 1 387 ? 43.125 -25.859 -2.242 1 81.69 387 ASP B O 1
ATOM 9073 N N . GLU B 1 388 ? 42.156 -24.156 -3.438 1 84.5 388 GLU B N 1
ATOM 9074 C CA . GLU B 1 388 ? 43.438 -23.891 -4.066 1 84.5 388 GLU B CA 1
ATOM 9075 C C . GLU B 1 388 ? 44.406 -23.297 -3.062 1 84.5 388 GLU B C 1
ATOM 9077 O O . GLU B 1 388 ? 44.094 -22.344 -2.346 1 84.5 388 GLU B O 1
ATOM 9082 N N . GLU B 1 389 ? 45.562 -23.938 -3.035 1 80.25 389 GLU B N 1
ATOM 9083 C CA . GLU B 1 389 ? 46.594 -23.5 -2.105 1 80.25 389 GLU B CA 1
ATOM 9084 C C . GLU B 1 389 ? 47.375 -22.312 -2.66 1 80.25 389 GLU B C 1
ATOM 9086 O O . GLU B 1 389 ? 47.344 -22.047 -3.861 1 80.25 389 GLU B O 1
ATOM 9091 N N . ASP B 1 390 ? 48.031 -21.406 -1.904 1 79.75 390 ASP B N 1
ATOM 9092 C CA . ASP B 1 390 ? 48.969 -20.328 -2.215 1 79.75 390 ASP B CA 1
ATOM 9093 C C . ASP B 1 390 ? 48.25 -19.156 -2.889 1 79.75 390 ASP B C 1
ATOM 9095 O O . ASP B 1 390 ? 48.812 -18.484 -3.748 1 79.75 390 ASP B O 1
ATOM 9099 N N . VAL B 1 391 ? 46.969 -19.234 -2.867 1 83.06 391 VAL B N 1
ATOM 9100 C CA . VAL B 1 391 ? 46.219 -18.109 -3.424 1 83.06 391 VAL B CA 1
ATOM 9101 C C . VAL B 1 391 ? 45.656 -17.25 -2.293 1 83.06 391 VAL B C 1
ATOM 9103 O O . VAL B 1 391 ? 45.344 -17.766 -1.213 1 83.06 391 VAL B O 1
ATOM 9106 N N . ASP B 1 392 ? 45.75 -15.906 -2.506 1 84.44 392 ASP B N 1
ATOM 9107 C CA . ASP B 1 392 ? 45.062 -14.984 -1.586 1 84.44 392 ASP B CA 1
ATOM 9108 C C . ASP B 1 392 ? 43.562 -14.953 -1.826 1 84.44 392 ASP B C 1
ATOM 9110 O O . ASP B 1 392 ? 43.094 -14.195 -2.666 1 84.44 392 ASP B O 1
ATOM 9114 N N . HIS B 1 393 ? 42.906 -15.68 -1.095 1 83.25 393 HIS B N 1
ATOM 9115 C CA . HIS B 1 393 ? 41.469 -15.867 -1.286 1 83.25 393 HIS B CA 1
ATOM 9116 C C . HIS B 1 393 ? 40.719 -14.609 -0.917 1 83.25 393 HIS B C 1
ATOM 9118 O O . HIS B 1 393 ? 39.531 -14.469 -1.278 1 83.25 393 HIS B O 1
ATOM 9124 N N . THR B 1 394 ? 41.375 -13.664 -0.369 1 80.5 394 THR B N 1
ATOM 9125 C CA . THR B 1 394 ? 40.688 -12.445 0.052 1 80.5 394 THR B CA 1
ATOM 9126 C C . THR B 1 394 ? 40.312 -11.594 -1.156 1 80.5 394 THR B C 1
ATOM 9128 O O . THR B 1 394 ? 39.438 -10.734 -1.064 1 80.5 394 THR B O 1
ATOM 9131 N N . ARG B 1 395 ? 40.875 -11.914 -2.217 1 86.06 395 ARG B N 1
ATOM 9132 C CA . ARG B 1 395 ? 40.625 -11.102 -3.406 1 86.06 395 ARG B CA 1
ATOM 9133 C C . ARG B 1 395 ? 40.062 -11.953 -4.535 1 86.06 395 ARG B C 1
ATOM 9135 O O . ARG B 1 395 ? 40.094 -11.547 -5.699 1 86.06 395 ARG B O 1
ATOM 9142 N N . LYS B 1 396 ? 39.656 -13.133 -4.168 1 90.44 396 LYS B N 1
ATOM 9143 C CA . LYS B 1 396 ? 39.156 -14.047 -5.195 1 90.44 396 LYS B CA 1
ATOM 9144 C C . LYS B 1 396 ? 37.75 -14.523 -4.875 1 90.44 396 LYS B C 1
ATOM 9146 O O . LYS B 1 396 ? 37.344 -14.57 -3.711 1 90.44 396 LYS B O 1
ATOM 9151 N N . THR B 1 397 ? 37 -14.797 -5.961 1 92.31 397 THR B N 1
ATOM 9152 C CA . THR B 1 397 ? 35.719 -15.477 -5.844 1 92.31 397 THR B CA 1
ATOM 9153 C C . THR B 1 397 ? 35.875 -16.969 -6.117 1 92.31 397 THR B C 1
ATOM 9155 O O . THR B 1 397 ? 36.812 -17.391 -6.801 1 92.31 397 THR B O 1
ATOM 9158 N N . SER B 1 398 ? 34.938 -17.734 -5.551 1 91.44 398 SER B N 1
ATOM 9159 C CA . SER B 1 398 ? 35 -19.188 -5.719 1 91.44 398 SER B CA 1
ATOM 9160 C C . SER B 1 398 ? 34.188 -19.625 -6.945 1 91.44 398 SER B C 1
ATOM 9162 O O . SER B 1 398 ? 34.188 -20.812 -7.297 1 91.44 398 SER B O 1
ATOM 9164 N N . VAL B 1 399 ? 33.562 -18.703 -7.637 1 94.31 399 VAL B N 1
ATOM 9165 C CA . VAL B 1 399 ? 32.625 -19.047 -8.695 1 94.31 399 VAL B CA 1
ATOM 9166 C C . VAL B 1 399 ? 33.062 -18.422 -10.016 1 94.31 399 VAL B C 1
ATOM 9168 O O . VAL B 1 399 ? 33.531 -17.281 -10.047 1 94.31 399 VAL B O 1
ATOM 9171 N N . LYS B 1 400 ? 32.969 -19.172 -11.031 1 94.81 400 LYS B N 1
ATOM 9172 C CA . LYS B 1 400 ? 33.375 -18.594 -12.312 1 94.81 400 LYS B CA 1
ATOM 9173 C C . LYS B 1 400 ? 32.188 -18.609 -13.297 1 94.81 400 LYS B C 1
ATOM 9175 O O . LYS B 1 400 ? 32.344 -18.156 -14.43 1 94.81 400 LYS B O 1
ATOM 9180 N N . HIS B 1 401 ? 31.078 -19.203 -12.844 1 96.19 401 HIS B N 1
ATOM 9181 C CA . HIS B 1 401 ? 29.938 -19.297 -13.734 1 96.19 401 HIS B CA 1
ATOM 9182 C C . HIS B 1 401 ? 28.828 -18.328 -13.32 1 96.19 401 HIS B C 1
ATOM 9184 O O . HIS B 1 401 ? 28.688 -18 -12.141 1 96.19 401 HIS B O 1
ATOM 9190 N N . GLY B 1 402 ? 27.984 -17.828 -14.266 1 96.31 402 GLY B N 1
ATOM 9191 C CA . GLY B 1 402 ? 26.781 -17.016 -14.125 1 96.31 402 GLY B CA 1
ATOM 9192 C C . GLY B 1 402 ? 25.922 -17 -15.383 1 96.31 402 GLY B C 1
ATOM 9193 O O . GLY B 1 402 ? 26.297 -17.562 -16.406 1 96.31 402 GLY B O 1
ATOM 9194 N N . ALA B 1 403 ? 24.75 -16.531 -15.289 1 96.31 403 ALA B N 1
ATOM 9195 C CA . ALA B 1 403 ? 23.875 -16.344 -16.438 1 96.31 403 ALA B CA 1
ATOM 9196 C C . ALA B 1 403 ? 23.844 -14.875 -16.875 1 96.31 403 ALA B C 1
ATOM 9198 O O . ALA B 1 403 ? 23.484 -14 -16.078 1 96.31 403 ALA B O 1
ATOM 9199 N N . PHE B 1 404 ? 24.172 -14.594 -18.141 1 95.94 404 PHE B N 1
ATOM 9200 C CA . PHE B 1 404 ? 24.422 -13.219 -18.562 1 95.94 404 PHE B CA 1
ATOM 9201 C C . PHE B 1 404 ? 23.469 -12.828 -19.688 1 95.94 404 PHE B C 1
ATOM 9203 O O . PHE B 1 404 ? 23.219 -13.617 -20.609 1 95.94 404 PHE B O 1
ATOM 9210 N N . MET B 1 405 ? 22.891 -11.625 -19.531 1 94.88 405 MET B N 1
ATOM 9211 C CA . MET B 1 405 ? 22.141 -11.055 -20.641 1 94.88 405 MET B CA 1
ATOM 9212 C C . MET B 1 405 ? 23.062 -10.609 -21.75 1 94.88 405 MET B C 1
ATOM 9214 O O . MET B 1 405 ? 24.172 -10.133 -21.5 1 94.88 405 MET B O 1
ATOM 9218 N N . GLU B 1 406 ? 22.562 -10.695 -22.938 1 91.69 406 GLU B N 1
ATOM 9219 C CA . GLU B 1 406 ? 23.312 -10.195 -24.094 1 91.69 406 GLU B CA 1
ATOM 9220 C C . GLU B 1 406 ? 22.875 -8.773 -24.453 1 91.69 406 GLU B C 1
ATOM 9222 O O . GLU B 1 406 ? 21.75 -8.367 -24.172 1 91.69 406 GLU B O 1
ATOM 9227 N N . GLY B 1 407 ? 23.781 -7.969 -24.922 1 89.06 407 GLY B N 1
ATOM 9228 C CA . GLY B 1 407 ? 23.453 -6.668 -25.484 1 89.06 407 GLY B CA 1
ATOM 9229 C C . GLY B 1 407 ? 23.234 -5.605 -24.422 1 89.06 407 GLY B C 1
ATOM 9230 O O . GLY B 1 407 ? 22.453 -4.676 -24.609 1 89.06 407 GLY B O 1
ATOM 9231 N N . LEU B 1 408 ? 23.859 -5.676 -23.281 1 89.19 408 LEU B N 1
ATOM 9232 C CA . LEU B 1 408 ? 23.719 -4.672 -22.234 1 89.19 408 LEU B CA 1
ATOM 9233 C C . LEU B 1 408 ? 24.297 -3.336 -22.672 1 89.19 408 LEU B C 1
ATOM 9235 O O . LEU B 1 408 ? 23.984 -2.293 -22.094 1 89.19 408 LEU B O 1
ATOM 9239 N N . ASP B 1 409 ? 25.141 -3.363 -23.688 1 87.75 409 ASP B N 1
ATOM 9240 C CA . ASP B 1 409 ? 25.797 -2.158 -24.188 1 87.75 409 ASP B CA 1
ATOM 9241 C C . ASP B 1 409 ? 24.969 -1.485 -25.266 1 87.75 409 ASP B C 1
ATOM 9243 O O . ASP B 1 409 ? 25.328 -0.408 -25.75 1 87.75 409 ASP B O 1
ATOM 9247 N N . LEU B 1 410 ? 23.891 -2.074 -25.594 1 89.31 410 LEU B N 1
ATOM 9248 C CA . LEU B 1 410 ? 23.031 -1.533 -26.641 1 89.31 410 LEU B CA 1
ATOM 9249 C C . LEU B 1 410 ? 21.875 -0.733 -26.047 1 89.31 410 LEU B C 1
ATOM 9251 O O . LEU B 1 410 ? 21.344 -1.098 -25 1 89.31 410 LEU B O 1
ATOM 9255 N N . PHE B 1 411 ? 21.609 0.453 -26.688 1 92.25 411 PHE B N 1
ATOM 9256 C CA . PHE B 1 411 ? 20.516 1.303 -26.234 1 92.25 411 PHE B CA 1
ATOM 9257 C C . PHE B 1 411 ? 20 2.186 -27.375 1 92.25 411 PHE B C 1
ATOM 9259 O O . PHE B 1 411 ? 20.797 2.811 -28.078 1 92.25 411 PHE B O 1
ATOM 9266 N N . ASP B 1 412 ? 18.719 2.152 -27.625 1 89.31 412 ASP B N 1
ATOM 9267 C CA . ASP B 1 412 ? 18.094 3.029 -28.625 1 89.31 412 ASP B CA 1
ATOM 9268 C C . ASP B 1 412 ? 17.828 4.418 -28.047 1 89.31 412 ASP B C 1
ATOM 9270 O O . ASP B 1 412 ? 16.688 4.766 -27.75 1 89.31 412 ASP B O 1
ATOM 9274 N N . SER B 1 413 ? 18.812 5.262 -27.984 1 91.06 413 SER B N 1
ATOM 9275 C CA . SER B 1 413 ? 18.719 6.566 -27.344 1 91.06 413 SER B CA 1
ATOM 9276 C C . SER B 1 413 ? 17.703 7.465 -28.047 1 91.06 413 SER B C 1
ATOM 9278 O O . SER B 1 413 ? 17.016 8.25 -27.406 1 91.06 413 SER B O 1
ATOM 9280 N N . LYS B 1 414 ? 17.531 7.402 -29.344 1 91 414 LYS B N 1
ATOM 9281 C CA . LYS B 1 414 ? 16.625 8.242 -30.109 1 91 414 LYS B CA 1
ATOM 9282 C C . LYS B 1 414 ? 15.164 7.961 -29.75 1 91 414 LYS B C 1
ATOM 9284 O O . LYS B 1 414 ? 14.352 8.883 -29.672 1 91 414 LYS B O 1
ATOM 9289 N N . ARG B 1 415 ? 14.891 6.789 -29.484 1 89.56 415 ARG B N 1
ATOM 9290 C CA . ARG B 1 415 ? 13.523 6.398 -29.141 1 89.56 415 ARG B CA 1
ATOM 9291 C C . ARG B 1 415 ? 13.062 7.086 -27.859 1 89.56 415 ARG B C 1
ATOM 9293 O O . ARG B 1 415 ? 11.883 7.426 -27.719 1 89.56 415 ARG B O 1
ATOM 9300 N N . PHE B 1 416 ? 13.984 7.305 -26.984 1 89.88 416 PHE B N 1
ATOM 9301 C CA . PHE B 1 416 ? 13.602 7.785 -25.656 1 89.88 416 PHE B CA 1
ATOM 9302 C C . PHE B 1 416 ? 13.984 9.25 -25.484 1 89.88 416 PHE B C 1
ATOM 9304 O O . PHE B 1 416 ? 13.93 9.781 -24.375 1 89.88 416 PHE B O 1
ATOM 9311 N N . GLY B 1 417 ? 14.508 9.852 -26.609 1 86.12 417 GLY B N 1
ATOM 9312 C CA . GLY B 1 417 ? 14.859 11.258 -26.531 1 86.12 417 GLY B CA 1
ATOM 9313 C C . GLY B 1 417 ? 16.062 11.531 -25.641 1 86.12 417 GLY B C 1
ATOM 9314 O O . GLY B 1 417 ? 16.109 12.562 -24.969 1 86.12 417 GLY B O 1
ATOM 9315 N N . VAL B 1 418 ? 16.953 10.609 -25.438 1 85.19 418 VAL B N 1
ATOM 9316 C CA . VAL B 1 418 ? 18.172 10.75 -24.641 1 85.19 418 VAL B CA 1
ATOM 9317 C C . VAL B 1 418 ? 19.359 11.094 -25.547 1 85.19 418 VAL B C 1
ATOM 9319 O O . VAL B 1 418 ? 19.562 10.438 -26.562 1 85.19 418 VAL B O 1
ATOM 9322 N N . SER B 1 419 ? 20.094 12.18 -25.203 1 83.69 419 SER B N 1
ATOM 9323 C CA . SER B 1 419 ? 21.266 12.547 -25.984 1 83.69 419 SER B CA 1
ATOM 9324 C C . SER B 1 419 ? 22.328 11.469 -25.906 1 83.69 419 SER B C 1
ATOM 9326 O O . SER B 1 419 ? 22.359 10.68 -24.969 1 83.69 419 SER B O 1
ATOM 9328 N N . THR B 1 420 ? 23.203 11.469 -26.891 1 82.06 420 THR B N 1
ATOM 9329 C CA . THR B 1 420 ? 24.281 10.477 -26.938 1 82.06 420 THR B CA 1
ATOM 9330 C C . THR B 1 420 ? 25.203 10.625 -25.734 1 82.06 420 THR B C 1
ATOM 9332 O O . THR B 1 420 ? 25.641 9.625 -25.156 1 82.06 420 THR B O 1
ATOM 9335 N N . ALA B 1 421 ? 25.469 11.82 -25.359 1 76.94 421 ALA B N 1
ATOM 9336 C CA . ALA B 1 421 ? 26.328 12.078 -24.203 1 76.94 421 ALA B CA 1
ATOM 9337 C C . ALA B 1 421 ? 25.703 11.555 -22.922 1 76.94 421 ALA B C 1
ATOM 9339 O O . ALA B 1 421 ? 26.391 10.961 -22.078 1 76.94 421 ALA B O 1
ATOM 9340 N N . GLU B 1 422 ? 24.453 11.742 -22.828 1 79.12 422 GLU B N 1
ATOM 9341 C CA . GLU B 1 422 ? 23.75 11.242 -21.641 1 79.12 422 GLU B CA 1
ATOM 9342 C C . GLU B 1 422 ? 23.688 9.719 -21.641 1 79.12 422 GLU B C 1
ATOM 9344 O O . GLU B 1 422 ? 23.859 9.094 -20.594 1 79.12 422 GLU B O 1
ATOM 9349 N N . ALA B 1 423 ? 23.516 9.125 -22.781 1 83.44 423 ALA B N 1
ATOM 9350 C CA . ALA B 1 423 ? 23.406 7.68 -22.891 1 83.44 423 ALA B CA 1
ATOM 9351 C C . ALA B 1 423 ? 24.688 6.988 -22.469 1 83.44 423 ALA B C 1
ATOM 9353 O O . ALA B 1 423 ? 24.656 5.914 -21.859 1 83.44 423 ALA B O 1
ATOM 9354 N N . ILE B 1 424 ? 25.734 7.574 -22.75 1 78 424 ILE B N 1
ATOM 9355 C CA . ILE B 1 424 ? 27.047 7.004 -22.438 1 78 424 ILE B CA 1
ATOM 9356 C C . ILE B 1 424 ? 27.25 7 -20.922 1 78 424 ILE B C 1
ATOM 9358 O O . ILE B 1 424 ? 27.844 6.066 -20.375 1 78 424 ILE B O 1
ATOM 9362 N N . SER B 1 425 ? 26.641 7.945 -20.266 1 76.69 425 SER B N 1
ATOM 9363 C CA . SER B 1 425 ? 26.844 8.094 -18.828 1 76.69 425 SER B CA 1
ATOM 9364 C C . SER B 1 425 ? 25.797 7.309 -18.047 1 76.69 425 SER B C 1
ATOM 9366 O O . SER B 1 425 ? 25.969 7.082 -16.844 1 76.69 425 SER B O 1
ATOM 9368 N N . MET B 1 426 ? 24.906 6.777 -18.797 1 81.19 426 MET B N 1
ATOM 9369 C CA . MET B 1 426 ? 23.781 6.117 -18.109 1 81.19 426 MET B CA 1
ATOM 9370 C C . MET B 1 426 ? 24.203 4.734 -17.625 1 81.19 426 MET B C 1
ATOM 9372 O O . MET B 1 426 ? 24.859 3.982 -18.344 1 81.19 426 MET B O 1
ATOM 9376 N N . ASP B 1 427 ? 23.812 4.438 -16.422 1 83.06 427 ASP B N 1
ATOM 9377 C CA . ASP B 1 427 ? 23.859 3.064 -15.922 1 83.06 427 ASP B CA 1
ATOM 9378 C C . ASP B 1 427 ? 23.078 2.125 -16.828 1 83.06 427 ASP B C 1
ATOM 9380 O O . ASP B 1 427 ? 21.938 2.408 -17.188 1 83.06 427 ASP B O 1
ATOM 9384 N N . PRO B 1 428 ? 23.703 1.01 -17.328 1 88.19 428 PRO B N 1
ATOM 9385 C CA . PRO B 1 428 ? 23 0.055 -18.172 1 88.19 428 PRO B CA 1
ATOM 9386 C C . PRO B 1 428 ? 21.672 -0.389 -17.578 1 88.19 428 PRO B C 1
ATOM 9388 O O . PRO B 1 428 ? 20.734 -0.714 -18.312 1 88.19 428 PRO B O 1
ATOM 9391 N N . HIS B 1 429 ? 21.531 -0.372 -16.266 1 90.38 429 HIS B N 1
ATOM 9392 C CA . HIS B 1 429 ? 20.266 -0.716 -15.633 1 90.38 429 HIS B CA 1
ATOM 9393 C C . HIS B 1 429 ? 19.156 0.221 -16.094 1 90.38 429 HIS B C 1
ATOM 9395 O O . HIS B 1 429 ? 18.016 -0.216 -16.312 1 90.38 429 HIS B O 1
ATOM 9401 N N . GLN B 1 430 ? 19.469 1.503 -16.219 1 89.06 430 GLN B N 1
ATOM 9402 C CA . GLN B 1 430 ? 18.484 2.486 -16.656 1 89.06 430 GLN B CA 1
ATOM 9403 C C . GLN B 1 430 ? 18.047 2.229 -18.094 1 89.06 430 GLN B C 1
ATOM 9405 O O . GLN B 1 430 ? 16.859 2.318 -18.406 1 89.06 430 GLN B O 1
ATOM 9410 N N . ARG B 1 431 ? 19 1.893 -18.906 1 92 431 ARG B N 1
ATOM 9411 C CA . ARG B 1 431 ? 18.734 1.676 -20.328 1 92 431 ARG B CA 1
ATOM 9412 C C . ARG B 1 431 ? 17.844 0.458 -20.531 1 92 431 ARG B C 1
ATOM 9414 O O . ARG B 1 431 ? 16.828 0.539 -21.219 1 92 431 ARG B O 1
ATOM 9421 N N . ILE B 1 432 ? 18.219 -0.625 -19.938 1 93.19 432 ILE B N 1
ATOM 9422 C CA . ILE B 1 432 ? 17.469 -1.859 -20.141 1 93.19 432 ILE B CA 1
ATOM 9423 C C . ILE B 1 432 ? 16.094 -1.738 -19.484 1 93.19 432 ILE B C 1
ATOM 9425 O O . ILE B 1 432 ? 15.109 -2.285 -20 1 93.19 432 ILE B O 1
ATOM 9429 N N . ALA B 1 433 ? 16.047 -1.034 -18.375 1 93.56 433 ALA B N 1
ATOM 9430 C CA . ALA B 1 433 ? 14.766 -0.806 -17.719 1 93.56 433 ALA B CA 1
ATOM 9431 C C . ALA B 1 433 ? 13.805 -0.043 -18.625 1 93.56 433 ALA B C 1
ATOM 9433 O O . ALA B 1 433 ? 12.625 -0.377 -18.719 1 93.56 433 ALA B O 1
ATOM 9434 N N . LEU B 1 434 ? 14.289 0.999 -19.266 1 92.81 434 LEU B N 1
ATOM 9435 C CA . LEU B 1 434 ? 13.484 1.82 -20.156 1 92.81 434 LEU B CA 1
ATOM 9436 C C . LEU B 1 434 ? 12.953 0.994 -21.328 1 92.81 434 LEU B C 1
ATOM 9438 O O . LEU B 1 434 ? 11.773 1.084 -21.672 1 92.81 434 LEU B O 1
ATOM 9442 N N . GLU B 1 435 ? 13.781 0.232 -21.844 1 94.31 435 GLU B N 1
ATOM 9443 C CA . GLU B 1 435 ? 13.391 -0.59 -22.984 1 94.31 435 GLU B CA 1
ATOM 9444 C C . GLU B 1 435 ? 12.352 -1.632 -22.578 1 94.31 435 GLU B C 1
ATOM 9446 O O . GLU B 1 435 ? 11.359 -1.836 -23.297 1 94.31 435 GLU B O 1
ATOM 9451 N N . CYS B 1 436 ? 12.609 -2.293 -21.5 1 95.25 436 CYS B N 1
ATOM 9452 C CA . CYS B 1 436 ? 11.703 -3.336 -21.031 1 95.25 436 CYS B CA 1
ATOM 9453 C C . CYS B 1 436 ? 10.344 -2.756 -20.672 1 95.25 436 CYS B C 1
ATOM 9455 O O . CYS B 1 436 ? 9.305 -3.352 -20.984 1 95.25 436 CYS B O 1
ATOM 9457 N N . ALA B 1 437 ? 10.352 -1.6 -20.016 1 94 437 ALA B N 1
ATOM 9458 C CA . ALA B 1 437 ? 9.102 -0.924 -19.672 1 94 437 ALA B CA 1
ATOM 9459 C C . ALA B 1 437 ? 8.328 -0.517 -20.922 1 94 437 ALA B C 1
ATOM 9461 O O . ALA B 1 437 ? 7.117 -0.728 -21 1 94 437 ALA B O 1
ATOM 9462 N N . ASP B 1 438 ? 9 0.073 -21.828 1 91.88 438 ASP B N 1
ATOM 9463 C CA . ASP B 1 438 ? 8.391 0.516 -23.078 1 91.88 438 ASP B CA 1
ATOM 9464 C C . ASP B 1 438 ? 7.754 -0.653 -23.812 1 91.88 438 ASP B C 1
ATOM 9466 O O . ASP B 1 438 ? 6.633 -0.539 -24.312 1 91.88 438 ASP B O 1
ATOM 9470 N N . GLU B 1 439 ? 8.445 -1.711 -23.859 1 93.06 439 GLU B N 1
ATOM 9471 C CA . GLU B 1 439 ? 7.926 -2.893 -24.547 1 93.06 439 GLU B CA 1
ATOM 9472 C C . GLU B 1 439 ? 6.668 -3.42 -23.859 1 93.06 439 GLU B C 1
ATOM 9474 O O . GLU B 1 439 ? 5.719 -3.826 -24.531 1 93.06 439 GLU B O 1
ATOM 9479 N N . ALA B 1 440 ? 6.66 -3.504 -22.562 1 93.12 440 ALA B N 1
ATOM 9480 C CA . ALA B 1 440 ? 5.488 -3.98 -21.844 1 93.12 440 ALA B CA 1
ATOM 9481 C C . ALA B 1 440 ? 4.266 -3.119 -22.141 1 93.12 440 ALA B C 1
ATOM 9483 O O . ALA B 1 440 ? 3.166 -3.641 -22.344 1 93.12 440 ALA B O 1
ATOM 9484 N N . PHE B 1 441 ? 4.43 -1.792 -22.188 1 90.25 441 PHE B N 1
ATOM 9485 C CA . PHE B 1 441 ? 3.328 -0.883 -22.484 1 90.25 441 PHE B CA 1
ATOM 9486 C C . PHE B 1 441 ? 2.871 -1.042 -23.922 1 90.25 441 PHE B C 1
ATOM 9488 O O . PHE B 1 441 ? 1.673 -1 -24.203 1 90.25 441 PHE B O 1
ATOM 9495 N N . MET B 1 442 ? 3.807 -1.245 -24.828 1 88.12 442 MET B N 1
ATOM 9496 C CA . MET B 1 442 ? 3.475 -1.43 -26.234 1 88.12 442 MET B CA 1
ATOM 9497 C C . MET B 1 442 ? 2.648 -2.695 -26.438 1 88.12 442 MET B C 1
ATOM 9499 O O . MET B 1 442 ? 1.705 -2.707 -27.234 1 88.12 442 MET B O 1
ATOM 9503 N N . ARG B 1 443 ? 3.006 -3.689 -25.75 1 89.19 443 ARG B N 1
ATOM 9504 C CA . ARG B 1 443 ? 2.295 -4.957 -25.875 1 89.19 443 ARG B CA 1
ATOM 9505 C C . ARG B 1 443 ? 0.854 -4.828 -25.391 1 89.19 443 ARG B C 1
ATOM 9507 O O . ARG B 1 443 ? -0.025 -5.566 -25.844 1 89.19 443 ARG B O 1
ATOM 9514 N N . MET B 1 444 ? 0.639 -3.936 -24.516 1 86.06 444 MET B N 1
ATOM 9515 C CA . MET B 1 444 ? -0.716 -3.695 -24.016 1 86.06 444 MET B CA 1
ATOM 9516 C C . MET B 1 444 ? -1.511 -2.855 -25.016 1 86.06 444 MET B C 1
ATOM 9518 O O . MET B 1 444 ? -2.738 -2.791 -24.938 1 86.06 444 MET B O 1
ATOM 9522 N N . GLY B 1 445 ? -0.979 -2.26 -25.953 1 77.81 445 GLY B N 1
ATOM 9523 C CA . GLY B 1 445 ? -1.63 -1.459 -26.969 1 77.81 445 GLY B CA 1
ATOM 9524 C C . GLY B 1 445 ? -1.902 -0.034 -26.531 1 77.81 445 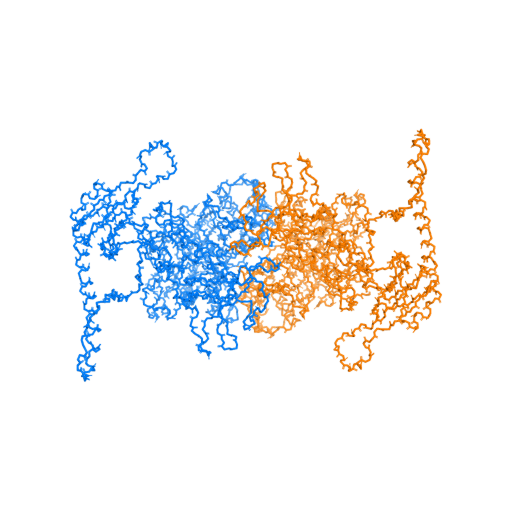GLY B C 1
ATOM 9525 O O . GLY B 1 445 ? -2.773 0.638 -27.094 1 77.81 445 GLY B O 1
ATOM 9526 N N . LEU B 1 446 ? -1.405 0.446 -25.422 1 65.88 446 LEU B N 1
ATOM 9527 C CA . LEU B 1 446 ? -1.712 1.771 -24.891 1 65.88 446 LEU B CA 1
ATOM 9528 C C . LEU B 1 446 ? -0.866 2.838 -25.578 1 65.88 446 LEU B C 1
ATOM 9530 O O . LEU B 1 446 ? 0.285 2.584 -25.938 1 65.88 446 LEU B O 1
ATOM 9534 N N . THR B 1 447 ? -1.678 4.012 -25.828 1 60.62 447 THR B N 1
ATOM 9535 C CA . THR B 1 447 ? -0.976 5.199 -26.312 1 60.62 447 THR B CA 1
ATOM 9536 C C . THR B 1 447 ? -0.442 6.02 -25.141 1 60.62 447 THR B C 1
ATOM 9538 O O . THR B 1 447 ? -0.858 5.824 -24 1 60.62 447 THR B O 1
ATOM 9541 N N . LYS B 1 448 ? 0.624 6.871 -25.25 1 58.19 448 LYS B N 1
ATOM 9542 C CA . LYS B 1 448 ? 1.34 7.684 -24.266 1 58.19 448 LYS B CA 1
ATOM 9543 C C . LYS B 1 448 ? 0.372 8.492 -23.406 1 58.19 448 LYS B C 1
ATOM 9545 O O . LYS B 1 448 ? 0.653 8.781 -22.234 1 58.19 448 LYS B O 1
ATOM 9550 N N . GLU B 1 449 ? -0.735 8.961 -23.906 1 52.12 449 GLU B N 1
ATOM 9551 C CA . GLU B 1 449 ? -1.579 9.969 -23.266 1 52.12 449 GLU B CA 1
ATOM 9552 C C . GLU B 1 449 ? -2.268 9.406 -22.031 1 52.12 449 GLU B C 1
ATOM 9554 O O . GLU B 1 449 ? -2.65 10.164 -21.125 1 52.12 449 GLU B O 1
ATOM 9559 N N . LYS B 1 450 ? -2.57 8.219 -22.062 1 52.75 450 LYS B N 1
ATOM 9560 C CA . LYS B 1 450 ? -3.42 7.676 -21 1 52.75 450 LYS B CA 1
ATOM 9561 C C . LYS B 1 450 ? -2.582 7.148 -19.844 1 52.75 450 LYS B C 1
ATOM 9563 O O . LYS B 1 450 ? -3.059 6.34 -19.047 1 52.75 450 LYS B O 1
ATOM 9568 N N . LEU B 1 451 ? -1.385 7.684 -19.719 1 52.53 451 LEU B N 1
ATOM 9569 C CA . LEU B 1 451 ? -0.562 6.855 -18.844 1 52.53 451 LEU B CA 1
ATOM 9570 C C . LEU B 1 451 ? -0.552 7.406 -17.422 1 52.53 451 LEU B C 1
ATOM 9572 O O . LEU B 1 451 ? 0.231 8.305 -17.109 1 52.53 451 LEU B O 1
ATOM 9576 N N . HIS B 1 452 ? -1.658 7.566 -16.594 1 55.59 452 HIS B N 1
ATOM 9577 C CA . HIS B 1 452 ? -1.572 7.754 -15.148 1 55.59 452 HIS B CA 1
ATOM 9578 C C . HIS B 1 452 ? -1.048 6.496 -14.461 1 55.59 452 HIS B C 1
ATOM 9580 O O . HIS B 1 452 ? -1.832 5.656 -14.016 1 55.59 452 HIS B O 1
ATOM 9586 N N . ARG B 1 453 ? 0.463 6.367 -14.484 1 75.5 453 ARG B N 1
ATOM 9587 C CA . ARG B 1 453 ? 0.95 5.047 -14.102 1 75.5 453 ARG B CA 1
ATOM 9588 C C . ARG B 1 453 ? 2.025 5.148 -13.023 1 75.5 453 ARG B C 1
ATOM 9590 O O . ARG B 1 453 ? 2.828 6.086 -13.031 1 75.5 453 ARG B O 1
ATOM 9597 N N . SER B 1 454 ? 1.779 4.434 -12.047 1 87.31 454 SER B N 1
ATOM 9598 C CA . SER B 1 454 ? 2.82 4.254 -11.039 1 87.31 454 SER B CA 1
ATOM 9599 C C . SER B 1 454 ? 3.891 3.281 -11.523 1 87.31 454 SER B C 1
ATOM 9601 O O . SER B 1 454 ? 3.605 2.369 -12.305 1 87.31 454 SER B O 1
ATOM 9603 N N . VAL B 1 455 ? 5.137 3.578 -11.156 1 92 455 VAL B N 1
ATOM 9604 C CA . VAL B 1 455 ? 6.285 2.762 -11.539 1 92 455 VAL B CA 1
ATOM 9605 C C . VAL B 1 455 ? 7.012 2.27 -10.289 1 92 455 VAL B C 1
ATOM 9607 O O . VAL B 1 455 ? 7.473 3.072 -9.477 1 92 455 VAL B O 1
ATOM 9610 N N . TYR B 1 456 ? 7.078 0.968 -10.148 1 92 456 TYR B N 1
ATOM 9611 C CA . TYR B 1 456 ? 7.809 0.337 -9.055 1 92 456 TYR B CA 1
ATOM 9612 C C . TYR B 1 456 ? 8.898 -0.589 -9.586 1 92 456 TYR B C 1
ATOM 9614 O O . TYR B 1 456 ? 8.602 -1.558 -10.289 1 92 456 TYR B O 1
ATOM 9622 N N . VAL B 1 457 ? 10.133 -0.314 -9.195 1 93.06 457 VAL B N 1
ATOM 9623 C CA . VAL B 1 457 ? 11.258 -1.066 -9.734 1 93.06 457 VAL B CA 1
ATOM 9624 C C . VAL B 1 457 ? 12.039 -1.718 -8.602 1 93.06 457 VAL B C 1
ATOM 9626 O O . VAL B 1 457 ? 12.516 -1.031 -7.691 1 93.06 457 VAL B O 1
ATOM 9629 N N . GLY B 1 458 ? 12.008 -3.098 -8.586 1 91.75 458 GLY B N 1
ATOM 9630 C CA . GLY B 1 458 ? 12.992 -3.777 -7.766 1 91.75 458 GLY B CA 1
ATOM 9631 C C . GLY B 1 458 ? 14.391 -3.756 -8.367 1 91.75 458 GLY B C 1
ATOM 9632 O O . GLY B 1 458 ? 14.648 -4.414 -9.375 1 91.75 458 GLY B O 1
ATOM 9633 N N . GLY B 1 459 ? 15.203 -2.988 -7.832 1 88 459 GLY B N 1
ATOM 9634 C CA . GLY B 1 459 ? 16.547 -2.77 -8.32 1 88 459 GLY B CA 1
ATOM 9635 C C . GLY B 1 459 ? 17.438 -2.068 -7.309 1 88 459 GLY B C 1
ATOM 9636 O O . GLY B 1 459 ? 17.312 -2.287 -6.102 1 88 459 GLY B O 1
ATOM 9637 N N . GLY B 1 460 ? 18.453 -1.389 -7.785 1 67.81 460 GLY B N 1
ATOM 9638 C CA . GLY B 1 460 ? 19.234 -0.52 -6.922 1 67.81 460 GLY B CA 1
ATOM 9639 C C . GLY B 1 460 ? 20.688 -0.955 -6.797 1 67.81 460 GLY B C 1
ATOM 9640 O O . GLY B 1 460 ? 21.484 -0.299 -6.117 1 67.81 460 GLY B O 1
ATOM 9641 N N . SER B 1 461 ? 20.969 -2.033 -7.453 1 68.94 461 SER B N 1
ATOM 9642 C CA . SER B 1 461 ? 22.391 -2.377 -7.422 1 68.94 461 SER B CA 1
ATOM 9643 C C . SER B 1 461 ? 23.25 -1.253 -7.996 1 68.94 461 SER B C 1
ATOM 9645 O O . SER B 1 461 ? 22.906 -0.665 -9.023 1 68.94 461 SER B O 1
ATOM 9647 N N . CYS B 1 462 ? 24.203 -0.813 -7.18 1 67.19 462 CYS B N 1
ATOM 9648 C CA . CYS B 1 462 ? 24.984 0.35 -7.574 1 67.19 462 CYS B CA 1
ATOM 9649 C C . CYS B 1 462 ? 26.406 -0.051 -7.938 1 67.19 462 CYS B C 1
ATOM 9651 O O . CYS B 1 462 ? 27.375 0.406 -7.312 1 67.19 462 CYS B O 1
ATOM 9653 N N . GLU B 1 463 ? 26.562 -0.747 -9.055 1 74.75 463 GLU B N 1
ATOM 9654 C CA . GLU B 1 463 ? 27.891 -1.164 -9.469 1 74.75 463 GLU B CA 1
ATOM 9655 C C . GLU B 1 463 ? 28.469 -0.208 -10.508 1 74.75 463 GLU B C 1
ATOM 9657 O O . GLU B 1 463 ? 29.688 -0.157 -10.703 1 74.75 463 GLU B O 1
ATOM 9662 N N . TRP B 1 464 ? 27.688 0.582 -11.078 1 75.62 464 TRP B N 1
ATOM 9663 C CA . TRP B 1 464 ? 28.078 1.398 -12.219 1 75.62 464 TRP B CA 1
ATOM 9664 C C . TRP B 1 464 ? 29.141 2.42 -11.82 1 75.62 464 TRP B C 1
ATOM 9666 O O . TRP B 1 464 ? 30.141 2.598 -12.523 1 75.62 464 TRP B O 1
ATOM 9676 N N . PRO B 1 465 ? 28.969 3.043 -10.609 1 67.5 465 PRO B N 1
ATOM 9677 C CA . PRO B 1 465 ? 29.953 4.078 -10.25 1 67.5 465 PRO B CA 1
ATOM 9678 C C . PRO B 1 465 ? 31.359 3.52 -10.062 1 67.5 465 PRO B C 1
ATOM 9680 O O . PRO B 1 465 ? 32.344 4.273 -10.094 1 67.5 465 PRO B O 1
ATOM 9683 N N . ILE B 1 466 ? 31.438 2.254 -9.844 1 68.25 466 ILE B N 1
ATOM 9684 C CA . ILE B 1 466 ? 32.75 1.679 -9.555 1 68.25 466 ILE B CA 1
ATOM 9685 C C . ILE B 1 466 ? 33.312 1.052 -10.82 1 68.25 466 ILE B C 1
ATOM 9687 O O . ILE B 1 466 ? 34.438 0.499 -10.805 1 68.25 466 ILE B O 1
ATOM 9691 N N . THR B 1 467 ? 32.594 1.211 -11.867 1 73.75 467 THR B N 1
ATOM 9692 C CA . THR B 1 467 ? 33.125 0.738 -13.141 1 73.75 467 THR B CA 1
ATOM 9693 C C . THR B 1 467 ? 34.156 1.724 -13.695 1 73.75 467 THR B C 1
ATOM 9695 O O . THR B 1 467 ? 34.156 2.902 -13.336 1 73.75 467 THR B O 1
ATOM 9698 N N . GLU B 1 468 ? 35.062 1.245 -14.438 1 62.75 468 GLU B N 1
ATOM 9699 C CA . GLU B 1 468 ? 36.062 2.102 -15.07 1 62.75 468 GLU B CA 1
ATOM 9700 C C . GLU B 1 468 ? 35.406 3.131 -15.984 1 62.75 468 GLU B C 1
ATOM 9702 O O . GLU B 1 468 ? 35.906 4.246 -16.141 1 62.75 468 GLU B O 1
ATOM 9707 N N . ASN B 1 469 ? 34.312 2.838 -16.438 1 58.03 469 ASN B N 1
ATOM 9708 C CA . ASN B 1 469 ? 33.625 3.697 -17.391 1 58.03 469 ASN B CA 1
ATOM 9709 C C . ASN B 1 469 ? 33 4.91 -16.703 1 58.03 469 ASN B C 1
ATOM 9711 O O . ASN B 1 469 ? 32.938 5.992 -17.281 1 58.03 469 ASN B O 1
ATOM 9715 N N . ALA B 1 470 ? 32.531 4.734 -15.57 1 56.16 470 ALA B N 1
ATOM 9716 C CA . ALA B 1 470 ? 31.906 5.836 -14.836 1 56.16 470 ALA B CA 1
ATOM 9717 C C . ALA B 1 470 ? 32.906 6.945 -14.547 1 56.16 470 ALA B C 1
ATOM 9719 O O . ALA B 1 470 ? 32.562 8.117 -14.484 1 56.16 470 ALA B O 1
ATOM 9720 N N . PHE B 1 471 ? 34.125 6.637 -14.492 1 52.06 471 PHE B N 1
ATOM 9721 C CA . PHE B 1 471 ? 35.156 7.598 -14.141 1 52.06 471 PHE B CA 1
ATOM 9722 C C . PHE B 1 471 ? 35.75 8.234 -15.398 1 52.06 471 PHE B C 1
ATOM 9724 O O . PHE B 1 471 ? 36.25 9.367 -15.359 1 52.06 471 PHE B O 1
ATOM 9731 N N . ARG B 1 472 ? 35.781 7.547 -16.391 1 50.41 472 ARG B N 1
ATOM 9732 C CA . ARG B 1 472 ? 36.594 7.973 -17.516 1 50.41 472 ARG B CA 1
ATOM 9733 C C . ARG B 1 472 ? 35.875 9.031 -18.344 1 50.41 472 ARG B C 1
ATOM 9735 O O . ARG B 1 472 ? 36.531 9.859 -19 1 50.41 472 ARG B O 1
ATOM 9742 N N . SER B 1 473 ? 34.562 9.062 -18.328 1 50.44 473 SER B N 1
ATOM 9743 C CA . SER B 1 473 ? 33.938 9.898 -19.344 1 50.44 473 SER B CA 1
ATOM 9744 C C . SER B 1 473 ? 33.594 11.273 -18.781 1 50.44 473 SER B C 1
ATOM 9746 O O . SER B 1 473 ? 32.938 11.375 -17.734 1 50.44 473 SER B O 1
ATOM 9748 N N . PRO B 1 474 ? 34.219 12.344 -19.344 1 50.47 474 PRO B N 1
ATOM 9749 C CA . PRO B 1 474 ? 33.812 13.703 -18.969 1 50.47 474 PRO B CA 1
ATOM 9750 C C . PRO B 1 474 ? 32.281 13.867 -18.938 1 50.47 474 PRO B C 1
ATOM 9752 O O . PRO B 1 474 ? 31.766 14.648 -18.125 1 50.47 474 PRO B O 1
ATOM 9755 N N . ALA B 1 475 ? 31.688 13.211 -19.766 1 47.06 475 ALA B N 1
ATOM 9756 C CA . ALA B 1 475 ? 30.234 13.266 -19.812 1 47.06 475 ALA B CA 1
ATOM 9757 C C . ALA B 1 475 ? 29.625 12.672 -18.531 1 47.06 475 ALA B C 1
ATOM 9759 O O . ALA B 1 475 ? 28.578 13.117 -18.078 1 47.06 475 ALA B O 1
ATOM 9760 N N . ALA B 1 476 ? 30.297 11.719 -18.031 1 49.19 476 ALA B N 1
ATOM 9761 C CA . ALA B 1 476 ? 29.844 11.078 -16.797 1 49.19 476 ALA B CA 1
ATOM 9762 C C . ALA B 1 476 ? 29.781 12.086 -15.648 1 49.19 476 ALA B C 1
ATOM 9764 O O . ALA B 1 476 ? 28.938 11.969 -14.75 1 49.19 476 ALA B O 1
ATOM 9765 N N . ASP B 1 477 ? 30.641 13.039 -15.75 1 48.56 477 ASP B N 1
ATOM 9766 C CA . ASP B 1 477 ? 30.688 14.055 -14.703 1 48.56 477 ASP B CA 1
ATOM 9767 C C . ASP B 1 477 ? 29.422 14.906 -14.695 1 48.56 477 ASP B C 1
ATOM 9769 O O . ASP B 1 477 ? 28.875 15.203 -13.633 1 48.56 477 ASP B O 1
ATOM 9773 N N . MET B 1 478 ? 29.016 15.25 -15.984 1 43.03 478 MET B N 1
ATOM 9774 C CA . MET B 1 478 ? 27.875 16.141 -16.062 1 43.03 478 MET B CA 1
ATOM 9775 C C . MET B 1 478 ? 26.594 15.445 -15.609 1 43.03 478 MET B C 1
ATOM 9777 O O . MET B 1 478 ? 25.734 16.062 -14.977 1 43.03 478 MET B O 1
ATOM 9781 N N . TYR B 1 479 ? 26.625 14.141 -15.961 1 45.38 479 TYR B N 1
ATOM 9782 C CA . TYR B 1 479 ? 25.375 13.438 -15.68 1 45.38 479 TYR B CA 1
ATOM 9783 C C . TYR B 1 479 ? 25.562 12.398 -14.578 1 45.38 479 TYR B C 1
ATOM 9785 O O . TYR B 1 479 ? 24.734 11.5 -14.414 1 45.38 479 TYR B O 1
ATOM 9793 N N . GLY B 1 480 ? 26.703 12.508 -13.961 1 51.28 480 GLY B N 1
ATOM 9794 C CA . GLY B 1 480 ? 27.016 11.531 -12.93 1 51.28 480 GLY B CA 1
ATOM 9795 C C . GLY B 1 480 ? 25.938 11.414 -11.867 1 51.28 480 GLY B C 1
ATOM 9796 O O . GLY B 1 480 ? 25.641 10.312 -11.398 1 51.28 480 GLY B O 1
ATOM 9797 N N . CYS B 1 481 ? 25.312 12.477 -11.586 1 48.47 481 CYS B N 1
ATOM 9798 C CA . CYS B 1 481 ? 24.328 12.469 -10.508 1 48.47 481 CYS B CA 1
ATOM 9799 C C . CYS B 1 481 ? 23.094 11.664 -10.906 1 48.47 481 CYS B C 1
ATOM 9801 O O . CYS B 1 481 ? 22.594 10.867 -10.117 1 48.47 481 CYS B O 1
ATOM 9803 N N . THR B 1 482 ? 22.719 11.891 -12.109 1 50.88 482 THR B N 1
ATOM 9804 C CA . THR B 1 482 ? 21.531 11.172 -12.555 1 50.88 482 THR B CA 1
ATOM 9805 C C . THR B 1 482 ? 21.891 9.766 -13 1 50.88 482 THR B C 1
ATOM 9807 O O . THR B 1 482 ? 21.047 8.867 -12.992 1 50.88 482 THR B O 1
ATOM 9810 N N . GLY B 1 483 ? 23.094 9.672 -13.211 1 49.12 483 GLY B N 1
ATOM 9811 C CA . GLY B 1 483 ? 23.484 8.375 -13.734 1 49.12 483 GLY B CA 1
ATOM 9812 C C . GLY B 1 483 ? 23.766 7.348 -12.648 1 49.12 483 GLY B C 1
ATOM 9813 O O . GLY B 1 483 ? 23.656 6.145 -12.891 1 49.12 483 GLY B O 1
ATOM 9814 N N . ASN B 1 484 ? 24.047 7.863 -11.398 1 55.59 484 ASN B N 1
ATOM 9815 C CA . ASN B 1 484 ? 24.547 6.945 -10.383 1 55.59 484 ASN B CA 1
ATOM 9816 C C . ASN B 1 484 ? 23.531 6.773 -9.25 1 55.59 484 ASN B C 1
ATOM 9818 O O . ASN B 1 484 ? 23.75 5.977 -8.336 1 55.59 484 ASN B O 1
ATOM 9822 N N . SER B 1 485 ? 22.5 7.414 -9.297 1 58 485 SER B N 1
ATOM 9823 C CA . SER B 1 485 ? 21.547 7.316 -8.203 1 58 485 SER B CA 1
ATOM 9824 C C . SER B 1 485 ? 20.656 6.078 -8.352 1 58 485 SER B C 1
ATOM 9826 O O . SER B 1 485 ? 20.281 5.715 -9.461 1 58 485 SER B O 1
ATOM 9828 N N . THR B 1 486 ? 20.562 5.312 -7.285 1 63.03 486 THR B N 1
ATOM 9829 C CA . THR B 1 486 ? 19.781 4.086 -7.352 1 63.03 486 THR B CA 1
ATOM 9830 C C . THR B 1 486 ? 18.297 4.402 -7.535 1 63.03 486 THR B C 1
ATOM 9832 O O . THR B 1 486 ? 17.562 3.627 -8.148 1 63.03 486 THR B O 1
ATOM 9835 N N . THR B 1 487 ? 17.875 5.57 -7.18 1 65.06 487 THR B N 1
ATOM 9836 C CA . THR B 1 487 ? 16.469 5.918 -7.312 1 65.06 487 THR B CA 1
ATOM 9837 C C . THR B 1 487 ? 16.141 6.266 -8.758 1 65.06 487 THR B C 1
ATOM 9839 O O . THR B 1 487 ? 14.969 6.25 -9.156 1 65.06 487 THR B O 1
ATOM 9842 N N . ILE B 1 488 ? 17.109 6.453 -9.516 1 71.88 488 ILE B N 1
ATOM 9843 C CA . ILE B 1 488 ? 16.922 7.023 -10.844 1 71.88 488 ILE B CA 1
ATOM 9844 C C . ILE B 1 488 ? 16.344 5.969 -11.781 1 71.88 488 ILE B C 1
ATOM 9846 O O . ILE B 1 488 ? 15.742 6.305 -12.805 1 71.88 488 ILE B O 1
ATOM 9850 N N . GLN B 1 489 ? 16.469 4.715 -11.414 1 82.69 489 GLN B N 1
ATOM 9851 C CA . GLN B 1 489 ? 16 3.662 -12.312 1 82.69 489 GLN B CA 1
ATOM 9852 C C . GLN B 1 489 ? 14.508 3.781 -12.578 1 82.69 489 GLN B C 1
ATOM 9854 O O . GLN B 1 489 ? 14.062 3.678 -13.719 1 82.69 489 GLN B O 1
ATOM 9859 N N . SER B 1 490 ? 13.75 4.012 -11.547 1 86.81 490 SER B N 1
ATOM 9860 C CA . SER B 1 490 ? 12.312 4.203 -11.711 1 86.81 490 SER B CA 1
ATOM 9861 C C . SER B 1 490 ? 11.992 5.578 -12.281 1 86.81 490 SER B C 1
ATOM 9863 O O . SER B 1 490 ? 11.125 5.711 -13.148 1 86.81 490 SER B O 1
ATOM 9865 N N . ASN B 1 491 ? 12.742 6.586 -11.891 1 83.31 491 ASN B N 1
ATOM 9866 C CA . ASN B 1 491 ? 12.484 7.961 -12.305 1 83.31 491 ASN B CA 1
ATOM 9867 C C . ASN B 1 491 ? 12.719 8.156 -13.797 1 83.31 491 ASN B C 1
ATOM 9869 O O . ASN B 1 491 ? 12.016 8.93 -14.445 1 83.31 491 ASN B O 1
ATOM 9873 N N . ARG B 1 492 ? 13.727 7.438 -14.273 1 86 492 ARG B N 1
ATOM 9874 C CA . ARG B 1 492 ? 14.023 7.5 -15.703 1 86 492 ARG B CA 1
ATOM 9875 C C . ARG B 1 492 ? 12.852 6.984 -16.531 1 86 492 ARG B C 1
ATOM 9877 O O . ARG B 1 492 ? 12.523 7.559 -17.562 1 86 492 ARG B O 1
ATOM 9884 N N . ILE B 1 493 ? 12.297 5.938 -16.094 1 89.19 493 ILE B N 1
ATOM 9885 C CA . ILE B 1 493 ? 11.148 5.375 -16.797 1 89.19 493 ILE B CA 1
ATOM 9886 C C . ILE B 1 493 ? 10 6.383 -16.797 1 89.19 493 ILE B C 1
ATOM 9888 O O . ILE B 1 493 ? 9.422 6.668 -17.844 1 89.19 493 ILE B O 1
ATOM 9892 N N . SER B 1 494 ? 9.672 6.918 -15.625 1 86.75 494 SER B N 1
ATOM 9893 C CA . SER B 1 494 ? 8.57 7.867 -15.492 1 86.75 494 SER B CA 1
ATOM 9894 C C . SER B 1 494 ? 8.812 9.117 -16.328 1 86.75 494 SER B C 1
ATOM 9896 O O . SER B 1 494 ? 7.902 9.609 -17 1 86.75 494 SER B O 1
ATOM 9898 N N . PHE B 1 495 ? 10.047 9.617 -16.297 1 83.56 495 PHE B N 1
ATOM 9899 C CA . PHE B 1 495 ? 10.391 10.844 -17 1 83.56 495 PHE B CA 1
ATOM 9900 C C . PHE B 1 495 ? 10.281 10.656 -18.516 1 83.56 495 PHE B C 1
ATOM 9902 O O . PHE B 1 495 ? 9.617 11.438 -19.188 1 83.56 495 PHE B O 1
ATOM 9909 N N . ASN B 1 496 ? 10.938 9.633 -19.016 1 86.69 496 ASN B N 1
ATOM 9910 C CA . ASN B 1 496 ? 11.039 9.453 -20.453 1 86.69 496 ASN B CA 1
ATOM 9911 C C . ASN B 1 496 ? 9.711 9 -21.047 1 86.69 496 ASN B C 1
ATOM 9913 O O . ASN B 1 496 ? 9.422 9.273 -22.219 1 86.69 496 ASN B O 1
ATOM 9917 N N . LEU B 1 497 ? 8.93 8.336 -20.25 1 86.81 497 LEU B N 1
ATOM 9918 C CA . LEU B 1 497 ? 7.645 7.875 -20.766 1 86.81 497 LEU B CA 1
ATOM 9919 C C . LEU B 1 497 ? 6.52 8.812 -20.359 1 86.81 497 LEU B C 1
ATOM 9921 O O . LEU B 1 497 ? 5.363 8.617 -20.734 1 86.81 497 LEU B O 1
ATOM 9925 N N . GLY B 1 498 ? 6.773 9.773 -19.531 1 80.75 498 GLY B N 1
ATOM 9926 C CA . GLY B 1 498 ? 5.805 10.789 -19.156 1 80.75 498 GLY B CA 1
ATOM 9927 C C . GLY B 1 498 ? 4.793 10.305 -18.141 1 80.75 498 GLY B C 1
ATOM 9928 O O . GLY B 1 498 ? 3.619 10.664 -18.203 1 80.75 498 GLY B O 1
ATOM 9929 N N . LEU B 1 499 ? 5.242 9.469 -17.234 1 83.19 499 LEU B N 1
ATOM 9930 C CA . LEU B 1 499 ? 4.352 8.93 -16.203 1 83.19 499 LEU B CA 1
ATOM 9931 C C . LEU B 1 499 ? 4.367 9.797 -14.953 1 83.19 499 LEU B C 1
ATOM 9933 O O . LEU B 1 499 ? 5.438 10.211 -14.5 1 83.19 499 LEU B O 1
ATOM 9937 N N . MET B 1 500 ? 3.248 10.047 -14.359 1 79.38 500 MET B N 1
ATOM 9938 C CA . MET B 1 500 ? 3.188 11.047 -13.297 1 79.38 500 MET B CA 1
ATOM 9939 C C . MET B 1 500 ? 2.799 10.398 -11.969 1 79.38 500 MET B C 1
ATOM 9941 O O . MET B 1 500 ? 2.713 11.078 -10.945 1 79.38 500 MET B O 1
ATOM 9945 N N . GLY B 1 501 ? 2.531 9.109 -11.969 1 80.19 501 GLY B N 1
ATOM 9946 C CA . GLY B 1 501 ? 2.258 8.422 -10.711 1 80.19 501 GLY B CA 1
ATOM 9947 C C . GLY B 1 501 ? 3.498 8.219 -9.859 1 80.19 501 GLY B C 1
ATOM 9948 O O . GLY B 1 501 ? 4.582 8.688 -10.211 1 80.19 501 GLY B O 1
ATOM 9949 N N . PRO B 1 502 ? 3.354 7.562 -8.727 1 81.81 502 PRO B N 1
ATOM 9950 C CA . PRO B 1 502 ? 4.504 7.219 -7.891 1 81.81 502 PRO B CA 1
ATOM 9951 C C . PRO B 1 502 ? 5.613 6.52 -8.672 1 81.81 502 PRO B C 1
ATOM 9953 O O . PRO B 1 502 ? 5.336 5.688 -9.539 1 81.81 502 PRO B O 1
ATOM 9956 N N . SER B 1 503 ? 6.82 6.914 -8.453 1 86.62 503 SER B N 1
ATOM 9957 C CA . SER B 1 503 ? 8.023 6.363 -9.078 1 86.62 503 SER B CA 1
ATOM 9958 C C . SER B 1 503 ? 9.055 5.969 -8.031 1 86.62 503 SER B C 1
ATOM 9960 O O . SER B 1 503 ? 9.789 6.82 -7.52 1 86.62 503 SER B O 1
ATOM 9962 N N . LEU B 1 504 ? 9.164 4.578 -7.785 1 84.25 504 LEU B N 1
ATOM 9963 C CA . LEU B 1 504 ? 9.945 4.125 -6.641 1 84.25 504 LEU B CA 1
ATOM 9964 C C . LEU B 1 504 ? 10.898 3.002 -7.043 1 84.25 504 LEU B C 1
ATOM 9966 O O . LEU B 1 504 ? 10.508 2.078 -7.758 1 84.25 504 LEU B O 1
ATOM 9970 N N . THR B 1 505 ? 12.094 3.127 -6.66 1 86.19 505 THR B N 1
ATOM 9971 C CA . THR B 1 505 ? 13.062 2.039 -6.742 1 86.19 505 THR B CA 1
ATOM 9972 C C . THR B 1 505 ? 13.234 1.368 -5.383 1 86.19 505 THR B C 1
ATOM 9974 O O . THR B 1 505 ? 13.492 2.041 -4.383 1 86.19 505 THR B O 1
ATOM 9977 N N . LEU B 1 506 ? 13.062 0.059 -5.395 1 83.69 506 LEU B N 1
ATOM 9978 C CA . LEU B 1 506 ? 13.125 -0.732 -4.168 1 83.69 506 LEU B CA 1
ATOM 9979 C C . LEU B 1 506 ? 14.328 -1.673 -4.188 1 83.69 506 LEU B C 1
ATOM 9981 O O . LEU B 1 506 ? 14.531 -2.402 -5.164 1 83.69 506 LEU B O 1
ATOM 9985 N N . ILE B 1 507 ? 15.094 -1.621 -3.1 1 79.12 507 ILE B N 1
ATOM 9986 C CA . ILE B 1 507 ? 16.281 -2.471 -3.025 1 79.12 507 ILE B CA 1
ATOM 9987 C C . ILE B 1 507 ? 16.141 -3.455 -1.868 1 79.12 507 ILE B C 1
ATOM 9989 O O . ILE B 1 507 ? 16.016 -3.049 -0.709 1 79.12 507 ILE B O 1
ATOM 9993 N N . CYS B 1 508 ? 16.109 -4.766 -2.248 1 81.81 508 CYS B N 1
ATOM 9994 C CA . CYS B 1 508 ? 16.016 -5.824 -1.249 1 81.81 508 CYS B CA 1
ATOM 9995 C C . CYS B 1 508 ? 16.547 -7.145 -1.801 1 81.81 508 CYS B C 1
ATOM 9997 O O . CYS B 1 508 ? 15.922 -8.195 -1.612 1 81.81 508 CYS B O 1
ATOM 9999 N N . GLU B 1 509 ? 17.5 -7.07 -2.592 1 83.44 509 GLU B N 1
ATOM 10000 C CA . GLU B 1 509 ? 18.141 -8.242 -3.18 1 83.44 509 GLU B CA 1
ATOM 10001 C C . GLU B 1 509 ? 17.109 -9.195 -3.775 1 83.44 509 GLU B C 1
ATOM 10003 O O . GLU B 1 509 ? 16.25 -8.773 -4.547 1 83.44 509 GLU B O 1
ATOM 10008 N N . GLY B 1 510 ? 17.156 -10.445 -3.371 1 88.88 510 GLY B N 1
ATOM 10009 C CA . GLY B 1 510 ? 16.312 -11.453 -3.992 1 88.88 510 GLY B CA 1
ATOM 10010 C C . GLY B 1 510 ? 14.828 -11.188 -3.803 1 88.88 510 GLY B C 1
ATOM 10011 O O . GLY B 1 510 ? 13.992 -11.734 -4.535 1 88.88 510 GLY B O 1
ATOM 10012 N N . ALA B 1 511 ? 14.492 -10.328 -2.877 1 91 511 ALA B N 1
ATOM 10013 C CA . ALA B 1 511 ? 13.086 -10.047 -2.609 1 91 511 ALA B CA 1
ATOM 10014 C C . ALA B 1 511 ? 12.648 -8.758 -3.301 1 91 511 ALA B C 1
ATOM 10016 O O . ALA B 1 511 ? 11.469 -8.391 -3.244 1 91 511 ALA B O 1
ATOM 10017 N N . SER B 1 512 ? 13.508 -8.094 -4.039 1 91.25 512 SER B N 1
ATOM 10018 C CA . SER B 1 512 ? 13.266 -6.754 -4.566 1 91.25 512 SER B CA 1
ATOM 10019 C C . SER B 1 512 ? 12.078 -6.742 -5.523 1 91.25 512 SER B C 1
ATOM 10021 O O . SER B 1 512 ? 11.195 -5.883 -5.422 1 91.25 512 SER B O 1
ATOM 10023 N N . SER B 1 513 ? 12.102 -7.609 -6.465 1 95.19 513 SER B N 1
ATOM 10024 C CA . SER B 1 513 ? 11.039 -7.547 -7.469 1 95.19 513 SER B CA 1
ATOM 10025 C C . SER B 1 513 ? 9.703 -7.992 -6.891 1 95.19 513 SER B C 1
ATOM 10027 O O . SER B 1 513 ? 8.648 -7.543 -7.34 1 95.19 513 SER B O 1
ATOM 10029 N N . LEU B 1 514 ? 9.695 -8.906 -5.93 1 95.19 514 LEU B N 1
ATOM 10030 C CA . LEU B 1 514 ? 8.453 -9.234 -5.25 1 95.19 514 LEU B CA 1
ATOM 10031 C C . LEU B 1 514 ? 7.938 -8.047 -4.441 1 95.19 514 LEU B C 1
ATOM 10033 O O . LEU B 1 514 ? 6.727 -7.863 -4.309 1 95.19 514 LEU B O 1
ATOM 10037 N N . MET B 1 515 ? 8.898 -7.352 -3.92 1 91.81 515 MET B N 1
ATOM 10038 C CA . MET B 1 515 ? 8.516 -6.117 -3.236 1 91.81 515 MET B CA 1
ATOM 10039 C C . MET B 1 515 ? 7.883 -5.129 -4.207 1 91.81 515 MET B C 1
ATOM 10041 O O . MET B 1 515 ? 6.918 -4.445 -3.865 1 91.81 515 MET B O 1
ATOM 10045 N N . ALA B 1 516 ? 8.492 -5.004 -5.352 1 94.12 516 ALA B N 1
ATOM 10046 C CA . ALA B 1 516 ? 7.922 -4.133 -6.379 1 94.12 516 ALA B CA 1
ATOM 10047 C C . ALA B 1 516 ? 6.52 -4.59 -6.773 1 94.12 516 ALA B C 1
ATOM 10049 O O . ALA B 1 516 ? 5.625 -3.766 -6.977 1 94.12 516 ALA B O 1
ATOM 10050 N N . LEU B 1 517 ? 6.387 -5.859 -6.867 1 95.75 517 LEU B N 1
ATOM 10051 C CA . LEU B 1 517 ? 5.086 -6.438 -7.188 1 95.75 517 LEU B CA 1
ATOM 10052 C C . LEU B 1 517 ? 4.074 -6.145 -6.082 1 95.75 517 LEU B C 1
ATOM 10054 O O . LEU B 1 517 ? 2.934 -5.773 -6.363 1 95.75 517 LEU B O 1
ATOM 10058 N N . GLU B 1 518 ? 4.457 -6.395 -4.895 1 91.62 518 GLU B N 1
ATOM 10059 C CA . GLU B 1 518 ? 3.598 -6.129 -3.746 1 91.62 518 GLU B CA 1
ATOM 10060 C C . GLU B 1 518 ? 3.166 -4.664 -3.707 1 91.62 518 GLU B C 1
ATOM 10062 O O . GLU B 1 518 ? 2.01 -4.359 -3.41 1 91.62 518 GLU B O 1
ATOM 10067 N N . ARG B 1 519 ? 4.059 -3.801 -4.055 1 88.12 519 ARG B N 1
ATOM 10068 C CA . ARG B 1 519 ? 3.723 -2.381 -4.078 1 88.12 519 ARG B CA 1
ATOM 10069 C C . ARG B 1 519 ? 2.674 -2.084 -5.148 1 88.12 519 ARG B C 1
ATOM 10071 O O . ARG B 1 519 ? 1.729 -1.331 -4.906 1 88.12 519 ARG B O 1
ATOM 10078 N N . GLY B 1 520 ? 2.91 -2.586 -6.324 1 89.94 520 GLY B N 1
ATOM 10079 C CA . GLY B 1 520 ? 1.906 -2.428 -7.363 1 89.94 520 GLY B CA 1
ATOM 10080 C C . GLY B 1 520 ? 0.548 -2.979 -6.973 1 89.94 520 GLY B C 1
ATOM 10081 O O . GLY B 1 520 ? -0.48 -2.346 -7.223 1 89.94 520 GLY B O 1
ATOM 10082 N N . PHE B 1 521 ? 0.562 -4.078 -6.25 1 90.56 521 PHE B N 1
ATOM 10083 C CA . PHE B 1 521 ? -0.649 -4.762 -5.816 1 90.56 521 PHE B CA 1
ATOM 10084 C C . PHE B 1 521 ? -1.418 -3.922 -4.805 1 90.56 521 PHE B C 1
ATOM 10086 O O . PHE B 1 521 ? -2.623 -3.713 -4.953 1 90.56 521 PHE B O 1
ATOM 10093 N N . VAL B 1 522 ? -0.769 -3.367 -3.83 1 82.56 522 VAL B N 1
ATOM 10094 C CA . VAL B 1 522 ? -1.422 -2.654 -2.738 1 82.56 522 VAL B CA 1
ATOM 10095 C C . VAL B 1 522 ? -1.781 -1.238 -3.186 1 82.56 522 VAL B C 1
ATOM 10097 O O . VAL B 1 522 ? -2.646 -0.593 -2.59 1 82.56 522 VAL B O 1
ATOM 10100 N N . SER B 1 523 ? -1.179 -0.799 -4.242 1 83.12 523 SER B N 1
ATOM 10101 C CA . SER B 1 523 ? -1.395 0.57 -4.699 1 83.12 523 SER B CA 1
ATOM 10102 C C . SER B 1 523 ? -2.809 0.756 -5.238 1 83.12 523 SER B C 1
ATOM 10104 O O . SER B 1 523 ? -3.279 1.887 -5.383 1 83.12 523 SER B O 1
ATOM 10106 N N . PHE B 1 524 ? -3.539 -0.311 -5.5 1 80.94 524 PHE B N 1
ATOM 10107 C CA . PHE B 1 524 ? -4.891 -0.226 -6.043 1 80.94 524 PHE B CA 1
ATOM 10108 C C . PHE B 1 524 ? -5.926 -0.236 -4.922 1 80.94 524 PHE B C 1
ATOM 10110 O O . PHE B 1 524 ? -6.945 -0.92 -5.02 1 80.94 524 PHE B O 1
ATOM 10117 N N . ASP B 1 525 ? -5.734 0.456 -3.881 1 71.94 525 ASP B N 1
ATOM 10118 C CA . ASP B 1 525 ? -6.746 0.612 -2.842 1 71.94 525 ASP B CA 1
ATOM 10119 C C . ASP B 1 525 ? -7.691 1.769 -3.162 1 71.94 525 ASP B C 1
ATOM 10121 O O . ASP B 1 525 ? -7.305 2.936 -3.066 1 71.94 525 ASP B O 1
ATOM 10125 N N . LEU B 1 526 ? -8.859 1.448 -3.453 1 62.31 526 LEU B N 1
ATOM 10126 C CA . LEU B 1 526 ? -9.82 2.434 -3.928 1 62.31 526 LEU B CA 1
ATOM 10127 C C . LEU B 1 526 ? -10.109 3.477 -2.852 1 62.31 526 LEU B C 1
ATOM 10129 O O . LEU B 1 526 ? -10.516 4.598 -3.16 1 62.31 526 LEU B O 1
ATOM 10133 N N . ALA B 1 527 ? -9.891 3.061 -1.661 1 63.41 527 ALA B N 1
ATOM 10134 C CA . ALA B 1 527 ? -10.18 3.996 -0.575 1 63.41 527 ALA B CA 1
ATOM 10135 C C . ALA B 1 527 ? -9.016 4.969 -0.369 1 63.41 527 ALA B C 1
ATOM 10137 O O . ALA B 1 527 ? -9.203 6.059 0.175 1 63.41 527 ALA B O 1
ATOM 10138 N N . LYS B 1 528 ? -7.844 4.582 -0.89 1 64.25 528 LYS B N 1
ATOM 10139 C CA . LYS B 1 528 ? -6.66 5.363 -0.53 1 64.25 528 LYS B CA 1
ATOM 10140 C C . LYS B 1 528 ? -5.953 5.891 -1.773 1 64.25 528 LYS B C 1
ATOM 10142 O O . LYS B 1 528 ? -5.125 6.801 -1.684 1 64.25 528 LYS B O 1
ATOM 10147 N N . SER B 1 529 ? -6.328 5.23 -2.926 1 67.12 529 SER B N 1
ATOM 10148 C CA . SER B 1 529 ? -5.543 5.586 -4.102 1 67.12 529 SER B CA 1
ATOM 10149 C C . SER B 1 529 ? -6.414 5.637 -5.352 1 67.12 529 SER B C 1
ATOM 10151 O O . SER B 1 529 ? -7.434 4.945 -5.434 1 67.12 529 SER B O 1
ATOM 10153 N N . ASP B 1 530 ? -6.047 6.535 -6.27 1 65.69 530 ASP B N 1
ATOM 10154 C CA . ASP B 1 530 ? -6.699 6.602 -7.574 1 65.69 530 ASP B CA 1
ATOM 10155 C C . ASP B 1 530 ? -5.859 5.91 -8.648 1 65.69 530 ASP B C 1
ATOM 10157 O O . ASP B 1 530 ? -6.062 6.129 -9.844 1 65.69 530 ASP B O 1
ATOM 10161 N N . ASN B 1 531 ? -4.945 5.129 -8.172 1 79 531 ASN B N 1
ATOM 10162 C CA . ASN B 1 531 ? -4.094 4.426 -9.125 1 79 531 ASN B CA 1
ATOM 10163 C C . ASN B 1 531 ? -4.883 3.4 -9.93 1 79 531 ASN B C 1
ATOM 10165 O O . ASN B 1 531 ? -5.613 2.586 -9.359 1 79 531 ASN B O 1
ATOM 10169 N N . VAL B 1 532 ? -4.746 3.453 -11.234 1 82.25 532 VAL B N 1
ATOM 10170 C CA . VAL B 1 532 ? -5.535 2.559 -12.078 1 82.25 532 VAL B CA 1
ATOM 10171 C C . VAL B 1 532 ? -4.613 1.566 -12.781 1 82.25 532 VAL B C 1
ATOM 10173 O O . VAL B 1 532 ? -5.07 0.538 -13.289 1 82.25 532 VAL B O 1
ATOM 10176 N N . ARG B 1 533 ? -3.34 1.896 -12.789 1 89.62 533 ARG B N 1
ATOM 10177 C CA . ARG B 1 533 ? -2.365 1.057 -13.477 1 89.62 533 ARG B CA 1
ATOM 10178 C C . ARG B 1 533 ? -0.984 1.189 -12.844 1 89.62 533 ARG B C 1
ATOM 10180 O O . ARG B 1 533 ? -0.585 2.283 -12.438 1 89.62 533 ARG B O 1
ATOM 10187 N N . ALA B 1 534 ? -0.295 0.089 -12.797 1 92.5 534 ALA B N 1
ATOM 10188 C CA . ALA B 1 534 ? 1.044 0.105 -12.211 1 92.5 534 ALA B CA 1
ATOM 10189 C C . ALA B 1 534 ? 2.006 -0.763 -13.023 1 92.5 534 ALA B C 1
ATOM 10191 O O . ALA B 1 534 ? 1.628 -1.832 -13.508 1 92.5 534 ALA B O 1
ATOM 10192 N N . LEU B 1 535 ? 3.174 -0.241 -13.188 1 94.88 535 LEU B N 1
ATOM 10193 C CA . LEU B 1 535 ? 4.273 -1.049 -13.703 1 94.88 535 LEU B CA 1
ATOM 10194 C C . LEU B 1 535 ? 5.137 -1.581 -12.57 1 94.88 535 LEU B C 1
ATOM 10196 O O . LEU B 1 535 ? 5.617 -0.81 -11.734 1 94.88 535 LEU B O 1
ATOM 10200 N N . SER B 1 536 ? 5.25 -2.859 -12.438 1 96.75 536 SER B N 1
ATOM 10201 C CA . SER B 1 536 ? 6.191 -3.498 -11.523 1 96.75 536 SER B CA 1
ATOM 10202 C C . SER B 1 536 ? 7.305 -4.211 -12.281 1 96.75 536 SER B C 1
ATOM 10204 O O . SER B 1 536 ? 7.043 -4.91 -13.266 1 96.75 536 SER B O 1
ATOM 10206 N N . MET B 1 537 ? 8.516 -3.998 -11.805 1 97.06 537 MET B N 1
ATOM 10207 C CA . MET B 1 537 ? 9.664 -4.5 -12.547 1 97.06 537 MET B CA 1
ATOM 10208 C C . MET B 1 537 ? 10.75 -4.988 -11.602 1 97.06 537 MET B C 1
ATOM 10210 O O . MET B 1 537 ? 10.812 -4.562 -10.445 1 97.06 537 MET B O 1
ATOM 10214 N N . GLY B 1 538 ? 11.516 -5.965 -12.039 1 96.38 538 GLY B N 1
ATOM 10215 C CA . GLY B 1 538 ? 12.781 -6.352 -11.445 1 96.38 538 GLY B CA 1
ATOM 10216 C C . GLY B 1 538 ? 13.938 -6.32 -12.422 1 96.38 538 GLY B C 1
ATOM 10217 O O . GLY B 1 538 ? 13.781 -6.668 -13.594 1 96.38 538 GLY B O 1
ATOM 10218 N N . LEU B 1 539 ? 15.141 -5.859 -11.961 1 94.12 539 LEU B N 1
ATOM 10219 C CA . LEU B 1 539 ? 16.281 -5.801 -12.875 1 94.12 539 LEU B CA 1
ATOM 10220 C C . LEU B 1 539 ? 17.578 -6.035 -12.125 1 94.12 539 LEU B C 1
ATOM 10222 O O . LEU B 1 539 ? 17.75 -5.59 -10.984 1 94.12 539 LEU B O 1
ATOM 10226 N N . SER B 1 540 ? 18.438 -6.766 -12.758 1 94.12 540 SER B N 1
ATOM 10227 C CA . SER B 1 540 ? 19.766 -7.066 -12.227 1 94.12 540 SER B CA 1
ATOM 10228 C C . SER B 1 540 ? 20.766 -7.277 -13.352 1 94.12 540 SER B C 1
ATOM 10230 O O . SER B 1 540 ? 20.516 -8.031 -14.289 1 94.12 540 SER B O 1
ATOM 10232 N N . ALA B 1 541 ? 21.828 -6.559 -13.281 1 93.44 541 ALA B N 1
ATOM 10233 C CA . ALA B 1 541 ? 22.969 -6.75 -14.188 1 93.44 541 ALA B CA 1
ATOM 10234 C C . ALA B 1 541 ? 24.281 -6.754 -13.414 1 93.44 541 ALA B C 1
ATOM 10236 O O . ALA B 1 541 ? 24.469 -5.984 -12.469 1 93.44 541 ALA B O 1
ATOM 10237 N N . MET B 1 542 ? 25.156 -7.633 -13.82 1 93.25 542 MET B N 1
ATOM 10238 C CA . MET B 1 542 ? 26.469 -7.746 -13.211 1 93.25 542 MET B CA 1
ATOM 10239 C C . MET B 1 542 ? 27.516 -6.996 -14.023 1 93.25 542 MET B C 1
ATOM 10241 O O . MET B 1 542 ? 27.797 -7.355 -15.172 1 93.25 542 MET B O 1
ATOM 10245 N N . LEU B 1 543 ? 28.188 -5.969 -13.297 1 89 543 LEU B N 1
ATOM 10246 C CA . LEU B 1 543 ? 29.031 -5.07 -14.07 1 89 543 LEU B CA 1
ATOM 10247 C C . LEU B 1 543 ? 30.484 -5.145 -13.586 1 89 543 LEU B C 1
ATOM 10249 O O . LEU B 1 543 ? 31.391 -4.699 -14.289 1 89 543 LEU B O 1
ATOM 10253 N N . VAL B 1 544 ? 30.672 -5.695 -12.344 1 86.56 544 VAL B N 1
ATOM 10254 C CA . VAL B 1 544 ? 32.031 -5.695 -11.797 1 86.56 544 VAL B CA 1
ATOM 10255 C C . VAL B 1 544 ? 32.281 -7.016 -11.078 1 86.56 544 VAL B C 1
ATOM 10257 O O . VAL B 1 544 ? 31.375 -7.629 -10.531 1 86.56 544 VAL B O 1
ATOM 10260 N N . PRO B 1 545 ? 33.531 -7.461 -11.016 1 88.69 545 PRO B N 1
ATOM 10261 C CA . PRO B 1 545 ? 33.875 -8.711 -10.328 1 88.69 545 PRO B CA 1
ATOM 10262 C C . PRO B 1 545 ? 33.906 -8.562 -8.812 1 88.69 545 PRO B C 1
ATOM 10264 O O . PRO B 1 545 ? 33.844 -9.562 -8.086 1 88.69 545 PRO B O 1
ATOM 10267 N N . TYR B 1 546 ? 34 -7.371 -8.312 1 82.25 546 TYR B N 1
ATOM 10268 C CA . TYR B 1 546 ? 34.219 -7.141 -6.891 1 82.25 546 TYR B CA 1
ATOM 10269 C C . TYR B 1 546 ? 33.031 -7.617 -6.066 1 82.25 546 TYR B C 1
ATOM 10271 O O . TYR B 1 546 ? 33.219 -8.102 -4.941 1 82.25 546 TYR B O 1
ATOM 10279 N N . THR B 1 547 ? 31.891 -7.414 -6.617 1 83.56 547 THR B N 1
ATOM 10280 C CA . THR B 1 547 ? 30.688 -7.887 -5.926 1 83.56 547 THR B CA 1
ATOM 10281 C C . THR B 1 547 ? 30.734 -9.398 -5.746 1 83.56 547 THR B C 1
ATOM 10283 O O . THR B 1 547 ? 30.266 -9.922 -4.73 1 83.56 547 THR B O 1
ATOM 10286 N N . TRP B 1 548 ? 31.312 -10.086 -6.688 1 89.81 548 TRP B N 1
ATOM 10287 C CA . TRP B 1 548 ? 31.453 -11.539 -6.609 1 89.81 548 TRP B CA 1
ATOM 10288 C C . TRP B 1 548 ? 32.344 -11.938 -5.453 1 89.81 548 TRP B C 1
ATOM 10290 O O . TRP B 1 548 ? 32.062 -12.898 -4.73 1 89.81 548 TRP B O 1
ATOM 10300 N N . ILE B 1 549 ? 33.406 -11.227 -5.336 1 86.19 549 ILE B N 1
ATOM 10301 C CA . ILE B 1 549 ? 34.375 -11.492 -4.281 1 86.19 549 ILE B CA 1
ATOM 10302 C C . ILE B 1 549 ? 33.719 -11.32 -2.914 1 86.19 549 ILE B C 1
ATOM 10304 O O . ILE B 1 549 ? 33.844 -12.195 -2.053 1 86.19 549 ILE B O 1
ATOM 10308 N N . GLY B 1 550 ? 33 -10.219 -2.797 1 79.12 550 GLY B N 1
ATOM 10309 C CA . GLY B 1 550 ? 32.344 -9.953 -1.534 1 79.12 550 GLY B CA 1
ATOM 10310 C C . GLY B 1 550 ? 31.328 -11.023 -1.168 1 79.12 550 GLY B C 1
ATOM 10311 O O . GLY B 1 550 ? 31.281 -11.477 -0.023 1 79.12 550 GLY B O 1
ATOM 10312 N N . LEU B 1 551 ? 30.531 -11.469 -2.08 1 83.56 551 LEU B N 1
ATOM 10313 C CA . LEU B 1 551 ? 29.484 -12.453 -1.849 1 83.56 551 LEU B CA 1
ATOM 10314 C C . LEU B 1 551 ? 30.094 -13.828 -1.555 1 83.56 551 LEU B C 1
ATOM 10316 O O . LEU B 1 551 ? 29.547 -14.586 -0.756 1 83.56 551 LEU B O 1
ATOM 10320 N N . SER B 1 552 ? 31.141 -14.148 -2.219 1 87.19 552 SER B N 1
ATOM 10321 C CA . SER B 1 552 ? 31.828 -15.406 -1.962 1 87.19 552 SER B CA 1
ATOM 10322 C C . SER B 1 552 ? 32.375 -15.461 -0.537 1 87.19 552 SER B C 1
ATOM 10324 O O . SER B 1 552 ? 32.281 -16.484 0.131 1 87.19 552 SER B O 1
ATOM 10326 N N . HIS B 1 553 ? 32.906 -14.391 -0.12 1 79.06 553 HIS B N 1
ATOM 10327 C CA . HIS B 1 553 ? 33.469 -14.328 1.22 1 79.06 553 HIS B CA 1
ATOM 10328 C C . HIS B 1 553 ? 32.375 -14.445 2.287 1 79.06 553 HIS B C 1
ATOM 10330 O O . HIS B 1 553 ? 32.656 -14.875 3.408 1 79.06 553 HIS B O 1
ATOM 10336 N N . GLN B 1 554 ? 31.172 -14.156 1.822 1 75.94 554 GLN B N 1
ATOM 10337 C CA . GLN B 1 554 ? 30.047 -14.242 2.746 1 75.94 554 GLN B CA 1
ATOM 10338 C C . GLN B 1 554 ? 29.469 -15.648 2.777 1 75.94 554 GLN B C 1
ATOM 10340 O O . GLN B 1 554 ? 28.578 -15.945 3.57 1 75.94 554 GLN B O 1
ATOM 10345 N N . GLY B 1 555 ? 29.969 -16.453 1.998 1 79.81 555 GLY B N 1
ATOM 10346 C CA . GLY B 1 555 ? 29.531 -17.828 1.978 1 79.81 555 GLY B CA 1
ATOM 10347 C C . GLY B 1 555 ? 28.188 -18.016 1.281 1 79.81 555 GLY B C 1
ATOM 10348 O O . GLY B 1 555 ? 27.516 -19.016 1.492 1 79.81 555 GLY B O 1
ATOM 10349 N N . ILE B 1 556 ? 27.828 -17.062 0.488 1 86.25 556 ILE B N 1
ATOM 10350 C CA . ILE B 1 556 ? 26.531 -17.078 -0.158 1 86.25 556 ILE B CA 1
ATOM 10351 C C . ILE B 1 556 ? 26.641 -17.734 -1.533 1 86.25 556 ILE B C 1
ATOM 10353 O O . ILE B 1 556 ? 25.719 -18.422 -1.968 1 86.25 556 ILE B O 1
ATOM 10357 N N . MET B 1 557 ? 27.781 -17.562 -2.129 1 91.88 557 MET B N 1
ATOM 10358 C CA . MET B 1 557 ? 27.953 -18.062 -3.492 1 91.88 557 MET B CA 1
ATOM 10359 C C . MET B 1 557 ? 28.406 -19.516 -3.49 1 91.88 557 MET B C 1
ATOM 10361 O O . MET B 1 557 ? 28.875 -20.031 -2.469 1 91.88 557 MET B O 1
ATOM 10365 N N . TRP B 1 558 ? 28.203 -20.125 -4.633 1 94.12 558 TRP B N 1
ATOM 10366 C CA . TRP B 1 558 ? 28.578 -21.516 -4.852 1 94.12 558 TRP B CA 1
ATOM 10367 C C . TRP B 1 558 ? 30.031 -21.75 -4.461 1 94.12 558 TRP B C 1
ATOM 10369 O O . TRP B 1 558 ? 30.906 -20.969 -4.816 1 94.12 558 TRP B O 1
ATOM 10379 N N . ARG B 1 559 ? 30.25 -22.875 -3.748 1 90.5 559 ARG B N 1
ATOM 10380 C CA . ARG B 1 559 ? 31.594 -23.219 -3.307 1 90.5 559 ARG B CA 1
ATOM 10381 C C . ARG B 1 559 ? 31.875 -24.719 -3.479 1 90.5 559 ARG B C 1
ATOM 10383 O O . ARG B 1 559 ? 32.844 -25.234 -2.957 1 90.5 559 ARG B O 1
ATOM 10390 N N . GLY B 1 560 ? 31 -25.422 -4.152 1 83.75 560 GLY B N 1
ATOM 10391 C CA . GLY B 1 560 ? 31.031 -26.875 -4.164 1 83.75 560 GLY B CA 1
ATOM 10392 C C . GLY B 1 560 ? 31.906 -27.438 -5.266 1 83.75 560 GLY B C 1
ATOM 10393 O O . GLY B 1 560 ? 31.844 -28.641 -5.555 1 83.75 560 GLY B O 1
ATOM 10394 N N . GLY B 1 561 ? 32.594 -26.641 -5.988 1 83.75 561 GLY B N 1
ATOM 10395 C CA . GLY B 1 561 ? 33.438 -27.188 -7.031 1 83.75 561 GLY B CA 1
ATOM 10396 C C . GLY B 1 561 ? 33.531 -26.297 -8.258 1 83.75 561 GLY B C 1
ATOM 10397 O O . GLY B 1 561 ? 33.312 -25.094 -8.18 1 83.75 561 GLY B O 1
ATOM 10398 N N . LEU B 1 562 ? 33.906 -27 -9.43 1 86.56 562 LEU B N 1
ATOM 10399 C CA . LEU B 1 562 ? 34.281 -26.266 -10.633 1 86.56 562 LEU B CA 1
ATOM 10400 C C . LEU B 1 562 ? 33.031 -25.797 -11.383 1 86.56 562 LEU B C 1
ATOM 10402 O O . LEU B 1 562 ? 33.031 -24.734 -12.016 1 86.56 562 LEU B O 1
ATOM 10406 N N . HIS B 1 563 ? 31.969 -26.625 -11.312 1 89.56 563 HIS B N 1
ATOM 10407 C CA . HIS B 1 563 ? 30.766 -26.297 -12.07 1 89.56 563 HIS B CA 1
ATOM 10408 C C . HIS B 1 563 ? 29.703 -25.656 -11.18 1 89.56 563 HIS B C 1
ATOM 10410 O O . HIS B 1 563 ? 28.781 -26.344 -10.719 1 89.56 563 HIS B O 1
ATOM 10416 N N . GLY B 1 564 ? 29.828 -24.344 -11.07 1 93.38 564 GLY B N 1
ATOM 10417 C CA . GLY B 1 564 ? 28.891 -23.625 -10.211 1 93.38 564 GLY B CA 1
ATOM 10418 C C . GLY B 1 564 ? 27.5 -23.547 -10.797 1 93.38 564 GLY B C 1
ATOM 10419 O O . GLY B 1 564 ? 27.328 -23.156 -11.953 1 93.38 564 GLY B O 1
ATOM 10420 N N . ARG B 1 565 ? 26.516 -24.062 -10.078 1 95.5 565 ARG B N 1
ATOM 10421 C CA . ARG B 1 565 ? 25.094 -24.016 -10.414 1 95.5 565 ARG B CA 1
ATOM 10422 C C . ARG B 1 565 ? 24.25 -23.812 -9.156 1 95.5 565 ARG B C 1
ATOM 10424 O O . ARG B 1 565 ? 24.688 -24.141 -8.047 1 95.5 565 ARG B O 1
ATOM 10431 N N . CYS B 1 566 ? 23.078 -23.172 -9.375 1 96.25 566 CYS B N 1
ATOM 10432 C CA . CYS B 1 566 ? 22.094 -23.234 -8.305 1 96.25 566 CYS B CA 1
ATOM 10433 C C . CYS B 1 566 ? 21.469 -24.625 -8.234 1 96.25 566 CYS B C 1
ATOM 10435 O O . CYS B 1 566 ? 20.562 -24.938 -9 1 96.25 566 CYS B O 1
ATOM 10437 N N . LYS B 1 567 ? 21.844 -25.406 -7.301 1 95.88 567 LYS B N 1
ATOM 10438 C CA . LYS B 1 567 ? 21.359 -26.781 -7.176 1 95.88 567 LYS B CA 1
ATOM 10439 C C . LYS B 1 567 ? 20.266 -26.875 -6.113 1 95.88 567 LYS B C 1
ATOM 10441 O O . LYS B 1 567 ? 20.422 -27.594 -5.113 1 95.88 567 LYS B O 1
ATOM 10446 N N . SER B 1 568 ? 19.156 -26.359 -6.457 1 95.88 568 SER B N 1
ATOM 10447 C CA . SER B 1 568 ? 18.031 -26.266 -5.531 1 95.88 568 SER B CA 1
ATOM 10448 C C . SER B 1 568 ? 17.641 -27.641 -5.004 1 95.88 568 SER B C 1
ATOM 10450 O O . SER B 1 568 ? 17.422 -28.562 -5.781 1 95.88 568 SER B O 1
ATOM 10452 N N . PHE B 1 569 ? 17.562 -27.828 -3.654 1 95.81 569 PHE B N 1
ATOM 10453 C CA . PHE B 1 569 ? 17.078 -28.969 -2.896 1 95.81 569 PHE B CA 1
ATOM 10454 C C . PHE B 1 569 ? 18.047 -30.141 -2.998 1 95.81 569 PHE B C 1
ATOM 10456 O O . PHE B 1 569 ? 17.859 -31.188 -2.357 1 95.81 569 PHE B O 1
ATOM 10463 N N . ASP B 1 570 ? 19.062 -30.016 -3.791 1 95.19 570 ASP B N 1
ATOM 10464 C CA . ASP B 1 570 ? 20.031 -31.094 -3.969 1 95.19 570 ASP B CA 1
ATOM 10465 C C . ASP B 1 570 ? 20.938 -31.219 -2.752 1 95.19 570 ASP B C 1
ATOM 10467 O O . ASP B 1 570 ? 21.234 -30.234 -2.082 1 95.19 570 ASP B O 1
ATOM 10471 N N . ASP B 1 571 ? 21.375 -32.375 -2.506 1 93.81 571 ASP B N 1
ATOM 10472 C CA . ASP B 1 571 ? 22.266 -32.656 -1.377 1 93.81 571 ASP B CA 1
ATOM 10473 C C . ASP B 1 571 ? 23.562 -31.875 -1.5 1 93.81 571 ASP B C 1
ATOM 10475 O O . ASP B 1 571 ? 24.172 -31.516 -0.492 1 93.81 571 ASP B O 1
ATOM 10479 N N . SER B 1 572 ? 24 -31.625 -2.684 1 93.38 572 SER B N 1
ATOM 10480 C CA . SER B 1 572 ? 25.281 -30.969 -2.932 1 93.38 572 SER B CA 1
ATOM 10481 C C . SER B 1 572 ? 25.125 -29.453 -3 1 93.38 572 SER B C 1
ATOM 10483 O O . SER B 1 572 ? 26.062 -28.734 -3.336 1 93.38 572 SER B O 1
ATOM 10485 N N . ALA B 1 573 ? 23.922 -28.953 -2.729 1 94.5 573 ALA B N 1
ATOM 10486 C CA . ALA B 1 573 ? 23.703 -27.5 -2.748 1 94.5 573 ALA B CA 1
ATOM 10487 C C . ALA B 1 573 ? 24.703 -26.781 -1.842 1 94.5 573 ALA B C 1
ATOM 10489 O O . ALA B 1 573 ? 24.891 -27.172 -0.688 1 94.5 573 ALA B O 1
ATOM 10490 N N . SER B 1 574 ? 25.344 -25.719 -2.385 1 93.44 574 SER B N 1
ATOM 10491 C CA . SER B 1 574 ? 26.406 -25.047 -1.622 1 93.44 574 SER B CA 1
ATOM 10492 C C . SER B 1 574 ? 26.391 -23.547 -1.877 1 93.44 574 SER B C 1
ATOM 10494 O O . SER B 1 574 ? 27.422 -22.875 -1.726 1 93.44 574 SER B O 1
ATOM 10496 N N . GLY B 1 575 ? 25.359 -23 -2.33 1 93.56 575 GLY B N 1
ATOM 10497 C CA . GLY B 1 575 ? 25.25 -21.594 -2.654 1 93.56 575 GLY B CA 1
ATOM 10498 C C . GLY B 1 575 ? 24.719 -21.344 -4.055 1 93.56 575 GLY B C 1
ATOM 10499 O O . GLY B 1 575 ? 24.516 -22.281 -4.824 1 93.56 575 GLY B O 1
ATOM 10500 N N . TYR B 1 576 ? 24.547 -20.031 -4.359 1 94.44 576 TYR B N 1
ATOM 10501 C CA . TYR B 1 576 ? 23.984 -19.75 -5.672 1 94.44 576 TYR B CA 1
ATOM 10502 C C . TYR B 1 576 ? 25.031 -19.172 -6.613 1 94.44 576 TYR B C 1
ATOM 10504 O O . TYR B 1 576 ? 26.141 -18.875 -6.195 1 94.44 576 TYR B O 1
ATOM 10512 N N . VAL B 1 577 ? 24.781 -19.25 -7.871 1 96.56 577 VAL B N 1
ATOM 10513 C CA . VAL B 1 577 ? 25.469 -18.484 -8.906 1 96.56 577 VAL B CA 1
ATOM 10514 C C . VAL B 1 577 ? 24.594 -17.328 -9.367 1 96.56 577 VAL B C 1
ATOM 10516 O O . VAL B 1 577 ? 23.359 -17.422 -9.359 1 96.56 577 VAL B O 1
ATOM 10519 N N . ARG B 1 578 ? 25.172 -16.234 -9.734 1 95.69 578 ARG B N 1
ATOM 10520 C CA . ARG B 1 578 ? 24.422 -15.023 -10.055 1 95.69 578 ARG B CA 1
ATOM 10521 C C . ARG B 1 578 ? 23.875 -15.086 -11.484 1 95.69 578 ARG B C 1
ATOM 10523 O O . ARG B 1 578 ? 24.5 -15.695 -12.359 1 95.69 578 ARG B O 1
ATOM 10530 N N . GLY B 1 579 ? 22.766 -14.594 -11.688 1 96.06 579 GLY B N 1
ATOM 10531 C CA . GLY B 1 579 ? 22.156 -14.398 -13 1 96.06 579 GLY B CA 1
ATOM 10532 C C . GLY B 1 579 ? 21.672 -12.984 -13.227 1 96.06 579 GLY B C 1
ATOM 10533 O O . GLY B 1 579 ? 21.531 -12.211 -12.281 1 96.06 579 GLY B O 1
ATOM 10534 N N . GLU B 1 580 ? 21.516 -12.633 -14.523 1 96.19 580 GLU B N 1
ATOM 10535 C CA . GLU B 1 580 ? 21 -11.32 -14.922 1 96.19 580 GLU B CA 1
ATOM 10536 C C . GLU B 1 580 ? 19.609 -11.438 -15.531 1 96.19 580 GLU B C 1
ATOM 10538 O O . GLU B 1 580 ? 19.219 -12.508 -16.016 1 96.19 580 GLU B O 1
ATOM 10543 N N . GLY B 1 581 ? 18.938 -10.305 -15.398 1 96.12 581 GLY B N 1
ATOM 10544 C CA . GLY B 1 581 ? 17.656 -10.266 -16.094 1 96.12 581 GLY B CA 1
ATOM 10545 C C . GLY B 1 581 ? 16.859 -9.016 -15.789 1 96.12 581 GLY B C 1
ATOM 10546 O O . GLY B 1 581 ? 17.188 -8.258 -14.875 1 96.12 581 GLY B O 1
ATOM 10547 N N . VAL B 1 582 ? 15.938 -8.75 -16.625 1 96.62 582 VAL B N 1
ATOM 10548 C CA . VAL B 1 582 ? 14.93 -7.715 -16.406 1 96.62 582 VAL B CA 1
ATOM 10549 C C . VAL B 1 582 ? 13.555 -8.227 -16.812 1 96.62 582 VAL B C 1
ATOM 10551 O O . VAL B 1 582 ? 13.43 -8.969 -17.797 1 96.62 582 VAL B O 1
ATOM 10554 N N . GLY B 1 583 ? 12.625 -7.984 -15.977 1 97.12 583 GLY B N 1
ATOM 10555 C CA . GLY B 1 583 ? 11.234 -8.281 -16.281 1 97.12 583 GLY B CA 1
ATOM 10556 C C . GLY B 1 583 ? 10.273 -7.215 -15.773 1 97.12 583 GLY B C 1
ATOM 10557 O O . GLY B 1 583 ? 10.5 -6.617 -14.719 1 97.12 583 GLY B O 1
ATOM 10558 N N . SER B 1 584 ? 9.258 -6.91 -16.578 1 96.75 584 SER B N 1
ATOM 10559 C CA . SER B 1 584 ? 8.242 -5.938 -16.203 1 96.75 584 SER B CA 1
ATOM 10560 C C . SER B 1 584 ? 6.836 -6.484 -16.453 1 96.75 584 SER B C 1
ATOM 10562 O O . SER B 1 584 ? 6.609 -7.211 -17.406 1 96.75 584 SER B O 1
ATOM 10564 N N . VAL B 1 585 ? 5.934 -6.145 -15.555 1 97.19 585 VAL B N 1
ATOM 10565 C CA . VAL B 1 585 ? 4.523 -6.477 -15.734 1 97.19 585 VAL B CA 1
ATOM 10566 C C . VAL B 1 585 ? 3.672 -5.223 -15.555 1 97.19 585 VAL B C 1
ATOM 10568 O O . VAL B 1 585 ? 4.012 -4.34 -14.766 1 97.19 585 VAL B O 1
ATOM 10571 N N . ILE B 1 586 ? 2.629 -5.137 -16.328 1 95.06 586 ILE B N 1
ATOM 10572 C CA . ILE B 1 586 ? 1.626 -4.09 -16.156 1 95.06 586 ILE B CA 1
ATOM 10573 C C . ILE B 1 586 ? 0.429 -4.641 -15.383 1 95.06 586 ILE B C 1
ATOM 10575 O O . ILE B 1 586 ? -0.183 -5.629 -15.805 1 95.06 586 ILE B O 1
ATOM 10579 N N . LEU B 1 587 ? 0.104 -3.979 -14.258 1 94.5 587 LEU B N 1
ATOM 10580 C CA . LEU B 1 587 ? -0.949 -4.414 -13.344 1 94.5 587 LEU B CA 1
ATOM 10581 C C . LEU B 1 587 ? -2.154 -3.486 -13.422 1 94.5 587 LEU B C 1
ATOM 10583 O O . LEU B 1 587 ? -1.999 -2.27 -13.555 1 94.5 587 LEU B O 1
ATOM 10587 N N . GLU B 1 588 ? -3.322 -4.055 -13.383 1 90.38 588 GLU B N 1
ATOM 10588 C CA . GLU B 1 588 ? -4.594 -3.354 -13.242 1 90.38 588 GLU B CA 1
ATOM 10589 C C . GLU B 1 588 ? -5.535 -4.102 -12.305 1 90.38 588 GLU B C 1
ATOM 10591 O O . GLU B 1 588 ? -5.434 -5.324 -12.156 1 90.38 588 GLU B O 1
ATOM 10596 N N . PRO B 1 589 ? -6.418 -3.361 -11.562 1 86.31 589 PRO B N 1
ATOM 10597 C CA . PRO B 1 589 ? -7.438 -4.105 -10.82 1 86.31 589 PRO B CA 1
ATOM 10598 C C . PRO B 1 589 ? -8.18 -5.117 -11.695 1 86.31 589 PRO B C 1
ATOM 10600 O O . PRO B 1 589 ? -8.477 -4.836 -12.859 1 86.31 589 PRO B O 1
ATOM 10603 N N . ALA B 1 590 ? -8.438 -6.32 -11.133 1 84.88 590 ALA B N 1
ATOM 10604 C CA . ALA B 1 590 ? -9.086 -7.379 -11.898 1 84.88 590 ALA B CA 1
ATOM 10605 C C . ALA B 1 590 ? -10.539 -7.023 -12.203 1 84.88 590 ALA B C 1
ATOM 10607 O O . ALA B 1 590 ? -11.109 -7.5 -13.195 1 84.88 590 ALA B O 1
ATOM 10608 N N . ALA B 1 591 ? -11.125 -6.23 -11.305 1 76.31 591 ALA B N 1
ATOM 10609 C CA . ALA B 1 591 ? -12.516 -5.816 -11.484 1 76.31 591 ALA B CA 1
ATOM 10610 C C . ALA B 1 591 ? -12.68 -4.328 -11.188 1 76.31 591 ALA B C 1
ATOM 10612 O O . ALA B 1 591 ? -11.922 -3.756 -10.398 1 76.31 591 ALA B O 1
ATOM 10613 N N . ASP B 1 592 ? -13.547 -3.709 -11.883 1 71.19 592 ASP B N 1
ATOM 10614 C CA . ASP B 1 592 ? -13.922 -2.322 -11.617 1 71.19 592 ASP B CA 1
ATOM 10615 C C . ASP B 1 592 ? -15.156 -2.246 -10.727 1 71.19 592 ASP B C 1
ATOM 10617 O O . ASP B 1 592 ? -15.969 -3.176 -10.703 1 71.19 592 ASP B O 1
ATOM 10621 N N . VAL B 1 593 ? -15.125 -1.242 -9.875 1 61.31 593 VAL B N 1
ATOM 10622 C CA . VAL B 1 593 ? -16.344 -0.999 -9.102 1 61.31 593 VAL B CA 1
ATOM 10623 C C . VAL B 1 593 ? -17.25 -0.023 -9.852 1 61.31 593 VAL B C 1
ATOM 10625 O O . VAL B 1 593 ? -16.891 1.144 -10.031 1 61.31 593 VAL B O 1
ATOM 10628 N N . ILE B 1 594 ? -18.188 -0.462 -10.453 1 58.12 594 ILE B N 1
ATOM 10629 C CA . ILE B 1 594 ? -19.188 0.343 -11.141 1 58.12 594 ILE B CA 1
ATOM 10630 C C . ILE B 1 594 ? -20.516 0.291 -10.375 1 58.12 594 ILE B C 1
ATOM 10632 O O . ILE B 1 594 ? -21.078 -0.787 -10.18 1 58.12 594 ILE B O 1
ATOM 10636 N N . ASP B 1 595 ? -21.047 1.376 -9.93 1 55.62 595 ASP B N 1
ATOM 10637 C CA . ASP B 1 595 ? -22.281 1.489 -9.164 1 55.62 595 ASP B CA 1
ATOM 10638 C C . ASP B 1 595 ? -22.266 0.57 -7.945 1 55.62 595 ASP B C 1
ATOM 10640 O O . ASP B 1 595 ? -23.234 -0.152 -7.691 1 55.62 595 ASP B O 1
ATOM 10644 N N . GLY B 1 596 ? -21.016 0.492 -7.367 1 53.22 596 GLY B N 1
ATOM 10645 C CA . GLY B 1 596 ? -20.844 -0.284 -6.148 1 53.22 596 GLY B CA 1
ATOM 10646 C C . GLY B 1 596 ? -20.688 -1.771 -6.406 1 53.22 596 GLY B C 1
ATOM 10647 O O . GLY B 1 596 ? -20.516 -2.553 -5.473 1 53.22 596 GLY B O 1
ATOM 10648 N N . LYS B 1 597 ? -20.812 -2.105 -7.652 1 58.09 597 LYS B N 1
ATOM 10649 C CA . LYS B 1 597 ? -20.688 -3.514 -8.016 1 58.09 597 LYS B CA 1
ATOM 10650 C C . LYS B 1 597 ? -19.328 -3.789 -8.648 1 58.09 597 LYS B C 1
ATOM 10652 O O . LYS B 1 597 ? -18.797 -2.947 -9.383 1 58.09 597 LYS B O 1
ATOM 10657 N N . LEU B 1 598 ? -18.75 -4.988 -8.328 1 63.59 598 LEU B N 1
ATOM 10658 C CA . LEU B 1 598 ? -17.531 -5.422 -8.984 1 63.59 598 LEU B CA 1
ATOM 10659 C C . LEU B 1 598 ? -17.828 -6.012 -10.359 1 63.59 598 LEU B C 1
ATOM 10661 O O . LEU B 1 598 ? -18.609 -6.957 -10.484 1 63.59 598 LEU B O 1
ATOM 10665 N N . VAL B 1 599 ? -17.391 -5.391 -11.391 1 67.69 599 VAL B N 1
ATOM 10666 C CA . VAL B 1 599 ? -17.578 -5.836 -12.766 1 67.69 599 VAL B CA 1
ATOM 10667 C C . VAL B 1 599 ? -16.234 -6.121 -13.422 1 67.69 599 VAL B C 1
ATOM 10669 O O . VAL B 1 599 ? -15.32 -5.297 -13.352 1 67.69 599 VAL B O 1
ATOM 10672 N N . ARG B 1 600 ? -16.109 -7.312 -13.891 1 71.5 600 ARG B N 1
ATOM 10673 C CA . ARG B 1 600 ? -14.898 -7.66 -14.625 1 71.5 600 ARG B CA 1
ATOM 10674 C C . ARG B 1 600 ? -15.102 -7.469 -16.125 1 71.5 600 ARG B C 1
ATOM 10676 O O . ARG B 1 600 ? -16.094 -7.93 -16.688 1 71.5 600 ARG B O 1
ATOM 10683 N N . ASP B 1 601 ? -14.242 -6.711 -16.688 1 70.56 601 ASP B N 1
ATOM 10684 C CA . ASP B 1 601 ? -14.234 -6.586 -18.141 1 70.56 601 ASP B CA 1
ATOM 10685 C C . ASP B 1 601 ? -13.547 -7.785 -18.781 1 70.56 601 ASP B C 1
ATOM 10687 O O . ASP B 1 601 ? -12.32 -7.844 -18.859 1 70.56 601 ASP B O 1
ATOM 10691 N N . GLU B 1 602 ? -14.281 -8.656 -19.281 1 65.69 602 GLU B N 1
ATOM 10692 C CA . GLU B 1 602 ? -13.773 -9.906 -19.844 1 65.69 602 GLU B CA 1
ATOM 10693 C C . GLU B 1 602 ? -13.102 -9.68 -21.188 1 65.69 602 GLU B C 1
ATOM 10695 O O . GLU B 1 602 ? -12.391 -10.555 -21.688 1 65.69 602 GLU B O 1
ATOM 10700 N N . SER B 1 603 ? -13.258 -8.469 -21.719 1 70.88 603 SER B N 1
ATOM 10701 C CA . SER B 1 603 ? -12.672 -8.203 -23.016 1 70.88 603 SER B CA 1
ATOM 10702 C C . SER B 1 603 ? -11.188 -7.875 -22.906 1 70.88 603 SER B C 1
ATOM 10704 O O . SER B 1 603 ? -10.445 -7.957 -23.891 1 70.88 603 SER B O 1
ATOM 10706 N N . LYS B 1 604 ? -10.773 -7.621 -21.766 1 76.12 604 LYS B N 1
ATOM 10707 C CA . LYS B 1 604 ? -9.367 -7.285 -21.562 1 76.12 604 LYS B CA 1
ATOM 10708 C C . LYS B 1 604 ? -8.531 -8.539 -21.328 1 76.12 604 LYS B C 1
ATOM 10710 O O . LYS B 1 604 ? -8.82 -9.336 -20.438 1 76.12 604 LYS B O 1
ATOM 10715 N N . PRO B 1 605 ? -7.566 -8.695 -22.25 1 81.12 605 PRO B N 1
ATOM 10716 C CA . PRO B 1 605 ? -6.715 -9.859 -22.031 1 81.12 605 PRO B CA 1
ATOM 10717 C C . PRO B 1 605 ? -6.008 -9.836 -20.672 1 81.12 605 PRO B C 1
ATOM 10719 O O . PRO B 1 605 ? -5.621 -8.766 -20.203 1 81.12 605 PRO B O 1
ATOM 10722 N N . ILE B 1 606 ? -5.898 -11.031 -20.047 1 87.88 606 ILE B N 1
ATOM 10723 C CA . ILE B 1 606 ? -5.215 -11.172 -18.781 1 87.88 606 ILE B CA 1
ATOM 10724 C C . ILE B 1 606 ? -4.215 -12.328 -18.859 1 87.88 606 ILE B C 1
ATOM 10726 O O . ILE B 1 606 ? -4.523 -13.383 -19.406 1 87.88 606 ILE B O 1
ATOM 10730 N N . MET B 1 607 ? -2.984 -12.109 -18.438 1 91.75 607 MET B N 1
ATOM 10731 C CA . MET B 1 607 ? -1.987 -13.172 -18.375 1 91.75 607 MET B CA 1
ATOM 10732 C C . MET B 1 607 ? -2.199 -14.047 -17.141 1 91.75 607 MET B C 1
ATOM 10734 O O . MET B 1 607 ? -1.841 -15.227 -17.141 1 91.75 607 MET B O 1
ATOM 10738 N N . GLY B 1 608 ? -2.736 -13.469 -16.156 1 92.62 608 GLY B N 1
ATOM 10739 C CA . GLY B 1 608 ? -3.033 -14.078 -14.867 1 92.62 608 GLY B CA 1
ATOM 10740 C C . GLY B 1 608 ? -3.531 -13.094 -13.836 1 92.62 608 GLY B C 1
ATOM 10741 O O . GLY B 1 608 ? -3.615 -11.891 -14.109 1 92.62 608 GLY B O 1
ATOM 10742 N N . THR B 1 609 ? -3.918 -13.602 -12.68 1 91.38 609 THR B N 1
ATOM 10743 C CA . THR B 1 609 ? -4.457 -12.758 -11.625 1 91.38 609 THR B CA 1
ATOM 10744 C C . THR B 1 609 ? -3.699 -12.969 -10.32 1 91.38 609 THR B C 1
ATOM 10746 O O . THR B 1 609 ? -3.547 -14.109 -9.859 1 91.38 609 THR B O 1
ATOM 10749 N N . ILE B 1 610 ? -3.166 -11.914 -9.789 1 94.06 610 ILE B N 1
ATOM 10750 C CA . ILE B 1 610 ? -2.549 -11.969 -8.469 1 94.06 610 ILE B CA 1
ATOM 10751 C C . ILE B 1 610 ? -3.631 -11.906 -7.391 1 94.06 610 ILE B C 1
ATOM 10753 O O . ILE B 1 610 ? -4.367 -10.922 -7.301 1 94.06 610 ILE B O 1
ATOM 10757 N N . LEU B 1 611 ? -3.672 -12.898 -6.586 1 89.62 611 LEU B N 1
ATOM 10758 C CA . LEU B 1 611 ? -4.703 -13 -5.559 1 89.62 611 LEU B CA 1
ATOM 10759 C C . LEU B 1 611 ? -4.254 -12.32 -4.27 1 89.62 611 LEU B C 1
ATOM 10761 O O . LEU B 1 611 ? -5.07 -11.742 -3.547 1 89.62 611 LEU B O 1
ATOM 10765 N N . SER B 1 612 ? -2.965 -12.477 -3.988 1 90.12 612 SER B N 1
ATOM 10766 C CA . SER B 1 612 ? -2.398 -11.844 -2.801 1 90.12 612 SER B CA 1
ATOM 10767 C C . SER B 1 612 ? -0.882 -11.727 -2.908 1 90.12 612 SER B C 1
ATOM 10769 O O . SER B 1 612 ? -0.252 -12.438 -3.695 1 90.12 612 SER B O 1
ATOM 10771 N N . THR B 1 613 ? -0.351 -10.812 -2.25 1 92.44 613 THR B N 1
ATOM 10772 C CA . THR B 1 613 ? 1.077 -10.656 -1.999 1 92.44 613 THR B CA 1
ATOM 10773 C C . THR B 1 613 ? 1.331 -10.281 -0.542 1 92.44 613 THR B C 1
ATOM 10775 O O . THR B 1 613 ? 0.518 -9.594 0.077 1 92.44 613 THR B O 1
ATOM 10778 N N . HIS B 1 614 ? 2.396 -10.812 -0.026 1 90.06 614 HIS B N 1
ATOM 10779 C CA . HIS B 1 614 ? 2.754 -10.477 1.348 1 90.06 614 HIS B CA 1
ATOM 10780 C C . HIS B 1 614 ? 4.27 -10.461 1.536 1 90.06 614 HIS B C 1
ATOM 10782 O O . HIS B 1 614 ? 4.977 -11.281 0.95 1 90.06 614 HIS B O 1
ATOM 10788 N N . LEU B 1 615 ? 4.711 -9.445 2.268 1 89.31 615 LEU B N 1
ATOM 10789 C CA . LEU B 1 615 ? 6.109 -9.359 2.672 1 89.31 615 LEU B CA 1
ATOM 10790 C C . LEU B 1 615 ? 6.258 -9.594 4.172 1 89.31 615 LEU B C 1
ATOM 10792 O O . LEU B 1 615 ? 5.41 -9.156 4.957 1 89.31 615 LEU B O 1
ATOM 10796 N N . GLY B 1 616 ? 7.309 -10.375 4.543 1 85.94 616 GLY B N 1
ATOM 10797 C CA . GLY B 1 616 ? 7.629 -10.617 5.941 1 85.94 616 GLY B CA 1
ATOM 10798 C C . GLY B 1 616 ? 9.117 -10.586 6.223 1 85.94 616 GLY B C 1
ATOM 10799 O O . GLY B 1 616 ? 9.93 -10.477 5.297 1 85.94 616 GLY B O 1
ATOM 10800 N N . TYR B 1 617 ? 9.414 -10.523 7.484 1 81.88 617 TYR B N 1
ATOM 10801 C CA . TYR B 1 617 ? 10.797 -10.586 7.949 1 81.88 617 TYR B CA 1
ATOM 10802 C C . TYR B 1 617 ? 11.016 -11.781 8.875 1 81.88 617 TYR B C 1
ATOM 10804 O O . TYR B 1 617 ? 10.086 -12.219 9.555 1 81.88 617 TYR B O 1
ATOM 10812 N N . HIS B 1 618 ? 12.133 -12.312 8.875 1 80 618 HIS B N 1
ATOM 10813 C CA . HIS B 1 618 ? 12.367 -13.586 9.555 1 80 618 HIS B CA 1
ATOM 10814 C C . HIS B 1 618 ? 12.484 -13.391 11.062 1 80 618 HIS B C 1
ATOM 10816 O O . HIS B 1 618 ? 12.398 -14.352 11.82 1 80 618 HIS B O 1
ATOM 10822 N N . GLY B 1 619 ? 12.477 -12.094 11.609 1 72.69 619 GLY B N 1
ATOM 10823 C CA . GLY B 1 619 ? 12.5 -11.875 13.047 1 72.69 619 GLY B CA 1
ATOM 10824 C C . GLY B 1 619 ? 13.844 -12.172 13.68 1 72.69 619 GLY B C 1
ATOM 10825 O O . GLY B 1 619 ? 14.891 -11.953 13.062 1 72.69 619 GLY B O 1
ATOM 10826 N N . THR B 1 620 ? 13.656 -12.586 15.07 1 70.19 620 THR B N 1
ATOM 10827 C CA . THR B 1 620 ? 14.867 -12.867 15.836 1 70.19 620 THR B CA 1
ATOM 10828 C C . THR B 1 620 ? 15.344 -14.297 15.594 1 70.19 620 THR B C 1
ATOM 10830 O O . THR B 1 620 ? 14.562 -15.242 15.711 1 70.19 620 THR B O 1
ATOM 10833 N N . GLY B 1 621 ? 16.234 -14.508 14.617 1 61.66 621 GLY B N 1
ATOM 10834 C CA . GLY B 1 621 ? 16.797 -15.812 14.289 1 61.66 621 GLY B CA 1
ATOM 10835 C C . GLY B 1 621 ? 18.219 -15.992 14.812 1 61.66 621 GLY B C 1
ATOM 10836 O O . GLY B 1 621 ? 18.641 -15.266 15.719 1 61.66 621 GLY B O 1
ATOM 10837 N N . ALA B 1 622 ? 18.703 -17.188 14.477 1 63.59 622 ALA B N 1
ATOM 10838 C CA . ALA B 1 622 ? 20.062 -17.5 14.883 1 63.59 622 ALA B CA 1
ATOM 10839 C C . ALA B 1 622 ? 21.047 -16.453 14.352 1 63.59 622 ALA B C 1
ATOM 10841 O O . ALA B 1 622 ? 22.172 -16.328 14.859 1 63.59 622 ALA B O 1
ATOM 10842 N N . GLY B 1 623 ? 20.578 -15.672 13.414 1 66.44 623 GLY B N 1
ATOM 10843 C CA . GLY B 1 623 ? 21.391 -14.633 12.789 1 66.44 623 GLY B CA 1
ATOM 10844 C C . GLY B 1 623 ? 20.656 -13.898 11.688 1 66.44 623 GLY B C 1
ATOM 10845 O O . GLY B 1 623 ? 19.609 -14.352 11.211 1 66.44 623 GLY B O 1
ATOM 10846 N N . LEU B 1 624 ? 21.234 -12.797 11.32 1 61.44 624 LEU B N 1
ATOM 10847 C CA . LEU B 1 624 ? 20.641 -11.969 10.273 1 61.44 624 LEU B CA 1
ATOM 10848 C C . LEU B 1 624 ? 20.516 -12.758 8.969 1 61.44 624 LEU B C 1
ATOM 10850 O O . LEU B 1 624 ? 19.594 -12.516 8.18 1 61.44 624 LEU B O 1
ATOM 10854 N N . ALA B 1 625 ? 21.391 -13.719 8.836 1 65.19 625 ALA B N 1
ATOM 10855 C CA . ALA B 1 625 ? 21.422 -14.445 7.57 1 65.19 625 ALA B CA 1
ATOM 10856 C C . ALA B 1 625 ? 21.078 -15.914 7.777 1 65.19 625 ALA B C 1
ATOM 10858 O O . ALA B 1 625 ? 21.594 -16.781 7.074 1 65.19 625 ALA B O 1
ATOM 10859 N N . ALA B 1 626 ? 20.297 -16.234 8.734 1 76.56 626 ALA B N 1
ATOM 10860 C CA . ALA B 1 626 ? 19.859 -17.609 8.961 1 76.56 626 ALA B CA 1
ATOM 10861 C C . ALA B 1 626 ? 18.375 -17.75 8.664 1 76.56 626 ALA B C 1
ATOM 10863 O O . ALA B 1 626 ? 17.594 -16.828 8.867 1 76.56 626 ALA B O 1
ATOM 10864 N N . PRO B 1 627 ? 18.047 -18.938 8.102 1 83.56 627 PRO B N 1
ATOM 10865 C CA . PRO B 1 627 ? 16.609 -19.156 7.855 1 83.56 627 PRO B CA 1
ATOM 10866 C C . PRO B 1 627 ? 15.812 -19.328 9.148 1 83.56 627 PRO B C 1
ATOM 10868 O O . PRO B 1 627 ? 16.391 -19.641 10.195 1 83.56 627 PRO B O 1
ATOM 10871 N N . ASN B 1 628 ? 14.594 -19 9.188 1 86.69 628 ASN B N 1
ATOM 10872 C CA . ASN B 1 628 ? 13.656 -19.109 10.305 1 86.69 628 ASN B CA 1
ATOM 10873 C C . ASN B 1 628 ? 12.359 -19.812 9.875 1 86.69 628 ASN B C 1
ATOM 10875 O O . ASN B 1 628 ? 11.477 -19.172 9.289 1 86.69 628 ASN B O 1
ATOM 10879 N N . GLY B 1 629 ? 12.211 -21.141 10.281 1 86.81 629 GLY B N 1
ATOM 10880 C CA . GLY B 1 629 ? 11.062 -21.938 9.883 1 86.81 629 GLY B CA 1
ATOM 10881 C C . GLY B 1 629 ? 9.734 -21.297 10.258 1 86.81 629 GLY B C 1
ATOM 10882 O O . GLY B 1 629 ? 8.867 -21.109 9.406 1 86.81 629 GLY B O 1
ATOM 10883 N N . PRO B 1 630 ? 9.594 -20.953 11.43 1 83.25 630 PRO B N 1
ATOM 10884 C CA . PRO B 1 630 ? 8.352 -20.328 11.875 1 83.25 630 PRO B CA 1
ATOM 10885 C C . PRO B 1 630 ? 8.016 -19.047 11.102 1 83.25 630 PRO B C 1
ATOM 10887 O O . PRO B 1 630 ? 6.852 -18.812 10.766 1 83.25 630 PRO B O 1
ATOM 10890 N N . ALA B 1 631 ? 8.977 -18.25 10.836 1 85.44 631 ALA B N 1
ATOM 10891 C CA . ALA B 1 631 ? 8.734 -17.031 10.07 1 85.44 631 ALA B CA 1
ATOM 10892 C C . ALA B 1 631 ? 8.297 -17.344 8.648 1 85.44 631 ALA B C 1
ATOM 10894 O O . ALA B 1 631 ? 7.426 -16.672 8.086 1 85.44 631 ALA B O 1
ATOM 10895 N N . GLU B 1 632 ? 8.953 -18.344 8.086 1 91.56 632 GLU B N 1
ATOM 10896 C CA . GLU B 1 632 ? 8.555 -18.797 6.754 1 91.56 632 GLU B CA 1
ATOM 10897 C C . GLU B 1 632 ? 7.109 -19.281 6.746 1 91.56 632 GLU B C 1
ATOM 10899 O O . GLU B 1 632 ? 6.344 -18.953 5.832 1 91.56 632 GLU B O 1
ATOM 10904 N N . GLN B 1 633 ? 6.777 -20.047 7.691 1 91.06 633 GLN B N 1
ATOM 10905 C CA . GLN B 1 633 ? 5.422 -20.578 7.797 1 91.06 633 GLN B CA 1
ATOM 10906 C C . GLN B 1 633 ? 4.406 -19.438 7.969 1 91.06 633 GLN B C 1
ATOM 10908 O O . GLN B 1 633 ? 3.338 -19.469 7.348 1 91.06 633 GLN B O 1
ATOM 10913 N N . ALA B 1 634 ? 4.727 -18.516 8.773 1 86.56 634 ALA B N 1
ATOM 10914 C CA . ALA B 1 634 ? 3.838 -17.375 9 1 86.56 634 ALA B CA 1
ATOM 10915 C C . ALA B 1 634 ? 3.592 -16.594 7.711 1 86.56 634 ALA B C 1
ATOM 10917 O O . ALA B 1 634 ? 2.473 -16.156 7.449 1 86.56 634 ALA B O 1
ATOM 10918 N N . LEU B 1 635 ? 4.633 -16.422 6.941 1 90.69 635 LEU B N 1
ATOM 10919 C CA . LEU B 1 635 ? 4.516 -15.742 5.656 1 90.69 635 LEU B CA 1
ATOM 10920 C C . LEU B 1 635 ? 3.561 -16.484 4.73 1 90.69 635 LEU B C 1
ATOM 10922 O O . LEU B 1 635 ? 2.676 -15.875 4.125 1 90.69 635 LEU B O 1
ATOM 10926 N N . VAL B 1 636 ? 3.768 -17.781 4.617 1 94.75 636 VAL B N 1
ATOM 10927 C CA . VAL B 1 636 ? 2.947 -18.594 3.727 1 94.75 636 VAL B CA 1
ATOM 10928 C C . VAL B 1 636 ? 1.494 -18.578 4.195 1 94.75 636 VAL B C 1
ATOM 10930 O O . VAL B 1 636 ? 0.581 -18.359 3.393 1 94.75 636 VAL B O 1
ATOM 10933 N N . ALA B 1 637 ? 1.298 -18.75 5.422 1 89.31 637 ALA B N 1
ATOM 10934 C CA . ALA B 1 637 ? -0.047 -18.781 5.992 1 89.31 637 ALA B CA 1
ATOM 10935 C C . ALA B 1 637 ? -0.767 -17.453 5.762 1 89.31 637 ALA B C 1
ATOM 10937 O O . ALA B 1 637 ? -1.936 -17.438 5.371 1 89.31 637 ALA B O 1
ATOM 10938 N N . GLN B 1 638 ? -0.055 -16.406 5.996 1 84.88 638 GLN B N 1
ATOM 10939 C CA . GLN B 1 638 ? -0.658 -15.094 5.852 1 84.88 638 GLN B CA 1
ATOM 10940 C C . GLN B 1 638 ? -1.007 -14.805 4.395 1 84.88 638 GLN B C 1
ATOM 10942 O O . GLN B 1 638 ? -2.049 -14.211 4.105 1 84.88 638 GLN B O 1
ATOM 10947 N N . THR B 1 639 ? -0.106 -15.141 3.504 1 91.06 639 THR B N 1
ATOM 10948 C CA . THR B 1 639 ? -0.343 -14.898 2.084 1 91.06 639 THR B CA 1
ATOM 10949 C C . THR B 1 639 ? -1.579 -15.648 1.605 1 91.06 639 THR B C 1
ATOM 10951 O O . THR B 1 639 ? -2.398 -15.102 0.865 1 91.06 639 THR B O 1
ATOM 10954 N N . VAL B 1 640 ? -1.749 -16.812 2.008 1 87.88 640 VAL B N 1
ATOM 10955 C CA . VAL B 1 640 ? -2.877 -17.656 1.604 1 87.88 640 VAL B CA 1
ATOM 10956 C C . VAL B 1 640 ? -4.16 -17.125 2.244 1 87.88 640 VAL B C 1
ATOM 10958 O O . VAL B 1 640 ? -5.219 -17.109 1.608 1 87.88 640 VAL B O 1
ATOM 10961 N N . ARG B 1 641 ? -4.062 -16.766 3.43 1 79.44 641 ARG B N 1
ATOM 10962 C CA . ARG B 1 641 ? -5.211 -16.188 4.113 1 79.44 641 ARG B CA 1
ATOM 10963 C C . ARG B 1 641 ? -5.691 -14.922 3.393 1 79.44 641 ARG B C 1
ATOM 10965 O O . ARG B 1 641 ? -6.898 -14.711 3.238 1 79.44 641 ARG B O 1
ATOM 10972 N N . GLN B 1 642 ? -4.734 -14.133 3.018 1 79.69 642 GLN B N 1
ATOM 10973 C CA . GLN B 1 642 ? -5.07 -12.891 2.324 1 79.69 642 GLN B CA 1
ATOM 10974 C C . GLN B 1 642 ? -5.695 -13.18 0.962 1 79.69 642 GLN B C 1
ATOM 10976 O O . GLN B 1 642 ? -6.543 -12.414 0.493 1 79.69 642 GLN B O 1
ATOM 10981 N N . ALA B 1 643 ? -5.258 -14.227 0.403 1 83.12 643 ALA B N 1
ATOM 10982 C CA . ALA B 1 643 ? -5.84 -14.633 -0.875 1 83.12 643 ALA B CA 1
ATOM 10983 C C . ALA B 1 643 ? -7.242 -15.203 -0.683 1 83.12 643 ALA B C 1
ATOM 10985 O O . ALA B 1 643 ? -7.992 -15.359 -1.649 1 83.12 643 ALA B O 1
ATOM 10986 N N . ARG B 1 644 ? -7.551 -15.547 0.571 1 76.25 644 ARG B N 1
ATOM 10987 C CA . ARG B 1 644 ? -8.836 -16.125 0.933 1 76.25 644 ARG B CA 1
ATOM 10988 C C . ARG B 1 644 ? -9.086 -17.438 0.178 1 76.25 644 ARG B C 1
ATOM 10990 O O . ARG B 1 644 ? -10.156 -17.625 -0.408 1 76.25 644 ARG B O 1
ATOM 10997 N N . ILE B 1 645 ? -8.078 -18.203 0.164 1 79.25 645 ILE B N 1
ATOM 10998 C CA . ILE B 1 645 ? -8.195 -19.5 -0.478 1 79.25 645 ILE B CA 1
ATOM 10999 C C . ILE B 1 645 ? -7.816 -20.609 0.515 1 79.25 645 ILE B C 1
ATOM 11001 O O . ILE B 1 645 ? -7.117 -20.344 1.498 1 79.25 645 ILE B O 1
ATOM 11005 N N . ASP B 1 646 ? -8.32 -21.766 0.221 1 76 646 ASP B N 1
ATOM 11006 C CA . ASP B 1 646 ? -7.863 -22.938 0.952 1 76 646 ASP B CA 1
ATOM 11007 C C . ASP B 1 646 ? -6.406 -23.266 0.613 1 76 646 ASP B C 1
ATOM 11009 O O . ASP B 1 646 ? -6.031 -23.281 -0.56 1 76 646 ASP B O 1
ATOM 11013 N N . PRO B 1 647 ? -5.582 -23.422 1.622 1 83.5 647 PRO B N 1
ATOM 11014 C CA . PRO B 1 647 ? -4.176 -23.734 1.355 1 83.5 647 PRO B CA 1
ATOM 11015 C C . PRO B 1 647 ? -4.008 -24.906 0.399 1 83.5 647 PRO B C 1
ATOM 11017 O O . PRO B 1 647 ? -3.082 -24.922 -0.417 1 83.5 647 PRO B O 1
ATOM 11020 N N . MET B 1 648 ? -4.863 -25.859 0.381 1 80.56 648 MET B N 1
ATOM 11021 C CA . MET B 1 648 ? -4.754 -27.047 -0.444 1 80.56 648 MET B CA 1
ATOM 11022 C C . MET B 1 648 ? -5.082 -26.734 -1.901 1 80.56 648 MET B C 1
ATOM 11024 O O . MET B 1 648 ? -4.797 -27.547 -2.791 1 80.56 648 MET B O 1
ATOM 11028 N N . SER B 1 649 ? -5.582 -25.594 -2.105 1 80.94 649 SER B N 1
ATOM 11029 C CA . SER B 1 649 ? -5.934 -25.203 -3.467 1 80.94 649 SER B CA 1
ATOM 11030 C C . SER B 1 649 ? -4.699 -24.766 -4.25 1 80.94 649 SER B C 1
ATOM 11032 O O . SER B 1 649 ? -4.746 -24.656 -5.48 1 80.94 649 SER B O 1
ATOM 11034 N N . VAL B 1 650 ? -3.598 -24.562 -3.57 1 90.19 650 VAL B N 1
ATOM 11035 C CA . VAL B 1 650 ? -2.371 -24.172 -4.254 1 90.19 650 VAL B CA 1
ATOM 11036 C C . VAL B 1 650 ? -1.739 -25.375 -4.93 1 90.19 650 VAL B C 1
ATOM 11038 O O . VAL B 1 650 ? -1.436 -26.375 -4.273 1 90.19 650 VAL B O 1
ATOM 11041 N N . ASP B 1 651 ? -1.531 -25.281 -6.25 1 89.5 651 ASP B N 1
ATOM 11042 C CA . ASP B 1 651 ? -1.058 -26.422 -7.039 1 89.5 651 ASP B CA 1
ATOM 11043 C C . ASP B 1 651 ? 0.468 -26.484 -7.035 1 89.5 651 ASP B C 1
ATOM 11045 O O . ASP B 1 651 ? 1.045 -27.578 -7.082 1 89.5 651 ASP B O 1
ATOM 11049 N N . ALA B 1 652 ? 1.065 -25.359 -7.098 1 94.38 652 ALA B N 1
ATOM 11050 C CA . ALA B 1 652 ? 2.52 -25.297 -7.207 1 94.38 652 ALA B CA 1
ATOM 11051 C C . ALA B 1 652 ? 3.057 -24.016 -6.578 1 94.38 652 ALA B C 1
ATOM 11053 O O . ALA B 1 652 ? 2.34 -23.016 -6.48 1 94.38 652 ALA B O 1
ATOM 11054 N N . VAL B 1 653 ? 4.32 -24.062 -6.094 1 97.38 653 VAL B N 1
ATOM 11055 C CA . VAL B 1 653 ? 5.016 -22.875 -5.625 1 97.38 653 VAL B CA 1
ATOM 11056 C C . VAL B 1 653 ? 6.383 -22.766 -6.297 1 97.38 653 VAL B C 1
ATOM 11058 O O . VAL B 1 653 ? 7.215 -23.672 -6.16 1 97.38 653 VAL B O 1
ATOM 11061 N N . GLU B 1 654 ? 6.555 -21.75 -7.168 1 96.69 654 GLU B N 1
ATOM 11062 C CA . GLU B 1 654 ? 7.891 -21.391 -7.625 1 96.69 654 GLU B CA 1
ATOM 11063 C C . GLU B 1 654 ? 8.766 -20.906 -6.473 1 96.69 654 GLU B C 1
ATOM 11065 O O . GLU B 1 654 ? 8.703 -19.734 -6.09 1 96.69 654 GLU B O 1
ATOM 11070 N N . CYS B 1 655 ? 9.672 -21.75 -6.059 1 97.44 655 CYS B N 1
ATOM 11071 C CA . CYS B 1 655 ? 10.383 -21.531 -4.809 1 97.44 655 CYS B CA 1
ATOM 11072 C C . CYS B 1 655 ? 11.547 -20.562 -5.008 1 97.44 655 CYS B C 1
ATOM 11074 O O . CYS B 1 655 ? 12 -20.359 -6.133 1 97.44 655 CYS B O 1
ATOM 11076 N N . ASN B 1 656 ? 11.953 -19.922 -3.926 1 96.81 656 ASN B N 1
ATOM 11077 C CA . ASN B 1 656 ? 13.234 -19.219 -3.932 1 96.81 656 ASN B CA 1
ATOM 11078 C C . ASN B 1 656 ? 14.398 -20.172 -4.16 1 96.81 656 ASN B C 1
ATOM 11080 O O . ASN B 1 656 ? 15.219 -19.953 -5.059 1 96.81 656 ASN B O 1
ATOM 11084 N N . ALA B 1 657 ? 14.508 -21.219 -3.316 1 94.62 657 ALA B N 1
ATOM 11085 C CA . ALA B 1 657 ? 15.438 -22.328 -3.492 1 94.62 657 ALA B CA 1
ATOM 11086 C C . ALA B 1 657 ? 16.688 -21.891 -4.246 1 94.62 657 ALA B C 1
ATOM 11088 O O . ALA B 1 657 ? 16.938 -22.328 -5.371 1 94.62 657 ALA B O 1
ATOM 11089 N N . GLU B 1 658 ? 17.547 -21.172 -3.584 1 92.31 658 GLU B N 1
ATOM 11090 C CA . GLU B 1 658 ? 18.688 -20.562 -4.242 1 92.31 658 GLU B CA 1
ATOM 11091 C C . GLU B 1 658 ? 19.906 -21.469 -4.215 1 92.31 658 GLU B C 1
ATOM 11093 O O . GLU B 1 658 ? 20.984 -21.109 -4.715 1 92.31 658 GLU B O 1
ATOM 11098 N N . GLY B 1 659 ? 19.75 -22.641 -3.734 1 93.19 659 GLY B N 1
ATOM 11099 C CA . GLY B 1 659 ? 20.859 -23.578 -3.695 1 93.19 659 GLY B CA 1
ATOM 11100 C C . GLY B 1 659 ? 21.641 -23.531 -2.404 1 93.19 659 GLY B C 1
ATOM 11101 O O . GLY B 1 659 ? 22.812 -23.906 -2.369 1 93.19 659 GLY B O 1
ATOM 11102 N N . ARG B 1 660 ? 21.125 -22.922 -1.43 1 91.31 660 ARG B N 1
ATOM 11103 C CA . ARG B 1 660 ? 21.656 -23 -0.076 1 91.31 660 ARG B CA 1
ATOM 11104 C C . ARG B 1 660 ? 20.938 -24.078 0.736 1 91.31 660 ARG B C 1
ATOM 11106 O O . ARG B 1 660 ? 19.766 -23.938 1.041 1 91.31 660 ARG B O 1
ATOM 11113 N N . SER B 1 661 ? 21.688 -25.031 1.082 1 89.88 661 SER B N 1
ATOM 11114 C CA . SER B 1 661 ? 21.141 -26.312 1.532 1 89.88 661 SER B CA 1
ATOM 11115 C C . SER B 1 661 ? 20.141 -26.125 2.658 1 89.88 661 SER B C 1
ATOM 11117 O O . SER B 1 661 ? 19 -26.578 2.555 1 89.88 661 SER B O 1
ATOM 11119 N N . LEU B 1 662 ? 20.5 -25.438 3.734 1 86.81 662 LEU B N 1
ATOM 11120 C CA . LEU B 1 662 ? 19.641 -25.266 4.891 1 86.81 662 LEU B CA 1
ATOM 11121 C C . LEU B 1 662 ? 18.422 -24.406 4.543 1 86.81 662 LEU B C 1
ATOM 11123 O O . LEU B 1 662 ? 17.312 -24.688 4.984 1 86.81 662 LEU B O 1
ATOM 11127 N N . PHE B 1 663 ? 18.641 -23.375 3.764 1 91.06 663 PHE B N 1
ATOM 11128 C CA . PHE B 1 663 ? 17.562 -22.469 3.379 1 91.06 663 PHE B CA 1
ATOM 11129 C C . PHE B 1 663 ? 16.531 -23.188 2.525 1 91.06 663 PHE B C 1
ATOM 11131 O O . PHE B 1 663 ? 15.32 -23.047 2.738 1 91.06 663 PHE B O 1
ATOM 11138 N N . ASP B 1 664 ? 17 -24 1.589 1 94.31 664 ASP B N 1
ATOM 11139 C CA . ASP B 1 664 ? 16.125 -24.766 0.713 1 94.31 664 ASP B CA 1
ATOM 11140 C C . ASP B 1 664 ? 15.258 -25.734 1.516 1 94.31 664 ASP B C 1
ATOM 11142 O O . ASP B 1 664 ? 14.047 -25.828 1.279 1 94.31 664 ASP B O 1
ATOM 11146 N N . ALA B 1 665 ? 15.875 -26.375 2.406 1 92 665 ALA B N 1
ATOM 11147 C CA . ALA B 1 665 ? 15.172 -27.391 3.199 1 92 665 ALA B CA 1
ATOM 11148 C C . ALA B 1 665 ? 14.102 -26.734 4.078 1 92 665 ALA B C 1
ATOM 11150 O O . ALA B 1 665 ? 12.984 -27.25 4.18 1 92 665 ALA B O 1
ATOM 11151 N N . VAL B 1 666 ? 14.461 -25.656 4.715 1 90.31 666 VAL B N 1
ATOM 11152 C CA . VAL B 1 666 ? 13.523 -24.969 5.598 1 90.31 666 VAL B CA 1
ATOM 11153 C C . VAL B 1 666 ? 12.359 -24.406 4.781 1 90.31 666 VAL B C 1
ATOM 11155 O O . VAL B 1 666 ? 11.211 -24.469 5.223 1 90.31 666 VAL B O 1
ATOM 11158 N N . GLU B 1 667 ? 12.648 -23.859 3.639 1 94.38 667 GLU B N 1
ATOM 11159 C CA . GLU B 1 667 ? 11.609 -23.328 2.764 1 94.38 667 GLU B CA 1
ATOM 11160 C C . GLU B 1 667 ? 10.609 -24.422 2.367 1 94.38 667 GLU B C 1
ATOM 11162 O O . GLU B 1 667 ? 9.398 -24.234 2.5 1 94.38 667 GLU B O 1
ATOM 11167 N N . ALA B 1 668 ? 11.078 -25.531 1.889 1 94.12 668 ALA B N 1
ATOM 11168 C CA . ALA B 1 668 ? 10.227 -26.641 1.454 1 94.12 668 ALA B CA 1
ATOM 11169 C C . ALA B 1 668 ? 9.383 -27.156 2.609 1 94.12 668 ALA B C 1
ATOM 11171 O O . ALA B 1 668 ? 8.18 -27.391 2.455 1 94.12 668 ALA B O 1
ATOM 11172 N N . ALA B 1 669 ? 10 -27.328 3.693 1 89.25 669 ALA B N 1
ATOM 11173 C CA . ALA B 1 669 ? 9.297 -27.844 4.863 1 89.25 669 ALA B CA 1
ATOM 11174 C C . ALA B 1 669 ? 8.195 -26.875 5.305 1 89.25 669 ALA B C 1
ATOM 11176 O O . ALA B 1 669 ? 7.109 -27.312 5.703 1 89.25 669 ALA B O 1
ATOM 11177 N N . SER B 1 670 ? 8.523 -25.625 5.273 1 91.94 670 SER B N 1
ATOM 11178 C CA . SER B 1 670 ? 7.562 -24.609 5.688 1 91.94 670 SER B CA 1
ATOM 11179 C C . SER B 1 670 ? 6.367 -24.562 4.742 1 91.94 670 SER B C 1
ATOM 11181 O O . SER B 1 670 ? 5.223 -24.406 5.184 1 91.94 670 SER B O 1
ATOM 11183 N N . LEU B 1 671 ? 6.613 -24.625 3.473 1 95.12 671 LEU B N 1
ATOM 11184 C CA . LEU B 1 671 ? 5.539 -24.656 2.486 1 95.12 671 LEU B CA 1
ATOM 11185 C C . LEU B 1 671 ? 4.609 -25.844 2.73 1 95.12 671 LEU B C 1
ATOM 11187 O O . LEU B 1 671 ? 3.387 -25.688 2.721 1 95.12 671 LEU B O 1
ATOM 11191 N N . LEU B 1 672 ? 5.113 -26.953 2.988 1 89.38 672 LEU B N 1
ATOM 11192 C CA . LEU B 1 672 ? 4.328 -28.172 3.146 1 89.38 672 LEU B CA 1
ATOM 11193 C C . LEU B 1 672 ? 3.496 -28.125 4.426 1 89.38 672 LEU B C 1
ATOM 11195 O O . LEU B 1 672 ? 2.361 -28.609 4.453 1 89.38 672 LEU B O 1
ATOM 11199 N N . ARG B 1 673 ? 4.086 -27.609 5.398 1 86.81 673 ARG B N 1
ATOM 11200 C CA . ARG B 1 673 ? 3.385 -27.531 6.68 1 86.81 673 ARG B CA 1
ATOM 11201 C C . ARG B 1 673 ? 2.09 -26.75 6.547 1 86.81 673 ARG B C 1
ATOM 11203 O O . ARG B 1 673 ? 1.097 -27.062 7.207 1 86.81 673 ARG B O 1
ATOM 11210 N N . ILE B 1 674 ? 2.109 -25.75 5.699 1 91.44 674 ILE B N 1
ATOM 11211 C CA . ILE B 1 674 ? 0.953 -24.859 5.594 1 91.44 674 ILE B CA 1
ATOM 11212 C C . ILE B 1 674 ? 0.058 -25.328 4.445 1 91.44 674 ILE B C 1
ATOM 11214 O O . ILE B 1 674 ? -1.167 -25.359 4.582 1 91.44 674 ILE B O 1
ATOM 11218 N N . LEU B 1 675 ? 0.607 -25.703 3.352 1 92.31 675 LEU B N 1
ATOM 11219 C CA . LEU B 1 675 ? -0.162 -25.938 2.135 1 92.31 675 LEU B CA 1
ATOM 11220 C C . LEU B 1 675 ? -0.607 -27.391 2.051 1 92.31 675 LEU B C 1
ATOM 11222 O O . LEU B 1 675 ? -1.514 -27.719 1.283 1 92.31 675 LEU B O 1
ATOM 11226 N N . ARG B 1 676 ? 0.06 -28.203 2.736 1 88.62 676 ARG B N 1
ATOM 11227 C CA . ARG B 1 676 ? -0.308 -29.609 2.863 1 88.62 676 ARG B CA 1
ATOM 11228 C C . ARG B 1 676 ? -0.252 -30.062 4.316 1 88.62 676 ARG B C 1
ATOM 11230 O O . ARG B 1 676 ? 0.558 -30.922 4.676 1 88.62 676 ARG B O 1
ATOM 11237 N N . PRO B 1 677 ? -1.1 -29.5 5.148 1 77.12 677 PRO B N 1
ATOM 11238 C CA . PRO B 1 677 ? -1.03 -29.875 6.566 1 77.12 677 PRO B CA 1
ATOM 11239 C C . PRO B 1 677 ? -1.306 -31.359 6.801 1 77.12 677 PRO B C 1
ATOM 11241 O O . PRO B 1 677 ? -2.145 -31.938 6.117 1 77.12 677 PRO B O 1
ATOM 11244 N N . PRO B 1 678 ? -0.556 -31.812 7.875 1 66 678 PRO B N 1
ATOM 11245 C CA . PRO B 1 678 ? -0.755 -33.219 8.188 1 66 678 PRO B CA 1
ATOM 11246 C C . PRO B 1 678 ? -2.174 -33.531 8.664 1 66 678 PRO B C 1
ATOM 11248 O O . PRO B 1 678 ? -2.795 -32.719 9.336 1 66 678 PRO B O 1
ATOM 11251 N N . GLY B 1 679 ? -2.848 -34.656 8.352 1 57.5 679 GLY B N 1
ATOM 11252 C CA . GLY B 1 679 ? -4.148 -35.125 8.797 1 57.5 679 GLY B CA 1
ATOM 11253 C C . GLY B 1 679 ? -5.25 -34.875 7.785 1 57.5 679 GLY B C 1
ATOM 11254 O O . GLY B 1 679 ? -6.293 -35.531 7.82 1 57.5 679 GLY B O 1
ATOM 11255 N N . LYS B 1 680 ? -5.312 -33.688 7.328 1 53.22 680 LYS B N 1
ATOM 11256 C CA . LYS B 1 680 ? -6.359 -33.469 6.336 1 53.22 680 LYS B CA 1
ATOM 11257 C C . LYS B 1 680 ? -6.16 -34.375 5.117 1 53.22 680 LYS B C 1
ATOM 11259 O O . LYS B 1 680 ? -6.867 -34.219 4.117 1 53.22 680 LYS B O 1
ATOM 11264 N N . LEU B 1 681 ? -5.109 -35.156 5.316 1 47.22 681 LEU B N 1
ATOM 11265 C CA . LEU B 1 681 ? -4.824 -36.125 4.25 1 47.22 681 LEU B CA 1
ATOM 11266 C C . LEU B 1 681 ? -5.895 -37.188 4.195 1 47.22 681 LEU B C 1
ATOM 11268 O O . LEU B 1 681 ? -5.723 -38.219 3.51 1 47.22 681 LEU B O 1
ATOM 11272 N N . HIS B 1 682 ? -6.809 -37.219 4.992 1 36.91 682 HIS B N 1
ATOM 11273 C CA . HIS B 1 682 ? -7.691 -38.375 4.996 1 36.91 682 HIS B CA 1
ATOM 11274 C C . HIS B 1 682 ? -8.523 -38.438 3.719 1 36.91 682 HIS B C 1
ATOM 11276 O O . HIS B 1 682 ? -9.242 -37.469 3.398 1 36.91 682 HIS B O 1
ATOM 11282 N N . GLY B 1 683 ? -8.398 -39.594 2.902 1 39.84 683 GLY B N 1
ATOM 11283 C CA . GLY B 1 683 ? -8.969 -40.438 1.863 1 39.84 683 GLY B CA 1
ATOM 11284 C C . GLY B 1 683 ? -8.602 -40 0.462 1 39.84 683 GLY B C 1
ATOM 11285 O O . GLY B 1 683 ? -8.578 -40.812 -0.47 1 39.84 683 GLY B O 1
ATOM 11286 N N . GLN B 1 684 ? -9.023 -38.812 0.079 1 42.16 684 GLN B N 1
ATOM 11287 C CA . GLN B 1 684 ? -8.906 -38.562 -1.351 1 42.16 684 GLN B CA 1
ATOM 11288 C C . GLN B 1 684 ? -7.473 -38.188 -1.726 1 42.16 684 GLN B C 1
ATOM 11290 O O . GLN B 1 684 ? -6.75 -37.594 -0.926 1 42.16 684 GLN B O 1
ATOM 11295 N N . ALA B 1 685 ? -6.848 -39.031 -2.572 1 47.34 685 ALA B N 1
ATOM 11296 C CA . ALA B 1 685 ? -5.535 -38.844 -3.195 1 47.34 685 ALA B CA 1
ATOM 11297 C C . ALA B 1 685 ? -5.145 -37.375 -3.275 1 47.34 685 ALA B C 1
ATOM 11299 O O . ALA B 1 685 ? -5.797 -36.594 -3.967 1 47.34 685 ALA B O 1
ATOM 11300 N N . GLN B 1 686 ? -4.574 -36.781 -2.246 1 56.06 686 GLN B N 1
ATOM 11301 C CA . GLN B 1 686 ? -4.164 -35.375 -2.232 1 56.06 686 GLN B CA 1
ATOM 11302 C C . GLN B 1 686 ? -3.148 -35.094 -3.336 1 56.06 686 GLN B C 1
ATOM 11304 O O . GLN B 1 686 ? -2.164 -35.812 -3.484 1 56.06 686 GLN B O 1
ATOM 11309 N N . GLU B 1 687 ? -3.402 -34.344 -4.344 1 72.88 687 GLU B N 1
ATOM 11310 C CA . GLU B 1 687 ? -2.463 -33.875 -5.363 1 72.88 687 GLU B CA 1
ATOM 11311 C C . GLU B 1 687 ? -1.23 -33.219 -4.734 1 72.88 687 GLU B C 1
ATOM 11313 O O . GLU B 1 687 ? -1.351 -32.375 -3.863 1 72.88 687 GLU B O 1
ATOM 11318 N N . PRO B 1 688 ? -0.093 -33.844 -4.883 1 86.31 688 PRO B N 1
ATOM 11319 C CA . PRO B 1 688 ? 1.136 -33.281 -4.316 1 86.31 688 PRO B CA 1
ATOM 11320 C C . PRO B 1 688 ? 1.359 -31.828 -4.719 1 86.31 688 PRO B C 1
ATOM 11322 O O . PRO B 1 688 ? 0.956 -31.422 -5.809 1 86.31 688 PRO B O 1
ATOM 11325 N N . LEU B 1 689 ? 1.956 -31.141 -3.793 1 92.56 689 LEU B N 1
ATOM 11326 C CA . LEU B 1 689 ? 2.383 -29.781 -4.105 1 92.56 689 LEU B CA 1
ATOM 11327 C C . LEU B 1 689 ? 3.609 -29.797 -5.012 1 92.56 689 LEU B C 1
ATOM 11329 O O . LEU B 1 689 ? 4.609 -30.453 -4.703 1 92.56 689 LEU B O 1
ATOM 11333 N N . LEU B 1 690 ? 3.549 -29.188 -6.137 1 94.19 690 LEU B N 1
ATOM 11334 C CA . LEU B 1 690 ? 4.695 -29.125 -7.039 1 94.19 690 LEU B CA 1
ATOM 11335 C C . LEU B 1 690 ? 5.648 -28.016 -6.625 1 94.19 690 LEU B C 1
ATOM 11337 O O . LEU B 1 690 ? 5.211 -26.891 -6.336 1 94.19 690 LEU B O 1
ATOM 11341 N N . LEU B 1 691 ? 6.992 -28.312 -6.551 1 95.69 691 LEU B N 1
ATOM 11342 C CA . LEU B 1 691 ? 7.977 -27.344 -6.086 1 95.69 691 LEU B CA 1
ATOM 11343 C C . LEU B 1 691 ? 9.062 -27.125 -7.137 1 95.69 691 LEU B C 1
ATOM 11345 O O . LEU B 1 691 ? 10.141 -27.719 -7.047 1 95.69 691 LEU B O 1
ATOM 11349 N N . PRO B 1 692 ? 8.867 -26.266 -8.109 1 93.81 692 PRO B N 1
ATOM 11350 C CA . PRO B 1 692 ? 9.898 -25.859 -9.062 1 93.81 692 PRO B CA 1
ATOM 11351 C C . PRO B 1 692 ? 10.703 -24.656 -8.57 1 93.81 692 PRO B C 1
ATOM 11353 O O . PRO B 1 692 ? 10.414 -24.109 -7.504 1 93.81 692 PRO B O 1
ATOM 11356 N N . ALA B 1 693 ? 11.812 -24.266 -9.367 1 94.94 693 ALA B N 1
ATOM 11357 C CA . ALA B 1 693 ? 12.609 -23.062 -9.109 1 94.94 693 ALA B CA 1
ATOM 11358 C C . ALA B 1 693 ? 13.328 -22.609 -10.367 1 94.94 693 ALA B C 1
ATOM 11360 O O . ALA B 1 693 ? 14.125 -23.359 -10.945 1 94.94 693 ALA B O 1
ATOM 11361 N N . CYS B 1 694 ? 13.172 -21.375 -10.734 1 92.06 694 CYS B N 1
ATOM 11362 C CA . CYS B 1 694 ? 13.727 -20.859 -11.977 1 92.06 694 CYS B CA 1
ATOM 11363 C C . CYS B 1 694 ? 15.234 -20.672 -11.852 1 92.06 694 CYS B C 1
ATOM 11365 O O . CYS B 1 694 ? 15.945 -20.641 -12.859 1 92.06 694 CYS B O 1
ATOM 11367 N N . LYS B 1 695 ? 15.773 -20.531 -10.633 1 94.94 695 LYS B N 1
ATOM 11368 C CA . LYS B 1 695 ? 17.188 -20.234 -10.422 1 94.94 695 LYS B CA 1
ATOM 11369 C C . LYS B 1 695 ? 18.078 -21.375 -10.93 1 94.94 695 LYS B C 1
ATOM 11371 O O . LYS B 1 695 ? 19.25 -21.172 -11.227 1 94.94 695 LYS B O 1
ATOM 11376 N N . THR B 1 696 ? 17.547 -22.547 -11.023 1 94.25 696 THR B N 1
ATOM 11377 C CA . THR B 1 696 ? 18.328 -23.688 -11.508 1 94.25 696 THR B CA 1
ATOM 11378 C C . THR B 1 696 ? 18.656 -23.531 -12.984 1 94.25 696 THR B C 1
ATOM 11380 O O . THR B 1 696 ? 19.609 -24.141 -13.484 1 94.25 696 THR B O 1
ATOM 11383 N N . SER B 1 697 ? 17.906 -22.75 -13.688 1 91.06 697 SER B N 1
ATOM 11384 C CA . SER B 1 697 ? 18.141 -22.516 -15.109 1 91.06 697 SER B CA 1
ATOM 11385 C C . SER B 1 697 ? 18.781 -21.141 -15.352 1 91.06 697 SER B C 1
ATOM 11387 O O . SER B 1 697 ? 19.656 -21 -16.188 1 91.06 697 SER B O 1
ATOM 11389 N N . GLN B 1 698 ? 18.375 -20.141 -14.633 1 92.5 698 GLN B N 1
ATOM 11390 C CA . GLN B 1 698 ? 18.719 -18.75 -14.914 1 92.5 698 GLN B CA 1
ATOM 11391 C C . GLN B 1 698 ? 19.719 -18.219 -13.898 1 92.5 698 GLN B C 1
ATOM 11393 O O . GLN B 1 698 ? 20.125 -17.047 -13.961 1 92.5 698 GLN B O 1
ATOM 11398 N N . GLY B 1 699 ? 20.203 -19.078 -13.008 1 95.06 699 GLY B N 1
ATOM 11399 C CA . GLY B 1 699 ? 20.938 -18.516 -11.883 1 95.06 699 GLY B CA 1
ATOM 11400 C C . GLY B 1 699 ? 20.078 -17.641 -10.984 1 95.06 699 GLY B C 1
ATOM 11401 O O . GLY B 1 699 ? 18.875 -17.5 -11.211 1 95.06 699 GLY B O 1
ATOM 11402 N N . HIS B 1 700 ? 20.656 -17.172 -9.914 1 96.44 700 HIS B N 1
ATOM 11403 C CA . HIS B 1 700 ? 19.969 -16.234 -9.039 1 96.44 700 HIS B CA 1
ATOM 11404 C C . HIS B 1 700 ? 20.016 -14.812 -9.602 1 96.44 700 HIS B C 1
ATOM 11406 O O . HIS B 1 700 ? 21.031 -14.125 -9.461 1 96.44 700 HIS B O 1
ATOM 11412 N N . CYS B 1 701 ? 18.922 -14.367 -10.086 1 95.62 701 CYS B N 1
ATOM 11413 C CA . CYS B 1 701 ? 18.859 -13.062 -10.734 1 95.62 701 CYS B CA 1
ATOM 11414 C C . CYS B 1 701 ? 18.719 -11.953 -9.703 1 95.62 701 CYS B C 1
ATOM 11416 O O . CYS B 1 701 ? 18.234 -10.867 -10.023 1 95.62 701 CYS B O 1
ATOM 11418 N N . VAL B 1 702 ? 18.969 -12.156 -8.539 1 93 702 VAL B N 1
ATOM 11419 C CA . VAL B 1 702 ? 19.031 -11.211 -7.43 1 93 702 VAL B CA 1
ATOM 11420 C C . VAL B 1 702 ? 17.75 -10.375 -7.398 1 93 702 VAL B C 1
ATOM 11422 O O . VAL B 1 702 ? 16.656 -10.898 -7.16 1 93 702 VAL B O 1
ATOM 11425 N N . GLU B 1 703 ? 17.875 -9.062 -7.875 1 93.44 703 GLU B N 1
ATOM 11426 C CA . GLU B 1 703 ? 16.719 -8.172 -7.805 1 93.44 703 GLU B CA 1
ATOM 11427 C C . GLU B 1 703 ? 15.648 -8.586 -8.805 1 93.44 703 GLU B C 1
ATOM 11429 O O . GLU B 1 703 ? 14.477 -8.234 -8.648 1 93.44 703 GLU B O 1
ATOM 11434 N N . ALA B 1 704 ? 15.977 -9.383 -9.789 1 96.19 704 ALA B N 1
ATOM 11435 C CA . ALA B 1 704 ? 15.023 -9.789 -10.812 1 96.19 704 ALA B CA 1
ATOM 11436 C C . ALA B 1 704 ? 14.539 -11.219 -10.57 1 96.19 704 ALA B C 1
ATOM 11438 O O . ALA B 1 704 ? 13.812 -11.781 -11.391 1 96.19 704 ALA B O 1
ATOM 11439 N N . ALA B 1 705 ? 14.891 -11.805 -9.469 1 96.44 705 ALA B N 1
ATOM 11440 C CA . ALA B 1 705 ? 14.562 -13.211 -9.219 1 96.44 705 ALA B CA 1
ATOM 11441 C C . ALA B 1 705 ? 13.055 -13.406 -9.102 1 96.44 705 ALA B C 1
ATOM 11443 O O . ALA B 1 705 ? 12.5 -14.336 -9.695 1 96.44 705 ALA B O 1
ATOM 11444 N N . GLY B 1 706 ? 12.375 -12.578 -8.344 1 96.44 706 GLY B N 1
ATOM 11445 C CA . GLY B 1 706 ? 10.945 -12.703 -8.148 1 96.44 706 GLY B CA 1
ATOM 11446 C C . GLY B 1 706 ? 10.156 -12.539 -9.438 1 96.44 706 GLY B C 1
ATOM 11447 O O . GLY B 1 706 ? 9.203 -13.289 -9.688 1 96.44 706 GLY B O 1
ATOM 11448 N N . ILE B 1 707 ? 10.547 -11.539 -10.258 1 97.19 707 ILE B N 1
ATOM 11449 C CA . ILE B 1 707 ? 9.828 -11.289 -11.508 1 97.19 707 ILE B CA 1
ATOM 11450 C C . ILE B 1 707 ? 10.07 -12.445 -12.477 1 97.19 707 ILE B C 1
ATOM 11452 O O . ILE B 1 707 ? 9.195 -12.789 -13.273 1 97.19 707 ILE B O 1
ATOM 11456 N N . CYS B 1 708 ? 11.266 -13.023 -12.461 1 95.56 708 CYS B N 1
ATOM 11457 C CA . CYS B 1 708 ? 11.547 -14.219 -13.242 1 95.56 708 CYS B CA 1
ATOM 11458 C C . CYS B 1 708 ? 10.594 -15.352 -12.875 1 95.56 708 CYS B C 1
ATOM 11460 O O . CYS B 1 708 ? 10.023 -15.992 -13.75 1 95.56 708 CYS B O 1
ATOM 11462 N N . SER B 1 709 ? 10.438 -15.555 -11.609 1 96.19 709 SER B N 1
ATOM 11463 C CA . SER B 1 709 ? 9.523 -16.578 -11.102 1 96.19 709 SER B CA 1
ATOM 11464 C C . SER B 1 709 ? 8.086 -16.281 -11.523 1 96.19 709 SER B C 1
ATOM 11466 O O . SER B 1 709 ? 7.355 -17.203 -11.922 1 96.19 709 SER B O 1
ATOM 11468 N N . LEU B 1 710 ? 7.695 -15.07 -11.414 1 96.88 710 LEU B N 1
ATOM 11469 C CA . LEU B 1 710 ? 6.34 -14.68 -11.789 1 96.88 710 LEU B CA 1
ATOM 11470 C C . LEU B 1 710 ? 6.07 -14.992 -13.266 1 96.88 710 LEU B C 1
ATOM 11472 O O . LEU B 1 710 ? 5.031 -15.562 -13.602 1 96.88 710 LEU B O 1
ATOM 11476 N N . LEU B 1 711 ? 6.973 -14.594 -14.094 1 95.44 711 LEU B N 1
ATOM 11477 C CA . LEU B 1 711 ? 6.793 -14.797 -15.531 1 95.44 711 LEU B CA 1
ATOM 11478 C C . LEU B 1 711 ? 6.73 -16.281 -15.859 1 95.44 711 LEU B C 1
ATOM 11480 O O . LEU B 1 711 ? 5.938 -16.703 -16.703 1 95.44 711 LEU B O 1
ATOM 11484 N N . ARG B 1 712 ? 7.551 -17.031 -15.211 1 93 712 ARG B N 1
ATOM 11485 C CA . ARG B 1 712 ? 7.523 -18.469 -15.43 1 93 712 ARG B CA 1
ATOM 11486 C C . ARG B 1 712 ? 6.176 -19.062 -15.031 1 93 712 ARG B C 1
ATOM 11488 O O . ARG B 1 712 ? 5.637 -19.922 -15.727 1 93 712 ARG B O 1
ATOM 11495 N N . VAL B 1 713 ? 5.617 -18.656 -13.945 1 93.94 713 VAL B N 1
ATOM 11496 C CA . VAL B 1 713 ? 4.32 -19.125 -13.469 1 93.94 713 VAL B CA 1
ATOM 11497 C C . VAL B 1 713 ? 3.225 -18.688 -14.438 1 93.94 713 VAL B C 1
ATOM 11499 O O . VAL B 1 713 ? 2.365 -19.5 -14.812 1 93.94 713 VAL B O 1
ATOM 11502 N N . LEU B 1 714 ? 3.23 -17.422 -14.867 1 93.44 714 LEU B N 1
ATOM 11503 C CA . LEU B 1 714 ? 2.207 -16.906 -15.766 1 93.44 714 LEU B CA 1
ATOM 11504 C C . LEU B 1 714 ? 2.215 -17.656 -17.094 1 93.44 714 LEU B C 1
ATOM 11506 O O . LEU B 1 714 ? 1.16 -18.062 -17.594 1 93.44 714 LEU B O 1
ATOM 11510 N N . LEU B 1 715 ? 3.338 -17.828 -17.609 1 90.94 715 LEU B N 1
ATOM 11511 C CA . LEU B 1 715 ? 3.441 -18.531 -18.891 1 90.94 715 LEU B CA 1
ATOM 11512 C C . LEU B 1 715 ? 3.133 -20.016 -18.734 1 90.94 715 LEU B C 1
ATOM 11514 O O . LEU B 1 715 ? 2.521 -20.625 -19.609 1 90.94 715 LEU B O 1
ATOM 11518 N N . GLY B 1 716 ? 3.572 -20.625 -17.625 1 89.62 716 GLY B N 1
ATOM 11519 C CA . GLY B 1 716 ? 3.268 -22.016 -17.359 1 89.62 716 GLY B CA 1
ATOM 11520 C C . GLY B 1 716 ? 1.783 -22.281 -17.188 1 89.62 716 GLY B C 1
ATOM 11521 O O . GLY B 1 716 ? 1.251 -23.25 -17.766 1 89.62 716 GLY B O 1
ATOM 11522 N N . THR B 1 717 ? 1.114 -21.484 -16.438 1 87.69 717 THR B N 1
ATOM 11523 C CA . THR B 1 717 ? -0.313 -21.656 -16.188 1 87.69 717 THR B CA 1
ATOM 11524 C C . THR B 1 717 ? -1.106 -21.453 -17.484 1 87.69 717 THR B C 1
ATOM 11526 O O . THR B 1 717 ? -2.111 -22.125 -17.719 1 87.69 717 THR B O 1
ATOM 11529 N N . SER B 1 718 ? -0.716 -20.5 -18.297 1 85.38 718 SER B N 1
ATOM 11530 C CA . SER B 1 718 ? -1.392 -20.266 -19.562 1 85.38 718 SER B CA 1
ATOM 11531 C C . SER B 1 718 ? -1.262 -21.484 -20.484 1 85.38 718 SER B C 1
ATOM 11533 O O . SER B 1 718 ? -2.131 -21.719 -21.328 1 85.38 718 SER B O 1
ATOM 11535 N N . ARG B 1 719 ? -0.258 -22.234 -20.281 1 84.25 719 ARG B N 1
ATOM 11536 C CA . ARG B 1 719 ? 0.005 -23.391 -21.125 1 84.25 719 ARG B CA 1
ATOM 11537 C C . ARG B 1 719 ? -0.378 -24.688 -20.406 1 84.25 719 ARG B C 1
ATOM 11539 O O . ARG B 1 719 ? -0.306 -25.766 -20.984 1 84.25 719 ARG B O 1
ATOM 11546 N N . GLY B 1 720 ? -0.727 -24.531 -19.188 1 83.44 720 GLY B N 1
ATOM 11547 C CA . GLY B 1 720 ? -1.153 -25.688 -18.406 1 83.44 720 GLY B CA 1
ATOM 11548 C C . GLY B 1 720 ? -0.012 -26.609 -18.047 1 83.44 720 GLY B C 1
ATOM 11549 O O . GLY B 1 720 ? -0.154 -27.844 -18.125 1 83.44 720 GLY B O 1
ATOM 11550 N N . VAL B 1 721 ? 1.127 -26.062 -17.719 1 86.5 721 VAL B N 1
ATOM 11551 C CA . VAL B 1 721 ? 2.291 -26.891 -17.391 1 86.5 721 VAL B CA 1
ATOM 11552 C C . VAL B 1 721 ? 3.096 -26.234 -16.281 1 86.5 721 VAL B C 1
ATOM 11554 O O . VAL B 1 721 ? 3.215 -25 -16.219 1 86.5 721 VAL B O 1
ATOM 11557 N N . THR B 1 722 ? 3.693 -27 -15.352 1 89.94 722 THR B N 1
ATOM 11558 C CA . THR B 1 722 ? 4.691 -26.547 -14.391 1 89.94 722 THR B CA 1
ATOM 11559 C C . THR B 1 722 ? 6.098 -26.906 -14.867 1 89.94 722 THR B C 1
ATOM 11561 O O . THR B 1 722 ? 6.402 -28.094 -15.094 1 89.94 722 THR B O 1
ATOM 11564 N N . PRO B 1 723 ? 6.953 -25.938 -15.047 1 88.19 723 PRO B N 1
ATOM 11565 C CA . PRO B 1 723 ? 8.297 -26.203 -15.57 1 88.19 723 PRO B CA 1
ATOM 11566 C C . PRO B 1 723 ? 9.18 -26.953 -14.578 1 88.19 723 PRO B C 1
ATOM 11568 O O . PRO B 1 723 ? 8.977 -26.844 -13.367 1 88.19 723 PRO B O 1
ATOM 11571 N N . PRO B 1 724 ? 10.188 -27.594 -15.016 1 89.5 724 PRO B N 1
ATOM 11572 C CA . PRO B 1 724 ? 11 -28.469 -14.18 1 89.5 724 PRO B CA 1
ATOM 11573 C C . PRO B 1 724 ? 12.148 -27.734 -13.484 1 89.5 724 PRO B C 1
ATOM 11575 O O . PRO B 1 724 ? 12.477 -26.609 -13.859 1 89.5 724 PRO B O 1
ATOM 11578 N N . LEU B 1 725 ? 12.766 -28.453 -12.508 1 89.44 725 LEU B N 1
ATOM 11579 C CA . LEU B 1 725 ? 14.047 -28.156 -11.875 1 89.44 725 LEU B CA 1
ATOM 11580 C C . LEU B 1 725 ? 15.203 -28.75 -12.664 1 89.44 725 LEU B C 1
ATOM 11582 O O . LEU B 1 725 ? 15.086 -29.844 -13.211 1 89.44 725 LEU B O 1
ATOM 11586 N N . GLN B 1 726 ? 16.281 -27.938 -12.562 1 89.75 726 GLN B N 1
ATOM 11587 C CA . GLN B 1 726 ? 17.531 -28.484 -13.086 1 89.75 726 GLN B CA 1
ATOM 11588 C C . GLN B 1 726 ? 18.469 -28.875 -11.961 1 89.75 726 GLN B C 1
ATOM 11590 O O . GLN B 1 726 ? 18.359 -28.375 -10.836 1 89.75 726 GLN B O 1
ATOM 11595 N N . HIS B 1 727 ? 19.312 -29.891 -12.234 1 91.44 727 HIS B N 1
ATOM 11596 C CA . HIS B 1 727 ? 20.484 -30.219 -11.422 1 91.44 727 HIS B CA 1
ATOM 11597 C C . HIS B 1 727 ? 20.094 -30.906 -10.117 1 91.44 727 HIS B C 1
ATOM 11599 O O . HIS B 1 727 ? 20.828 -30.844 -9.133 1 91.44 727 HIS B O 1
ATOM 11605 N N . LEU B 1 728 ? 18.859 -31.328 -9.977 1 93.5 728 LEU B N 1
ATOM 11606 C CA . LEU B 1 728 ? 18.5 -32.156 -8.812 1 93.5 728 LEU B CA 1
ATOM 11607 C C . LEU B 1 728 ? 18.766 -33.625 -9.078 1 93.5 728 LEU B C 1
ATOM 11609 O O . LEU B 1 728 ? 18.062 -34.25 -9.852 1 93.5 728 LEU B O 1
ATOM 11613 N N . TYR B 1 729 ? 19.766 -34.125 -8.438 1 91.56 729 TYR B N 1
ATOM 11614 C CA . TYR B 1 729 ? 20.172 -35.5 -8.633 1 91.56 729 TYR B CA 1
ATOM 11615 C C . TYR B 1 729 ? 19.859 -36.344 -7.395 1 91.56 729 TYR B C 1
ATOM 11617 O O . TYR B 1 729 ? 19.406 -37.469 -7.5 1 91.56 729 TYR B O 1
ATOM 11625 N N . GLN B 1 730 ? 20.141 -35.781 -6.254 1 91.62 730 GLN B N 1
ATOM 11626 C CA . GLN B 1 730 ? 19.859 -36.375 -4.961 1 91.62 730 GLN B CA 1
ATOM 11627 C C . GLN B 1 730 ? 19.219 -35.375 -4.004 1 91.62 730 GLN B C 1
ATOM 11629 O O . GLN B 1 730 ? 19.797 -34.344 -3.705 1 91.62 730 GLN B O 1
ATOM 11634 N N . LEU B 1 731 ? 18.094 -35.812 -3.539 1 92.06 731 LEU B N 1
ATOM 11635 C CA . LEU B 1 731 ? 17.359 -34.906 -2.654 1 92.06 731 LEU B CA 1
ATOM 11636 C C . LEU B 1 731 ? 18.078 -34.75 -1.322 1 92.06 731 LEU B C 1
ATOM 11638 O O . LEU B 1 731 ? 18.609 -35.688 -0.773 1 92.06 731 LEU B O 1
ATOM 11642 N N . HIS B 1 732 ? 18.047 -33.531 -0.804 1 90.88 732 HIS B N 1
ATOM 11643 C CA . HIS B 1 732 ? 18.625 -33.25 0.5 1 90.88 732 HIS B CA 1
ATOM 11644 C C . HIS B 1 732 ? 18.109 -34.219 1.564 1 90.88 732 HIS B C 1
ATOM 11646 O O . HIS B 1 732 ? 16.922 -34.531 1.591 1 90.88 732 HIS B O 1
ATOM 11652 N N . PRO B 1 733 ? 18.906 -34.625 2.469 1 86.75 733 PRO B N 1
ATOM 11653 C CA . PRO B 1 733 ? 18.547 -35.656 3.436 1 86.75 733 PRO B CA 1
ATOM 11654 C C . PRO B 1 733 ? 17.391 -35.25 4.336 1 86.75 733 PRO B C 1
ATOM 11656 O O . PRO B 1 733 ? 16.547 -36.094 4.68 1 86.75 733 PRO B O 1
ATOM 11659 N N . VAL B 1 734 ? 17.344 -34.031 4.672 1 83.25 734 VAL B N 1
ATOM 11660 C CA . VAL B 1 734 ? 16.266 -33.562 5.539 1 83.25 734 VAL B CA 1
ATOM 11661 C C . VAL B 1 734 ? 14.93 -33.719 4.832 1 83.25 734 VAL B C 1
ATOM 11663 O O . VAL B 1 734 ? 13.914 -34 5.469 1 83.25 734 VAL B O 1
ATOM 11666 N N . LEU B 1 735 ? 14.938 -33.531 3.605 1 86.38 735 LEU B N 1
ATOM 11667 C CA . LEU B 1 735 ? 13.711 -33.594 2.82 1 86.38 735 LEU B CA 1
ATOM 11668 C C . LEU B 1 735 ? 13.367 -35.062 2.492 1 86.38 735 LEU B C 1
ATOM 11670 O O . LEU B 1 735 ? 12.195 -35.438 2.467 1 86.38 735 LEU B O 1
ATOM 11674 N N . SER B 1 736 ? 14.297 -35.812 2.332 1 83.62 736 SER B N 1
ATOM 11675 C CA . SER B 1 736 ? 14.086 -37.219 1.959 1 83.62 736 SER B CA 1
ATOM 11676 C C . SER B 1 736 ? 13.672 -38.031 3.164 1 83.62 736 SER B C 1
ATOM 11678 O O . SER B 1 736 ? 13.109 -39.125 3.008 1 83.62 736 SER B O 1
ATOM 11680 N N . ALA B 1 737 ? 13.93 -37.531 4.305 1 78.69 737 ALA B N 1
ATOM 11681 C CA . ALA B 1 737 ? 13.633 -38.281 5.527 1 78.69 737 ALA B CA 1
ATOM 11682 C C . ALA B 1 737 ? 12.133 -38.312 5.801 1 78.69 737 ALA B C 1
ATOM 11684 O O . ALA B 1 737 ? 11.648 -39.156 6.551 1 78.69 737 ALA B O 1
ATOM 11685 N N . VAL B 1 738 ? 11.5 -37.375 5.254 1 69.44 738 VAL B N 1
ATOM 11686 C CA . VAL B 1 738 ? 10.062 -37.312 5.5 1 69.44 738 VAL B CA 1
ATOM 11687 C C . VAL B 1 738 ? 9.344 -38.312 4.605 1 69.44 738 VAL B C 1
ATOM 11689 O O . VAL B 1 738 ? 9.438 -38.25 3.379 1 69.44 738 VAL B O 1
ATOM 11692 N N . GLU B 1 739 ? 8.766 -39.438 5.238 1 65.62 739 GLU B N 1
ATOM 11693 C CA . GLU B 1 739 ? 7.977 -40.438 4.523 1 65.62 739 GLU B CA 1
ATOM 11694 C C . GLU B 1 739 ? 6.672 -39.812 4.008 1 65.62 739 GLU B C 1
ATOM 11696 O O . GLU B 1 739 ? 6.062 -38.969 4.676 1 65.62 739 GLU B O 1
ATOM 11701 N N . ASP B 1 740 ? 6.246 -40.156 2.793 1 71.06 740 ASP B N 1
ATOM 11702 C CA . ASP B 1 740 ? 4.988 -39.75 2.18 1 71.06 740 ASP B CA 1
ATOM 11703 C C . ASP B 1 740 ? 4.898 -38.25 2.053 1 71.06 740 ASP B C 1
ATOM 11705 O O . ASP B 1 740 ? 3.875 -37.656 2.385 1 71.06 740 ASP B O 1
ATOM 11709 N N . TRP B 1 741 ? 6.074 -37.719 1.701 1 74.69 741 TRP B N 1
ATOM 11710 C CA . TRP B 1 741 ? 6.16 -36.281 1.492 1 74.69 741 TRP B CA 1
ATOM 11711 C C . TRP B 1 741 ? 5.133 -35.812 0.463 1 74.69 741 TRP B C 1
ATOM 11713 O O . TRP B 1 741 ? 5.164 -36.25 -0.691 1 74.69 741 TRP B O 1
ATOM 11723 N N . PRO B 1 742 ? 4.113 -35.031 0.885 1 83.69 742 PRO B N 1
ATOM 11724 C CA . PRO B 1 742 ? 3.055 -34.656 -0.045 1 83.69 742 PRO B CA 1
ATOM 11725 C C . PRO B 1 742 ? 3.482 -33.531 -0.981 1 83.69 742 PRO B C 1
ATOM 11727 O O . PRO B 1 742 ? 2.744 -32.562 -1.16 1 83.69 742 PRO B O 1
ATOM 11730 N N . ALA B 1 743 ? 4.719 -33.656 -1.525 1 89.5 743 ALA B N 1
ATOM 11731 C CA . ALA B 1 743 ? 5.25 -32.688 -2.5 1 89.5 743 ALA B CA 1
ATOM 11732 C C . ALA B 1 743 ? 6.031 -33.406 -3.596 1 89.5 743 ALA B C 1
ATOM 11734 O O . ALA B 1 743 ? 6.457 -34.562 -3.412 1 89.5 743 ALA B O 1
ATOM 11735 N N . SER B 1 744 ? 6.055 -32.844 -4.691 1 90.06 744 SER B N 1
ATOM 11736 C CA . SER B 1 744 ? 6.852 -33.344 -5.805 1 90.06 744 SER B CA 1
ATOM 11737 C C . SER B 1 744 ? 7.875 -32.281 -6.262 1 90.06 744 SER B C 1
ATOM 11739 O O . SER B 1 744 ? 7.512 -31.172 -6.602 1 90.06 744 SER B O 1
ATOM 11741 N N . PHE B 1 745 ? 9.141 -32.688 -6.164 1 91.44 745 PHE B N 1
ATOM 11742 C CA . PHE B 1 745 ? 10.203 -31.891 -6.781 1 91.44 745 PHE B CA 1
ATOM 11743 C C . PHE B 1 745 ? 10.297 -32.188 -8.273 1 91.44 745 PHE B C 1
ATOM 11745 O O . PHE B 1 745 ? 10.805 -33.219 -8.672 1 91.44 745 PHE B O 1
ATOM 11752 N N . VAL B 1 746 ? 9.867 -31.266 -9.086 1 87.62 746 VAL B N 1
ATOM 11753 C CA . VAL B 1 746 ? 9.539 -31.484 -10.492 1 87.62 746 VAL B CA 1
ATOM 11754 C C . VAL B 1 746 ? 10.812 -31.438 -11.336 1 87.62 746 VAL B C 1
ATOM 11756 O O . VAL B 1 746 ? 11.273 -30.359 -11.703 1 87.62 746 VAL B O 1
ATOM 11759 N N . THR B 1 747 ? 11.289 -32.562 -11.742 1 88.12 747 THR B N 1
ATOM 11760 C CA . THR B 1 747 ? 12.492 -32.594 -12.57 1 88.12 747 THR B CA 1
ATOM 11761 C C . THR B 1 747 ? 12.133 -32.688 -14.047 1 88.12 747 THR B C 1
ATOM 11763 O O . THR B 1 747 ? 13.008 -32.656 -14.914 1 88.12 747 THR B O 1
ATOM 11766 N N . GLU B 1 748 ? 10.844 -32.906 -14.266 1 87.25 748 GLU B N 1
ATOM 11767 C CA . GLU B 1 748 ? 10.273 -32.844 -15.609 1 87.25 748 GLU B CA 1
ATOM 11768 C C . GLU B 1 748 ? 9.008 -31.984 -15.633 1 87.25 748 GLU B C 1
ATOM 11770 O O . GLU B 1 748 ? 8.398 -31.734 -14.586 1 87.25 748 GLU B O 1
ATOM 11775 N N . ALA B 1 749 ? 8.703 -31.547 -16.812 1 87.06 749 ALA B N 1
ATOM 11776 C CA . ALA B 1 749 ? 7.492 -30.734 -16.922 1 87.06 749 ALA B CA 1
ATOM 11777 C C . ALA B 1 749 ? 6.258 -31.531 -16.5 1 87.06 749 ALA B C 1
ATOM 11779 O O . ALA B 1 749 ? 6.105 -32.688 -16.875 1 87.06 749 ALA B O 1
ATOM 11780 N N . VAL B 1 750 ? 5.379 -30.953 -15.719 1 86.06 750 VAL B N 1
ATOM 11781 C CA . VAL B 1 750 ? 4.176 -31.625 -15.219 1 86.06 750 VAL B CA 1
ATOM 11782 C C . VAL B 1 750 ? 2.938 -30.875 -15.711 1 86.06 750 VAL B C 1
ATOM 11784 O O . VAL B 1 750 ? 2.771 -29.688 -15.445 1 86.06 750 VAL B O 1
ATOM 11787 N N . PRO B 1 751 ? 2.109 -31.547 -16.406 1 81.38 751 PRO B N 1
ATOM 11788 C CA . PRO B 1 751 ? 0.863 -30.906 -16.828 1 81.38 751 PRO B CA 1
ATOM 11789 C C . PRO B 1 751 ? -0.079 -30.625 -15.656 1 81.38 751 PRO B C 1
ATOM 11791 O O . PRO B 1 751 ? -0.166 -31.422 -14.719 1 81.38 751 PRO B O 1
ATOM 11794 N N . SER B 1 752 ? -0.771 -29.516 -15.773 1 75.69 752 SER B N 1
ATOM 11795 C CA . SER B 1 752 ? -1.751 -29.156 -14.75 1 75.69 752 SER B CA 1
ATOM 11796 C C . SER B 1 752 ? -2.957 -30.094 -14.797 1 75.69 752 SER B C 1
ATOM 11798 O O . SER B 1 752 ? -3.383 -30.516 -15.875 1 75.69 752 SER B O 1
ATOM 11800 N N . GLY B 1 753 ? -3.447 -30.453 -13.602 1 65.5 753 GLY B N 1
ATOM 11801 C CA . GLY B 1 753 ? -4.633 -31.297 -13.539 1 65.5 753 GLY B CA 1
ATOM 11802 C C . GLY B 1 753 ? -5.91 -30.562 -13.883 1 65.5 753 GLY B C 1
ATOM 11803 O O . GLY B 1 753 ? -6.91 -31.172 -14.25 1 65.5 753 GLY B O 1
ATOM 11804 N N . GLN B 1 754 ? -5.812 -29.281 -13.758 1 68.62 754 GLN B N 1
ATOM 11805 C CA . GLN B 1 754 ? -6.977 -28.422 -13.992 1 68.62 754 GLN B CA 1
ATOM 11806 C C . GLN B 1 754 ? -6.641 -27.281 -14.93 1 68.62 754 GLN B C 1
ATOM 11808 O O . GLN B 1 754 ? -5.469 -26.922 -15.086 1 68.62 754 GLN B O 1
ATOM 11813 N N . ARG B 1 755 ? -7.738 -26.734 -15.562 1 71.69 755 ARG B N 1
ATOM 11814 C CA . ARG B 1 755 ? -7.539 -25.609 -16.469 1 71.69 755 ARG B CA 1
ATOM 11815 C C . ARG B 1 755 ? -7.047 -24.391 -15.719 1 71.69 755 ARG B C 1
ATOM 11817 O O . ARG B 1 755 ? -6.262 -23.594 -16.25 1 71.69 755 ARG B O 1
ATOM 11824 N N . GLU B 1 756 ? -7.574 -24.25 -14.586 1 76.88 756 GLU B N 1
ATOM 11825 C CA . GLU B 1 756 ? -7.125 -23.141 -13.75 1 76.88 756 GLU B CA 1
ATOM 11826 C C . GLU B 1 756 ? -6.156 -23.625 -12.672 1 76.88 756 GLU B C 1
ATOM 11828 O O . GLU B 1 756 ? -6.348 -24.703 -12.102 1 76.88 756 GLU B O 1
ATOM 11833 N N . SER B 1 757 ? -5.145 -22.938 -12.555 1 85.75 757 SER B N 1
ATOM 11834 C CA . SER B 1 757 ? -4.141 -23.281 -11.555 1 85.75 757 SER B CA 1
ATOM 11835 C C . SER B 1 757 ? -3.857 -22.109 -10.633 1 85.75 757 SER B C 1
ATOM 11837 O O . SER B 1 757 ? -3.918 -20.953 -11.055 1 85.75 757 SER B O 1
ATOM 11839 N N . ILE B 1 758 ? -3.688 -22.406 -9.367 1 89.75 758 ILE B N 1
ATOM 11840 C CA . ILE B 1 758 ? -3.225 -21.438 -8.383 1 89.75 758 ILE B CA 1
ATOM 11841 C C . ILE B 1 758 ? -1.79 -21.766 -7.969 1 89.75 758 ILE B C 1
ATOM 11843 O O . ILE B 1 758 ? -1.5 -22.875 -7.535 1 89.75 758 ILE B O 1
ATOM 11847 N N . CYS B 1 759 ? -0.941 -20.828 -8.141 1 94.69 759 CYS B N 1
ATOM 11848 C CA . CYS B 1 759 ? 0.477 -21.031 -7.867 1 94.69 759 CYS B CA 1
ATOM 11849 C C . CYS B 1 759 ? 1.013 -19.969 -6.93 1 94.69 759 CYS B C 1
ATOM 11851 O O . CYS B 1 759 ? 0.488 -18.859 -6.887 1 94.69 759 CYS B O 1
ATOM 11853 N N . GLY B 1 760 ? 2.027 -20.359 -6.125 1 96.81 760 GLY B N 1
ATOM 11854 C CA . GLY B 1 760 ? 2.756 -19.391 -5.309 1 96.81 760 GLY B CA 1
ATOM 11855 C C . GLY B 1 760 ? 4.109 -19.031 -5.883 1 96.81 760 GLY B C 1
ATOM 11856 O O . GLY B 1 760 ? 4.684 -19.781 -6.668 1 96.81 760 GLY B O 1
ATOM 11857 N N . ILE B 1 761 ? 4.582 -17.875 -5.566 1 97.56 761 ILE B N 1
ATOM 11858 C CA . ILE B 1 761 ? 5.914 -17.375 -5.906 1 97.56 761 ILE B CA 1
ATOM 11859 C C . ILE B 1 761 ? 6.637 -16.922 -4.641 1 97.56 761 ILE B C 1
ATOM 11861 O O . ILE B 1 761 ? 6.078 -16.188 -3.824 1 97.56 761 ILE B O 1
ATOM 11865 N N . ARG B 1 762 ? 7.898 -17.359 -4.551 1 97.56 762 ARG B N 1
ATOM 11866 C CA . ARG B 1 762 ? 8.688 -17 -3.381 1 97.56 762 ARG B CA 1
ATOM 11867 C C . ARG B 1 762 ? 9.914 -16.172 -3.779 1 97.56 762 ARG B C 1
ATOM 11869 O O . ARG B 1 762 ? 10.469 -16.359 -4.863 1 97.56 762 ARG B O 1
ATOM 11876 N N . GLY B 1 763 ? 10.289 -15.273 -2.924 1 95.06 763 GLY B N 1
ATOM 11877 C CA . GLY B 1 763 ? 11.523 -14.516 -3.027 1 95.06 763 GLY B CA 1
ATOM 11878 C C . GLY B 1 763 ? 12.055 -14.047 -1.683 1 95.06 763 GLY B C 1
ATOM 11879 O O . GLY B 1 763 ? 11.289 -13.562 -0.845 1 95.06 763 GLY B O 1
ATOM 11880 N N . ASN B 1 764 ? 13.359 -14.234 -1.485 1 91.25 764 ASN B N 1
ATOM 11881 C CA . ASN B 1 764 ? 13.969 -13.883 -0.209 1 91.25 764 ASN B CA 1
ATOM 11882 C C . ASN B 1 764 ? 15.219 -13.031 -0.403 1 91.25 764 ASN B C 1
ATOM 11884 O O . ASN B 1 764 ? 15.945 -13.203 -1.385 1 91.25 764 ASN B O 1
ATOM 11888 N N . SER B 1 765 ? 15.375 -12.109 0.509 1 87.69 765 SER B N 1
ATOM 11889 C CA . SER B 1 765 ? 16.641 -11.391 0.576 1 87.69 765 SER B CA 1
ATOM 11890 C C . SER B 1 765 ? 17.656 -12.148 1.427 1 87.69 765 SER B C 1
ATOM 11892 O O . SER B 1 765 ? 17.297 -13.023 2.211 1 87.69 765 SER B O 1
ATOM 11894 N N . ILE B 1 766 ? 18.859 -11.75 1.26 1 78.88 766 ILE B N 1
ATOM 11895 C CA . ILE B 1 766 ? 19.938 -12.359 2.029 1 78.88 766 ILE B CA 1
ATOM 11896 C C . ILE B 1 766 ? 19.844 -11.938 3.492 1 78.88 766 ILE B C 1
ATOM 11898 O O . ILE B 1 766 ? 20.25 -12.672 4.391 1 78.88 766 ILE B O 1
ATOM 11902 N N . THR B 1 767 ? 19.156 -10.781 3.721 1 76.94 767 THR B N 1
ATOM 11903 C CA . THR B 1 767 ? 19.172 -10.234 5.07 1 76.94 767 THR B CA 1
ATOM 11904 C C . THR B 1 767 ? 17.844 -10.484 5.773 1 76.94 767 THR B C 1
ATOM 11906 O O . THR B 1 767 ? 17.562 -9.891 6.82 1 76.94 767 THR B O 1
ATOM 11909 N N . GLY B 1 768 ? 16.984 -11.336 5.172 1 79.56 768 GLY B N 1
ATOM 11910 C CA . GLY B 1 768 ? 15.906 -11.852 5.992 1 79.56 768 GLY B CA 1
ATOM 11911 C C . GLY B 1 768 ? 14.531 -11.406 5.512 1 79.56 768 GLY B C 1
ATOM 11912 O O . GLY B 1 768 ? 13.516 -11.93 5.961 1 79.56 768 GL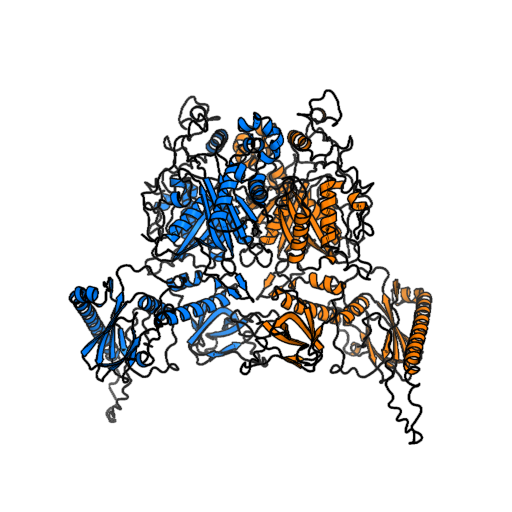Y B O 1
ATOM 11913 N N . THR B 1 769 ? 14.453 -10.43 4.656 1 86.06 769 THR B N 1
ATOM 11914 C CA . THR B 1 769 ? 13.148 -10.094 4.086 1 86.06 769 THR B CA 1
ATOM 11915 C C . THR B 1 769 ? 12.648 -11.203 3.172 1 86.06 769 THR B C 1
ATOM 11917 O O . THR B 1 769 ? 13.406 -11.727 2.35 1 86.06 769 THR B O 1
ATOM 11920 N N . MET B 1 770 ? 11.438 -11.523 3.41 1 92 770 MET B N 1
ATOM 11921 C CA . MET B 1 770 ? 10.844 -12.594 2.615 1 92 770 MET B CA 1
ATOM 11922 C C . MET B 1 770 ? 9.547 -12.125 1.959 1 92 770 MET B C 1
ATOM 11924 O O . MET B 1 770 ? 8.836 -11.289 2.51 1 92 770 MET B O 1
ATOM 11928 N N . GLY B 1 771 ? 9.297 -12.711 0.786 1 94.06 771 GLY B N 1
ATOM 11929 C CA . GLY B 1 771 ? 8.055 -12.391 0.096 1 94.06 771 GLY B CA 1
ATOM 11930 C C . GLY B 1 771 ? 7.402 -13.594 -0.545 1 94.06 771 GLY B C 1
ATOM 11931 O O . GLY B 1 771 ? 8.07 -14.578 -0.861 1 94.06 771 GLY B O 1
ATOM 11932 N N . MET B 1 772 ? 6.09 -13.539 -0.674 1 96.44 772 MET B N 1
ATOM 11933 C CA . MET B 1 772 ? 5.312 -14.547 -1.391 1 96.44 772 MET B CA 1
ATOM 11934 C C . MET B 1 772 ? 4.113 -13.914 -2.09 1 96.44 772 MET B C 1
ATOM 11936 O O . MET B 1 772 ? 3.535 -12.945 -1.586 1 96.44 772 MET B O 1
ATOM 11940 N N . ALA B 1 773 ? 3.846 -14.359 -3.256 1 96.75 773 ALA B N 1
ATOM 11941 C CA . ALA B 1 773 ? 2.627 -14 -3.979 1 96.75 773 ALA B CA 1
ATOM 11942 C C . ALA B 1 773 ? 1.856 -15.25 -4.402 1 96.75 773 ALA B C 1
ATOM 11944 O O . ALA B 1 773 ? 2.451 -16.312 -4.629 1 96.75 773 ALA B O 1
ATOM 11945 N N . VAL B 1 774 ? 0.561 -15.164 -4.453 1 95.44 774 VAL B N 1
ATOM 11946 C CA . VAL B 1 774 ? -0.299 -16.219 -4.988 1 95.44 774 VAL B CA 1
ATOM 11947 C C . VAL B 1 774 ? -0.958 -15.734 -6.281 1 95.44 774 VAL B C 1
ATOM 11949 O O . VAL B 1 774 ? -1.564 -14.656 -6.312 1 95.44 774 VAL B O 1
ATOM 11952 N N . VAL B 1 775 ? -0.817 -16.531 -7.293 1 94.31 775 VAL B N 1
ATOM 11953 C CA . VAL B 1 775 ? -1.253 -16.156 -8.633 1 94.31 775 VAL B CA 1
ATOM 11954 C C . VAL B 1 775 ? -2.154 -17.234 -9.211 1 94.31 775 VAL B C 1
ATOM 11956 O O . VAL B 1 775 ? -1.898 -18.438 -9.031 1 94.31 775 VAL B O 1
ATOM 11959 N N . SER B 1 776 ? -3.207 -16.781 -9.898 1 89.75 776 SER B N 1
ATOM 11960 C CA . SER B 1 776 ? -4.074 -17.703 -10.625 1 89.75 776 SER B CA 1
ATOM 11961 C C . SER B 1 776 ? -3.961 -17.5 -12.133 1 89.75 776 SER B C 1
ATOM 11963 O O . SER B 1 776 ? -3.76 -16.375 -12.602 1 89.75 776 SER B O 1
ATOM 11965 N N . GLY B 1 777 ? -3.92 -18.594 -12.836 1 86.06 777 GLY B N 1
ATOM 11966 C CA . GLY B 1 777 ? -3.916 -18.562 -14.289 1 86.06 777 GLY B CA 1
ATOM 11967 C C . GLY B 1 777 ? -4.836 -19.609 -14.906 1 86.06 777 GLY B C 1
ATOM 11968 O O . GLY B 1 777 ? -5.211 -20.578 -14.25 1 86.06 777 GLY B O 1
ATOM 11969 N N . VAL B 1 778 ? -5.254 -19.297 -16.109 1 79.56 778 VAL B N 1
ATOM 11970 C CA . VAL B 1 778 ? -6.145 -20.172 -16.859 1 79.56 778 VAL B CA 1
ATOM 11971 C C . VAL B 1 778 ? -5.453 -20.656 -18.141 1 79.56 778 VAL B C 1
ATOM 11973 O O . VAL B 1 778 ? -4.945 -19.844 -18.906 1 79.56 778 VAL B O 1
ATOM 11976 N N . ALA B 1 779 ? -5.52 -21.938 -18.25 1 78.5 779 ALA B N 1
ATOM 11977 C CA . ALA B 1 779 ? -4.906 -22.516 -19.453 1 78.5 779 ALA B CA 1
ATOM 11978 C C . ALA B 1 779 ? -5.727 -22.203 -20.688 1 78.5 779 ALA B C 1
ATOM 11980 O O . ALA B 1 779 ? -6.953 -22.297 -20.672 1 78.5 779 ALA B O 1
ATOM 11981 N N . SER B 1 780 ? -4.98 -21.641 -21.594 1 71.06 780 SER B N 1
ATOM 11982 C CA . SER B 1 780 ? -5.602 -21.406 -22.891 1 71.06 780 SER B CA 1
ATOM 11983 C C . SER B 1 780 ? -5.707 -22.688 -23.688 1 71.06 780 SER B C 1
ATOM 11985 O O . SER B 1 780 ? -4.77 -23.5 -23.719 1 71.06 780 SER B O 1
ATOM 11987 N N . HIS B 1 781 ? -6.828 -22.781 -24.328 1 63.25 781 HIS B N 1
ATOM 11988 C CA . HIS B 1 781 ? -7.043 -23.969 -25.141 1 63.25 781 HIS B CA 1
ATOM 11989 C C . HIS B 1 781 ? -6.047 -24.047 -26.297 1 63.25 781 HIS B C 1
ATOM 11991 O O . HIS B 1 781 ? -5.613 -25.125 -26.688 1 63.25 781 HIS B O 1
ATOM 11997 N N . ASP B 1 782 ? -5.672 -22.891 -26.719 1 59.97 782 ASP B N 1
ATOM 11998 C CA . ASP B 1 782 ? -4.82 -22.828 -27.906 1 59.97 782 ASP B CA 1
ATOM 11999 C C . ASP B 1 782 ? -3.359 -23.078 -27.547 1 59.97 782 ASP B C 1
ATOM 12001 O O . ASP B 1 782 ? -2.561 -23.453 -28.406 1 59.97 782 ASP B O 1
ATOM 12005 N N . LEU B 1 783 ? -3.082 -23.016 -26.25 1 60.78 783 LEU B N 1
ATOM 12006 C CA . LEU B 1 783 ? -1.669 -23.062 -25.891 1 60.78 783 LEU B CA 1
ATOM 12007 C C . LEU B 1 783 ? -1.325 -24.359 -25.188 1 60.78 783 LEU B C 1
ATOM 12009 O O . LEU B 1 783 ? -0.149 -24.688 -25 1 60.78 783 LEU B O 1
ATOM 12013 N N . VAL B 1 784 ? -2.398 -25.062 -24.766 1 49.78 784 VAL B N 1
ATOM 12014 C CA . VAL B 1 784 ? -2.143 -26.328 -24.094 1 49.78 784 VAL B CA 1
ATOM 12015 C C . VAL B 1 784 ? -1.604 -27.344 -25.094 1 49.78 784 VAL B C 1
ATOM 12017 O O . VAL B 1 784 ? -2.188 -27.547 -26.172 1 49.78 784 VAL B O 1
ATOM 12020 N N . PRO B 1 785 ? -0.459 -27.875 -24.828 1 48.56 785 PRO B N 1
ATOM 12021 C CA . PRO B 1 785 ? 0.056 -28.844 -25.781 1 48.56 785 PRO B CA 1
ATOM 12022 C C . PRO B 1 785 ? -0.842 -30.078 -25.922 1 48.56 785 PRO B C 1
ATOM 12024 O O . PRO B 1 785 ? -1.544 -30.438 -24.969 1 48.56 785 PRO B O 1
#

pLDDT: mean 74.84, std 19.03, range [18.52, 97.56]

Secondary structure (DSSP, 8-state):
-------SS------------------------GGGSHHHHHHHHHHHHHHHHHHHHHHHHHHHHHHHHHHHIIIII---EEEEPPPEEEE-----TTTSPPP-HHHHHHHHHHHHH--EEEEEEEESS-EEEEEEE----SS------GGGGSPEEEEE-TT-EEEE-TTTEEEEEEE-TT-EEEEEEEEES------SSS--SS--HHHHHHHHHHHHHHHHHHHHHHH-SS--EEEEE-SSEEEEBSBTTB--SS-S--EEEETTPEEEEEEEEETTEEEEEEEEEEE-TTSSEEEEEEEEEBTTTTB--SEEEPPPPPHHHHHHHHH-GGGGTT-EEEEEEEEEETTB-SHHHH---SSS-----EEPPTTT--GGGTB--TT-TT--GGG-BS--EEB--S-TT---GGGGT--HHHHHHS-HHHHHHHHHHHHHHHHHT--GGG--EEEEEE-----GGGSHHHHH-HHHHHHHHHHH-TTHHHHHHHHHHT--S-EEEE--GGGHHHHHHHHHHHTT-TTT----EEEEEEEE----SHHHHHHHHTT-B--SSSS----TTBTT---B-BB-EEEEEEEEESSEEETTEEE--TTS--SEEEEEEEEEE--S-SSTTS--HHHHHHHHHHHHHHHT--GGG--EEE----S-HHHHHHHHHHHHHHHS-TT---SS---PEE---THHHH-B-GGGHHHHHHHHHHHHHHHTEEPPPSS--SB-HHHHTSTT-SEE--SS-EE-SSSEEEEEEEEE-TTSEEEEEEEEEE--TTT--/-------SS-----------------S------GGGSHHHHHHHHHHHHHHHHHHHHHHHHHHHHHHHHHHHHHHHS---EEEEPPPEEEE-----TTTSPPP-HHHHHHHHHHHHH--EEEEEEEESS-EEEEEEE----SS------GGGGSPEEEEE-TT-EEEE-TTTEEEEEEE-TT-EEEEEEEEES------SSS--SS--HHHHHHHHHHHHHHHHHHHHHHH--S--EEEEE-SSEEEEBSBTTB--SS-S--EEEETTPEEEEEEEEETTEEEEEEEEEEE-TTSSEEEEEEEEEBTTTTB--SEEEPPPPPHHHHHHHHH-GGG-TT-EEEEEEEEEETTB-SHHHH----TT-----EEPPTTT--GGGTB--TT-TT--GGG-BS--EEB--S-TT---GGGGT--HHHHHHS-HHHHHHHHHHHHHHHHHT--GGG--EEEEEE-----GGGSHHHHH-HHHHHHHHHHH-TTHHHHHHHHHHT--S-EEEE--GGGHHHHHHHHHHHTT-TTT----EEEEEEEE----SHHHHHHHHTT-B--SSSS----TTBTT---B-BB-EEEEEEEEESSEEETTEEE--TTS--SEEEEEEEEEE--S-SSTTS--HHHHHHHHHHHHHHHT--GGG--EEE----S-HHHHHHHHHHHHHHHS-TTTTSSS---PEE---THHHH-B-GGGHHHHHHHHHHHHHHHTEEPPPSS--SB-HHHHTSTT-SEE--SS-EE-SSSEEEEEEEEE-TTSEEEEEEEEEE--TTT--

Radius of gyration: 39.23 Å; Cα contacts (8 Å, |Δi|>4): 3492; chains: 2; bounding box: 119×120×89 Å

Nearest PDB structures (foldseek):
  4na2-assembly2_B-3  TM=9.107E-01  e=5.267E-39  Bacillus subtilis subsp. subtilis str. 168
  2hg4-assembly3_E  TM=8.930E-01  e=1.189E-34  Saccharopolyspora erythraea
  2hg4-assembly2_D  TM=8.912E-01  e=3.764E-34  Saccharopolyspora erythraea
  4kc5-assembly2_C  TM=8.739E-01  e=1.503E-32  Mycetohabitans rhizoxinica
  4kc5-assembly1_B  TM=8.740E-01  e=1.593E-32  Mycetohabitans rhizoxinica

Sequence (1570 aa):
MCRSTRTGAAELAWTPCRSNINNSNNNSNNNNNNNNNNNKQLTTTKTTTIILDTLQELDELTARIVEAASPFLADTCHFEVGAQTACLLHETGAWDSRVAPPLTEVDVQFWLPQLIWHRLMFILVLGPGDTEVELQNFPGDGSEREEVDSESTVPFQLKLGAGSLLILRPDLLGHLVTGDAGNFVLSWWFSPVHRVAPTRGAPVPRLTPAAKLLDQWALDRMREMARVQSRLREHMEEWRVVVPYAYKIDSPRHLTRGGQRLEVAPKGEVLAGSVEVVDGLRWLKTLTNVLDQDGHAKFGYVLIDGELTGVGQFIEKVPDLPREWQVAFDRLWTCGGSQVAVRSAACKFAASHSLESFWQPFASGPDFCTQVPMYRWDHRNFWAMPDEEDVDHTRKTSVKHGAFMEGLDLFDSKRFGVSTAEAISMDPHQRIALECADEAFMRMGLTKEKLHRSVYVGGGSCEWPITENAFRSPAADMYGCTGNSTTIQSNRISFNLGLMGPSLTLICEGASSLMALERGFVSFDLAKSDNVRALSMGLSAMLVPYTWIGLSHQGIMWRGGLHGRCKSFDDSASGYVRGEGVGSVILEPAADVIDGKLVRDESKPIMGTILSTHLGYHGTGAGLAAPNGPAEQALVAQTVRQARIDPMSVDAVECNAEGRSLFDAVEAASLLRILRPPGKLHGQAQEPLLLPACKTSQGHCVEAAGICSLLRVLLGTSRGVTPPLQHLYQLHPVLSAVEDWPASFVTEAVPSGQRESICGIRGNSITGTMGMAVVSGVASHDLVPMCRSTRTGAAELAWTPCRSNINNSNNNSNNNNNNNNNNNKQLTTTKTTTIILDTLQELDELTARIVEAASPFLADTCHFEVGAQTACLLHETGAWDSRVAPPLTEVDVQFWLPQLIWHRLMFILVLGPGDTEVELQNFPGDGSEREEVDSESTVPFQLKLGAGSLLILRPDLLGHLVTGDAGNFVLSWWFSPVHRVAPTRGAPVPRLTPAAKLLDQWALDRMREMARVQSRLREHMEEWRVVVPYAYKIDSPRHLTRGGQRLEVAPKGEVLAGSVEVVDGLRWLKTLTNVLDQDGHAKFGYVLIDGELTGVGQFIEKVPDLPREWQVAFDRLWTCGGSQVAVRSAACKFAASHSLESFWQPFASGPDFCTQVPMYRWDHRNFWAMPDEEDVDHTRKTSVKHGAFMEGLDLFDSKRFGVSTAEAISMDPHQRIALECADEAFMRMGLTKEKLHRSVYVGGGSCEWPITENAFRSPAADMYGCTGNSTTIQSNRISFNLGLMGPSLTLICEGASSLMALERGFVSFDLAKSDNVRALSMGLSAMLVPYTWIGLSHQGIMWRGGLHGRCKSFDDSASGYVRGEGVGSVILEPAADVIDGKLVRDESKPIMGTILSTHLGYHGTGAGLAAPNGPAEQALVAQTVRQARIDPMSVDAVECNAEGRSLFDAVEAASLLRILRPPGKLHGQAQEPLLLPACKTSQGHCVEAAGICSLLRVLLGTSRGVTPPLQHLYQLHPVLSAVEDWPASFVTEAVPSGQRESICGIRGNSITGTMGMAVVSGVASHDLVP

Foldseek 3Di:
DFLPPPFPPPLPPCPPPPPCPVPVPDDDDDDDPDPPPVVVVVVSNVVSVVVVVVQVVVQVVVVVVCVVCQVVCCVPVVAHFADKDRKDKTWFADDDPVPRADDDLSNLVVCLLLQAFFFKKKKAWQDQDKKKKWKAFDPPDPDDPPVPDPVRGGTDIDIDHHGDMDMDGCLGIPMDIHDHGPTIMMMMTTGGNDDFPPPLPDDDVRGRPVSVVSVVVLLVVLLQQLLFVLPAPDDKFKKFFQDQKWWWAQDPPPRVPDDPDIDIDGGNDIFIADWDADPNWTWGWGFDPDADPVGHTHTTITTADPPVVPDDGRIGTDPDRDPSSQLSSLPPCSNALQKKFFQWKFKFWFVDHTLVRLDDFFPLFAAQKDFDDVVQHDLVVAADAPPDPPDDLLRHFNAGIAGATPDLVDADCVVLVHDPLRSLLADSLLRVLLVRVVVRCVVQVDDLVPAQEAEEELDQDQCSCVDPSCPPRPSSVVCVVLRRGSQNSQVSNCVSSVHDHHGGYAYFWFCRQLVQVQCQSVQPDPVPHPHFKYKGKFWFHDRDCRVSSVCRVVQAADNQDHDGFLQFQAQSQRHWHETTMMMMTMMGRQFDQDPNDTHGDPVRDGLWMWLFKDKFFLPPPPDLQDHHLVRLLVQLQVRCVSSVHQLLQAQEEAEQRRRHNRNSLSNLVSSCCRSPNPPVPPDDPRQAYEYAYCCRRRIRNTSRRQVSSVSQVSVQLQQQKRGAHPNHDHGHPSQVVDPPRSHDRGSRIDGHSHQKHKYKYWTHGSRGMIMMIIIMHGHDPVRHD/DFQPVPQDPDQPQCPDPPPCPVPVPDDDDPDDPDPPPVVVVVVSNVVSVVVVVVQVVVVVVVVVVCVVCQVVCCVPVVAHFADKDRKDKGWAADDDPVPRADDDLSNLVVVLQLQAFFFKKKKAWQDQDKKKKWKAFDPPDPDDPPVPDPVRGGTDIDIDHHGDMDMDGCLGIPMDIHDHGPTMMMMMTTGGNDDFRPDLPDDDVRGRPVSVVSNVVLLVVLLVQLLFVLPAPDDKFKKFFQDQKWWWAQDPPPRPPDDPDIDIDGGNDIFIADWDADPNWTWGWGFDPDQDPVGHTHTTITTADPVVPPDDGRIGTDPDRDPSSQSSSLPPCSNDLQKKFFQWKFKFWFVDHTLVRLDDLAWQAAAQKDFDDVVQHDLVVAADAPPDPPDDLLRHFNAGIAGATPDLVDADCVVLVHDPLRSLLADSLLRVLLVRVVVRCVVQVDDLVPAQEAEEELDQDQCSCVDPSCPPRPSSVVCVVLRRGSQNSQVSNCVSSVHDHHGGYAYFWQCRQLVQVQCQSVQPDPVPHPHFKYKGKFWFHDRDCRVSSVCRVVQAADNQDHDGFLQFQAQSQRHWHETTMMMMTMMGRQFDQDPNDTHGDPVRDGLWMWLFKDKFFLPDDPDLQDHHLVRLLVQLQVRCVSSVHQLLQAQEEAEQRRRHNRNSLSNLVSSCCRSPNPPVPPDDPRRAYEYAYCCRRRIRNTSRRQVSSVSQVSVQLQQQKRRAHHNHDHGHPSQVVDPPRSHDRGSTIDGHSHQKHKYKYWTHGSRGMIMMIIIMGGHDPVRHD

Organism: Polarella glacialis (NCBI:txid89957)

Solvent-accessible surface area (backbone atoms only — not comparable to full-atom values): 82155 Å² total; per-residue (Å²): 133,82,81,66,76,72,72,69,93,61,76,70,73,68,73,67,75,76,68,76,64,74,70,75,75,71,83,73,85,86,74,89,72,78,77,66,69,69,61,56,63,56,51,56,53,48,52,41,46,51,51,48,52,49,48,50,51,47,42,54,50,49,52,51,48,48,63,70,38,38,66,55,31,38,70,75,65,67,41,63,79,50,47,74,50,75,64,42,80,44,71,27,40,87,79,50,80,87,71,49,76,68,89,46,71,68,45,46,64,59,44,40,60,48,42,60,48,26,45,38,32,41,37,35,31,62,15,82,50,62,33,39,35,36,35,31,73,57,79,70,76,80,75,82,76,63,80,70,61,85,78,74,74,62,58,47,75,44,81,39,48,55,72,38,74,46,77,45,42,57,63,58,32,41,72,44,78,42,32,53,74,79,18,34,33,37,35,34,44,26,22,47,69,82,72,68,52,70,65,46,68,54,85,66,91,83,56,32,70,69,27,43,51,48,49,49,49,51,50,51,52,42,49,53,50,29,56,44,48,70,71,39,93,57,73,69,46,47,28,26,25,71,30,73,63,40,60,44,31,72,42,82,91,44,66,64,85,70,64,80,84,75,49,68,41,49,52,61,40,71,44,51,25,32,81,42,74,57,97,79,29,40,26,33,39,24,73,38,89,47,56,40,99,81,22,37,41,29,66,20,28,28,68,28,36,30,72,80,72,70,47,68,65,36,34,43,76,50,75,77,70,55,64,71,52,43,44,25,48,34,53,39,64,80,50,43,90,66,32,30,22,31,50,30,56,22,32,35,32,41,90,12,80,30,63,72,59,56,61,58,45,84,49,76,43,68,70,46,57,37,64,63,51,68,87,78,45,73,52,78,76,34,43,43,59,81,83,53,77,97,57,71,63,89,64,26,12,38,49,57,34,28,11,56,52,78,66,67,88,60,74,72,39,73,82,54,72,43,52,71,59,55,56,71,31,39,32,53,67,42,52,55,48,39,53,32,48,51,46,17,45,52,71,59,66,62,65,73,86,73,40,66,27,27,33,26,25,2,26,51,81,72,51,51,70,76,32,73,64,47,69,66,37,72,49,14,66,79,38,35,68,66,27,58,39,46,40,34,50,18,34,50,40,25,34,63,60,40,19,37,25,34,49,39,27,32,44,39,45,22,17,7,9,43,49,13,41,38,49,44,58,62,44,58,34,76,78,65,32,87,52,61,32,22,35,22,22,9,34,30,77,87,76,60,68,64,63,48,25,56,40,31,74,66,60,51,29,23,61,76,50,88,81,47,50,15,18,34,52,11,60,73,22,42,6,26,20,49,16,20,23,36,28,27,36,36,36,31,65,47,48,42,75,55,96,86,35,80,44,63,65,81,84,56,69,64,51,29,33,39,44,28,50,40,58,24,21,41,27,66,41,95,38,64,73,43,75,33,51,69,38,50,31,50,45,55,47,48,27,36,56,50,33,55,37,60,45,70,49,47,46,30,32,34,38,47,40,50,3,34,47,69,50,23,47,41,50,54,52,24,50,38,55,57,39,52,41,86,73,78,64,67,83,61,87,72,79,50,33,34,47,24,27,60,24,31,27,42,21,43,13,35,15,14,34,21,33,52,38,48,51,51,50,36,55,21,24,27,29,29,33,45,48,28,30,34,75,62,84,46,69,22,66,79,61,62,65,48,77,84,56,66,53,38,76,30,58,47,58,40,69,51,87,39,29,44,42,30,33,33,36,35,17,44,23,74,64,30,38,33,31,37,35,34,36,36,22,54,36,36,80,87,52,39,124,135,77,81,72,77,68,67,64,95,65,76,69,68,67,73,69,76,77,68,78,66,77,69,75,75,74,83,74,86,86,76,88,73,78,76,65,68,70,62,56,62,55,50,54,53,49,52,34,46,52,51,49,52,50,48,52,51,50,43,54,48,48,52,51,48,47,62,70,38,40,67,54,32,39,71,75,65,67,42,62,81,50,44,72,52,75,63,41,82,38,70,28,41,86,81,50,80,88,72,50,75,74,88,45,72,62,50,47,65,59,45,40,60,49,43,63,47,28,46,37,34,40,38,37,31,62,15,83,51,60,34,38,36,35,36,31,72,56,79,68,75,77,75,82,76,63,82,70,60,86,77,73,73,60,58,46,76,43,81,40,48,55,74,38,72,45,78,45,42,58,64,59,33,41,74,46,76,41,31,51,74,78,19,35,35,37,36,35,44,27,22,48,68,82,74,69,45,62,65,56,66,51,84,66,90,82,56,31,71,69,27,42,53,48,48,49,50,52,50,51,52,40,50,53,50,30,54,46,47,69,71,40,94,55,74,72,44,48,29,27,25,71,31,73,64,40,58,45,31,72,41,83,91,45,67,60,83,76,62,81,85,77,51,69,42,48,51,66,40,70,44,54,24,30,81,42,75,56,96,76,28,39,25,32,41,23,74,39,90,46,55,39,99,81,23,35,42,30,65,20,27,28,67,28,37,29,75,80,74,70,49,71,65,35,32,41,75,49,75,78,70,54,66,70,54,43,45,26,47,33,59,40,62,81,49,44,90,66,31,30,22,33,51,28,57,22,32,36,32,39,88,11,81,30,62,72,57,56,59,56,56,53,63,58,42,66,71,48,59,37,64,62,52,69,88,76,44,74,52,78,76,36,42,45,60,81,82,53,77,98,57,71,63,90,64,26,11,37,50,56,36,30,12,58,52,77,65,67,86,59,71,71,39,74,83,55,73,43,51,71,60,56,56,71,33,39,32,52,67,42,50,52,48,39,52,30,50,51,48,17,45,52,72,59,67,61,65,72,85,74,40,63,27,28,32,24,24,2,27,50,83,73,53,51,71,75,33,72,65,47,69,67,37,75,50,14,66,78,38,34,69,66,27,57,40,47,38,34,50,18,35,49,39,27,31,61,59,41,19,37,26,34,49,39,27,32,44,38,46,22,18,7,9,42,49,14,40,37,48,44,56,61,44,57,33,76,78,66,32,87,51,62,32,24,37,21,22,9,36,29,78,88,78,60,69,63,63,47,25,56,40,32,74,67,61,49,29,22,62,76,51,89,82,47,50,15,18,36,52,12,59,75,22,42,7,26,22,49,17,19,22,35,30,27,38,35,36,30,65,47,48,43,73,56,96,87,35,79,43,64,65,81,83,56,71,64,51,27,32,39,45,26,49,39,59,24,21,40,27,68,45,95,38,65,72,43,76,35,53,68,38,50,31,50,44,54,48,49,28,33,55,50,33,55,38,60,47,68,52,45,45,32,32,35,38,45,40,49,3,34,49,70,50,24,49,41,52,53,52,24,50,38,56,58,38,53,41,86,72,78,62,72,82,62,85,73,79,50,34,34,46,25,27,61,25,31,26,42,20,43,13,35,16,12,34,21,34,52,38,46,51,52,50,36,56,20,24,27,29,29,33,45,49,26,29,31,73,62,83,44,70,24,64,80,64,63,66,47,79,85,56,66,53,39,78,30,54,40,53,41,71,52,86,38,32,38,43,32,32,34,37,34,17,43,21,72,64,31,37,32,32,37,35,35,36,36,20,55,36,36,80,89,52,39,124